Protein AF-0000000075116313 (afdb_homodimer)

InterPro domains:
  IPR000210 BTB/POZ domain [PF00651] (362-462)
  IPR000210 BTB/POZ domain [PS50097] (369-436)
  IPR000210 BTB/POZ domain [SM00225] (369-466)
  IPR000408 Regulator of chromosome condensation, RCC1 [PR00633] (95-111)
  IPR000408 Regulator of chromosome condensation, RCC1 [PR00633] (130-143)
  IPR000408 Regulator of chromosome condensation, RCC1 [PR00633] (149-165)
  IPR000408 Regulator of chromosome condensation, RCC1 [PR00633] (199-215)
  IPR000408 Regulator of chromosome condensation, RCC1 [PR00633] (237-253)
  IPR000408 Regulator of chromosome condensation, RCC1 [PR00633] (253-267)
  IPR000408 Regulator of chromosome condensation, RCC1 [PS00626] (133-143)
  IPR000408 Regulator of chromosome condensation, RCC1 [PS50012] (94-146)
  IPR000408 Regulator of chromosome condensation, RCC1 [PS50012] (147-198)
  IPR000408 Regulator of chromosome condensation, RCC1 [PS50012] (199-250)
  IPR000408 Regulator of chromosome condensation, RCC1 [PS50012] (251-302)
  IPR009091 Regulator of chromosome condensation 1/beta-lactamase-inhibitor protein II [G3DSA:2.130.10.30] (31-198)
  IPR009091 Regulator of chromosome condensation 1/beta-lactamase-inhibitor protein II [G3DSA:2.130.10.30] (199-333)
  IPR009091 Regulator of chromosome condensation 1/beta-lactamase-inhibitor protein II [SSF50985] (32-313)
  IPR011333 SKP1/BTB/POZ domain superfamily [G3DSA:3.30.710.10] (355-505)
  IPR011333 SKP1/BTB/POZ domain superfamily [SSF54695] (355-463)
  IPR051625 Diverse Signaling and Regulatory Domain-Containing Protein [PTHR22872] (35-322)

Solvent-accessible surface area (backbone atoms only — not comparable to full-atom values): 52401 Å² total; per-residue (Å²): 127,76,60,71,75,66,32,50,71,49,52,67,48,50,73,70,57,55,68,36,46,25,30,37,38,36,33,65,88,67,24,31,24,36,40,35,26,31,77,77,28,44,40,32,23,34,26,57,11,87,50,10,60,58,32,77,63,47,57,71,58,37,78,57,79,38,79,51,79,82,57,79,56,46,43,74,66,28,50,31,55,25,75,66,36,28,38,41,39,23,33,74,81,14,51,43,28,22,25,3,39,12,79,45,7,35,48,22,75,66,47,53,60,67,32,30,35,73,34,78,43,54,61,80,43,70,95,50,37,38,58,40,49,27,27,16,29,45,26,30,37,38,31,31,75,84,16,46,47,28,18,19,3,42,11,83,42,5,35,38,24,74,64,45,49,67,62,29,34,38,46,33,68,30,62,85,52,64,93,46,48,41,72,45,67,36,20,16,37,52,23,30,36,38,32,30,74,82,14,51,44,31,21,21,2,42,10,84,51,6,41,43,21,62,66,46,53,64,66,25,32,35,68,36,65,28,61,82,51,64,94,47,45,40,70,44,73,35,19,12,34,48,24,32,41,37,30,28,76,82,21,49,39,29,20,20,4,42,10,81,34,5,38,49,29,76,64,46,53,66,58,28,27,36,64,38,79,34,72,75,88,52,71,44,39,72,44,73,47,28,25,35,79,25,52,32,29,30,32,27,28,38,85,46,46,20,29,39,24,2,33,47,52,86,34,66,29,25,40,69,35,81,54,80,44,75,48,60,65,53,52,24,44,49,28,32,64,40,34,33,53,68,53,65,41,67,38,74,80,64,90,60,70,48,60,49,53,45,42,44,67,49,58,56,27,76,87,75,36,69,27,29,36,35,28,89,87,40,76,46,30,37,44,62,67,58,42,37,70,67,31,68,58,43,36,62,48,49,34,85,86,33,76,60,57,77,42,54,66,47,79,46,82,90,54,56,50,71,38,51,52,35,52,57,46,24,59,39,63,75,48,80,85,72,59,44,81,49,25,57,56,36,32,51,49,19,59,74,57,67,33,65,68,56,32,53,54,25,51,51,46,36,67,32,59,64,40,69,70,45,27,59,57,50,28,52,50,19,60,72,68,69,33,62,71,55,25,54,50,30,47,53,53,41,55,76,37,40,76,62,31,67,70,30,70,44,49,74,68,47,57,65,68,58,49,50,51,48,51,54,53,36,50,74,70,56,64,57,81,127,127,77,58,70,75,65,32,49,70,50,51,67,46,52,71,71,55,54,68,36,46,25,30,38,38,36,34,63,89,66,24,30,25,36,41,36,26,29,77,76,28,45,38,32,22,35,27,56,11,85,51,9,59,58,33,77,63,47,58,71,57,35,78,59,78,38,77,50,79,84,59,78,57,45,44,76,65,29,50,30,54,25,75,68,38,28,38,41,40,23,33,73,82,13,51,42,29,22,25,3,39,12,80,46,7,35,49,22,74,67,46,52,60,67,32,30,36,74,37,79,43,53,62,80,43,70,95,51,36,38,57,41,49,28,27,16,29,44,26,30,35,37,31,32,74,84,14,47,48,27,18,17,2,41,12,82,42,5,35,38,25,74,64,46,48,66,63,29,34,39,47,35,70,30,62,84,52,63,94,46,48,39,73,44,66,36,21,16,39,50,24,30,36,38,32,30,75,82,14,51,43,32,21,20,2,43,10,85,51,6,40,44,21,63,67,46,54,65,64,26,31,36,69,37,64,27,61,82,50,64,96,46,45,42,69,45,73,36,20,12,34,50,23,32,40,37,31,29,76,83,20,48,38,31,21,21,3,41,10,82,35,4,39,49,29,77,64,46,52,66,59,28,28,36,64,37,79,34,72,76,88,52,73,44,40,73,43,75,46,27,26,35,79,25,53,33,29,29,32,28,27,34,86,46,47,18,30,39,24,1,33,46,53,86,35,66,29,24,40,69,35,82,56,80,45,74,48,61,65,54,50,26,44,49,27,32,64,40,34,32,54,64,51,66,41,65,39,75,81,65,91,62,70,49,59,49,54,45,42,45,67,48,59,56,27,76,87,76,35,69,28,31,36,35,27,89,86,40,79,46,30,38,45,61,66,58,42,38,71,66,32,68,57,44,36,62,48,49,34,87,86,34,76,60,56,77,42,55,66,47,78,45,81,90,53,56,50,72,38,50,52,35,52,58,45,24,62,40,61,74,49,80,84,72,59,44,83,49,25,58,57,36,31,52,50,19,60,74,58,67,34,65,68,56,31,53,55,26,51,52,44,37,68,34,59,62,41,69,70,44,27,59,56,50,26,52,49,18,60,72,68,70,34,60,70,55,26,53,50,30,47,53,53,41,55,77,37,40,75,62,31,67,69,29,70,47,50,75,68,47,58,66,69,59,48,51,52,48,51,53,51,37,49,74,69,57,65,57,80,127

Foldseek 3Di:
DDQPVLFPLCVLDDPVVSLQFFWKWFDDQQSFKMWTAGPQRWIWIAGQQCFLQRAPQDRDHGSDIDTDPPCVRFHWQEWEFAQLTKIWTATPQQWIWIFTQQCFLQRAQQDRHGGNHTDTRPPPCPPWRWRYKEYAHFKIWTATPQQWIWIFGQFCLLQRACLDRRGGNHTDTNCVCPPFRWDDKYDANFKIKTATQQQWIWIAGAQCFQLRQCQDRDHHNHTDTNCLCPPFRWDDKYDAQFKIWTATPQQWIWIFTAQCLLQRAPQDRHGHNHIDTAPPPHARWDDKFHANHWQKIWTAHPVQWIWIAGQFQNHRGNHTDTDPDRDCLSSLSHTTNNSTGRTTDGDDNPPDADPLRVLLVCWQPPVPFQAWEAFPRDITGHHLVLCLVQAVLSVVQCPPVHPVVPDRYHYDYQAHPLLVSQVRSCSSHVDGDDALVCLLRNLVVCLVRVPPSSNVNSLVNNLVPDDLQCLLVQLVSCVVSVVVVSNVSSLVVCLVVVVSSCVYPCVVVDDPVVVVVSVVVSVVVVSDDD/DDQPVLFPLCVLDDPVRSLQFFWKWFDDQQSFKMWTAGPQRWIWIAGQQCFLQRAPQDRDHGSDIDTDPPCVRFHWQEWEFAQLTKIWTATPQQWIWIFTQQCFLQRAQQDRHGGNHTDTAPPPCPPWRWRYKEYAHFKIWTATPQQWIWIFGQFCLLQRACLDRHGGNHTDTNCVCPPFRWDDKYDANFKIKTATPQQWIWIAGAQCFQLRQCQDRDHHNHTDTNCLCPPFRWDDKYDAQFKIWTATPQQWIWIFTAQCLLQRAPQDRHGHNHIDTAPPPHARWDDKFHANHWQKIWTAHPVQWIWIAGQFQNHRGNHTDTDPDRDCLSSLSHTTNNSTGRTTDGDDNPPDDDPLRVLLVCWQPPPPFQAWEAFPRDITGDHLVLCLVQAVLSVVQCPPVHPVVPDRYHYDYLAHPLLVSQVRSCSSHVDGDDALVCLLRNLVVCLVRVPPSSNVNSLVNNLVPDDLQCLLVQLVSCVVSVVVVSNVSSLVVCLVVVVSSCPYPCVVVDDPVVVVVSVVVSVVVVSDDD

Sequence (1060 aa):
MVDVSKWPLFSVLSAEQLATVRQACVFGTLGNEAIYVTHANEVFVFGVNCSGCLGTGDLLSTLVSKKLNFLQGKKVISLSYGSGPHVLLVDEDGQLFSWGHNGYSQLGNGSCMQVLSPTLVTASLKNKRVKEVACGSHHSMALTQEGEVFAWGYNNCGQIGSGSTANQSYPRKVTSLQGRNVVGIVCGQTSSMALVDNGEVYSWGNNSIGQLGIGSNEVQLSPCPVTALQGLCVQQIVSGYSHSLALTDEGLLYAWGANSYGQLGTGSKSNHQSPVQIMAGKERVVEIAACHSTHISAAKTQSEQVYMWGHCRGQSIAQPQLTHFSVTDDVFALFATPSVMWRLMSVERDEFLTVAEALRKEFDSQETSDLKFSVEGKYIHVHKALLKIRCEHFRLMFRSQWTEDQQEVIEISQFSYPVYRSFLQFLYTDTVDLPPDDAIGLLDLATSYCEGRLKRLCQLIIKRGITVDNALTLLSAAIHYDAEDLEEFCFRFCVSHLTQVTQTGAFWQSDGAMLKEFISRASRCGAFKNMVDVSKWPLFSVLSAEQLATVRQACVFGTLGNEAIYVTHANEVFVFGVNCSGCLGTGDLLSTLVSKKLNFLQGKKVISLSYGSGPHVLLVDEDGQLFSWGHNGYSQLGNGSCMQVLSPTLVTASLKNKRVKEVACGSHHSMALTQEGEVFAWGYNNCGQIGSGSTANQSYPRKVTSLQGRNVVGIVCGQTSSMALVDNGEVYSWGNNSIGQLGIGSNEVQLSPCPVTALQGLCVQQIVSGYSHSLALTDEGLLYAWGANSYGQLGTGSKSNHQSPVQIMAGKERVVEIAACHSTHISAAKTQSEQVYMWGHCRGQSIAQPQLTHFSVTDDVFALFATPSVMWRLMSVERDEFLTVAEALRKEFDSQETSDLKFSVEGKYIHVHKALLKIRCEHFRLMFRSQWTEDQQEVIEISQFSYPVYRSFLQFLYTDTVDLPPDDAIGLLDLATSYCEGRLKRLCQLIIKRGITVDNALTLLSAAIHYDAEDLEEFCFRFCVSHLTQVTQTGAFWQSDGAMLKEFISRASRCGAFKN

Secondary structure (DSSP, 8-state):
---GGGSGGGGGS-HHHHHHEEEEEEESTTS-EEEEEETT--EEEEE--TTSTT-SSS---EEEEEEE-SSTTPPEEEEEE-SSSEEEEEETT--EEEEE--TT-TTSSS--S-EEEEEE--TT-TT--EEEEEE-SSEEEEEETTS-EEEEE--TTSTT-SSS---EEEEEE-GGGTTS-EEEEEE-SSEEEEEETTS-EEEEE--TTSTT-SSS---EEEEEE-GGGTTS-EEEEEE-SSEEEEEETTS-EEEEE--TTSTT-SSS---EEEEEEESTTSSPEEEEEE-TT-SEEEEEETT--EEEEEEETTEEEEEEEE-S-SSHHHHHHHHSSS---SS-EE-----SPPHHHHHHHHTT-TTT-SEEEEETTEEEEE-HHHHHHH-HHHHHHTSTTSGGGG-SEEEE-SS-HHHHHHHHHHHHHS-----HHHHHHHHHHHHHTT-HHHHHHHHHHHHHT--TTTHHHHHHHHHHTT-HHHHHHHHHHHHHTHHHHTTSHHHHHS-HHHHHHHHHHHHHTT-S--/---GGGSGGGGGS-HHHHHHEEEEEEESTTS-EEEEEETT--EEEEE--TTSTT-SSS---EEEEEEE-SSTTPPEEEEEE-SSSEEEEEETT--EEEEE--TT-TTSSS--S-EEEEEE--TT-TT--EEEEEE-SSEEEEEETTS-EEEEE--TTSTT-SSS---EEEEEE-GGGTTS-EEEEEE-SSEEEEEETTS-EEEEE--TTSTT-SSS---EEEEEE-GGGTTS-EEEEEE-SSEEEEEETTS-EEEEE--TTSTT-SSS---EEEEEEESTTSSPEEEEEE-TT-SEEEEEETT--EEEEEEETTEEEEEEEE-S-SSHHHHHHHHSSS---SS-EE-----PPPHHHHHHHHTT-TTT-SEEEEETTEEEEE-HHHHHHH-HHHHHHTSTTSGGGG-SEEEE-SS-HHHHHHHHHHHHHS-----HHHHHHHHHHHHHTT-HHHHHHHHHHHHHT--TTTHHHHHHHHHHTT-HHHHHHHHHHHHHTHHHHTTSHHHHHS-HHHHHHHHHHHHHTT-S--

Organism: Scophthalmus maximus (NCBI:txid52904)

pLDDT: mean 92.19, std 8.15, range [41.28, 98.81]

Structure (mmCIF, N/CA/C/O backbone):
data_AF-0000000075116313-model_v1
#
loop_
_entity.id
_entity.type
_entity.pdbx_description
1 polymer 'Putative RCC1 and BTB domain-containing protein 1-like'
#
loop_
_atom_site.group_PDB
_atom_site.id
_atom_site.type_symbol
_atom_site.label_atom_id
_atom_site.label_alt_id
_atom_site.label_comp_id
_atom_site.label_asym_id
_atom_site.label_entity_id
_atom_site.label_seq_id
_atom_site.pdbx_PDB_ins_code
_atom_site.Cartn_x
_atom_site.Cartn_y
_atom_site.Cartn_z
_atom_site.occupancy
_atom_site.B_iso_or_equiv
_atom_site.auth_seq_id
_atom_site.auth_comp_id
_atom_site.auth_asym_id
_atom_site.auth_atom_id
_atom_site.pdbx_PDB_model_num
ATOM 1 N N . MET A 1 1 ? 10.273 -9.656 -6.383 1 73.38 1 MET A N 1
ATOM 2 C CA . MET A 1 1 ? 10.062 -10.461 -5.184 1 73.38 1 MET A CA 1
ATOM 3 C C . MET A 1 1 ? 8.867 -9.961 -4.391 1 73.38 1 MET A C 1
ATOM 5 O O . MET A 1 1 ? 8.562 -8.766 -4.406 1 73.38 1 MET A O 1
ATOM 9 N N . VAL A 1 2 ? 8.219 -10.93 -3.809 1 84.75 2 VAL A N 1
ATOM 10 C CA . VAL A 1 2 ? 7.035 -10.562 -3.035 1 84.75 2 VAL A CA 1
ATOM 11 C C . VAL A 1 2 ? 7.453 -9.695 -1.845 1 84.75 2 VAL A C 1
ATOM 13 O O . VAL A 1 2 ? 8.516 -9.906 -1.263 1 84.75 2 VAL A O 1
ATOM 16 N N . ASP A 1 3 ? 6.656 -8.68 -1.579 1 86.88 3 ASP A N 1
ATOM 17 C CA . ASP A 1 3 ? 6.926 -7.719 -0.517 1 86.88 3 ASP A CA 1
ATOM 18 C C . ASP A 1 3 ? 5.723 -7.574 0.413 1 86.88 3 ASP A C 1
ATOM 20 O O . ASP A 1 3 ? 4.707 -6.988 0.035 1 86.88 3 ASP A O 1
ATOM 24 N N . VAL A 1 4 ? 5.918 -8.07 1.642 1 92.81 4 VAL A N 1
ATOM 25 C CA . VAL A 1 4 ? 4.809 -8.078 2.59 1 92.81 4 VAL A CA 1
ATOM 26 C C . VAL A 1 4 ? 4.484 -6.652 3.02 1 92.81 4 VAL A C 1
ATOM 28 O O . VAL A 1 4 ? 3.363 -6.367 3.449 1 92.81 4 VAL A O 1
ATOM 31 N N . SER A 1 5 ? 5.402 -5.75 2.848 1 89.81 5 SER A N 1
ATOM 32 C CA . SER A 1 5 ? 5.207 -4.367 3.27 1 89.81 5 SER A CA 1
ATOM 33 C C . SER A 1 5 ? 4.211 -3.65 2.365 1 89.81 5 SER A C 1
ATOM 35 O O . SER A 1 5 ? 3.723 -2.57 2.705 1 89.81 5 SER A O 1
ATOM 37 N N . LYS A 1 6 ? 3.875 -4.223 1.239 1 91.5 6 LYS A N 1
ATOM 38 C CA . LYS A 1 6 ? 2.898 -3.635 0.33 1 91.5 6 LYS A CA 1
ATOM 39 C C . LYS A 1 6 ? 1.477 -3.818 0.856 1 91.5 6 LYS A C 1
ATOM 41 O O . LYS A 1 6 ? 0.542 -3.182 0.366 1 91.5 6 LYS A O 1
ATOM 46 N N . TRP A 1 7 ? 1.379 -4.688 1.782 1 94.94 7 TRP A N 1
ATOM 47 C CA . TRP A 1 7 ? 0.089 -4.895 2.43 1 94.94 7 TRP A CA 1
ATOM 48 C C . TRP A 1 7 ? -0.083 -3.955 3.619 1 94.94 7 TRP A C 1
ATOM 50 O O . TRP A 1 7 ? 0.673 -4.031 4.59 1 94.94 7 TRP A O 1
ATOM 60 N N . PRO A 1 8 ? -1.072 -3.139 3.602 1 91.94 8 PRO A N 1
ATOM 61 C CA . PRO A 1 8 ? -1.235 -2.072 4.594 1 91.94 8 PRO A CA 1
ATOM 62 C C . PRO A 1 8 ? -1.205 -2.59 6.027 1 91.94 8 PRO A C 1
ATOM 64 O O . PRO A 1 8 ? -0.595 -1.968 6.902 1 91.94 8 PRO A O 1
ATOM 67 N N . LEU A 1 9 ? -1.779 -3.652 6.277 1 94.06 9 LEU A N 1
ATOM 68 C CA . LEU A 1 9 ? -1.893 -4.172 7.637 1 94.06 9 LEU A CA 1
ATOM 69 C C . LEU A 1 9 ? -0.514 -4.438 8.234 1 94.06 9 LEU A C 1
ATOM 71 O O . LEU A 1 9 ? -0.317 -4.293 9.438 1 94.06 9 LEU A O 1
ATOM 75 N N . PHE A 1 10 ? 0.397 -4.75 7.453 1 96.25 10 PHE A N 1
ATOM 76 C CA . PHE A 1 10 ? 1.712 -5.152 7.941 1 96.25 10 PHE A CA 1
ATOM 77 C C . PHE A 1 10 ? 2.545 -3.932 8.312 1 96.25 10 PHE A C 1
ATOM 79 O O . PHE A 1 10 ? 3.629 -4.066 8.891 1 96.25 10 PHE A O 1
ATOM 86 N N . SER A 1 11 ? 2.031 -2.779 8.078 1 93.88 11 SER A N 1
ATOM 87 C CA . SER A 1 11 ? 2.73 -1.559 8.461 1 93.88 11 SER A CA 1
ATOM 88 C C . SER A 1 11 ? 2.744 -1.386 9.977 1 93.88 11 SER A C 1
ATOM 90 O O . SER A 1 11 ? 3.484 -0.556 10.508 1 93.88 11 SER A O 1
ATOM 92 N N . VAL A 1 12 ? 1.959 -2.162 10.68 1 94.31 12 VAL A N 1
ATOM 93 C CA . VAL A 1 12 ? 1.935 -2.1 12.133 1 94.31 12 VAL A CA 1
ATOM 94 C C . VAL A 1 12 ? 3.197 -2.746 12.703 1 94.31 12 VAL A C 1
ATOM 96 O O . VAL A 1 12 ? 3.539 -2.539 13.867 1 94.31 12 VAL A O 1
ATOM 99 N N . LEU A 1 13 ? 3.846 -3.557 11.883 1 95.06 13 LEU A N 1
ATOM 100 C CA . LEU A 1 13 ? 5.059 -4.234 12.328 1 95.06 13 LEU A CA 1
ATOM 101 C C . LEU A 1 13 ? 6.277 -3.33 12.164 1 95.06 13 LEU A C 1
ATOM 103 O O . LEU A 1 13 ? 6.348 -2.547 11.211 1 95.06 13 LEU A O 1
ATOM 107 N N . SER A 1 14 ? 7.168 -3.5 13.078 1 90.69 14 SER A N 1
ATOM 108 C CA . SER A 1 14 ? 8.445 -2.816 12.938 1 90.69 14 SER A CA 1
ATOM 109 C C . SER A 1 14 ? 9.258 -3.4 11.789 1 90.69 14 SER A C 1
ATOM 111 O O . SER A 1 14 ? 8.953 -4.488 11.297 1 90.69 14 SER A O 1
ATOM 113 N N . ALA A 1 15 ? 10.281 -2.719 11.414 1 85.25 15 ALA A N 1
ATOM 114 C CA . ALA A 1 15 ? 11.164 -3.197 10.352 1 85.25 15 ALA A CA 1
ATOM 115 C C . ALA A 1 15 ? 11.812 -4.527 10.734 1 85.25 15 ALA A C 1
ATOM 117 O O . ALA A 1 15 ? 11.969 -5.414 9.891 1 85.25 15 ALA A O 1
ATOM 118 N N . GLU A 1 16 ? 12.109 -4.656 11.977 1 86.94 16 GLU A N 1
ATOM 119 C CA . GLU A 1 16 ? 12.719 -5.887 12.477 1 86.94 16 GLU A CA 1
ATOM 120 C C . GLU A 1 16 ? 11.75 -7.059 12.391 1 86.94 16 GLU A C 1
ATOM 122 O O . GLU A 1 16 ? 12.125 -8.156 11.969 1 86.94 16 GLU A O 1
ATOM 127 N N . GLN A 1 17 ? 10.57 -6.727 12.766 1 92.25 17 GLN A N 1
ATOM 128 C CA . GLN A 1 17 ? 9.555 -7.773 12.703 1 92.25 17 GLN A CA 1
ATOM 129 C C . GLN A 1 17 ? 9.258 -8.164 11.258 1 92.25 17 GLN A C 1
ATOM 131 O O . GLN A 1 17 ? 9.109 -9.352 10.945 1 92.25 17 GLN A O 1
ATOM 136 N N . LEU A 1 18 ? 9.195 -7.176 10.445 1 92.56 18 LEU A N 1
ATOM 137 C CA . LEU A 1 18 ? 8.922 -7.422 9.031 1 92.56 18 LEU A CA 1
ATOM 138 C C . LEU A 1 18 ? 9.984 -8.32 8.414 1 92.56 18 LEU A C 1
ATOM 140 O O . LEU A 1 18 ? 9.672 -9.188 7.594 1 92.56 18 LEU A O 1
ATOM 144 N N . ALA A 1 19 ? 11.172 -8.141 8.852 1 87.06 19 ALA A N 1
ATOM 145 C CA . ALA A 1 19 ? 12.289 -8.906 8.32 1 87.06 19 ALA A CA 1
ATOM 146 C C . ALA A 1 19 ? 12.195 -10.375 8.719 1 87.06 19 ALA A C 1
ATOM 148 O O . ALA A 1 19 ? 12.805 -11.242 8.086 1 87.06 19 ALA A O 1
ATOM 149 N N . THR A 1 20 ? 11.422 -10.633 9.734 1 92.12 20 THR A N 1
ATOM 150 C CA . THR A 1 20 ? 11.328 -12.008 10.219 1 92.12 20 THR A CA 1
ATOM 151 C C . THR A 1 20 ? 10.242 -12.773 9.469 1 92.12 20 THR A C 1
ATOM 153 O O . THR A 1 20 ? 10.164 -13.992 9.562 1 92.12 20 THR A O 1
ATOM 156 N N . VAL A 1 21 ? 9.461 -12.117 8.695 1 95.56 21 VAL A N 1
ATOM 157 C CA . VAL A 1 21 ? 8.305 -12.742 8.062 1 95.56 21 VAL A CA 1
ATOM 158 C C . VAL A 1 21 ? 8.773 -13.672 6.941 1 95.56 21 VAL A C 1
ATOM 160 O O . VAL A 1 21 ? 9.469 -13.242 6.02 1 95.56 21 VAL A O 1
ATOM 163 N N . ARG A 1 22 ? 8.398 -14.875 7.027 1 95.56 22 ARG A N 1
ATOM 164 C CA . ARG A 1 22 ? 8.688 -15.867 5.996 1 95.56 22 ARG A CA 1
ATOM 165 C C . ARG A 1 22 ? 7.453 -16.141 5.145 1 95.56 22 ARG A C 1
ATOM 167 O O . ARG A 1 22 ? 7.551 -16.281 3.924 1 95.56 22 ARG A O 1
ATOM 174 N N . GLN A 1 23 ? 6.355 -16.344 5.789 1 97.5 23 GLN A N 1
ATOM 175 C CA . GLN A 1 23 ? 5.066 -16.531 5.129 1 97.5 23 GLN A CA 1
ATOM 176 C C . GLN A 1 23 ? 4.012 -15.594 5.703 1 97.5 23 GLN A C 1
ATOM 178 O O . GLN A 1 23 ? 4.117 -15.156 6.852 1 97.5 23 GLN A O 1
ATOM 183 N N . ALA A 1 24 ? 3.053 -15.289 4.875 1 98.06 24 ALA A N 1
ATOM 184 C CA . ALA A 1 24 ? 1.988 -14.406 5.352 1 98.06 24 ALA A CA 1
ATOM 185 C C . ALA A 1 24 ? 0.69 -14.656 4.586 1 98.06 24 ALA A C 1
ATOM 187 O O . ALA A 1 24 ? 0.715 -15.086 3.432 1 98.06 24 ALA A O 1
ATOM 188 N N . CYS A 1 25 ? -0.384 -14.406 5.234 1 98.31 25 CYS A N 1
ATOM 189 C CA . CYS A 1 25 ? -1.712 -14.453 4.633 1 98.31 25 CYS A CA 1
ATOM 190 C C . CYS A 1 25 ? -2.609 -13.359 5.211 1 98.31 25 CYS A C 1
ATOM 192 O O . CYS A 1 25 ? -2.826 -13.312 6.426 1 98.31 25 CYS A O 1
ATOM 194 N N . VAL A 1 26 ? -3.031 -12.477 4.359 1 97.94 26 VAL A N 1
ATOM 195 C CA . VAL A 1 26 ? -3.99 -11.438 4.723 1 97.94 26 VAL A CA 1
ATOM 196 C C . VAL A 1 26 ? -5.379 -11.82 4.211 1 97.94 26 VAL A C 1
ATOM 198 O O . VAL A 1 26 ? -5.539 -12.164 3.037 1 97.94 26 VAL A O 1
ATOM 201 N N . PHE A 1 27 ? -6.383 -11.773 5.031 1 97.31 27 PHE A N 1
ATOM 202 C CA . PHE A 1 27 ? -7.754 -12.125 4.688 1 97.31 27 PHE A CA 1
ATOM 203 C C . PHE A 1 27 ? -8.742 -11.266 5.461 1 97.31 27 PHE A C 1
ATOM 205 O O . PHE A 1 27 ? -8.383 -10.211 5.988 1 97.31 27 PHE A O 1
ATOM 212 N N . GLY A 1 28 ? -10.031 -11.609 5.41 1 94.5 28 GLY A N 1
ATOM 213 C CA . GLY A 1 28 ? -11.047 -10.812 6.074 1 94.5 28 GLY A CA 1
ATOM 214 C C . GLY A 1 28 ? -11.836 -9.93 5.121 1 94.5 28 GLY A C 1
ATOM 215 O O . GLY A 1 28 ? -11.406 -9.703 3.988 1 94.5 28 GLY A O 1
ATOM 216 N N . THR A 1 29 ? -12.859 -9.297 5.605 1 91.06 29 THR A N 1
ATOM 217 C CA . THR A 1 29 ? -13.805 -8.562 4.777 1 91.06 29 THR A CA 1
ATOM 218 C C . THR A 1 29 ? -13.219 -7.215 4.359 1 91.06 29 THR A C 1
ATOM 220 O O . THR A 1 29 ? -13.727 -6.57 3.439 1 91.06 29 THR A O 1
ATOM 223 N N . LEU A 1 30 ? -12.203 -6.766 4.984 1 89.94 30 LEU A N 1
ATOM 224 C CA . LEU A 1 30 ? -11.539 -5.516 4.637 1 89.94 30 LEU A CA 1
ATOM 225 C C . LEU A 1 30 ? -10.031 -5.711 4.527 1 89.94 30 LEU A C 1
ATOM 227 O O . LEU A 1 30 ? -9.258 -4.754 4.656 1 89.94 30 LEU A O 1
ATOM 231 N N . GLY A 1 31 ? -9.648 -7.039 4.305 1 94.06 31 GLY A N 1
ATOM 232 C CA . GLY A 1 31 ? -8.219 -7.285 4.359 1 94.06 31 GLY A CA 1
ATOM 233 C C . GLY A 1 31 ? -7.594 -6.898 5.688 1 94.06 31 GLY A C 1
ATOM 234 O O . GLY A 1 31 ? -6.52 -6.301 5.723 1 94.06 31 GLY A O 1
ATOM 235 N N . ASN A 1 32 ? -8.289 -7.191 6.762 1 95.62 32 ASN A N 1
ATOM 236 C CA . ASN A 1 32 ? -7.906 -6.656 8.062 1 95.62 32 ASN A CA 1
ATOM 237 C C . ASN A 1 32 ? -7.574 -7.77 9.055 1 95.62 32 ASN A C 1
ATOM 239 O O . ASN A 1 32 ? -7.629 -7.562 10.266 1 95.62 32 ASN A O 1
ATOM 243 N N . GLU A 1 33 ? -7.371 -9 8.633 1 97.12 33 GLU A N 1
ATOM 244 C CA . GLU A 1 33 ? -6.844 -10.125 9.398 1 97.12 33 GLU A CA 1
ATOM 245 C C . GLU A 1 33 ? -5.555 -10.656 8.789 1 97.12 33 GLU A C 1
ATOM 247 O O . GLU A 1 33 ? -5.43 -10.742 7.562 1 97.12 33 GLU A O 1
ATOM 252 N N . ALA A 1 34 ? -4.645 -10.969 9.68 1 97.94 34 ALA A N 1
ATOM 253 C CA . ALA A 1 34 ? -3.367 -11.445 9.148 1 97.94 34 ALA A CA 1
ATOM 254 C C . ALA A 1 34 ? -2.799 -12.57 10.008 1 97.94 34 ALA A C 1
ATOM 256 O O . ALA A 1 34 ? -2.904 -12.531 11.242 1 97.94 34 ALA A O 1
ATOM 257 N N . ILE A 1 35 ? -2.25 -13.531 9.375 1 98.19 35 ILE A N 1
ATOM 258 C CA . ILE A 1 35 ? -1.424 -14.578 9.961 1 98.19 35 ILE A CA 1
ATOM 259 C C . ILE A 1 35 ? -0.064 -14.617 9.266 1 98.19 35 ILE A C 1
ATOM 261 O O . ILE A 1 35 ? 0.015 -14.539 8.039 1 98.19 35 ILE A O 1
ATOM 265 N N . TYR A 1 36 ? 0.981 -14.578 10.008 1 97.94 36 TYR A N 1
ATOM 266 C CA . TYR A 1 36 ? 2.281 -14.727 9.367 1 97.94 36 TYR A CA 1
ATOM 267 C C . TYR A 1 36 ? 3.174 -15.68 10.148 1 97.94 36 TYR A C 1
ATOM 269 O O . TYR A 1 36 ? 2.949 -15.922 11.336 1 97.94 36 TYR A O 1
ATOM 277 N N . VAL A 1 37 ? 4.074 -16.281 9.453 1 97.81 37 VAL A N 1
ATOM 278 C CA . VAL A 1 37 ? 5.039 -17.234 9.992 1 97.81 37 VAL A CA 1
ATOM 279 C C . VAL A 1 37 ? 6.453 -16.688 9.828 1 97.81 37 VAL A C 1
ATOM 281 O O . VAL A 1 37 ? 6.816 -16.203 8.758 1 97.81 37 VAL A O 1
ATOM 284 N N . THR A 1 38 ? 7.176 -16.719 10.867 1 95.69 38 THR A N 1
ATOM 285 C CA . THR A 1 38 ? 8.539 -16.203 10.82 1 95.69 38 THR A CA 1
ATOM 286 C C . THR A 1 38 ? 9.5 -17.25 10.281 1 95.69 38 THR A C 1
ATOM 288 O O . THR A 1 38 ? 9.125 -18.406 10.109 1 95.69 38 THR A O 1
ATOM 291 N N . HIS A 1 39 ? 10.734 -16.859 10.031 1 92.19 39 HIS A N 1
ATOM 292 C CA . HIS A 1 39 ? 11.789 -17.766 9.602 1 92.19 39 HIS A CA 1
ATOM 293 C C . HIS A 1 39 ? 12.102 -18.797 10.68 1 92.19 39 HIS A C 1
ATOM 295 O O . HIS A 1 39 ? 12.625 -19.875 10.383 1 92.19 39 HIS A O 1
ATOM 301 N N . ALA A 1 40 ? 11.734 -18.547 11.938 1 92.62 40 ALA A N 1
ATOM 302 C CA . ALA A 1 40 ? 11.906 -19.469 13.047 1 92.62 40 ALA A CA 1
ATOM 303 C C . ALA A 1 40 ? 10.688 -20.391 13.188 1 92.62 40 ALA A C 1
ATOM 305 O O . ALA A 1 40 ? 10.555 -21.109 14.18 1 92.62 40 ALA A O 1
ATOM 306 N N . ASN A 1 41 ? 9.781 -20.297 12.281 1 95.19 41 ASN A N 1
ATOM 307 C CA . ASN A 1 41 ? 8.578 -21.109 12.234 1 95.19 41 ASN A CA 1
ATOM 308 C C . ASN A 1 41 ? 7.637 -20.797 13.398 1 95.19 41 ASN A C 1
ATOM 310 O O . ASN A 1 41 ? 7.016 -21.703 13.961 1 95.19 41 ASN A O 1
ATOM 314 N N . GLU A 1 42 ? 7.645 -19.578 13.766 1 96.31 42 GLU A N 1
ATOM 315 C CA . GLU A 1 42 ? 6.68 -19.094 14.75 1 96.31 42 GLU A CA 1
ATOM 316 C C . GLU A 1 42 ? 5.48 -18.453 14.062 1 96.31 42 GLU A C 1
ATOM 318 O O . GLU A 1 42 ? 5.641 -17.75 13.062 1 96.31 42 GLU A O 1
ATOM 323 N N . VAL A 1 43 ? 4.309 -18.734 14.625 1 98 43 VAL A N 1
ATOM 324 C CA . VAL A 1 43 ? 3.09 -18.219 14.008 1 98 43 VAL A CA 1
ATOM 325 C C . VAL A 1 43 ? 2.588 -17 14.797 1 98 43 VAL A C 1
ATOM 327 O O . VAL A 1 43 ? 2.451 -17.062 16.016 1 98 43 VAL A O 1
ATOM 330 N N . PHE A 1 44 ? 2.316 -15.922 14.117 1 98.12 44 PHE A N 1
ATOM 331 C CA . PHE A 1 44 ? 1.773 -14.703 14.703 1 98.12 44 PHE A CA 1
ATOM 332 C C . PHE A 1 44 ? 0.499 -14.273 13.984 1 98.12 44 PHE A C 1
ATOM 334 O O . PHE A 1 44 ? 0.288 -14.625 12.828 1 98.12 44 PHE A O 1
ATOM 341 N N . VAL A 1 45 ? -0.354 -13.555 14.758 1 98.12 45 VAL A N 1
ATOM 342 C CA . VAL A 1 45 ? -1.614 -13.086 14.188 1 98.12 45 VAL A CA 1
ATOM 343 C C . VAL A 1 45 ? -1.919 -11.68 14.695 1 98.12 45 VAL A C 1
ATOM 345 O O . VAL A 1 45 ? -1.459 -11.281 15.773 1 98.12 45 VAL A O 1
ATOM 348 N N . PHE A 1 46 ? -2.635 -10.93 13.922 1 97.06 46 PHE A N 1
ATOM 349 C CA . PHE A 1 46 ? -3.178 -9.641 14.344 1 97.06 46 PHE A CA 1
ATOM 350 C C . PHE A 1 46 ? -4.266 -9.172 13.391 1 97.06 46 PHE A C 1
ATOM 352 O O . PHE A 1 46 ? -4.402 -9.703 12.281 1 97.06 46 PHE A O 1
ATOM 359 N N . GLY A 1 47 ? -5.105 -8.266 13.875 1 96.5 47 GLY A N 1
ATOM 360 C CA . GLY A 1 47 ? -6.219 -7.734 13.102 1 96.5 47 GLY A CA 1
ATOM 361 C C . GLY A 1 47 ? -7.555 -7.867 13.812 1 96.5 47 GLY A C 1
ATOM 362 O O . GLY A 1 47 ? -7.602 -7.992 15.039 1 96.5 47 GLY A O 1
ATOM 363 N N . VAL A 1 48 ? -8.625 -7.797 13.031 1 96 48 VAL A N 1
ATOM 364 C CA . VAL A 1 48 ? -9.984 -7.945 13.539 1 96 48 VAL A CA 1
ATOM 365 C C . VAL A 1 48 ? -10.258 -9.414 13.867 1 96 48 VAL A C 1
ATOM 367 O O . VAL A 1 48 ? -9.812 -10.305 13.141 1 96 48 VAL A O 1
ATOM 370 N N . ASN A 1 49 ? -10.984 -9.664 14.938 1 96.38 49 ASN A N 1
ATOM 371 C CA . ASN A 1 49 ? -11.164 -11.039 15.391 1 96.38 49 ASN A CA 1
ATOM 372 C C . ASN A 1 49 ? -12.617 -11.328 15.75 1 96.38 49 ASN A C 1
ATOM 374 O O . ASN A 1 49 ? -12.891 -12.094 16.672 1 96.38 49 ASN A O 1
ATOM 378 N N . CYS A 1 50 ? -13.523 -10.773 15.07 1 91 50 CYS A N 1
ATOM 379 C CA . CYS A 1 50 ? -14.93 -10.883 15.43 1 91 50 CYS A CA 1
ATOM 380 C C . CYS A 1 50 ? -15.414 -12.328 15.305 1 91 50 CYS A C 1
ATOM 382 O O . CYS A 1 50 ? -16.328 -12.742 16 1 91 50 CYS A O 1
ATOM 384 N N . SER A 1 51 ? -14.719 -13.086 14.43 1 90.88 51 SER A N 1
ATOM 385 C CA . SER A 1 51 ? -15.133 -14.469 14.227 1 90.88 51 SER A CA 1
ATOM 386 C C . SER A 1 51 ? -14.109 -15.445 14.805 1 90.88 51 SER A C 1
ATOM 388 O O . SER A 1 51 ? -14.211 -16.656 14.586 1 90.88 51 SER A O 1
ATOM 390 N N . GLY A 1 52 ? -13.133 -14.883 15.43 1 95.94 52 GLY A N 1
ATOM 391 C CA . GLY A 1 52 ? -12.141 -15.711 16.094 1 95.94 52 GLY A CA 1
ATOM 392 C C . GLY A 1 52 ? -11.109 -16.281 15.141 1 95.94 52 GLY A C 1
ATOM 393 O O . GLY A 1 52 ? -10.461 -17.297 15.445 1 95.94 52 GLY A O 1
ATOM 394 N N . CYS A 1 53 ? -10.984 -15.703 14.047 1 97.12 53 CYS A N 1
ATOM 395 C CA . CYS A 1 53 ? -10.117 -16.266 13.016 1 97.12 53 CYS A CA 1
ATOM 396 C C . CYS A 1 53 ? -8.656 -15.977 13.32 1 97.12 53 CYS A C 1
ATOM 398 O O . CYS A 1 53 ? -7.762 -16.516 12.664 1 97.12 53 CYS A O 1
ATOM 400 N N . LEU A 1 54 ? -8.383 -15.188 14.32 1 97.5 54 LEU A N 1
ATOM 401 C CA . LEU A 1 54 ? -6.996 -15.031 14.742 1 97.5 54 LEU A CA 1
ATOM 402 C C . LEU A 1 54 ? -6.523 -16.25 15.531 1 97.5 54 LEU A C 1
ATOM 404 O O . LEU A 1 54 ? -5.32 -16.484 15.648 1 97.5 54 LEU A O 1
ATOM 408 N N . GLY A 1 55 ? -7.414 -16.938 16.203 1 98.06 55 GLY A N 1
ATOM 409 C CA . GLY A 1 55 ? -7.059 -18.172 16.891 1 98.06 55 GLY A CA 1
ATOM 410 C C . GLY A 1 55 ? -6.441 -17.938 18.25 1 98.06 55 GLY A C 1
ATOM 411 O O . GLY A 1 55 ? -5.691 -18.781 18.75 1 98.06 55 GLY A O 1
ATOM 412 N N . THR A 1 56 ? -6.75 -16.812 18.891 1 97.38 56 THR A N 1
ATOM 413 C CA . THR A 1 56 ? -6.086 -16.438 20.125 1 97.38 56 THR A CA 1
ATOM 414 C C . THR A 1 56 ? -6.867 -16.938 21.344 1 97.38 56 THR A C 1
ATOM 416 O O . THR A 1 56 ? -6.504 -16.656 22.484 1 97.38 56 THR A O 1
ATOM 419 N N . GLY A 1 57 ? -7.922 -17.578 21.156 1 97.12 57 GLY A N 1
ATOM 420 C CA . GLY A 1 57 ? -8.711 -18.125 22.25 1 97.12 57 GLY A CA 1
ATOM 421 C C . GLY A 1 57 ? -9.805 -17.188 22.719 1 97.12 57 GLY A C 1
ATOM 422 O O . GLY A 1 57 ? -10.547 -17.5 23.656 1 97.12 57 GLY A O 1
ATOM 423 N N . ASP A 1 58 ? -9.859 -16.047 22.094 1 96.31 58 ASP A N 1
ATOM 424 C CA . ASP A 1 58 ? -10.891 -15.062 22.391 1 96.31 58 ASP A CA 1
ATOM 425 C C . ASP A 1 58 ? -11.352 -14.352 21.125 1 96.31 58 ASP A C 1
ATOM 427 O O . ASP A 1 58 ? -11.023 -14.773 20 1 96.31 58 ASP A O 1
ATOM 431 N N . LEU A 1 59 ? -12.234 -13.32 21.312 1 96 59 LEU A N 1
ATOM 432 C CA . LEU A 1 59 ? -12.781 -12.609 20.156 1 96 59 LEU A CA 1
ATOM 433 C C . LEU A 1 59 ? -12.25 -11.18 20.109 1 96 59 LEU A C 1
ATOM 435 O O . LEU A 1 59 ? -12.836 -10.32 19.453 1 96 59 LEU A O 1
ATOM 439 N N . LEU A 1 60 ? -11.133 -10.953 20.797 1 95.19 60 LEU A N 1
ATOM 440 C CA . LEU A 1 60 ? -10.609 -9.594 20.891 1 95.19 60 LEU A CA 1
ATOM 441 C C . LEU A 1 60 ? -9.727 -9.266 19.688 1 95.19 60 LEU A C 1
ATOM 443 O O . LEU A 1 60 ? -8.836 -10.047 19.344 1 95.19 60 LEU A O 1
ATOM 447 N N . SER A 1 61 ? -10.008 -8.148 19.094 1 95.44 61 SER A N 1
ATOM 448 C CA . SER A 1 61 ? -9.156 -7.652 18.016 1 95.44 61 SER A CA 1
ATOM 449 C C . SER A 1 61 ? -7.883 -7.023 18.562 1 95.44 61 SER A C 1
ATOM 451 O O . SER A 1 61 ? -7.844 -6.578 19.703 1 95.44 61 SER A O 1
ATOM 453 N N . THR A 1 62 ? -6.812 -7.047 17.688 1 94.69 62 THR A N 1
ATOM 454 C CA . THR A 1 62 ? -5.555 -6.465 18.141 1 94.69 62 THR A CA 1
ATOM 455 C C . THR A 1 62 ? -4.691 -6.043 16.969 1 94.69 62 THR A C 1
ATOM 457 O O . THR A 1 62 ? -4.676 -6.715 15.93 1 94.69 62 THR A O 1
ATOM 460 N N . LEU A 1 63 ? -3.998 -4.98 17.141 1 93.31 63 LEU A N 1
ATOM 461 C CA . LEU A 1 63 ? -3.029 -4.555 16.141 1 93.31 63 LEU A CA 1
ATOM 462 C C . LEU A 1 63 ? -1.613 -4.934 16.547 1 93.31 63 LEU A C 1
ATOM 464 O O . LEU A 1 63 ? -0.659 -4.699 15.812 1 93.31 63 LEU A O 1
ATOM 468 N N . VAL A 1 64 ? -1.553 -5.52 17.703 1 93.38 64 VAL A N 1
ATOM 469 C CA . VAL A 1 64 ? -0.268 -6.035 18.156 1 93.38 64 VAL A CA 1
ATOM 470 C C . VAL A 1 64 ? -0.143 -7.516 17.797 1 93.38 64 VAL A C 1
ATOM 472 O O . VAL A 1 64 ? -1.061 -8.297 18.047 1 93.38 64 VAL A O 1
ATOM 475 N N . SER A 1 65 ? 0.993 -7.82 17.25 1 95.75 65 SER A N 1
ATOM 476 C CA . SER A 1 65 ? 1.226 -9.203 16.844 1 95.75 65 SER A CA 1
ATOM 477 C C . SER A 1 65 ? 1.172 -10.141 18.047 1 95.75 65 SER A C 1
ATOM 479 O O . SER A 1 65 ? 1.848 -9.914 19.047 1 95.75 65 SER A O 1
ATOM 481 N N . LYS A 1 66 ? 0.353 -11.172 17.922 1 97.12 66 LYS A N 1
ATOM 482 C CA . LYS A 1 66 ? 0.24 -12.18 18.969 1 97.12 66 LYS A CA 1
ATOM 483 C C . LYS A 1 66 ? 0.746 -13.531 18.484 1 97.12 66 LYS A C 1
ATOM 485 O O . LYS A 1 66 ? 0.434 -13.953 17.375 1 97.12 66 LYS A O 1
ATOM 490 N N . LYS A 1 67 ? 1.498 -14.18 19.328 1 96.69 67 LYS A N 1
ATOM 491 C CA . LYS A 1 67 ? 2.061 -15.477 18.984 1 96.69 67 LYS A CA 1
ATOM 492 C C . LYS A 1 67 ? 1.07 -16.609 19.281 1 96.69 67 LYS A C 1
ATOM 494 O O . LYS A 1 67 ? 0.409 -16.594 20.312 1 96.69 67 LYS A O 1
ATOM 499 N N . LEU A 1 68 ? 0.909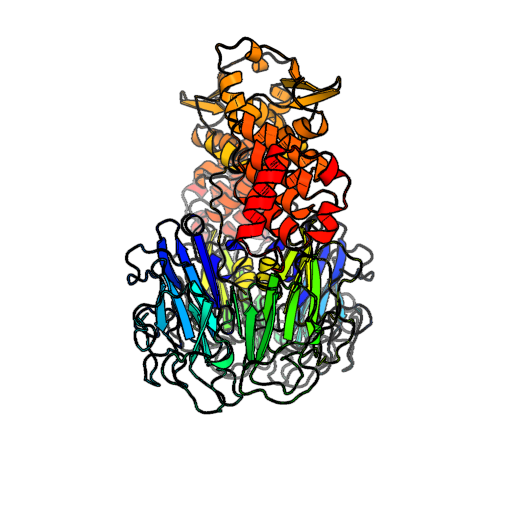 -17.469 18.328 1 97.19 68 LEU A N 1
ATOM 500 C CA . LEU A 1 68 ? 0.171 -18.703 18.547 1 97.19 68 LEU A CA 1
ATOM 501 C C . LEU A 1 68 ? 1.125 -19.875 18.797 1 97.19 68 LEU A C 1
ATOM 503 O O . LEU A 1 68 ? 1.955 -20.188 17.938 1 97.19 68 LEU A O 1
ATOM 507 N N . ASN A 1 69 ? 0.987 -20.641 19.828 1 93.38 69 ASN A N 1
ATOM 508 C CA . ASN A 1 69 ? 1.964 -21.656 20.203 1 93.38 69 ASN A CA 1
ATOM 509 C C . ASN A 1 69 ? 1.461 -23.062 19.875 1 93.38 69 ASN A C 1
ATOM 511 O O . ASN A 1 69 ? 1.998 -24.047 20.391 1 93.38 69 ASN A O 1
ATOM 515 N N . PHE A 1 70 ? 0.771 -23.266 18.969 1 90.94 70 PHE A N 1
ATOM 516 C CA . PHE A 1 70 ? 0.179 -24.578 18.766 1 90.94 70 PHE A CA 1
ATOM 517 C C . PHE A 1 70 ? 1.053 -25.438 17.844 1 90.94 70 PHE A C 1
ATOM 519 O O . PHE A 1 70 ? 0.979 -26.656 17.875 1 90.94 70 PHE A O 1
ATOM 526 N N . LEU A 1 71 ? 1.933 -24.875 17 1 89.56 71 LEU A N 1
ATOM 527 C CA . LEU A 1 71 ? 2.717 -25.625 16.031 1 89.56 71 LEU A CA 1
ATOM 528 C C . LEU A 1 71 ? 4.043 -26.078 16.641 1 89.56 71 LEU A C 1
ATOM 530 O O . LEU A 1 71 ? 4.695 -26.984 16.109 1 89.56 71 LEU A O 1
ATOM 534 N N . GLN A 1 72 ? 4.441 -25.484 17.734 1 86.62 72 GLN A N 1
ATOM 535 C CA . GLN A 1 72 ? 5.645 -25.859 18.469 1 86.62 72 GLN A CA 1
ATOM 536 C C . GLN A 1 72 ? 6.848 -25.969 17.531 1 86.62 72 GLN A C 1
ATOM 538 O O . GLN A 1 72 ? 7.57 -26.969 17.562 1 86.62 72 GLN A O 1
ATOM 543 N N . GLY A 1 73 ? 6.992 -25.031 16.531 1 89.88 73 GLY A N 1
ATOM 544 C CA . GLY A 1 73 ? 8.18 -24.938 15.695 1 89.88 73 GLY A CA 1
ATOM 545 C C . GLY A 1 73 ? 8.023 -25.625 14.359 1 89.88 73 GLY A C 1
ATOM 546 O O . GLY A 1 73 ? 8.906 -25.562 13.508 1 89.88 73 GLY A O 1
ATOM 547 N N . LYS A 1 74 ? 6.93 -26.328 14.156 1 93.06 74 LYS A N 1
ATOM 548 C CA . LYS A 1 74 ? 6.695 -26.984 12.883 1 93.06 74 LYS A CA 1
ATOM 549 C C . LYS A 1 74 ? 6.418 -25.969 11.773 1 93.06 74 LYS A C 1
ATOM 551 O O . LYS A 1 74 ? 5.82 -24.922 12.023 1 93.06 74 LYS A O 1
ATOM 556 N N . LYS A 1 75 ? 6.785 -26.375 10.586 1 95.88 75 LYS A N 1
ATOM 557 C CA . LYS A 1 75 ? 6.59 -25.516 9.43 1 95.88 75 LYS A CA 1
ATOM 558 C C . LYS A 1 75 ? 5.148 -25.562 8.938 1 95.88 75 LYS A C 1
ATOM 560 O O . LYS A 1 75 ? 4.508 -26.609 8.984 1 95.88 75 LYS A O 1
ATOM 565 N N . VAL A 1 76 ? 4.707 -24.453 8.5 1 97.69 76 VAL A N 1
ATOM 566 C CA . VAL A 1 76 ? 3.41 -24.375 7.828 1 97.69 76 VAL A CA 1
ATOM 567 C C . VAL A 1 76 ? 3.586 -24.625 6.332 1 97.69 76 VAL A C 1
ATOM 569 O O . VAL A 1 76 ? 4.422 -24 5.684 1 97.69 76 VAL A O 1
ATOM 572 N N . ILE A 1 77 ? 2.771 -25.484 5.777 1 97.19 77 ILE A N 1
ATOM 573 C CA . ILE A 1 77 ? 2.996 -25.781 4.371 1 97.19 77 ILE A CA 1
ATOM 574 C C . ILE A 1 77 ? 1.794 -25.328 3.547 1 97.19 77 ILE A C 1
ATOM 576 O O . ILE A 1 77 ? 1.9 -25.141 2.332 1 97.19 77 ILE A O 1
ATOM 580 N N . SER A 1 78 ? 0.651 -25.219 4.172 1 98.31 78 SER A N 1
ATOM 581 C CA . SER A 1 78 ? -0.534 -24.766 3.459 1 98.31 78 SER A CA 1
ATOM 582 C C . SER A 1 78 ? -1.491 -24.031 4.391 1 98.31 78 SER A C 1
ATOM 584 O O . SER A 1 78 ? -1.587 -24.359 5.574 1 98.31 78 SER A O 1
ATOM 586 N N . LEU A 1 79 ? -2.119 -23.031 3.875 1 98.5 79 LEU A N 1
ATOM 587 C CA . LEU A 1 79 ? -3.098 -22.234 4.602 1 98.5 79 LEU A CA 1
ATOM 588 C C . LEU A 1 79 ? -4.156 -21.672 3.656 1 98.5 79 LEU A C 1
ATOM 590 O O . LEU A 1 79 ? -3.834 -21.219 2.555 1 98.5 79 LEU A O 1
ATOM 594 N N . SER A 1 80 ? -5.379 -21.75 4.051 1 98.56 80 SER A N 1
ATOM 595 C CA . SER A 1 80 ? -6.492 -21.156 3.311 1 98.56 80 SER A CA 1
ATOM 596 C C . SER A 1 80 ? -7.555 -20.609 4.258 1 98.56 80 SER A C 1
ATOM 598 O O . SER A 1 80 ? -7.535 -20.906 5.453 1 98.56 80 SER A O 1
ATOM 600 N N . TYR A 1 81 ? -8.352 -19.766 3.75 1 98.31 81 TYR A N 1
ATOM 601 C CA . TYR A 1 81 ? -9.406 -19.156 4.551 1 98.31 81 TYR A CA 1
ATOM 602 C C . TYR A 1 81 ? -10.703 -19.062 3.758 1 98.31 81 TYR A C 1
ATOM 604 O O . TYR A 1 81 ? -10.688 -19.016 2.525 1 98.31 81 TYR A O 1
ATOM 612 N N . GLY A 1 82 ? -11.797 -19.062 4.48 1 97.38 82 GLY A N 1
ATOM 613 C CA . GLY A 1 82 ? -13.109 -18.906 3.881 1 97.38 82 GLY A CA 1
ATOM 614 C C . GLY A 1 82 ? -13.758 -17.562 4.191 1 97.38 82 GLY A C 1
ATOM 615 O O . GLY A 1 82 ? -13.297 -16.844 5.074 1 97.38 82 GLY A O 1
ATOM 616 N N . SER A 1 83 ? -14.805 -17.234 3.5 1 92 83 SER A N 1
ATOM 617 C CA . SER A 1 83 ? -15.516 -15.977 3.709 1 92 83 SER A CA 1
ATOM 618 C C . SER A 1 83 ? -16.547 -16.094 4.832 1 92 83 SER A C 1
ATOM 620 O O . SER A 1 83 ? -17.094 -15.094 5.281 1 92 83 SER A O 1
ATOM 622 N N . GLY A 1 84 ? -16.469 -17.125 5.52 1 82.25 84 GLY A N 1
ATOM 623 C CA . GLY A 1 84 ? -17.531 -17.5 6.445 1 82.25 84 GLY A CA 1
ATOM 624 C C . GLY A 1 84 ? -17.438 -16.781 7.777 1 82.25 84 GLY A C 1
ATOM 625 O O . GLY A 1 84 ? -18.453 -16.344 8.32 1 82.25 84 GLY A O 1
ATOM 626 N N . PRO A 1 85 ? -16.203 -16.406 8.516 1 93.19 85 PRO A N 1
ATOM 627 C CA . PRO A 1 85 ? -14.875 -16.797 8.023 1 93.19 85 PRO A CA 1
ATOM 628 C C . PRO A 1 85 ? -14.242 -17.906 8.852 1 93.19 85 PRO A C 1
ATOM 630 O O . PRO A 1 85 ? -14.445 -17.969 10.062 1 93.19 85 PRO A O 1
ATOM 633 N N . HIS A 1 86 ? -13.461 -18.797 8.242 1 97.94 86 HIS A N 1
ATOM 634 C CA . HIS A 1 86 ? -12.719 -19.875 8.891 1 97.94 86 HIS A CA 1
ATOM 635 C C . HIS A 1 86 ? -11.336 -20.031 8.273 1 97.94 86 HIS A C 1
ATOM 637 O O . HIS A 1 86 ? -11.094 -19.578 7.152 1 97.94 86 HIS A O 1
ATOM 643 N N . VAL A 1 87 ? -10.438 -20.656 9.07 1 98.56 87 VAL A N 1
ATOM 644 C CA . VAL A 1 87 ? -9.055 -20.844 8.648 1 98.56 87 VAL A CA 1
ATOM 645 C C . VAL A 1 87 ? -8.688 -22.328 8.711 1 98.56 87 VAL A C 1
ATOM 647 O O . VAL A 1 87 ? -9.055 -23.016 9.656 1 98.56 87 VAL A O 1
ATOM 650 N N . LEU A 1 88 ? -8.047 -22.797 7.707 1 98.62 88 LEU A N 1
ATOM 651 C CA . LEU A 1 88 ? -7.398 -24.109 7.672 1 98.62 88 LEU A CA 1
ATOM 652 C C . LEU A 1 88 ? -5.887 -23.969 7.543 1 98.62 88 LEU A C 1
ATOM 654 O O . LEU A 1 88 ? -5.402 -23.156 6.746 1 98.62 88 LEU A O 1
ATOM 658 N N . LEU A 1 89 ? -5.195 -24.688 8.352 1 98.56 89 LEU A N 1
ATOM 659 C CA . LEU A 1 89 ? -3.736 -24.641 8.328 1 98.56 89 LEU A CA 1
ATOM 660 C C . LEU A 1 89 ? -3.148 -26.047 8.406 1 98.56 89 LEU A C 1
ATOM 662 O O . LEU A 1 89 ? -3.623 -26.875 9.18 1 98.56 89 LEU A O 1
ATOM 666 N N . VAL A 1 90 ? -2.133 -26.344 7.594 1 98.25 90 VAL A N 1
ATOM 667 C CA . VAL A 1 90 ? -1.471 -27.641 7.562 1 98.25 90 VAL A CA 1
ATOM 668 C C . VAL A 1 90 ? 0.009 -27.484 7.902 1 98.25 90 VAL A C 1
ATOM 670 O O . VAL A 1 90 ? 0.675 -26.578 7.379 1 98.25 90 VAL A O 1
ATOM 673 N N . ASP A 1 91 ? 0.511 -28.297 8.766 1 96.94 91 ASP A N 1
ATOM 674 C CA . ASP A 1 91 ? 1.931 -28.25 9.102 1 96.94 91 ASP A CA 1
ATOM 675 C C . ASP A 1 91 ? 2.734 -29.234 8.25 1 96.94 91 ASP A C 1
ATOM 677 O O . ASP A 1 91 ? 2.178 -29.922 7.395 1 96.94 91 ASP A O 1
ATOM 681 N N . GLU A 1 92 ? 4 -29.312 8.406 1 96.56 92 GLU A N 1
ATOM 682 C CA . GLU A 1 92 ? 4.91 -30.109 7.578 1 96.56 92 GLU A CA 1
ATOM 683 C C . GLU A 1 92 ? 4.656 -31.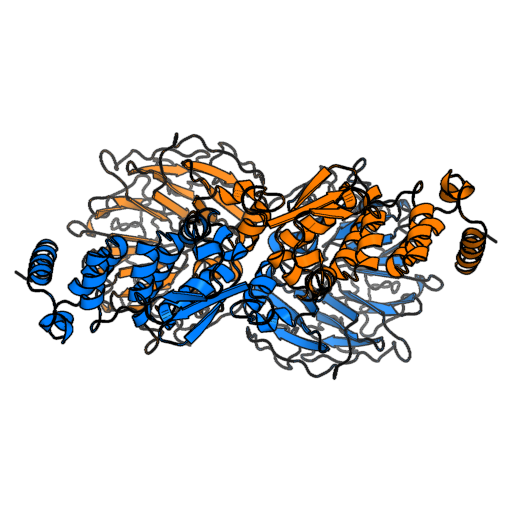594 7.754 1 96.56 92 GLU A C 1
ATOM 685 O O . GLU A 1 92 ? 5.039 -32.406 6.902 1 96.56 92 GLU A O 1
ATOM 690 N N . ASP A 1 93 ? 4 -32.031 8.883 1 95.19 93 ASP A N 1
ATOM 691 C CA . ASP A 1 93 ? 3.697 -33.438 9.125 1 95.19 93 ASP A CA 1
ATOM 692 C C . ASP A 1 93 ? 2.375 -33.844 8.477 1 95.19 93 ASP A C 1
ATOM 694 O O . ASP A 1 93 ? 1.97 -35 8.539 1 95.19 93 ASP A O 1
ATOM 698 N N . GLY A 1 94 ? 1.713 -32.875 7.902 1 96.5 94 GLY A N 1
ATOM 699 C CA . GLY A 1 94 ? 0.445 -33.125 7.238 1 96.5 94 GLY A CA 1
ATOM 700 C C . GLY A 1 94 ? -0.745 -33.062 8.18 1 96.5 94 GLY A C 1
ATOM 701 O O . GLY A 1 94 ? -1.838 -33.531 7.84 1 96.5 94 GLY A O 1
ATOM 702 N N . GLN A 1 95 ? -0.506 -32.562 9.367 1 95.75 95 GLN A N 1
ATOM 703 C CA . GLN A 1 95 ? -1.603 -32.375 10.312 1 95.75 95 GLN A CA 1
ATOM 704 C C . GLN A 1 95 ? -2.434 -31.141 9.953 1 95.75 95 GLN A C 1
ATOM 706 O O . GLN A 1 95 ? -1.884 -30.078 9.656 1 95.75 95 GLN A O 1
ATOM 711 N N . LEU A 1 96 ? -3.744 -31.312 10.023 1 97.62 96 LEU A N 1
ATOM 712 C CA . LEU A 1 96 ? -4.672 -30.25 9.641 1 97.62 96 LEU A CA 1
ATOM 713 C C . LEU A 1 96 ? -5.289 -29.594 10.875 1 97.62 96 LEU A C 1
ATOM 715 O O . LEU A 1 96 ? -5.836 -30.281 11.734 1 97.62 96 LEU A O 1
ATOM 719 N N . PHE A 1 97 ? -5.172 -28.281 10.953 1 97.94 97 PHE A N 1
ATOM 720 C CA . PHE A 1 97 ? -5.793 -27.484 12.008 1 97.94 97 PHE A CA 1
ATOM 721 C C . PHE A 1 97 ? -6.867 -26.578 11.438 1 97.94 97 PHE A C 1
ATOM 723 O O . PHE A 1 97 ? -6.727 -26.062 10.32 1 97.94 97 PHE A O 1
ATOM 730 N N . SER A 1 98 ? -7.957 -26.375 12.18 1 98.12 98 SER A N 1
ATOM 731 C CA . SER A 1 98 ? -9.023 -25.469 11.758 1 98.12 98 SER A CA 1
ATOM 732 C C . SER A 1 98 ? -9.555 -24.656 12.93 1 98.12 98 SER A C 1
ATOM 734 O O . SER A 1 98 ? -9.516 -25.109 14.078 1 98.12 98 SER A O 1
ATOM 736 N N . TRP A 1 99 ? -9.938 -23.438 12.703 1 98.38 99 TRP A N 1
ATOM 737 C CA . TRP A 1 99 ? -10.586 -22.594 13.703 1 98.38 99 TRP A CA 1
ATOM 738 C C . TRP A 1 99 ? -11.375 -21.469 13.039 1 98.38 99 TRP A C 1
ATOM 740 O O . TRP A 1 99 ? -11.25 -21.25 11.828 1 98.38 99 TRP A O 1
ATOM 750 N N . GLY A 1 100 ? -12.219 -20.734 13.844 1 97.94 100 GLY A N 1
ATOM 751 C CA . GLY A 1 100 ? -13.086 -19.672 13.352 1 97.94 100 GLY A CA 1
ATOM 752 C C . GLY A 1 100 ? -14.562 -20.047 13.398 1 97.94 100 GLY A C 1
ATOM 753 O O . GLY A 1 100 ? -14.984 -20.812 14.266 1 97.94 100 GLY A O 1
ATOM 754 N N . HIS A 1 101 ? -15.328 -19.406 12.516 1 97.25 101 HIS A N 1
ATOM 755 C CA . HIS A 1 101 ? -16.766 -19.672 12.406 1 97.25 101 HIS A CA 1
ATOM 756 C C . HIS A 1 101 ? -17.016 -21.109 11.961 1 97.25 101 HIS A C 1
ATOM 758 O O . HIS A 1 101 ? -16.25 -21.672 11.188 1 97.25 101 HIS A O 1
ATOM 764 N N . ASN A 1 102 ? -18.156 -21.656 12.438 1 97.44 102 ASN A N 1
ATOM 765 C CA . ASN A 1 102 ? -18.422 -23.078 12.172 1 97.44 102 ASN A CA 1
ATOM 766 C C . ASN A 1 102 ? -19.906 -23.344 12 1 97.44 102 ASN A C 1
ATOM 768 O O . ASN A 1 102 ? -20.375 -24.469 12.227 1 97.44 102 ASN A O 1
ATOM 772 N N . GLY A 1 103 ? -20.641 -22.391 11.57 1 96.69 103 GLY A N 1
ATOM 773 C CA . GLY A 1 103 ? -22.094 -22.5 11.469 1 96.69 103 GLY A CA 1
ATOM 774 C C . GLY A 1 103 ? -22.547 -23.562 10.492 1 96.69 103 GLY A C 1
ATOM 775 O O . GLY A 1 103 ? -23.672 -24.047 10.586 1 96.69 103 GLY A O 1
ATOM 776 N N . TYR A 1 104 ? -21.734 -23.984 9.625 1 97.38 104 TYR A N 1
ATOM 777 C CA . TYR A 1 104 ? -22.078 -24.984 8.625 1 97.38 104 TYR A CA 1
ATOM 778 C C . TYR A 1 104 ? -21.109 -26.156 8.672 1 97.38 104 TYR A C 1
ATOM 780 O O . TYR A 1 104 ? -20.938 -26.875 7.68 1 97.38 104 TYR A O 1
ATOM 788 N N . SER A 1 105 ? -20.328 -26.234 9.773 1 97.44 105 SER A N 1
ATOM 789 C CA . SER A 1 105 ? -19.391 -27.328 10.047 1 97.44 105 SER A CA 1
ATOM 790 C C . SER A 1 105 ? -18.188 -27.266 9.117 1 97.44 105 SER A C 1
ATOM 792 O O . SER A 1 105 ? -17.656 -28.297 8.719 1 97.44 105 SER A O 1
ATOM 794 N N . GLN A 1 106 ? -17.922 -26.094 8.727 1 98 106 GLN A N 1
ATOM 795 C CA . GLN A 1 106 ? -16.828 -25.922 7.77 1 98 106 GLN A CA 1
ATOM 796 C C . GLN A 1 106 ? -15.477 -26.172 8.422 1 98 106 GLN A C 1
ATOM 798 O O . GLN A 1 106 ? -14.453 -26.266 7.734 1 98 106 GLN A O 1
ATOM 803 N N . LEU A 1 107 ? -15.391 -26.391 9.727 1 97.94 107 LEU A N 1
ATOM 804 C CA . LEU A 1 107 ? -14.133 -26.672 10.414 1 97.94 107 LEU A CA 1
ATOM 805 C C . LEU A 1 107 ? -13.828 -28.156 10.398 1 97.94 107 LEU A C 1
ATOM 807 O O . LEU A 1 107 ? -12.695 -28.562 10.68 1 97.94 107 LEU A O 1
ATOM 811 N N . GLY A 1 108 ? -14.789 -29 10.234 1 97.69 108 GLY A N 1
ATOM 812 C CA . GLY A 1 108 ? -14.57 -30.438 10.102 1 97.69 108 GLY A CA 1
ATOM 813 C C . GLY A 1 108 ? -14.398 -31.141 11.43 1 97.69 108 GLY A C 1
ATOM 814 O O . GLY A 1 108 ? -13.773 -32.219 11.5 1 97.69 108 GLY A O 1
ATOM 815 N N . ASN A 1 109 ? -14.938 -30.562 12.5 1 95.19 109 ASN A N 1
ATOM 816 C CA . ASN A 1 109 ? -14.742 -31.125 13.836 1 95.19 109 ASN A CA 1
ATOM 817 C C . ASN A 1 109 ? -16.016 -31.781 14.359 1 95.19 109 ASN A C 1
ATOM 819 O O . ASN A 1 109 ? -16.094 -32.125 15.539 1 95.19 109 ASN A O 1
ATOM 823 N N . GLY A 1 110 ? -17.016 -31.844 13.609 1 95.06 110 GLY A N 1
ATOM 824 C CA . GLY A 1 110 ? -18.234 -32.531 13.992 1 95.06 110 GLY A CA 1
ATOM 825 C C . GLY A 1 110 ? -19.234 -31.625 14.688 1 95.06 110 GLY A C 1
ATOM 826 O O . GLY A 1 110 ? -20.312 -32.062 15.078 1 95.06 110 GLY A O 1
ATOM 827 N N . SER A 1 111 ? -18.906 -30.406 14.766 1 94.06 111 SER A N 1
ATOM 828 C CA . SER A 1 111 ? -19.781 -29.453 15.453 1 94.06 111 SER A CA 1
ATOM 829 C C . SER A 1 111 ? -20.156 -28.297 14.531 1 94.06 111 SER A C 1
ATOM 831 O O . SER A 1 111 ? -19.766 -28.266 13.367 1 94.06 111 SER A O 1
ATOM 833 N N . CYS A 1 112 ? -21.094 -27.438 15.047 1 95.5 112 CYS A N 1
ATOM 834 C CA . CYS A 1 112 ? -21.484 -26.219 14.344 1 95.5 112 CYS A CA 1
ATOM 835 C C . CYS A 1 112 ? -21.172 -24.984 15.188 1 95.5 112 CYS A C 1
ATOM 837 O O . CYS A 1 112 ? -21.719 -23.906 14.938 1 95.5 112 CYS A O 1
ATOM 839 N N . MET A 1 113 ? -20.266 -25.266 16.203 1 95.75 113 MET A N 1
ATOM 840 C CA . MET A 1 113 ? -19.953 -24.172 17.125 1 95.75 113 MET A CA 1
ATOM 841 C C . MET A 1 113 ? -18.641 -23.5 16.734 1 95.75 113 MET A C 1
ATOM 843 O O . MET A 1 113 ? -17.688 -24.188 16.312 1 95.75 113 MET A O 1
ATOM 847 N N . GLN A 1 114 ? -18.609 -22.297 16.969 1 96.38 114 GLN A N 1
ATOM 848 C CA . GLN A 1 114 ? -17.406 -21.516 16.688 1 96.38 114 GLN A CA 1
ATOM 849 C C . GLN A 1 114 ? -16.234 -22 17.531 1 96.38 114 GLN A C 1
ATOM 851 O O . GLN A 1 114 ? -16.406 -22.406 18.688 1 96.38 114 GLN A O 1
ATOM 856 N N . VAL A 1 115 ? -15.055 -22.062 16.969 1 97.44 115 VAL A N 1
ATOM 857 C CA . VAL A 1 115 ? -13.828 -22.484 17.641 1 97.44 115 VAL A CA 1
ATOM 858 C C . VAL A 1 115 ? -12.82 -21.328 17.641 1 97.44 115 VAL A C 1
ATOM 860 O O . VAL A 1 115 ? -12.477 -20.797 16.578 1 97.44 115 VAL A O 1
ATOM 863 N N . LEU A 1 116 ? -12.258 -21.031 18.781 1 97.69 116 LEU A N 1
ATOM 864 C CA . LEU A 1 116 ? -11.508 -19.797 18.922 1 97.69 116 LEU A CA 1
ATOM 865 C C . LEU A 1 116 ? -10.008 -20.047 18.906 1 97.69 116 LEU A C 1
ATOM 867 O O . LEU A 1 116 ? -9.203 -19.109 18.953 1 97.69 116 LEU A O 1
ATOM 871 N N . SER A 1 117 ? -9.633 -21.328 18.859 1 97.94 117 SER A N 1
ATOM 872 C CA . SER A 1 117 ? -8.227 -21.703 18.781 1 97.94 117 SER A CA 1
ATOM 873 C C . SER A 1 117 ? -7.984 -22.781 17.75 1 97.94 117 SER A C 1
ATOM 875 O O . SER A 1 117 ? -8.852 -23.625 17.5 1 97.94 117 SER A O 1
ATOM 877 N N . PRO A 1 118 ? -6.781 -22.719 17.172 1 98 118 PRO A N 1
ATOM 878 C CA . PRO A 1 118 ? -6.488 -23.812 16.234 1 98 118 PRO A CA 1
ATOM 879 C C . PRO A 1 118 ? -6.672 -25.188 16.859 1 98 118 PRO A C 1
ATOM 881 O O . PRO A 1 118 ? -6.121 -25.469 17.922 1 98 118 PRO A O 1
ATOM 884 N N . THR A 1 119 ? -7.445 -26.016 16.156 1 96.88 119 THR A N 1
ATOM 885 C CA . THR A 1 119 ? -7.766 -27.344 16.656 1 96.88 119 THR A CA 1
ATOM 886 C C . THR A 1 119 ? -7.492 -28.406 15.594 1 96.88 119 THR A C 1
ATOM 888 O O . THR A 1 119 ? -7.82 -28.219 14.422 1 96.88 119 THR A O 1
ATOM 891 N N . LEU A 1 120 ? -6.906 -29.469 16.031 1 95.56 120 LEU A N 1
ATOM 892 C CA . LEU A 1 120 ? -6.559 -30.562 15.133 1 95.56 120 LEU A CA 1
ATOM 893 C C . LEU A 1 120 ? -7.816 -31.266 14.617 1 95.56 120 LEU A C 1
ATOM 895 O O . LEU A 1 120 ? -8.734 -31.547 15.383 1 95.56 120 LEU A O 1
ATOM 899 N N . VAL A 1 121 ? -7.848 -31.438 13.312 1 95.69 121 VAL A N 1
ATOM 900 C CA . VAL A 1 121 ? -8.93 -32.188 12.688 1 95.69 121 VAL A CA 1
ATOM 901 C C . VAL A 1 121 ? -8.531 -33.656 12.547 1 95.69 121 VAL A C 1
ATOM 903 O O . VAL A 1 121 ? -7.672 -34 11.734 1 95.69 121 VAL A O 1
ATOM 906 N N . THR A 1 122 ? -9.062 -34.5 13.234 1 86.38 122 THR A N 1
ATOM 907 C CA . THR A 1 122 ? -8.562 -35.875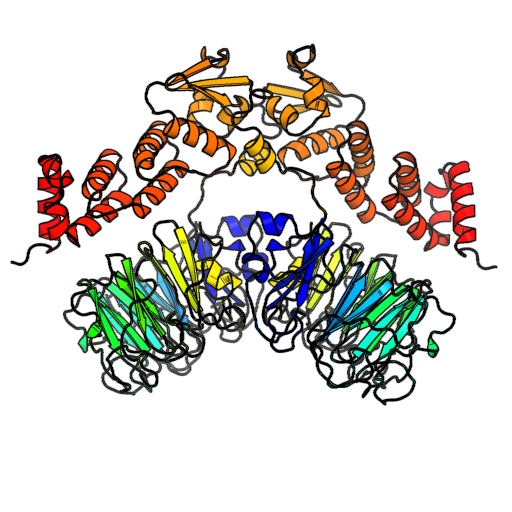 13.297 1 86.38 122 THR A CA 1
ATOM 908 C C . THR A 1 122 ? -9.547 -36.844 12.633 1 86.38 122 THR A C 1
ATOM 910 O O . THR A 1 122 ? -9.148 -37.844 12.031 1 86.38 122 THR A O 1
ATOM 913 N N . ALA A 1 123 ? -10.75 -36.5 12.703 1 82.75 123 ALA A N 1
ATOM 914 C CA . ALA A 1 123 ? -11.742 -37.438 12.211 1 82.75 123 ALA A CA 1
ATOM 915 C C . ALA A 1 123 ? -11.586 -37.656 10.703 1 82.75 123 ALA A C 1
ATOM 917 O O . ALA A 1 123 ? -11.445 -36.688 9.945 1 82.75 123 ALA A O 1
ATOM 918 N N . SER A 1 124 ? -11.523 -38.875 10.219 1 82.69 124 SER A N 1
ATOM 919 C CA . SER A 1 124 ? -11.586 -39.312 8.836 1 82.69 124 SER A CA 1
ATOM 920 C C . SER A 1 124 ? -10.242 -39.125 8.133 1 82.69 124 SER A C 1
ATOM 922 O O . SER A 1 124 ? -10.07 -39.562 6.996 1 82.69 124 SER A O 1
ATOM 924 N N . LEU A 1 125 ? -9.336 -38.406 8.688 1 87.06 125 LEU A N 1
ATOM 925 C CA . LEU A 1 125 ? -8.023 -38.188 8.078 1 87.06 125 LEU A CA 1
ATOM 926 C C . LEU A 1 125 ? -6.945 -38.938 8.852 1 87.06 125 LEU A C 1
ATOM 928 O O . LEU A 1 125 ? -5.766 -38.562 8.781 1 87.06 125 LEU A O 1
ATOM 932 N N . LYS A 1 126 ? -7.508 -39.906 9.547 1 81.44 126 LYS A N 1
ATOM 933 C CA . LYS A 1 126 ? -6.559 -40.688 10.336 1 81.44 126 LYS A CA 1
ATOM 934 C C . LYS A 1 126 ? -5.523 -41.344 9.438 1 81.44 126 LYS A C 1
ATOM 936 O O . LYS A 1 126 ? -5.871 -41.969 8.422 1 81.44 126 LYS A O 1
ATOM 941 N N . ASN A 1 127 ? -4.305 -41.219 9.586 1 85.5 127 ASN A N 1
ATOM 942 C CA . ASN A 1 127 ? -3.154 -41.781 8.906 1 85.5 127 ASN A CA 1
ATOM 943 C C . ASN A 1 127 ? -2.916 -41.125 7.547 1 85.5 127 ASN A C 1
ATOM 945 O O . ASN A 1 127 ? -2.281 -41.719 6.668 1 85.5 127 ASN A O 1
ATOM 949 N N . LYS A 1 128 ? -3.656 -40.094 7.285 1 93.5 128 LYS A N 1
ATOM 950 C CA . LYS A 1 128 ? -3.426 -39.344 6.055 1 93.5 128 LYS A CA 1
ATOM 951 C C . LYS A 1 128 ? -2.594 -38.094 6.324 1 93.5 128 LYS A C 1
ATOM 953 O O . LYS A 1 128 ? -2.691 -37.5 7.402 1 93.5 128 LYS A O 1
ATOM 958 N N . ARG A 1 129 ? -1.786 -37.812 5.391 1 96.62 129 ARG A N 1
ATOM 959 C CA . ARG A 1 129 ? -1.027 -36.594 5.445 1 96.62 129 ARG A CA 1
ATOM 960 C C . ARG A 1 129 ? -1.554 -35.562 4.43 1 96.62 129 ARG A C 1
ATOM 962 O O . ARG A 1 129 ? -1.506 -35.812 3.223 1 96.62 129 ARG A O 1
ATOM 969 N N . VAL A 1 130 ? -2.047 -34.469 4.949 1 97.94 130 VAL A N 1
ATOM 970 C CA . VAL A 1 130 ? -2.602 -33.406 4.094 1 97.94 130 VAL A CA 1
ATOM 971 C C . VAL A 1 130 ? -1.472 -32.562 3.527 1 97.94 130 VAL A C 1
ATOM 973 O O . VAL A 1 130 ? -0.534 -32.219 4.246 1 97.94 130 VAL A O 1
ATOM 976 N N . LYS A 1 131 ? -1.555 -32.156 2.291 1 97.69 131 LYS A N 1
ATOM 977 C CA . LYS A 1 131 ? -0.501 -31.344 1.706 1 97.69 131 LYS A CA 1
ATOM 978 C C . LYS A 1 131 ? -1.042 -29.984 1.278 1 97.69 131 LYS A C 1
ATOM 980 O O . LYS A 1 131 ? -0.278 -29.031 1.12 1 97.69 131 LYS A O 1
ATOM 985 N N . GLU A 1 132 ? -2.354 -29.938 1.026 1 98.44 132 GLU A N 1
ATOM 986 C CA . GLU A 1 132 ? -2.947 -28.688 0.562 1 98.44 132 GLU A CA 1
ATOM 987 C C . GLU A 1 132 ? -4.391 -28.547 1.042 1 98.44 132 GLU A C 1
ATOM 989 O O . GLU A 1 132 ? -5.113 -29.547 1.148 1 98.44 132 GLU A O 1
ATOM 994 N N . VAL A 1 133 ? -4.785 -27.312 1.336 1 98.75 133 VAL A N 1
ATOM 995 C CA . VAL A 1 133 ? -6.168 -27.047 1.722 1 98.75 133 VAL A CA 1
ATOM 996 C C . VAL A 1 133 ? -6.727 -25.906 0.879 1 98.75 133 VAL A C 1
ATOM 998 O O . VAL A 1 133 ? -5.973 -25.062 0.378 1 98.75 133 VAL A O 1
ATOM 1001 N N . ALA A 1 134 ? -8.016 -25.844 0.725 1 98.75 134 ALA A N 1
ATOM 1002 C CA . ALA A 1 134 ? -8.758 -24.797 0.031 1 98.75 134 ALA A CA 1
ATOM 1003 C C . ALA A 1 134 ? -10.102 -24.531 0.698 1 98.75 134 ALA A C 1
ATOM 1005 O O . ALA A 1 134 ? -10.781 -25.469 1.119 1 98.75 134 ALA A O 1
ATOM 1006 N N . CYS A 1 135 ? -10.445 -23.297 0.801 1 98.5 135 CYS A N 1
ATOM 1007 C CA . CYS A 1 135 ? -11.711 -22.906 1.419 1 98.5 135 CYS A CA 1
ATOM 1008 C C . CYS A 1 135 ? -12.562 -22.094 0.455 1 98.5 135 CYS A C 1
ATOM 1010 O O . CYS A 1 135 ? -12.031 -21.266 -0.291 1 98.5 135 CYS A O 1
ATOM 1012 N N . GLY A 1 136 ? -13.836 -22.328 0.456 1 97.62 136 GLY A N 1
ATOM 1013 C CA . GLY A 1 136 ? -14.812 -21.453 -0.172 1 97.62 136 GLY A CA 1
ATOM 1014 C C . GLY A 1 136 ? -15.484 -20.516 0.808 1 97.62 136 GLY A C 1
ATOM 1015 O O . GLY A 1 136 ? -14.836 -19.984 1.718 1 97.62 136 GLY A O 1
ATOM 1016 N N . SER A 1 137 ? -16.766 -20.312 0.569 1 96.81 137 SER A N 1
ATOM 1017 C CA . SER A 1 137 ? -17.484 -19.484 1.531 1 96.81 137 SER A CA 1
ATOM 1018 C C . SER A 1 137 ? -17.609 -20.188 2.877 1 96.81 137 SER A C 1
ATOM 1020 O O . SER A 1 137 ? -17.094 -19.703 3.887 1 96.81 137 SER A O 1
ATOM 1022 N N . HIS A 1 138 ? -18.234 -21.391 2.84 1 98 138 HIS A N 1
ATOM 1023 C CA . HIS A 1 138 ? -18.516 -22.125 4.066 1 98 138 HIS A CA 1
ATOM 1024 C C . HIS A 1 138 ? -18.188 -23.609 3.895 1 98 138 HIS A C 1
ATOM 1026 O O . HIS A 1 138 ? -18.75 -24.453 4.59 1 98 138 HIS A O 1
ATOM 1032 N N . HIS A 1 139 ? -17.359 -23.922 2.93 1 98.38 139 HIS A N 1
ATOM 1033 C CA . HIS A 1 139 ? -16.906 -25.297 2.75 1 98.38 139 HIS A CA 1
ATOM 1034 C C . HIS A 1 139 ? -15.391 -25.375 2.654 1 98.38 139 HIS A C 1
ATOM 1036 O O . HIS A 1 139 ? -14.727 -24.359 2.426 1 98.38 139 HIS A O 1
ATOM 1042 N N . SER A 1 140 ? -14.914 -26.578 2.859 1 98.62 140 SER A N 1
ATOM 1043 C CA . SER A 1 140 ? -13.477 -26.797 2.967 1 98.62 140 SER A CA 1
ATOM 1044 C C . SER A 1 140 ? -13.055 -28.047 2.195 1 98.62 140 SER A C 1
ATOM 1046 O O . SER A 1 140 ? -13.852 -28.969 2.006 1 98.62 140 SER A O 1
ATOM 1048 N N . MET A 1 141 ? -11.844 -28 1.723 1 98.62 141 MET A N 1
ATOM 1049 C CA . MET A 1 141 ? -11.25 -29.141 1.042 1 98.62 141 MET A CA 1
ATOM 1050 C C . MET A 1 141 ? -9.82 -29.375 1.521 1 98.62 141 MET A C 1
ATOM 1052 O O . MET A 1 141 ? -9.125 -28.438 1.914 1 98.62 141 MET A O 1
ATOM 1056 N N . ALA A 1 142 ? -9.438 -30.625 1.472 1 98.44 142 ALA A N 1
ATOM 1057 C CA . ALA A 1 142 ? -8.07 -31.047 1.774 1 98.44 142 ALA A CA 1
ATOM 1058 C C . ALA A 1 142 ? -7.547 -32.031 0.735 1 98.44 142 ALA A C 1
ATOM 1060 O O . ALA A 1 142 ? -8.281 -32.906 0.292 1 98.44 142 ALA A O 1
ATOM 1061 N N . LEU A 1 143 ? -6.402 -31.828 0.323 1 98.69 143 LEU A N 1
ATOM 1062 C CA . LEU A 1 143 ? -5.691 -32.719 -0.593 1 98.69 143 LEU A CA 1
ATOM 1063 C C . LEU A 1 143 ? -4.562 -33.438 0.123 1 98.69 143 LEU A C 1
ATOM 1065 O O . LEU A 1 143 ? -3.689 -32.812 0.722 1 98.69 143 LEU A O 1
ATOM 1069 N N . THR A 1 144 ? -4.59 -34.781 0.062 1 97.56 144 THR A N 1
ATOM 1070 C CA . THR A 1 144 ? -3.578 -35.594 0.752 1 97.56 144 THR A CA 1
ATOM 1071 C C . THR A 1 144 ? -2.348 -35.781 -0.13 1 97.56 144 THR A C 1
ATOM 1073 O O . THR A 1 144 ? -2.387 -35.5 -1.329 1 97.56 144 THR A O 1
ATOM 1076 N N . GLN A 1 145 ? -1.277 -36.219 0.446 1 96.88 145 GLN A N 1
ATOM 1077 C CA . GLN A 1 145 ? -0.032 -36.5 -0.267 1 96.88 145 GLN A CA 1
ATOM 1078 C C . GLN A 1 145 ? -0.222 -37.562 -1.322 1 96.88 145 GLN A C 1
ATOM 1080 O O . GLN A 1 145 ? 0.457 -37.562 -2.352 1 96.88 145 GLN A O 1
ATOM 1085 N N . GLU A 1 146 ? -1.22 -38.469 -1.111 1 95.25 146 GLU A N 1
ATOM 1086 C CA . GLU A 1 146 ? -1.489 -39.594 -2.023 1 95.25 146 GLU A CA 1
ATOM 1087 C C . GLU A 1 146 ? -2.381 -39.156 -3.18 1 95.25 146 GLU A C 1
ATOM 1089 O O . GLU A 1 146 ? -2.725 -39.938 -4.047 1 95.25 146 GLU A O 1
ATOM 1094 N N . GLY A 1 147 ? -2.828 -37.906 -3.131 1 97.25 147 GLY A N 1
ATOM 1095 C CA . GLY A 1 147 ? -3.633 -37.375 -4.227 1 97.25 147 GLY A CA 1
ATOM 1096 C C . GLY A 1 147 ? -5.121 -37.594 -4.016 1 97.25 147 GLY A C 1
ATOM 1097 O O . GLY A 1 147 ? -5.898 -37.562 -4.977 1 97.25 147 GLY A O 1
ATOM 1098 N N . GLU A 1 148 ? -5.512 -37.812 -2.807 1 97 148 GLU A N 1
ATOM 1099 C CA . GLU A 1 148 ? -6.926 -37.969 -2.477 1 97 148 GLU A CA 1
ATOM 1100 C C . GLU A 1 148 ? -7.52 -36.625 -2.012 1 97 148 GLU A C 1
ATOM 1102 O O . GLU A 1 148 ? -6.855 -35.875 -1.313 1 97 148 GLU A O 1
ATOM 1107 N N . VAL A 1 149 ? -8.781 -36.438 -2.387 1 98.38 149 VAL A N 1
ATOM 1108 C CA . VAL A 1 149 ? -9.445 -35.188 -2.023 1 98.38 149 VAL A CA 1
ATOM 1109 C C . VAL A 1 149 ? -10.531 -35.469 -0.981 1 98.38 149 VAL A C 1
ATOM 1111 O O . VAL A 1 149 ? -11.32 -36.406 -1.13 1 98.38 149 VAL A O 1
ATOM 1114 N N . PHE A 1 150 ? -10.516 -34.719 0.069 1 97.94 150 PHE A N 1
ATOM 1115 C CA . PHE A 1 150 ? -11.57 -34.688 1.08 1 97.94 150 PHE A CA 1
ATOM 1116 C C . PHE A 1 150 ? -12.266 -33.344 1.12 1 97.94 150 PHE A C 1
ATOM 1118 O O . PHE A 1 150 ? -11.633 -32.312 0.911 1 97.94 150 PHE A O 1
ATOM 1125 N N . ALA A 1 151 ? -13.562 -33.344 1.39 1 98.38 151 ALA A N 1
ATOM 1126 C CA . ALA A 1 151 ? -14.32 -32.125 1.467 1 98.38 151 ALA A CA 1
ATOM 1127 C C . ALA A 1 151 ? -15.398 -32.188 2.551 1 98.38 151 ALA A C 1
ATOM 1129 O O . ALA A 1 151 ? -15.859 -33.281 2.895 1 98.38 151 ALA A O 1
ATOM 1130 N N . TRP A 1 152 ? -15.734 -31.031 3.143 1 98.38 152 TRP A N 1
ATOM 1131 C CA . TRP A 1 152 ? -16.75 -30.969 4.188 1 98.38 152 TRP A CA 1
ATOM 1132 C C . TRP A 1 152 ? -17.312 -29.547 4.316 1 98.38 152 TRP A C 1
ATOM 1134 O O . TRP A 1 152 ? -16.859 -28.641 3.635 1 98.38 152 TRP A O 1
ATOM 1144 N N . GLY A 1 153 ? -18.359 -29.406 5.16 1 98.25 153 GLY A N 1
ATOM 1145 C CA . GLY A 1 153 ? -18.984 -28.125 5.414 1 98.25 153 GLY A CA 1
ATOM 1146 C C . GLY A 1 153 ? -20.297 -27.938 4.684 1 98.25 153 GLY A C 1
ATOM 1147 O O . GLY A 1 153 ? -21.094 -28.859 4.594 1 98.25 153 GLY A O 1
ATOM 1148 N N . TYR A 1 154 ? -20.531 -26.688 4.32 1 98.31 154 TYR A N 1
ATOM 1149 C CA . TYR A 1 154 ? -21.766 -26.297 3.645 1 98.31 154 TYR A CA 1
ATOM 1150 C C . TYR A 1 154 ? -21.844 -26.938 2.266 1 98.31 154 TYR A C 1
ATOM 1152 O O . TYR A 1 154 ? -20.875 -26.953 1.519 1 98.31 154 TYR A O 1
ATOM 1160 N N . ASN A 1 155 ? -23.062 -27.469 1.911 1 98.19 155 ASN A N 1
ATOM 1161 C CA . ASN A 1 155 ? -23.172 -28.25 0.684 1 98.19 155 ASN A CA 1
ATOM 1162 C C . ASN A 1 155 ? -24.5 -28.031 -0.01 1 98.19 155 ASN A C 1
ATOM 1164 O O . ASN A 1 155 ? -25.047 -28.969 -0.61 1 98.19 155 ASN A O 1
ATOM 1168 N N . ASN A 1 156 ? -25.016 -26.875 0.011 1 96.88 156 ASN A N 1
ATOM 1169 C CA . ASN A 1 156 ? -26.328 -26.594 -0.54 1 96.88 156 ASN A CA 1
ATOM 1170 C C . ASN A 1 156 ? -26.328 -26.688 -2.064 1 96.88 156 ASN A C 1
ATOM 1172 O O . ASN A 1 156 ? -27.375 -26.906 -2.676 1 96.88 156 ASN A O 1
ATOM 1176 N N . CYS A 1 157 ? -25.156 -26.547 -2.668 1 97.38 157 CYS A N 1
ATOM 1177 C CA . CYS A 1 157 ? -25.062 -26.594 -4.121 1 97.38 157 CYS A CA 1
ATOM 1178 C C . CYS A 1 157 ? -24.219 -27.781 -4.582 1 97.38 157 CYS A C 1
ATOM 1180 O O . CYS A 1 157 ? -23.828 -27.844 -5.746 1 97.38 157 CYS A O 1
ATOM 1182 N N . GLY A 1 158 ? -23.828 -28.641 -3.664 1 97.88 158 GLY A N 1
ATOM 1183 C CA . GLY A 1 158 ? -23.031 -29.797 -4.016 1 97.88 158 GLY A CA 1
ATOM 1184 C C . GLY A 1 158 ? -21.547 -29.5 -4.055 1 97.88 158 GLY A C 1
ATOM 1185 O O . GLY A 1 158 ? -20.766 -30.25 -4.664 1 97.88 158 GLY A O 1
ATOM 1186 N N . GLN A 1 159 ? -21.141 -28.422 -3.457 1 97.38 159 GLN A N 1
ATOM 1187 C CA . GLN A 1 159 ? -19.766 -27.938 -3.576 1 97.38 159 GLN A CA 1
ATOM 1188 C C . GLN A 1 159 ? -18.812 -28.844 -2.797 1 97.38 159 GLN A C 1
ATOM 1190 O O . GLN A 1 159 ? -17.594 -28.703 -2.924 1 97.38 159 GLN A O 1
ATOM 1195 N N . ILE A 1 160 ? -19.25 -29.859 -2.082 1 97.69 160 ILE A N 1
ATOM 1196 C CA . ILE A 1 160 ? -18.344 -30.781 -1.405 1 97.69 160 ILE A CA 1
ATOM 1197 C C . ILE A 1 160 ? -18.141 -32.031 -2.268 1 97.69 160 ILE A C 1
ATOM 1199 O O . ILE A 1 160 ? -17.234 -32.812 -2.014 1 97.69 160 ILE A O 1
ATOM 1203 N N . GLY A 1 161 ? -19.016 -32.312 -3.246 1 97.81 161 GLY A N 1
ATOM 1204 C CA . GLY A 1 161 ? -18.797 -33.375 -4.223 1 97.81 161 GLY A CA 1
ATOM 1205 C C . GLY A 1 161 ? -19.203 -34.75 -3.709 1 97.81 161 GLY A C 1
ATOM 1206 O O . GLY A 1 161 ? -18.656 -35.75 -4.152 1 97.81 161 GLY A O 1
ATOM 1207 N N . SER A 1 162 ? -20.109 -34.812 -2.779 1 94.88 162 SER A N 1
ATOM 1208 C CA . SER A 1 162 ? -20.516 -36.062 -2.15 1 94.88 162 SER A CA 1
ATOM 1209 C C . SER A 1 162 ? -21.625 -36.75 -2.951 1 94.88 162 SER A C 1
ATOM 1211 O O . SER A 1 162 ? -21.984 -37.875 -2.664 1 94.88 162 SER A O 1
ATOM 1213 N N . GLY A 1 163 ? -22.219 -36.062 -3.879 1 95.94 163 GLY A N 1
ATOM 1214 C CA . GLY A 1 163 ? -23.344 -36.594 -4.621 1 95.94 163 GLY A CA 1
ATOM 1215 C C . GLY A 1 163 ? -24.688 -36.219 -4.035 1 95.94 163 GLY A C 1
ATOM 1216 O O . GLY A 1 163 ? -25.734 -36.594 -4.543 1 95.94 163 GLY A O 1
ATOM 1217 N N . SER A 1 164 ? -24.609 -35.406 -3.004 1 95.44 164 SER A N 1
ATOM 1218 C CA . SER A 1 164 ? -25.812 -34.875 -2.359 1 95.44 164 SER A CA 1
ATOM 1219 C C . SER A 1 164 ? -25.656 -33.406 -2.025 1 95.44 164 SER A C 1
ATOM 1221 O O . SER A 1 164 ? -24.656 -32.781 -2.385 1 95.44 164 SER A O 1
ATOM 1223 N N . THR A 1 165 ? -26.703 -32.875 -1.357 1 96.75 165 THR A N 1
ATOM 1224 C CA . THR A 1 165 ? -26.656 -31.469 -0.966 1 96.75 165 THR A CA 1
ATOM 1225 C C . THR A 1 165 ? -26.609 -31.328 0.554 1 96.75 165 THR A C 1
ATOM 1227 O O . THR A 1 165 ? -26.688 -30.219 1.085 1 96.75 165 THR A O 1
ATOM 1230 N N . ALA A 1 166 ? -26.453 -32.5 1.212 1 96.94 166 ALA A N 1
ATOM 1231 C CA . ALA A 1 166 ? -26.391 -32.469 2.67 1 96.94 166 ALA A CA 1
ATOM 1232 C C . ALA A 1 166 ? -25.031 -31.953 3.15 1 96.94 166 ALA A C 1
ATOM 1234 O O . ALA A 1 166 ? -23.984 -32.281 2.578 1 96.94 166 ALA A O 1
ATOM 1235 N N . ASN A 1 167 ? -25.109 -31.141 4.191 1 97.69 167 ASN A N 1
ATOM 1236 C CA . ASN A 1 167 ? -23.875 -30.688 4.812 1 97.69 167 ASN A CA 1
ATOM 1237 C C . ASN A 1 167 ? -23.078 -31.859 5.398 1 97.69 167 ASN A C 1
ATOM 1239 O O . ASN A 1 167 ? -23.656 -32.938 5.676 1 97.69 167 ASN A O 1
ATOM 1243 N N . GLN A 1 168 ? -21.812 -31.688 5.5 1 96.88 168 GLN A N 1
ATOM 1244 C CA . GLN A 1 168 ? -20.938 -32.688 6.078 1 96.88 168 GLN A CA 1
ATOM 1245 C C . GLN A 1 168 ? -20.109 -32.125 7.219 1 96.88 168 GLN A C 1
ATOM 1247 O O . GLN A 1 168 ? -19.406 -31.109 7.039 1 96.88 168 GLN A O 1
ATOM 1252 N N . SER A 1 169 ? -20.109 -32.75 8.352 1 97 169 SER A N 1
ATOM 1253 C CA . SER A 1 169 ? -19.484 -32.188 9.539 1 97 169 SER A CA 1
ATOM 1254 C C . SER A 1 169 ? -18.047 -32.625 9.688 1 97 169 SER A C 1
ATOM 1256 O O . SER A 1 169 ? -17.281 -32.062 10.477 1 97 169 SER A O 1
ATOM 1258 N N . TYR A 1 170 ? -17.688 -33.75 8.969 1 97.06 170 TYR A N 1
ATOM 1259 C CA . TYR A 1 170 ? -16.328 -34.281 8.961 1 97.06 170 TYR A CA 1
ATOM 1260 C C . TYR A 1 170 ? -15.797 -34.375 7.539 1 97.06 170 TYR A C 1
ATOM 1262 O O . TYR A 1 170 ? -16.562 -34.469 6.582 1 97.06 170 TYR A O 1
ATOM 1270 N N . PRO A 1 171 ? -14.492 -34.281 7.441 1 97.56 171 PRO A N 1
ATOM 1271 C CA . PRO A 1 171 ? -13.945 -34.5 6.102 1 97.56 171 PRO A CA 1
ATOM 1272 C C . PRO A 1 171 ? -14.398 -35.844 5.496 1 97.56 171 PRO A C 1
ATOM 1274 O O . PRO A 1 171 ? -14.352 -36.875 6.168 1 97.56 171 PRO A O 1
ATOM 1277 N N . ARG A 1 172 ? -14.859 -35.719 4.285 1 96.56 172 ARG A N 1
ATOM 1278 C CA . ARG A 1 172 ? -15.312 -36.875 3.551 1 96.56 172 ARG A CA 1
ATOM 1279 C C . ARG A 1 172 ? -14.617 -36.969 2.195 1 96.56 172 ARG A C 1
ATOM 1281 O O . ARG A 1 172 ? -14.477 -35.969 1.494 1 96.56 172 ARG A O 1
ATOM 1288 N N . LYS A 1 173 ? -14.234 -38.188 1.886 1 96.31 173 LYS A N 1
ATOM 1289 C CA . LYS A 1 173 ? -13.539 -38.406 0.621 1 96.31 173 LYS A CA 1
ATOM 1290 C C . LYS A 1 173 ? -14.461 -38.156 -0.566 1 96.31 173 LYS A C 1
ATOM 1292 O O . LYS A 1 173 ? -15.625 -38.562 -0.557 1 96.31 173 LYS A O 1
ATOM 1297 N N . VAL A 1 174 ? -13.945 -37.469 -1.516 1 97.88 174 VAL A N 1
ATOM 1298 C CA . VAL A 1 174 ? -14.656 -37.312 -2.777 1 97.88 174 VAL A CA 1
ATOM 1299 C C . VAL A 1 174 ? -14.43 -38.531 -3.672 1 97.88 174 VAL A C 1
ATOM 1301 O O . VAL A 1 174 ? -13.516 -38.531 -4.504 1 97.88 174 VAL A O 1
ATOM 1304 N N . THR A 1 175 ? -15.25 -39.375 -3.688 1 96 175 THR A N 1
ATOM 1305 C CA . THR A 1 175 ? -15.039 -40.719 -4.227 1 96 175 THR A CA 1
ATOM 1306 C C . THR A 1 175 ? -15.039 -40.688 -5.75 1 96 175 THR A C 1
ATOM 1308 O O . THR A 1 175 ? -14.422 -41.562 -6.391 1 96 175 THR A O 1
ATOM 1311 N N . SER A 1 176 ? -15.703 -39.781 -6.312 1 95.5 176 SER A N 1
ATOM 1312 C CA . SER A 1 176 ? -15.781 -39.688 -7.77 1 95.5 176 SER A CA 1
ATOM 1313 C C . SER A 1 176 ? -14.406 -39.438 -8.375 1 95.5 176 SER A C 1
ATOM 1315 O O . SER A 1 176 ? -14.219 -39.562 -9.586 1 95.5 176 SER A O 1
ATOM 1317 N N . LEU A 1 177 ? -13.5 -39.031 -7.637 1 96.38 177 LEU A N 1
ATOM 1318 C CA . LEU A 1 177 ? -12.141 -38.75 -8.109 1 96.38 177 LEU A CA 1
ATOM 1319 C C . LEU A 1 177 ? -11.211 -39.906 -7.77 1 96.38 177 LEU A C 1
ATOM 1321 O O . LEU A 1 177 ? -9.992 -39.812 -7.922 1 96.38 177 LEU A O 1
ATOM 1325 N N . GLN A 1 178 ? -11.812 -40.969 -7.266 1 92.12 178 GLN A N 1
ATOM 1326 C CA . GLN A 1 178 ? -11.00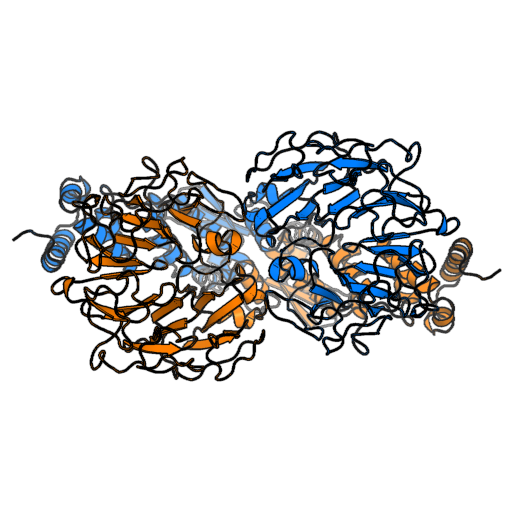8 -42.125 -6.898 1 92.12 178 GLN A CA 1
ATOM 1327 C C . GLN A 1 178 ? -10.227 -42.656 -8.102 1 92.12 178 GLN A C 1
ATOM 1329 O O . GLN A 1 178 ? -10.758 -42.75 -9.203 1 92.12 178 GLN A O 1
ATOM 1334 N N . GLY A 1 179 ? -8.953 -42.969 -7.871 1 91.44 179 GLY A N 1
ATOM 1335 C CA . GLY A 1 179 ? -8.102 -43.469 -8.93 1 91.44 179 GLY A CA 1
ATOM 1336 C C . GLY A 1 179 ? -7.355 -42.406 -9.688 1 91.44 179 GLY A C 1
ATOM 1337 O O . GLY A 1 179 ? -6.484 -42.688 -10.508 1 91.44 179 GLY A O 1
ATOM 1338 N N . ARG A 1 180 ? -7.746 -41.281 -9.492 1 93.69 180 ARG A N 1
ATOM 1339 C CA . ARG A 1 180 ? -7.039 -40.125 -10.094 1 93.69 180 ARG A CA 1
ATOM 1340 C C . ARG A 1 180 ? -6.062 -39.5 -9.094 1 93.69 180 ARG A C 1
ATOM 1342 O O . ARG A 1 180 ? -6.367 -39.406 -7.906 1 93.69 180 ARG A O 1
ATOM 1349 N N . ASN A 1 181 ? -4.969 -39.156 -9.578 1 96 181 ASN A N 1
ATOM 1350 C CA . ASN A 1 181 ? -3.986 -38.5 -8.734 1 96 181 ASN A CA 1
ATOM 1351 C C . ASN A 1 181 ? -4.129 -37 -8.797 1 96 181 ASN A C 1
ATOM 1353 O O . ASN A 1 181 ? -3.539 -36.344 -9.664 1 96 181 ASN A O 1
ATOM 1357 N N . VAL A 1 182 ? -4.848 -36.469 -7.875 1 98.12 182 VAL A N 1
ATOM 1358 C CA . VAL A 1 182 ? -5.098 -35.031 -7.836 1 98.12 182 VAL A CA 1
ATOM 1359 C C . VAL A 1 182 ? -3.852 -34.281 -7.332 1 98.12 182 VAL A C 1
ATOM 1361 O O . VAL A 1 182 ? -3.219 -34.719 -6.367 1 98.12 182 VAL A O 1
ATOM 1364 N N . VAL A 1 183 ? -3.492 -33.125 -7.988 1 97.31 183 VAL A N 1
ATOM 1365 C CA . VAL A 1 183 ? -2.268 -32.438 -7.621 1 97.31 183 VAL A CA 1
ATOM 1366 C C . VAL A 1 183 ? -2.602 -31.016 -7.16 1 97.31 183 VAL A C 1
ATOM 1368 O O . VAL A 1 183 ? -1.741 -30.312 -6.625 1 97.31 183 VAL A O 1
ATOM 1371 N N . GLY A 1 184 ? -3.83 -30.578 -7.348 1 98.31 184 GLY A N 1
ATOM 1372 C CA . GLY A 1 184 ? -4.238 -29.25 -6.91 1 98.31 184 GLY A CA 1
ATOM 1373 C C . GLY A 1 184 ? -5.734 -29.141 -6.684 1 98.31 184 GLY A C 1
ATOM 1374 O O . GLY A 1 184 ? -6.523 -29.781 -7.379 1 98.31 184 GLY A O 1
ATOM 1375 N N . ILE A 1 185 ? -6.113 -28.312 -5.762 1 98.81 185 ILE A N 1
ATOM 1376 C CA . ILE A 1 185 ? -7.523 -28.047 -5.473 1 98.81 185 ILE A CA 1
ATOM 1377 C C . ILE A 1 185 ? -7.746 -26.562 -5.285 1 98.81 185 ILE A C 1
ATOM 1379 O O . ILE A 1 185 ? -6.879 -25.859 -4.762 1 98.81 185 ILE A O 1
ATOM 1383 N N . VAL A 1 186 ? -8.891 -26.078 -5.727 1 98.5 186 VAL A N 1
ATOM 1384 C CA . VAL A 1 186 ? -9.266 -24.688 -5.52 1 98.5 186 VAL A CA 1
ATOM 1385 C C . VAL A 1 186 ? -10.773 -24.578 -5.281 1 98.5 186 VAL A C 1
ATOM 1387 O O . VAL A 1 186 ? -11.539 -25.422 -5.762 1 98.5 186 VAL A O 1
ATOM 1390 N N . CYS A 1 187 ? -11.172 -23.562 -4.539 1 98.31 187 CYS A N 1
ATOM 1391 C CA . CYS A 1 187 ? -12.586 -23.312 -4.258 1 98.31 187 CYS A CA 1
ATOM 1392 C C . CYS A 1 187 ? -13 -21.922 -4.727 1 98.31 187 CYS A C 1
ATOM 1394 O O . CYS A 1 187 ? -12.258 -20.953 -4.547 1 98.31 187 CYS A O 1
ATOM 1396 N N . GLY A 1 188 ? -14.141 -21.875 -5.391 1 97.56 188 GLY A N 1
ATOM 1397 C CA . GLY A 1 188 ? -14.898 -20.641 -5.418 1 97.56 188 GLY A CA 1
ATOM 1398 C C . GLY A 1 188 ? -15.766 -20.438 -4.191 1 97.56 188 GLY A C 1
ATOM 1399 O O . GLY A 1 188 ? -15.594 -21.125 -3.184 1 97.56 188 GLY A O 1
ATOM 1400 N N . GLN A 1 189 ? -16.703 -19.578 -4.312 1 97.06 189 GLN A N 1
ATOM 1401 C CA . GLN A 1 189 ? -17.578 -19.359 -3.162 1 97.06 189 GLN A CA 1
ATOM 1402 C C . GLN A 1 189 ? -18.453 -20.578 -2.889 1 97.06 189 GLN A C 1
ATOM 1404 O O . GLN A 1 189 ? -18.625 -20.984 -1.736 1 97.06 189 GLN A O 1
ATOM 1409 N N . THR A 1 190 ? -18.953 -21.094 -3.955 1 97.69 190 THR A N 1
ATOM 1410 C CA . THR A 1 190 ? -19.891 -22.203 -3.801 1 97.69 190 THR A CA 1
ATOM 1411 C C . THR A 1 190 ? -19.594 -23.312 -4.824 1 97.69 190 THR A C 1
ATOM 1413 O O . THR A 1 190 ? -20.5 -24 -5.281 1 97.69 190 THR A O 1
ATOM 1416 N N . SER A 1 191 ? -18.391 -23.359 -5.23 1 98.19 191 SER A N 1
ATOM 1417 C CA . SER A 1 191 ? -17.938 -24.359 -6.188 1 98.19 191 SER A CA 1
ATOM 1418 C C . SER A 1 191 ? -16.516 -24.828 -5.852 1 98.19 191 SER A C 1
ATOM 1420 O O . SER A 1 191 ? -15.82 -24.203 -5.059 1 98.19 191 SER A O 1
ATOM 1422 N N . SER A 1 192 ? -16.156 -25.938 -6.438 1 98.75 192 SER A N 1
ATOM 1423 C CA . SER A 1 192 ? -14.859 -26.547 -6.207 1 98.75 192 SER A CA 1
ATOM 1424 C C . SER A 1 192 ? -14.25 -27.062 -7.504 1 98.75 192 SER A C 1
ATOM 1426 O O . SER A 1 192 ? -14.969 -27.344 -8.469 1 98.75 192 SER A O 1
ATOM 1428 N N . MET A 1 193 ? -12.953 -27.094 -7.539 1 98.75 193 MET A N 1
ATOM 1429 C CA . MET A 1 193 ? -12.219 -27.578 -8.703 1 98.75 193 MET A CA 1
ATOM 1430 C C . MET A 1 193 ? -10.992 -28.375 -8.273 1 98.75 193 MET A C 1
ATOM 1432 O O . MET A 1 193 ? -10.391 -28.094 -7.238 1 98.75 193 MET A O 1
ATOM 1436 N N . ALA A 1 194 ? -10.648 -29.375 -9.062 1 98.75 194 ALA A N 1
ATOM 1437 C CA . ALA A 1 194 ? -9.469 -30.203 -8.828 1 98.75 194 ALA A CA 1
ATOM 1438 C C . ALA A 1 194 ? -8.648 -30.359 -10.102 1 98.75 194 ALA A C 1
ATOM 1440 O O . ALA A 1 194 ? -9.211 -30.469 -11.203 1 98.75 194 ALA A O 1
ATOM 1441 N N . LEU A 1 195 ? -7.41 -30.344 -9.953 1 98.62 195 LEU A N 1
ATOM 1442 C CA . LEU A 1 195 ? -6.449 -30.562 -11.023 1 98.62 195 LEU A CA 1
ATOM 1443 C C . LEU A 1 195 ? -5.762 -31.906 -10.867 1 98.62 195 LEU A C 1
ATOM 1445 O O . LEU A 1 195 ? -5.176 -32.188 -9.82 1 98.62 195 LEU A O 1
ATOM 1449 N N . VAL A 1 196 ? -5.855 -32.719 -11.922 1 96.69 196 VAL A N 1
ATOM 1450 C CA . VAL A 1 196 ? -5.246 -34.062 -11.922 1 96.69 196 VAL A CA 1
ATOM 1451 C C . VAL A 1 196 ? -3.85 -33.969 -12.531 1 96.69 196 VAL A C 1
ATOM 1453 O O . VAL A 1 196 ? -3.561 -33.094 -13.328 1 96.69 196 VAL A O 1
ATOM 1456 N N . ASP A 1 197 ? -2.98 -34.906 -12.227 1 92.44 197 ASP A N 1
ATOM 1457 C CA . ASP A 1 197 ? -1.567 -34.875 -12.586 1 92.44 197 ASP A CA 1
ATOM 1458 C C . ASP A 1 197 ? -1.391 -34.906 -14.102 1 92.44 197 ASP A C 1
ATOM 1460 O O . ASP A 1 197 ? -0.4 -34.406 -14.633 1 92.44 197 ASP A O 1
ATOM 1464 N N . ASN A 1 198 ? -2.363 -35.5 -14.852 1 87.94 198 ASN A N 1
ATOM 1465 C CA . ASN A 1 198 ? -2.27 -35.594 -16.297 1 87.94 198 ASN A CA 1
ATOM 1466 C C . ASN A 1 198 ? -2.773 -34.312 -16.969 1 87.94 198 ASN A C 1
ATOM 1468 O O . ASN A 1 198 ? -2.836 -34.219 -18.188 1 87.94 198 ASN A O 1
ATOM 1472 N N . GLY A 1 199 ? -3.264 -33.344 -16.141 1 94.25 199 GLY A N 1
ATOM 1473 C CA . GLY A 1 199 ? -3.668 -32.062 -16.672 1 94.25 199 GLY A CA 1
ATOM 1474 C C . GLY A 1 199 ? -5.172 -31.906 -16.797 1 94.25 199 GLY A C 1
ATOM 1475 O O . GLY A 1 199 ? -5.668 -30.828 -17.125 1 94.25 199 GLY A O 1
ATOM 1476 N N . GLU A 1 200 ? -5.891 -32.969 -16.5 1 96 200 GLU A N 1
ATOM 1477 C CA . GLU A 1 200 ? -7.348 -32.844 -16.547 1 96 200 GLU A CA 1
ATOM 1478 C C . GLU A 1 200 ? -7.875 -32.031 -15.383 1 96 200 GLU A C 1
ATOM 1480 O O . GLU A 1 200 ? -7.301 -32.031 -14.289 1 96 200 GLU A O 1
ATOM 1485 N N . VAL A 1 201 ? -8.945 -31.344 -15.672 1 98.56 201 VAL A N 1
ATOM 1486 C CA . VAL A 1 201 ? -9.57 -30.5 -14.656 1 98.56 201 VAL A CA 1
ATOM 1487 C C . VAL A 1 201 ? -11 -30.984 -14.391 1 98.56 201 VAL A C 1
ATOM 1489 O O . VAL A 1 201 ? -11.734 -31.297 -15.328 1 98.56 201 VAL A O 1
ATOM 1492 N N . TYR A 1 202 ? -11.352 -31.094 -13.148 1 98.69 202 TYR A N 1
ATOM 1493 C CA . TYR A 1 202 ? -12.703 -31.438 -12.727 1 98.69 202 TYR A CA 1
ATOM 1494 C C . TYR A 1 202 ? -13.312 -30.312 -11.891 1 98.69 202 TYR A C 1
ATOM 1496 O O . TYR A 1 202 ? -12.625 -29.703 -11.078 1 98.69 202 TYR A O 1
ATOM 1504 N N . SER A 1 203 ? -14.625 -30.078 -12.086 1 98.69 203 SER A N 1
ATOM 1505 C CA . SER A 1 203 ? -15.328 -29.062 -11.32 1 98.69 203 SER A CA 1
ATOM 1506 C C . SER A 1 203 ? -16.688 -29.562 -10.852 1 98.69 203 SER A C 1
ATOM 1508 O O . SER A 1 203 ? -17.281 -30.438 -11.477 1 98.69 203 SER A O 1
ATOM 1510 N N . TRP A 1 204 ? -17.188 -29.047 -9.711 1 98.81 204 TRP A N 1
ATOM 1511 C CA . TRP A 1 204 ? -18.5 -29.406 -9.188 1 98.81 204 TRP A CA 1
ATOM 1512 C C . TRP A 1 204 ? -19.031 -28.328 -8.266 1 98.81 204 TRP A C 1
ATOM 1514 O O . TRP A 1 204 ? -18.297 -27.422 -7.871 1 98.81 204 TRP A O 1
ATOM 1524 N N . GLY A 1 205 ? -20.328 -28.406 -7.949 1 98.56 205 GLY A N 1
ATOM 1525 C CA . GLY A 1 205 ? -21.016 -27.406 -7.133 1 98.56 205 GLY A CA 1
ATOM 1526 C C . GLY A 1 205 ? -21.953 -26.516 -7.93 1 98.56 205 GLY A C 1
ATOM 1527 O O . GLY A 1 205 ? -22.625 -26.984 -8.844 1 98.56 205 GLY A O 1
ATOM 1528 N N . ASN A 1 206 ? -22.031 -25.266 -7.434 1 98.38 206 ASN A N 1
ATOM 1529 C CA . ASN A 1 206 ? -22.906 -24.281 -8.078 1 98.38 206 ASN A CA 1
ATOM 1530 C C . ASN A 1 206 ? -22.438 -23.969 -9.5 1 98.38 206 ASN A C 1
ATOM 1532 O O . ASN A 1 206 ? -21.234 -23.859 -9.75 1 98.38 206 ASN A O 1
ATOM 1536 N N . ASN A 1 207 ? -23.438 -23.797 -10.414 1 98.19 207 ASN A N 1
ATOM 1537 C CA . ASN A 1 207 ? -23.109 -23.516 -11.805 1 98.19 207 ASN A CA 1
ATOM 1538 C C . ASN A 1 207 ? -24.109 -22.547 -12.422 1 98.19 207 ASN A C 1
ATOM 1540 O O . ASN A 1 207 ? -24.344 -22.578 -13.633 1 98.19 207 ASN A O 1
ATOM 1544 N N . SER A 1 208 ? -24.672 -21.719 -11.648 1 96.62 208 SER A N 1
ATOM 1545 C CA . SER A 1 208 ? -25.75 -20.828 -12.086 1 96.62 208 SER A CA 1
ATOM 1546 C C . SER A 1 208 ? -25.25 -19.812 -13.109 1 96.62 208 SER A C 1
ATOM 1548 O O . SER A 1 208 ? -26.031 -19.297 -13.906 1 96.62 208 SER A O 1
ATOM 1550 N N . ILE A 1 209 ? -23.953 -19.625 -13.148 1 96.5 209 ILE A N 1
ATOM 1551 C CA . ILE A 1 209 ? -23.438 -18.594 -14.055 1 96.5 209 ILE A CA 1
ATOM 1552 C C . ILE A 1 209 ? -22.328 -19.188 -14.906 1 96.5 209 ILE A C 1
ATOM 1554 O O . ILE A 1 209 ? -21.547 -18.453 -15.523 1 96.5 209 ILE A O 1
ATOM 1558 N N . GLY A 1 210 ? -22.188 -20.484 -14.875 1 97.5 210 GLY A N 1
ATOM 1559 C CA . GLY A 1 210 ? -21.219 -21.172 -15.719 1 97.5 210 GLY A CA 1
ATOM 1560 C C . GLY A 1 210 ? -19.844 -21.312 -15.062 1 97.5 210 GLY A C 1
ATOM 1561 O O . GLY A 1 210 ? -18.844 -21.516 -15.75 1 97.5 210 GLY A O 1
ATOM 1562 N N . GLN A 1 211 ? -19.75 -21.172 -13.789 1 97.06 211 GLN A N 1
ATOM 1563 C CA . GLN A 1 211 ? -18.469 -21.125 -13.094 1 97.06 211 GLN A CA 1
ATOM 1564 C C . GLN A 1 211 ? -17.797 -22.484 -13.062 1 97.06 211 GLN A C 1
ATOM 1566 O O . GLN A 1 211 ? -16.609 -22.594 -12.758 1 97.06 211 GLN A O 1
ATOM 1571 N N . LEU A 1 212 ? -18.484 -23.547 -13.516 1 98.25 212 LEU A N 1
ATOM 1572 C CA . LEU A 1 212 ? -17.875 -24.875 -13.547 1 98.25 212 LEU A CA 1
ATOM 1573 C C . LEU A 1 212 ? -17.188 -25.125 -14.883 1 98.25 212 LEU A C 1
ATOM 1575 O O . LEU A 1 212 ? -16.375 -26.047 -15 1 98.25 212 LEU A O 1
ATOM 1579 N N . GLY A 1 213 ? -17.578 -24.453 -15.93 1 98.5 213 GLY A N 1
ATOM 1580 C CA . GLY A 1 213 ? -16.922 -24.562 -17.219 1 98.5 213 GLY A CA 1
ATOM 1581 C C . GLY A 1 213 ? -17.344 -25.797 -18 1 98.5 213 GLY A C 1
ATOM 1582 O O . GLY A 1 213 ? -16.594 -26.281 -18.859 1 98.5 213 GLY A O 1
ATOM 1583 N N . ILE A 1 214 ? -18.531 -26.328 -17.75 1 97.81 214 ILE A N 1
ATOM 1584 C CA . ILE A 1 214 ? -18.906 -27.625 -18.328 1 97.81 214 ILE A CA 1
ATOM 1585 C C . ILE A 1 214 ? -19.875 -27.406 -19.5 1 97.81 214 ILE A C 1
ATOM 1587 O O . ILE A 1 214 ? -20.5 -28.344 -19.969 1 97.81 214 ILE A O 1
ATOM 1591 N N . GLY A 1 215 ? -20.125 -26.234 -19.922 1 97 215 GLY A N 1
ATOM 1592 C CA . GLY A 1 215 ? -20.906 -25.938 -21.094 1 97 215 GLY A CA 1
ATOM 1593 C C . GLY A 1 215 ? -22.391 -25.828 -20.812 1 97 215 GLY A C 1
ATOM 1594 O O . GLY A 1 215 ? -23.219 -25.828 -21.734 1 97 215 GLY A O 1
ATOM 1595 N N . SER A 1 216 ? -22.703 -25.844 -19.531 1 95.12 216 SER A N 1
ATOM 1596 C CA . SER A 1 216 ? -24.078 -25.688 -19.094 1 95.12 216 SER A CA 1
ATOM 1597 C C . SER A 1 216 ? -24.156 -24.906 -17.797 1 95.12 216 SER A C 1
ATOM 1599 O O . SER A 1 216 ? -23.141 -24.453 -17.266 1 95.12 216 SER A O 1
ATOM 1601 N N . ASN A 1 217 ? -25.406 -24.75 -17.312 1 96.38 217 ASN A N 1
ATOM 1602 C CA . ASN A 1 217 ? -25.609 -24.047 -16.047 1 96.38 217 ASN A CA 1
ATOM 1603 C C . ASN A 1 217 ? -26.172 -24.984 -14.969 1 96.38 217 ASN A C 1
ATOM 1605 O O . ASN A 1 217 ? -26.688 -24.531 -13.945 1 96.38 217 ASN A O 1
ATOM 1609 N N . GLU A 1 218 ? -25.969 -26.25 -15.234 1 96.31 218 GLU A N 1
ATOM 1610 C CA . GLU A 1 218 ? -26.516 -27.234 -14.312 1 96.31 218 GLU A CA 1
ATOM 1611 C C . GLU A 1 218 ? -25.594 -27.422 -13.109 1 96.31 218 GLU A C 1
ATOM 1613 O O . GLU A 1 218 ? -24.375 -27.5 -13.258 1 96.31 218 GLU A O 1
ATOM 1618 N N . VAL A 1 219 ? -26.203 -27.5 -11.969 1 97.44 219 VAL A N 1
ATOM 1619 C CA . VAL A 1 219 ? -25.469 -27.812 -10.742 1 97.44 219 VAL A CA 1
ATOM 1620 C C . VAL A 1 219 ? -24.875 -29.219 -10.82 1 97.44 219 VAL A C 1
ATOM 1622 O O . VAL A 1 219 ? -25.531 -30.141 -11.336 1 97.44 219 VAL A O 1
ATOM 1625 N N . GLN A 1 220 ? -23.688 -29.391 -10.367 1 98.12 220 GLN A N 1
ATOM 1626 C CA . GLN A 1 220 ? -23.062 -30.703 -10.336 1 98.12 220 GLN A CA 1
ATOM 1627 C C . GLN A 1 220 ? -22.781 -31.141 -8.906 1 98.12 220 GLN A C 1
ATOM 1629 O O . GLN A 1 220 ? -21.984 -30.531 -8.203 1 98.12 220 GLN A O 1
ATOM 1634 N N . LEU A 1 221 ? -23.328 -32.25 -8.531 1 98.25 221 LEU A N 1
ATOM 1635 C CA . LEU A 1 221 ? -23.203 -32.719 -7.152 1 98.25 221 LEU A CA 1
ATOM 1636 C C . LEU A 1 221 ? -21.938 -33.562 -6.977 1 98.25 221 LEU A C 1
ATOM 1638 O O . LEU A 1 221 ? -21.547 -33.875 -5.852 1 98.25 221 LEU A O 1
ATOM 1642 N N . SER A 1 222 ? -21.297 -33.906 -8.086 1 98.25 222 SER A N 1
ATOM 1643 C CA . SER A 1 222 ? -20.031 -34.625 -8.117 1 98.25 222 SER A CA 1
ATOM 1644 C C . SER A 1 222 ? -19.078 -34.031 -9.164 1 98.25 222 SER A C 1
ATOM 1646 O O . SER A 1 222 ? -19.531 -33.406 -10.117 1 98.25 222 SER A O 1
ATOM 1648 N N . PRO A 1 223 ? -17.828 -34.312 -8.984 1 98.38 223 PRO A N 1
ATOM 1649 C CA . PRO A 1 223 ? -16.875 -33.781 -9.945 1 98.38 223 PRO A CA 1
ATOM 1650 C C . PRO A 1 223 ? -17.188 -34.188 -11.383 1 98.38 223 PRO A C 1
ATOM 1652 O O . PRO A 1 223 ? -17.469 -35.344 -11.664 1 98.38 223 PRO A O 1
ATOM 1655 N N . CYS A 1 224 ? -17.156 -33.188 -12.234 1 97.56 224 CYS A N 1
ATOM 1656 C CA . CYS A 1 224 ? -17.359 -33.375 -13.672 1 97.56 224 CYS A CA 1
ATOM 1657 C C . CYS A 1 224 ? -16.188 -32.781 -14.453 1 97.56 224 CYS A C 1
ATOM 1659 O O . CYS A 1 224 ? -15.672 -31.719 -14.117 1 97.56 224 CYS A O 1
ATOM 1661 N N . PRO A 1 225 ? -15.773 -33.5 -15.516 1 97.56 225 PRO A N 1
ATOM 1662 C CA . PRO A 1 225 ? -14.641 -33 -16.297 1 97.56 225 PRO A CA 1
ATOM 1663 C C . PRO A 1 225 ? -14.977 -31.719 -17.062 1 97.56 225 PRO A C 1
ATOM 1665 O O . PRO A 1 225 ? -16.094 -31.578 -17.594 1 97.56 225 PRO A O 1
ATOM 1668 N N . VAL A 1 226 ? -14.039 -30.828 -17.078 1 98.44 226 VAL A N 1
ATOM 1669 C CA . VAL A 1 226 ? -14.141 -29.672 -17.953 1 98.44 226 VAL A CA 1
ATOM 1670 C C . VAL A 1 226 ? -13.688 -30.047 -19.359 1 98.44 226 VAL A C 1
ATOM 1672 O O . VAL A 1 226 ? -12.539 -29.828 -19.734 1 98.44 226 VAL A O 1
ATOM 1675 N N . THR A 1 227 ? -14.555 -30.438 -20.125 1 97.12 227 THR A N 1
ATOM 1676 C CA . THR A 1 227 ? -14.281 -31.141 -21.375 1 97.12 227 THR A CA 1
ATOM 1677 C C . THR A 1 227 ? -13.617 -30.219 -22.391 1 97.12 227 THR A C 1
ATOM 1679 O O . THR A 1 227 ? -12.82 -30.672 -23.219 1 97.12 227 THR A O 1
ATOM 1682 N N . ALA A 1 228 ? -13.906 -29 -22.312 1 97.19 228 ALA A N 1
ATOM 1683 C CA . ALA A 1 228 ? -13.359 -28.047 -23.266 1 97.19 228 ALA A CA 1
ATOM 1684 C C . ALA A 1 228 ? -11.844 -27.938 -23.109 1 97.19 228 ALA A C 1
ATOM 1686 O O . ALA A 1 228 ? -11.164 -27.406 -24 1 97.19 228 ALA A O 1
ATOM 1687 N N . LEU A 1 229 ? -11.289 -28.391 -22.062 1 97.38 229 LEU A N 1
ATOM 1688 C CA . LEU A 1 229 ? -9.852 -28.344 -21.844 1 97.38 229 LEU A CA 1
ATOM 1689 C C . LEU A 1 229 ? -9.203 -29.688 -22.156 1 97.38 229 LEU A C 1
ATOM 1691 O O . LEU A 1 229 ? -8.008 -29.875 -21.922 1 97.38 229 LEU A O 1
ATOM 1695 N N . GLN A 1 230 ? -10.016 -30.594 -22.625 1 92.88 230 GLN A N 1
ATOM 1696 C CA . GLN A 1 230 ? -9.484 -31.922 -22.969 1 92.88 230 GLN A CA 1
ATOM 1697 C C . GLN A 1 230 ? -8.398 -31.812 -24.031 1 92.88 230 GLN A C 1
ATOM 1699 O O . GLN A 1 230 ? -8.531 -31.062 -25 1 92.88 230 GLN A O 1
ATOM 1704 N N . GLY A 1 231 ? -7.324 -32.562 -23.875 1 88.19 231 GLY A N 1
ATOM 1705 C CA . GLY A 1 231 ? -6.211 -32.531 -24.812 1 88.19 231 GLY A CA 1
ATOM 1706 C C . GLY A 1 231 ? -5.121 -31.547 -24.406 1 88.19 231 GLY A C 1
ATOM 1707 O O . GLY A 1 231 ? -4.012 -31.594 -24.938 1 88.19 231 GLY A O 1
ATOM 1708 N N . LEU A 1 232 ? -5.465 -30.672 -23.531 1 91.69 232 LEU A N 1
ATOM 1709 C CA . LEU A 1 232 ? -4.484 -29.734 -22.984 1 91.69 232 LEU A CA 1
ATOM 1710 C C . LEU A 1 232 ? -3.934 -30.234 -21.656 1 91.69 232 LEU A C 1
ATOM 1712 O O . LEU A 1 232 ? -4.586 -31.016 -20.953 1 91.69 232 LEU A O 1
ATOM 1716 N N . CYS A 1 233 ? -2.729 -29.875 -21.391 1 91.88 233 CYS A N 1
ATOM 1717 C CA . CYS A 1 233 ? -2.145 -30.188 -20.094 1 91.88 233 CYS A CA 1
ATOM 1718 C C . CYS A 1 233 ? -2.166 -28.969 -19.172 1 91.88 233 CYS A C 1
ATOM 1720 O O . CYS A 1 233 ? -1.256 -28.125 -19.219 1 91.88 233 CYS A O 1
ATOM 1722 N N . VAL A 1 234 ? -3.172 -28.891 -18.328 1 96.56 234 VAL A N 1
ATOM 1723 C CA . VAL A 1 234 ? -3.309 -27.766 -17.422 1 96.56 234 VAL A CA 1
ATOM 1724 C C . VAL A 1 234 ? -2.311 -27.906 -16.266 1 96.56 234 VAL A C 1
ATOM 1726 O O . VAL A 1 234 ? -2.127 -29 -15.727 1 96.56 234 VAL A O 1
ATOM 1729 N N . GLN A 1 235 ? -1.649 -26.781 -15.914 1 94.12 235 GLN A N 1
ATOM 1730 C CA . GLN A 1 235 ? -0.629 -26.812 -14.875 1 94.12 235 GLN A CA 1
ATOM 1731 C C . GLN A 1 235 ? -1.085 -26.031 -13.641 1 94.12 235 GLN A C 1
ATOM 1733 O O . GLN A 1 235 ? -0.596 -26.266 -12.531 1 94.12 235 GLN A O 1
ATOM 1738 N N . GLN A 1 236 ? -1.948 -25.156 -13.828 1 97.69 236 GLN A N 1
ATOM 1739 C CA . GLN A 1 236 ? -2.426 -24.328 -12.727 1 97.69 236 GLN A CA 1
ATOM 1740 C C . GLN A 1 236 ? -3.9 -23.984 -12.898 1 97.69 236 GLN A C 1
ATOM 1742 O O . GLN A 1 236 ? -4.348 -23.688 -14.008 1 97.69 236 GLN A O 1
ATOM 1747 N N . ILE A 1 237 ? -4.625 -24 -11.797 1 98.75 237 ILE A N 1
ATOM 1748 C CA . ILE A 1 237 ? -6.008 -23.531 -11.766 1 98.75 237 ILE A CA 1
ATOM 1749 C C . ILE A 1 237 ? -6.195 -22.562 -10.602 1 98.75 237 ILE A C 1
ATOM 1751 O O . ILE A 1 237 ? -5.57 -22.703 -9.555 1 98.75 237 ILE A O 1
ATOM 1755 N N . VAL A 1 238 ? -6.996 -21.547 -10.797 1 98.69 238 VAL A N 1
ATOM 1756 C CA . VAL A 1 238 ? -7.395 -20.625 -9.734 1 98.69 238 VAL A CA 1
ATOM 1757 C C . VAL A 1 238 ? -8.875 -20.266 -9.891 1 98.69 238 VAL A C 1
ATOM 1759 O O . VAL A 1 238 ? -9.43 -20.344 -10.992 1 98.69 238 VAL A O 1
ATOM 1762 N N . SER A 1 239 ? -9.477 -19.906 -8.773 1 98.38 239 SER A N 1
ATOM 1763 C CA . SER A 1 239 ? -10.883 -19.516 -8.773 1 98.38 239 SER A CA 1
ATOM 1764 C C . SER A 1 239 ? -11.07 -18.156 -8.102 1 98.38 239 SER A C 1
ATOM 1766 O O . SER A 1 239 ? -10.477 -17.891 -7.055 1 98.38 239 SER A O 1
ATOM 1768 N N . GLY A 1 240 ? -11.812 -17.297 -8.797 1 98.06 240 GLY A N 1
ATOM 1769 C CA . GLY A 1 240 ? -12.32 -16.094 -8.148 1 98.06 240 GLY A CA 1
ATOM 1770 C C . GLY A 1 240 ? -13.633 -16.312 -7.43 1 98.06 240 GLY A C 1
ATOM 1771 O O . GLY A 1 240 ? -13.945 -17.438 -7.02 1 98.06 240 GLY A O 1
ATOM 1772 N N . TYR A 1 241 ? -14.367 -15.234 -7.324 1 97.19 241 TYR A N 1
ATOM 1773 C CA . TYR A 1 241 ? -15.656 -15.312 -6.656 1 97.19 241 TYR A CA 1
ATOM 1774 C C . TYR A 1 241 ? -16.578 -16.297 -7.367 1 97.19 241 TYR A C 1
ATOM 1776 O O . TYR A 1 241 ? -17.156 -17.188 -6.738 1 97.19 241 TYR A O 1
ATOM 1784 N N . SER A 1 242 ? -16.703 -16.172 -8.633 1 97.75 242 SER A N 1
ATOM 1785 C CA . SER A 1 242 ? -17.516 -17.047 -9.469 1 97.75 242 SER A CA 1
ATOM 1786 C C . SER A 1 242 ? -16.922 -17.188 -10.867 1 97.75 242 SER A C 1
ATOM 1788 O O . SER A 1 242 ? -17.641 -17.344 -11.852 1 97.75 242 SER A O 1
ATOM 1790 N N . HIS A 1 243 ? -15.625 -17.062 -10.953 1 98.5 243 HIS A N 1
ATOM 1791 C CA . HIS A 1 243 ? -14.891 -17.266 -12.203 1 98.5 243 HIS A CA 1
ATOM 1792 C C . HIS A 1 243 ? -13.625 -18.078 -11.977 1 98.5 243 HIS A C 1
ATOM 1794 O O . HIS A 1 243 ? -13.148 -18.188 -10.844 1 98.5 243 HIS A O 1
ATOM 1800 N N . SER A 1 244 ? -13.172 -18.688 -13.055 1 98.75 244 SER A N 1
ATOM 1801 C CA . SER A 1 244 ? -12.023 -19.578 -12.969 1 98.75 244 SER A CA 1
ATOM 1802 C C . SER A 1 244 ? -11.023 -19.312 -14.086 1 98.75 244 SER A C 1
ATOM 1804 O O . SER A 1 244 ? -11.406 -18.859 -15.172 1 98.75 244 SER A O 1
ATOM 1806 N N . LEU A 1 245 ? -9.789 -19.516 -13.789 1 98.81 245 LEU A N 1
ATOM 1807 C CA . LEU A 1 245 ? -8.703 -19.469 -14.758 1 98.81 245 LEU A CA 1
ATOM 1808 C C . LEU A 1 245 ? -7.918 -20.781 -14.773 1 98.81 245 LEU A C 1
ATOM 1810 O O . LEU A 1 245 ? -7.789 -21.438 -13.742 1 98.81 245 LEU A O 1
ATOM 1814 N N . ALA A 1 246 ? -7.43 -21.125 -15.914 1 98.81 246 ALA A N 1
ATOM 1815 C CA . ALA A 1 246 ? -6.555 -22.297 -16.078 1 98.81 246 ALA A CA 1
ATOM 1816 C C . ALA A 1 246 ? -5.352 -21.953 -16.953 1 98.81 246 ALA A C 1
ATOM 1818 O O . ALA A 1 246 ? -5.488 -21.25 -17.953 1 98.81 246 ALA A O 1
ATOM 1819 N N . LEU A 1 247 ? -4.238 -22.391 -16.531 1 97.94 247 LEU A N 1
ATOM 1820 C CA . LEU A 1 247 ? -2.98 -22.172 -17.25 1 97.94 247 LEU A CA 1
ATOM 1821 C C . LEU A 1 247 ? -2.379 -23.5 -17.703 1 97.94 247 LEU A C 1
ATOM 1823 O O . LEU A 1 247 ? -2.16 -24.406 -16.891 1 97.94 247 LEU A O 1
ATOM 1827 N N . THR A 1 248 ? -2.105 -23.609 -18.984 1 94.62 248 THR A N 1
ATOM 1828 C CA . THR A 1 248 ? -1.533 -24.844 -19.516 1 94.62 248 THR A CA 1
ATOM 1829 C C . THR A 1 248 ? -0.012 -24.828 -19.406 1 94.62 248 THR A C 1
ATOM 1831 O O . THR A 1 248 ? 0.585 -23.781 -19.141 1 94.62 248 THR A O 1
ATOM 1834 N N . ASP A 1 249 ? 0.568 -25.906 -19.578 1 86.94 249 ASP A N 1
ATOM 1835 C CA . ASP A 1 249 ? 2.02 -26.047 -19.5 1 86.94 249 ASP A CA 1
ATOM 1836 C C . ASP A 1 249 ? 2.701 -25.297 -20.641 1 86.94 249 ASP A C 1
ATOM 1838 O O . ASP A 1 249 ? 3.877 -24.938 -20.547 1 86.94 249 ASP A O 1
ATOM 1842 N N . GLU A 1 250 ? 1.909 -24.969 -21.719 1 83.75 250 GLU A N 1
ATOM 1843 C CA . GLU A 1 250 ? 2.451 -24.234 -22.844 1 83.75 250 GLU A CA 1
ATOM 1844 C C . GLU A 1 250 ? 2.254 -22.734 -22.672 1 83.75 250 GLU A C 1
ATOM 1846 O O . GLU A 1 250 ? 2.627 -21.938 -23.531 1 83.75 250 GLU A O 1
ATOM 1851 N N . GLY A 1 251 ? 1.605 -22.422 -21.641 1 89.94 251 GLY A N 1
ATOM 1852 C CA . GLY A 1 251 ? 1.46 -21 -21.344 1 89.94 251 GLY A CA 1
ATOM 1853 C C . GLY A 1 251 ? 0.178 -20.406 -21.891 1 89.94 251 GLY A C 1
ATOM 1854 O O . GLY A 1 251 ? 0.074 -19.188 -22.062 1 89.94 251 GLY A O 1
ATOM 1855 N N . LEU A 1 252 ? -0.747 -21.281 -22.25 1 94.44 252 LEU A N 1
ATOM 1856 C CA . LEU A 1 252 ? -2.051 -20.812 -22.703 1 94.44 252 LEU A CA 1
ATOM 1857 C C . LEU A 1 252 ? -2.98 -20.562 -21.516 1 94.44 252 LEU A C 1
ATOM 1859 O O . LEU A 1 252 ? -3.029 -21.375 -20.578 1 94.44 252 LEU A O 1
ATOM 1863 N N . LEU A 1 253 ? -3.668 -19.438 -21.594 1 98 253 LEU A N 1
ATOM 1864 C CA . LEU A 1 253 ? -4.543 -19.031 -20.5 1 98 253 LEU A CA 1
ATOM 1865 C C . LEU A 1 253 ? -6.008 -19.141 -20.906 1 98 253 LEU A C 1
ATOM 1867 O O . LEU A 1 253 ? -6.402 -18.625 -21.953 1 98 253 LEU A O 1
ATOM 1871 N N . TYR A 1 254 ? -6.805 -19.812 -20.062 1 98.69 254 TYR A N 1
ATOM 1872 C CA . TYR A 1 254 ? -8.242 -19.953 -20.297 1 98.69 254 TYR A CA 1
ATOM 1873 C C . TYR A 1 254 ? -9.039 -19.391 -19.125 1 98.69 254 TYR A C 1
ATOM 1875 O O . TYR A 1 254 ? -8.586 -19.438 -17.984 1 98.69 254 TYR A O 1
ATOM 1883 N N . ALA A 1 255 ? -10.234 -18.859 -19.422 1 98.75 255 ALA A N 1
ATOM 1884 C CA . ALA A 1 255 ? -11.117 -18.297 -18.406 1 98.75 255 ALA A CA 1
ATOM 1885 C C . ALA A 1 255 ? -12.57 -18.672 -18.672 1 98.75 255 ALA A C 1
ATOM 1887 O O . ALA A 1 255 ? -12.984 -18.781 -19.828 1 98.75 255 ALA A O 1
ATOM 1888 N N . TRP A 1 256 ? -13.375 -18.891 -17.609 1 98.81 256 TRP A N 1
ATOM 1889 C CA . TRP A 1 256 ? -14.812 -19.125 -17.734 1 98.81 256 TRP A CA 1
ATOM 1890 C C . TRP A 1 256 ? -15.547 -18.719 -16.453 1 98.81 256 TRP A C 1
ATOM 1892 O O . TRP A 1 256 ? -14.922 -18.453 -15.43 1 98.81 256 TRP A O 1
ATOM 1902 N N . GLY A 1 257 ? -16.891 -18.562 -16.531 1 98.62 257 GLY A N 1
ATOM 1903 C CA . GLY A 1 257 ? -17.719 -18.203 -15.398 1 98.62 257 GLY A CA 1
ATOM 1904 C C . GLY A 1 257 ? -18.297 -16.812 -15.492 1 98.62 257 GLY A C 1
ATOM 1905 O O . GLY A 1 257 ? -18.688 -16.375 -16.578 1 98.62 257 GLY A O 1
ATOM 1906 N N . ALA A 1 258 ? -18.422 -16.172 -14.32 1 98.5 258 ALA A N 1
ATOM 1907 C CA . ALA A 1 258 ? -18.984 -14.836 -14.227 1 98.5 258 ALA A CA 1
ATOM 1908 C C . ALA A 1 258 ? -18.062 -13.805 -14.867 1 98.5 258 ALA A C 1
ATOM 1910 O O . ALA A 1 258 ? -16.844 -13.891 -14.75 1 98.5 258 ALA A O 1
ATOM 1911 N N . ASN A 1 259 ? -18.734 -12.812 -15.445 1 98.38 259 ASN A N 1
ATOM 1912 C CA . ASN A 1 259 ? -17.938 -11.812 -16.156 1 98.38 259 ASN A CA 1
ATOM 1913 C C . ASN A 1 259 ? -18.547 -10.422 -16.031 1 98.38 259 ASN A C 1
ATOM 1915 O O . ASN A 1 259 ? -18.297 -9.555 -16.875 1 98.38 259 ASN A O 1
ATOM 1919 N N . SER A 1 260 ? -19.312 -10.164 -15.016 1 97.81 260 SER A N 1
ATOM 1920 C CA . SER A 1 260 ? -20.031 -8.906 -14.852 1 97.81 260 SER A CA 1
ATOM 1921 C C . SER A 1 260 ? -19.062 -7.73 -14.711 1 97.81 260 SER A C 1
ATOM 1923 O O . SER A 1 260 ? -19.406 -6.598 -15.055 1 97.81 260 SER A O 1
ATOM 1925 N N . TYR A 1 261 ? -17.859 -8 -14.25 1 97.56 261 TYR A N 1
ATOM 1926 C CA . TYR A 1 261 ? -16.859 -6.949 -14.078 1 97.56 261 TYR A CA 1
ATOM 1927 C C . TYR A 1 261 ? -15.727 -7.098 -15.086 1 97.56 261 TYR A C 1
ATOM 1929 O O . TYR A 1 261 ? -14.719 -6.398 -15 1 97.56 261 TYR A O 1
ATOM 1937 N N . GLY A 1 262 ? -15.867 -8.062 -15.961 1 98 262 GLY A N 1
ATOM 1938 C CA . GLY A 1 262 ? -14.82 -8.312 -16.922 1 98 262 GLY A CA 1
ATOM 1939 C C . GLY A 1 262 ? -13.734 -9.234 -16.406 1 98 262 GLY A C 1
ATOM 1940 O O . GLY A 1 262 ? -12.609 -9.234 -16.906 1 98 262 GLY A O 1
ATOM 1941 N N . GLN A 1 263 ? -14.023 -10 -15.359 1 97.69 263 GLN A N 1
ATOM 1942 C CA . GLN A 1 263 ? -13 -10.773 -14.664 1 97.69 263 GLN A CA 1
ATOM 1943 C C . GLN A 1 263 ? -12.539 -11.961 -15.508 1 97.69 263 GLN A C 1
ATOM 1945 O O . GLN A 1 263 ? -11.547 -12.609 -15.18 1 97.69 263 GLN A O 1
ATOM 1950 N N . LEU A 1 264 ? -13.156 -12.156 -16.719 1 98.56 264 LEU A N 1
ATOM 1951 C CA . LEU A 1 264 ? -12.664 -13.195 -17.625 1 98.56 264 LEU A CA 1
ATOM 1952 C C . LEU A 1 264 ? -11.641 -12.641 -18.594 1 98.56 264 LEU A C 1
ATOM 1954 O O . LEU A 1 264 ? -10.891 -13.391 -19.219 1 98.56 264 LEU A O 1
ATOM 1958 N N . GLY A 1 265 ? -11.672 -11.328 -18.844 1 98.19 265 GLY A N 1
ATOM 1959 C CA . GLY A 1 265 ? -10.688 -10.711 -19.703 1 98.19 265 GLY A CA 1
ATOM 1960 C C . GLY A 1 265 ? -10.984 -10.898 -21.188 1 98.19 265 GLY A C 1
ATOM 1961 O O . GLY A 1 265 ? -10.07 -10.883 -22.016 1 98.19 265 GLY A O 1
ATOM 1962 N N . THR A 1 266 ? -12.211 -11.07 -21.562 1 97.44 266 THR A N 1
ATOM 1963 C CA . THR A 1 266 ? -12.578 -11.391 -22.938 1 97.44 266 THR A CA 1
ATOM 1964 C C . THR A 1 266 ? -12.883 -10.125 -23.734 1 97.44 266 THR A C 1
ATOM 1966 O O . THR A 1 266 ? -13.117 -10.18 -24.938 1 97.44 266 THR A O 1
ATOM 1969 N N . GLY A 1 267 ? -12.938 -9.055 -23.078 1 95.81 267 GLY A N 1
ATOM 1970 C CA . GLY A 1 267 ? -13.312 -7.812 -23.734 1 95.81 267 GLY A CA 1
ATOM 1971 C C . GLY A 1 267 ? -14.789 -7.5 -23.625 1 95.81 267 GLY A C 1
ATOM 1972 O O . GLY A 1 267 ? -15.234 -6.426 -24.031 1 95.81 267 GLY A O 1
ATOM 1973 N N . SER A 1 268 ? -15.461 -8.406 -23.062 1 94.31 268 SER A N 1
ATOM 1974 C CA . SER A 1 268 ? -16.891 -8.211 -22.844 1 94.31 268 SER A CA 1
ATOM 1975 C C . SER A 1 268 ? -17.266 -8.453 -21.375 1 94.31 268 SER A C 1
ATOM 1977 O O . SER A 1 268 ? -16.391 -8.719 -20.547 1 94.31 268 SER A O 1
ATOM 1979 N N . LYS A 1 269 ? -18.562 -8.32 -21.094 1 95.81 269 LYS A N 1
ATOM 1980 C CA . LYS A 1 269 ? -19.031 -8.539 -19.734 1 95.81 269 LYS A CA 1
ATOM 1981 C C . LYS A 1 269 ? -20.016 -9.703 -19.672 1 95.81 269 LYS A C 1
ATOM 1983 O O . LYS A 1 269 ? -20.719 -9.875 -18.672 1 95.81 269 LYS A O 1
ATOM 1988 N N . SER A 1 270 ? -19.938 -10.531 -20.734 1 97.25 270 SER A N 1
ATOM 1989 C CA . SER A 1 270 ? -20.828 -11.688 -20.781 1 97.25 270 SER A CA 1
ATOM 1990 C C . SER A 1 270 ? -20.203 -12.898 -20.094 1 97.25 270 SER A C 1
ATOM 1992 O O . SER A 1 270 ? -19 -13.141 -20.234 1 97.25 270 SER A O 1
ATOM 1994 N N . ASN A 1 271 ? -21.047 -13.633 -19.438 1 98.19 271 ASN A N 1
ATOM 1995 C CA . ASN A 1 271 ? -20.578 -14.867 -18.812 1 98.19 271 ASN A CA 1
ATOM 1996 C C . ASN A 1 271 ? -20.234 -15.93 -19.859 1 98.19 271 ASN A C 1
ATOM 1998 O O . ASN A 1 271 ? -20.734 -15.891 -20.969 1 98.19 271 ASN A O 1
ATOM 2002 N N . HIS A 1 272 ? -19.375 -16.844 -19.484 1 98.38 272 HIS A N 1
ATOM 2003 C CA . HIS A 1 272 ? -19.016 -17.953 -20.344 1 98.38 272 HIS A CA 1
ATOM 2004 C C . HIS A 1 272 ? -19.156 -19.281 -19.625 1 98.38 272 HIS A C 1
ATOM 2006 O O . HIS A 1 272 ? -18.578 -19.469 -18.547 1 98.38 272 HIS A O 1
ATOM 2012 N N . GLN A 1 273 ? -19.812 -20.203 -20.266 1 98.19 273 GLN A N 1
ATOM 2013 C CA . GLN A 1 273 ? -20.078 -21.5 -19.656 1 98.19 273 GLN A CA 1
ATOM 2014 C C . GLN A 1 273 ? -18.953 -22.484 -19.953 1 98.19 273 GLN A C 1
ATOM 2016 O O . GLN A 1 273 ? -18.891 -23.562 -19.359 1 98.19 273 GLN A O 1
ATOM 2021 N N . SER A 1 274 ? -18.109 -22.078 -20.844 1 98.5 274 SER A N 1
ATOM 2022 C CA . SER A 1 274 ? -16.953 -22.891 -21.219 1 98.5 274 SER A CA 1
ATOM 2023 C C . SER A 1 274 ? -15.68 -22.062 -21.25 1 98.5 274 SER A C 1
ATOM 2025 O O . SER A 1 274 ? -15.719 -20.859 -21.469 1 98.5 274 SER A O 1
ATOM 2027 N N . PRO A 1 275 ? -14.586 -22.781 -21.078 1 98.5 275 PRO A N 1
ATOM 2028 C CA . PRO A 1 275 ? -13.312 -22.047 -21.094 1 98.5 275 PRO A CA 1
ATOM 2029 C C . PRO A 1 275 ? -13.078 -21.328 -22.422 1 98.5 275 PRO A C 1
ATOM 2031 O O . PRO A 1 275 ? -13.328 -21.875 -23.5 1 98.5 275 PRO A O 1
ATOM 2034 N N . VAL A 1 276 ? -12.641 -20.094 -22.25 1 98 276 VAL A N 1
ATOM 2035 C CA . VAL A 1 276 ? -12.258 -19.266 -23.406 1 98 276 VAL A CA 1
ATOM 2036 C C . VAL A 1 276 ? -10.797 -18.859 -23.281 1 98 276 VAL A C 1
ATOM 2038 O O . VAL A 1 276 ? -10.352 -18.438 -22.203 1 98 276 VAL A O 1
ATOM 2041 N N . GLN A 1 277 ? -10.102 -19.047 -24.391 1 97.44 277 GLN A N 1
ATOM 2042 C CA . GLN A 1 277 ? -8.695 -18.656 -24.375 1 97.44 277 GLN A CA 1
ATOM 2043 C C . GLN A 1 277 ? -8.562 -17.125 -24.406 1 97.44 277 GLN A C 1
ATOM 2045 O O . GLN A 1 277 ? -9.211 -16.453 -25.219 1 97.44 277 GLN A O 1
ATOM 2050 N N . ILE A 1 278 ? -7.773 -16.609 -23.516 1 96.81 278 ILE A N 1
ATOM 2051 C CA . ILE A 1 278 ? -7.516 -15.18 -23.5 1 96.81 278 ILE A CA 1
ATOM 2052 C C . ILE A 1 278 ? -6.012 -14.922 -23.562 1 96.81 278 ILE A C 1
ATOM 2054 O O . ILE A 1 278 ? -5.211 -15.836 -23.359 1 96.81 278 ILE A O 1
ATOM 2058 N N . MET A 1 279 ? -5.66 -13.625 -23.953 1 92.69 279 MET A N 1
ATOM 2059 C CA . MET A 1 279 ? -4.262 -13.227 -24.094 1 92.69 279 MET A CA 1
ATOM 2060 C C . MET A 1 279 ? -3.564 -14.062 -25.156 1 92.69 279 MET A C 1
ATOM 2062 O O . MET A 1 279 ? -2.383 -14.383 -25.031 1 92.69 279 MET A O 1
ATOM 2066 N N . ALA A 1 280 ? -4.484 -14.391 -26.125 1 83.56 280 ALA A N 1
ATOM 2067 C CA . ALA A 1 280 ? -3.928 -15.156 -27.25 1 83.56 280 ALA A CA 1
ATOM 2068 C C . ALA A 1 280 ? -2.932 -14.32 -28.047 1 83.56 280 ALA A C 1
ATOM 2070 O O . ALA A 1 280 ? -3.174 -13.141 -28.297 1 83.56 280 ALA A O 1
ATOM 2071 N N . GLY A 1 281 ? -1.805 -14.703 -28.281 1 78.56 281 GLY A N 1
ATOM 2072 C CA . GLY A 1 281 ? -0.83 -13.969 -29.078 1 78.56 281 GLY A CA 1
ATOM 2073 C C . GLY A 1 281 ? 0.212 -13.266 -28.234 1 78.56 281 GLY A C 1
ATOM 2074 O O . GLY A 1 281 ? 1.159 -12.68 -28.766 1 78.56 281 GLY A O 1
ATOM 2075 N N . LYS A 1 282 ? -0.162 -13.258 -27.016 1 76.44 282 LYS A N 1
ATOM 2076 C CA . LYS A 1 282 ? 0.832 -12.672 -26.125 1 76.44 282 LYS A CA 1
ATOM 2077 C C . LYS A 1 282 ? 1.899 -13.695 -25.75 1 76.44 282 LYS A C 1
ATOM 2079 O O . LYS A 1 282 ? 1.833 -14.852 -26.156 1 76.44 282 LYS A O 1
ATOM 2084 N N . GLU A 1 283 ? 2.844 -13.211 -25.125 1 82.12 283 GLU A N 1
ATOM 2085 C CA . GLU A 1 283 ? 3.906 -14.086 -24.641 1 82.12 283 GLU A CA 1
ATOM 2086 C C . GLU A 1 283 ? 3.359 -15.125 -23.656 1 82.12 283 GLU A C 1
ATOM 2088 O O . GLU A 1 283 ? 2.236 -14.992 -23.172 1 82.12 283 GLU A O 1
ATOM 2093 N N . ARG A 1 284 ? 4.094 -16.078 -23.469 1 86 284 ARG A N 1
ATOM 2094 C CA . ARG A 1 284 ? 3.777 -17.203 -22.594 1 86 284 ARG A CA 1
ATOM 2095 C C . ARG A 1 284 ? 3.412 -16.719 -21.203 1 86 284 ARG A C 1
ATOM 2097 O O . ARG A 1 284 ? 4.125 -15.898 -20.609 1 86 284 ARG A O 1
ATOM 2104 N N . VAL A 1 285 ? 2.195 -17.172 -20.719 1 94.12 285 VAL A N 1
ATOM 2105 C CA . VAL A 1 285 ? 1.811 -16.875 -19.328 1 94.12 285 VAL A CA 1
ATOM 2106 C C . VAL A 1 285 ? 2.436 -17.922 -18.406 1 94.12 285 VAL A C 1
ATOM 2108 O O . VAL A 1 285 ? 2.449 -19.109 -18.703 1 94.12 285 VAL A O 1
ATOM 2111 N N . VAL A 1 286 ? 2.945 -17.484 -17.266 1 90.94 286 VAL A N 1
ATOM 2112 C CA . VAL A 1 286 ? 3.658 -18.422 -16.406 1 90.94 286 VAL A CA 1
ATOM 2113 C C . VAL A 1 286 ? 2.967 -18.5 -15.039 1 90.94 286 VAL A C 1
ATOM 2115 O O . VAL A 1 286 ? 3.238 -19.406 -14.25 1 90.94 286 VAL A O 1
ATOM 2118 N N . GLU A 1 287 ? 2.068 -17.594 -14.781 1 95.31 287 GLU A N 1
ATOM 2119 C CA . GLU A 1 287 ? 1.345 -17.578 -13.516 1 95.31 287 GLU A CA 1
ATOM 2120 C C . GLU A 1 287 ? -0.018 -16.906 -13.664 1 95.31 287 GLU A C 1
ATOM 2122 O O . GLU A 1 287 ? -0.155 -15.922 -14.398 1 95.31 287 GLU A O 1
ATOM 2127 N N . ILE A 1 288 ? -0.974 -17.438 -13.008 1 98.5 288 ILE A N 1
ATOM 2128 C CA . ILE A 1 288 ? -2.295 -16.828 -12.953 1 98.5 288 ILE A CA 1
ATOM 2129 C C . ILE A 1 288 ? -2.744 -16.703 -11.5 1 98.5 288 ILE A C 1
ATOM 2131 O O . ILE A 1 288 ? -2.314 -17.484 -10.641 1 98.5 288 ILE A O 1
ATOM 2135 N N . ALA A 1 289 ? -3.592 -15.688 -11.227 1 98.75 289 ALA A N 1
ATOM 2136 C CA . ALA A 1 289 ? -4.023 -15.453 -9.852 1 98.75 289 ALA A CA 1
ATOM 2137 C C . ALA A 1 289 ? -5.473 -14.984 -9.805 1 98.75 289 ALA A C 1
ATOM 2139 O O . ALA A 1 289 ? -5.898 -14.18 -10.633 1 98.75 289 ALA A O 1
ATOM 2140 N N . ALA A 1 290 ? -6.191 -15.484 -8.891 1 98.69 290 ALA A N 1
ATOM 2141 C CA . ALA A 1 290 ? -7.551 -15.117 -8.5 1 98.69 290 ALA A CA 1
ATOM 2142 C C . ALA A 1 290 ? -7.844 -15.523 -7.062 1 98.69 290 ALA A C 1
ATOM 2144 O O . ALA A 1 290 ? -7.109 -16.328 -6.477 1 98.69 290 ALA A O 1
ATOM 2145 N N . CYS A 1 291 ? -8.836 -14.945 -6.492 1 97.12 291 CYS A N 1
ATOM 2146 C CA . CYS A 1 291 ? -9.219 -15.25 -5.121 1 97.12 291 CYS A CA 1
ATOM 2147 C C . CYS A 1 291 ? -10.734 -15.375 -4.988 1 97.12 291 CYS A C 1
ATOM 2149 O O . CYS A 1 291 ? -11.477 -14.562 -5.551 1 97.12 291 CYS A O 1
ATOM 2151 N N . HIS A 1 292 ? -11.148 -16.281 -4.23 1 96.31 292 HIS A N 1
ATOM 2152 C CA . HIS A 1 292 ? -12.57 -16.594 -4.129 1 96.31 292 HIS A CA 1
ATOM 2153 C C . HIS A 1 292 ? -13.352 -15.422 -3.545 1 96.31 292 HIS A C 1
ATOM 2155 O O . HIS A 1 292 ? -14.578 -15.375 -3.658 1 96.31 292 HIS A O 1
ATOM 2161 N N . SER A 1 293 ? -12.695 -14.492 -2.943 1 95.62 293 SER A N 1
ATOM 2162 C CA . SER A 1 293 ? -13.391 -13.375 -2.303 1 95.62 293 SER A CA 1
ATOM 2163 C C . SER A 1 293 ? -13.367 -12.133 -3.182 1 95.62 293 SER A C 1
ATOM 2165 O O . SER A 1 293 ? -13.875 -11.078 -2.791 1 95.62 293 SER A O 1
ATOM 2167 N N . THR A 1 294 ? -12.852 -12.219 -4.332 1 97.25 294 THR A N 1
ATOM 2168 C CA . THR A 1 294 ? -12.711 -11.031 -5.164 1 97.25 294 THR A CA 1
ATOM 2169 C C . THR A 1 294 ? -13.109 -11.328 -6.605 1 97.25 294 THR A C 1
ATOM 2171 O O . THR A 1 294 ? -13.297 -12.492 -6.977 1 97.25 294 THR A O 1
ATOM 2174 N N . HIS A 1 295 ? -13.25 -10.234 -7.387 1 98 295 HIS A N 1
ATOM 2175 C CA . HIS A 1 295 ? -13.633 -10.336 -8.789 1 98 295 HIS A CA 1
ATOM 2176 C C . HIS A 1 295 ? -12.492 -9.883 -9.703 1 98 295 HIS A C 1
ATOM 2178 O O . HIS A 1 295 ? -12.734 -9.453 -10.828 1 98 295 HIS A O 1
ATOM 2184 N N . ILE A 1 296 ? -11.312 -9.969 -9.164 1 98.38 296 ILE A N 1
ATOM 2185 C CA . ILE A 1 296 ? -10.141 -9.523 -9.922 1 98.38 296 ILE A CA 1
ATOM 2186 C C . ILE A 1 296 ? -9.328 -10.727 -10.383 1 98.38 296 ILE A C 1
ATOM 2188 O O . ILE A 1 296 ? -9.344 -11.773 -9.734 1 98.38 296 ILE A O 1
ATOM 2192 N N . SER A 1 297 ? -8.703 -10.594 -11.539 1 98.81 297 SER A N 1
ATOM 2193 C CA . SER A 1 297 ? -7.805 -11.602 -12.094 1 98.81 297 SER A CA 1
ATOM 2194 C C . SER A 1 297 ? -6.441 -11 -12.422 1 98.81 297 SER A C 1
ATOM 2196 O O . SER A 1 297 ? -6.332 -9.797 -12.68 1 98.81 297 SER A O 1
ATOM 2198 N N . ALA A 1 298 ? -5.453 -11.836 -12.383 1 98.75 298 ALA A N 1
ATOM 2199 C CA . ALA A 1 298 ? -4.102 -11.398 -12.711 1 98.75 298 ALA A CA 1
ATOM 2200 C C . ALA A 1 298 ? -3.303 -12.516 -13.375 1 98.75 298 ALA A C 1
ATOM 2202 O O . ALA A 1 298 ? -3.613 -13.695 -13.195 1 98.75 298 ALA A O 1
ATOM 2203 N N . ALA A 1 299 ? -2.355 -12.133 -14.133 1 98.31 299 ALA A N 1
ATOM 2204 C CA . ALA A 1 299 ? -1.453 -13.078 -14.789 1 98.31 299 ALA A CA 1
ATOM 2205 C C . ALA A 1 299 ? -0.054 -12.484 -14.938 1 98.31 299 ALA A C 1
ATOM 2207 O O . ALA A 1 299 ? 0.104 -11.266 -15.023 1 98.31 299 ALA A O 1
ATOM 2208 N N . LYS A 1 300 ? 0.881 -13.289 -14.938 1 95.31 300 LYS A N 1
ATOM 2209 C CA . LYS A 1 300 ? 2.273 -12.922 -15.18 1 95.31 300 LYS A CA 1
ATOM 2210 C C . LYS A 1 300 ? 2.838 -13.672 -16.375 1 95.31 300 LYS A C 1
ATOM 2212 O O . LYS A 1 300 ? 2.602 -14.875 -16.531 1 95.31 300 LYS A O 1
ATOM 2217 N N . THR A 1 301 ? 3.553 -12.953 -17.203 1 90.94 301 THR A N 1
ATOM 2218 C CA . THR A 1 301 ? 4.129 -13.57 -18.391 1 90.94 301 THR A CA 1
ATOM 2219 C C . THR A 1 301 ? 5.586 -13.953 -18.156 1 90.94 301 THR A C 1
ATOM 2221 O O . THR A 1 301 ? 6.145 -13.656 -17.094 1 90.94 301 THR A O 1
ATOM 2224 N N . GLN A 1 302 ? 6.141 -14.617 -19.109 1 82 302 GLN A N 1
ATOM 2225 C CA . GLN A 1 302 ? 7.512 -15.102 -19.016 1 82 302 GLN A CA 1
ATOM 2226 C C . GLN A 1 302 ? 8.5 -13.945 -18.906 1 82 302 GLN A C 1
ATOM 2228 O O . GLN A 1 302 ? 9.547 -14.078 -18.266 1 82 302 GLN A O 1
ATOM 2233 N N . SER A 1 303 ? 8.07 -12.781 -19.5 1 76.19 303 SER A N 1
ATOM 2234 C CA . SER A 1 303 ? 8.93 -11.609 -19.422 1 76.19 303 SER A CA 1
ATOM 2235 C C . SER A 1 303 ? 8.672 -10.82 -18.141 1 76.19 303 SER A C 1
ATOM 2237 O O . SER A 1 303 ? 9.047 -9.648 -18.047 1 76.19 303 SER A O 1
ATOM 2239 N N . GLU A 1 304 ? 7.891 -11.367 -17.219 1 82.69 304 GLU A N 1
ATOM 2240 C CA . GLU A 1 304 ? 7.633 -10.82 -15.883 1 82.69 304 GLU A CA 1
ATOM 2241 C C . GLU A 1 304 ? 6.688 -9.625 -15.953 1 82.69 304 GLU A C 1
ATOM 2243 O O . GLU A 1 304 ? 6.73 -8.742 -15.094 1 82.69 304 GLU A O 1
ATOM 2248 N N . GLN A 1 305 ? 6 -9.641 -17.078 1 89.81 305 GLN A N 1
ATOM 2249 C CA . GLN A 1 305 ? 4.945 -8.641 -17.156 1 89.81 305 GLN A CA 1
ATOM 2250 C C . GLN A 1 305 ? 3.684 -9.102 -16.438 1 89.81 305 GLN A C 1
ATOM 2252 O O . GLN A 1 305 ? 3.258 -10.25 -16.594 1 89.81 305 GLN A O 1
ATOM 2257 N N . VAL A 1 306 ? 3.16 -8.211 -15.625 1 96.56 306 VAL A N 1
ATOM 2258 C CA . VAL A 1 306 ? 1.961 -8.555 -14.867 1 96.56 306 VAL A CA 1
ATOM 2259 C C . VAL A 1 306 ? 0.753 -7.832 -15.461 1 96.56 306 VAL A C 1
ATOM 2261 O O . VAL A 1 306 ? 0.809 -6.629 -15.727 1 96.56 306 VAL A O 1
ATOM 2264 N N . TYR A 1 307 ? -0.283 -8.562 -15.648 1 97.69 307 TYR A N 1
ATOM 2265 C CA . TYR A 1 307 ? -1.55 -8.047 -16.156 1 97.69 307 TYR A CA 1
ATOM 2266 C C . TYR A 1 307 ? -2.648 -8.172 -15.102 1 97.69 307 TYR A C 1
ATOM 2268 O O . TYR A 1 307 ? -2.643 -9.102 -14.297 1 97.69 307 TYR A O 1
ATOM 2276 N N . MET A 1 308 ? -3.541 -7.258 -15.117 1 98.25 308 MET A N 1
ATOM 2277 C CA . MET A 1 308 ? -4.711 -7.332 -14.25 1 98.25 308 MET A CA 1
ATOM 2278 C C . MET A 1 308 ? -5.984 -6.992 -15.016 1 98.25 308 MET A C 1
ATOM 2280 O O . MET A 1 308 ? -5.949 -6.223 -15.977 1 98.25 308 MET A O 1
ATOM 2284 N N . TRP A 1 309 ? -7.07 -7.551 -14.648 1 98.44 309 TRP A N 1
ATOM 2285 C CA . TRP A 1 309 ? -8.391 -7.23 -15.188 1 98.44 309 TRP A CA 1
ATOM 2286 C C . TRP A 1 309 ? -9.484 -7.652 -14.219 1 98.44 309 TRP A C 1
ATOM 2288 O O . TRP A 1 309 ? -9.211 -8.219 -13.156 1 98.44 309 TRP A O 1
ATOM 2298 N N . GLY A 1 310 ? -10.734 -7.293 -14.531 1 98.19 310 GLY A N 1
ATOM 2299 C CA . GLY A 1 310 ? -11.844 -7.496 -13.617 1 98.19 310 GLY A CA 1
ATOM 2300 C C . GLY A 1 310 ? -12.203 -6.25 -12.828 1 98.19 310 GLY A C 1
ATOM 2301 O O . GLY A 1 310 ? -12.234 -5.148 -13.375 1 98.19 310 GLY A O 1
ATOM 2302 N N . HIS A 1 311 ? -12.656 -6.516 -11.609 1 97.25 311 HIS A N 1
ATOM 2303 C CA . HIS A 1 311 ? -13.023 -5.402 -10.742 1 97.25 311 HIS A CA 1
ATOM 2304 C C . HIS A 1 311 ? -11.797 -4.832 -10.031 1 97.25 311 HIS A C 1
ATOM 2306 O O . HIS A 1 311 ? -11.414 -5.309 -8.969 1 97.25 311 HIS A O 1
ATOM 2312 N N . CYS A 1 312 ? -11.297 -3.748 -10.578 1 96 312 CYS A N 1
ATOM 2313 C CA . CYS A 1 312 ? -10.078 -3.133 -10.07 1 96 312 CYS A CA 1
ATOM 2314 C C . CYS A 1 312 ? -10.383 -1.828 -9.352 1 96 312 CYS A C 1
ATOM 2316 O O . CYS A 1 312 ? -10.484 -0.773 -9.977 1 96 312 CYS A O 1
ATOM 2318 N N . ARG A 1 313 ? -10.445 -1.915 -8.055 1 92.38 313 ARG A N 1
ATOM 2319 C CA . ARG A 1 313 ? -10.703 -0.768 -7.191 1 92.38 313 ARG A CA 1
ATOM 2320 C C . ARG A 1 313 ? -11.852 0.075 -7.727 1 92.38 313 ARG A C 1
ATOM 2322 O O . ARG A 1 313 ? -11.703 1.282 -7.93 1 92.38 313 ARG A O 1
ATOM 2329 N N . GLY A 1 314 ? -12.953 -0.601 -8.039 1 91.06 314 GLY A N 1
ATOM 2330 C CA . GLY A 1 314 ? -14.195 0.057 -8.414 1 91.06 314 GLY A CA 1
ATOM 2331 C C . GLY A 1 314 ? -14.367 0.194 -9.922 1 91.06 314 GLY A C 1
ATOM 2332 O O . GLY A 1 314 ? -15.422 0.632 -10.391 1 91.06 314 GLY A O 1
ATOM 2333 N N . GLN A 1 315 ? -13.391 -0.159 -10.664 1 94.19 315 GLN A N 1
ATOM 2334 C CA . GLN A 1 315 ? -13.484 -0.081 -12.117 1 94.19 315 GLN A CA 1
ATOM 2335 C C . GLN A 1 315 ? -13.516 -1.474 -12.742 1 94.19 315 GLN A C 1
ATOM 2337 O O . GLN A 1 315 ? -12.781 -2.365 -12.312 1 94.19 315 GLN A O 1
ATOM 2342 N N . SER A 1 316 ? -14.391 -1.604 -13.719 1 96.06 316 SER A N 1
ATOM 2343 C CA . SER A 1 316 ? -14.438 -2.844 -14.492 1 96.06 316 SER A CA 1
ATOM 2344 C C . SER A 1 316 ? -13.477 -2.795 -15.672 1 96.06 316 SER A C 1
ATOM 2346 O O . SER A 1 316 ? -13.641 -1.972 -16.578 1 96.06 316 SER A O 1
ATOM 2348 N N . ILE A 1 317 ? -12.516 -3.609 -15.648 1 96.44 317 ILE A N 1
ATOM 2349 C CA . ILE A 1 317 ? -11.555 -3.736 -16.75 1 96.44 317 ILE A CA 1
ATOM 2350 C C . ILE A 1 317 ? -11.781 -5.059 -17.469 1 96.44 317 ILE A C 1
ATOM 2352 O O . ILE A 1 317 ? -11.5 -6.129 -16.938 1 96.44 317 ILE A O 1
ATOM 2356 N N . ALA A 1 318 ? -12.148 -5.004 -18.703 1 97.19 318 ALA A N 1
ATOM 2357 C CA . ALA A 1 318 ? -12.672 -6.191 -19.391 1 97.19 318 ALA A CA 1
ATOM 2358 C C . ALA A 1 318 ? -11.578 -6.887 -20.188 1 97.19 318 ALA A C 1
ATOM 2360 O O . ALA A 1 318 ? -11.797 -7.973 -20.734 1 97.19 318 ALA A O 1
ATOM 2361 N N . GLN A 1 319 ? -10.453 -6.254 -20.266 1 96.62 319 GLN A N 1
ATOM 2362 C CA . GLN A 1 319 ? -9.305 -6.852 -20.938 1 96.62 319 GLN A CA 1
ATOM 2363 C C . GLN A 1 319 ? -8.055 -6.773 -20.062 1 96.62 319 GLN A C 1
ATOM 2365 O O . GLN A 1 319 ? -7.863 -5.812 -19.312 1 96.62 319 GLN A O 1
ATOM 2370 N N . PRO A 1 320 ? -7.23 -7.816 -20.219 1 97.31 320 PRO A N 1
ATOM 2371 C CA . PRO A 1 320 ? -5.992 -7.742 -19.438 1 97.31 320 PRO A CA 1
ATOM 2372 C C . PRO A 1 320 ? -5.207 -6.457 -19.688 1 97.31 320 PRO A C 1
ATOM 2374 O O . PRO A 1 320 ? -4.879 -6.148 -20.828 1 97.31 320 PRO A O 1
ATOM 2377 N N . GLN A 1 321 ? -4.965 -5.793 -18.641 1 96 321 GLN A N 1
ATOM 2378 C CA . GLN A 1 321 ? -4.227 -4.535 -18.703 1 96 321 GLN A CA 1
ATOM 2379 C C . GLN A 1 321 ? -2.834 -4.68 -18.109 1 96 321 GLN A C 1
ATOM 2381 O O . GLN A 1 321 ? -2.684 -5.164 -16.984 1 96 321 GLN A O 1
ATOM 2386 N N . LEU A 1 322 ? -1.87 -4.254 -18.859 1 95.56 322 LEU A N 1
ATOM 2387 C CA . LEU A 1 322 ? -0.49 -4.305 -18.391 1 95.56 322 LEU A CA 1
ATOM 2388 C C . LEU A 1 322 ? -0.283 -3.361 -17.203 1 95.56 322 LEU A C 1
ATOM 2390 O O . LEU A 1 322 ? -0.763 -2.225 -17.219 1 95.56 322 LEU A O 1
ATOM 2394 N N . THR A 1 323 ? 0.373 -3.818 -16.156 1 96.31 323 THR A N 1
ATOM 2395 C CA . THR A 1 323 ? 0.678 -3.027 -14.969 1 96.31 323 THR A CA 1
ATOM 2396 C C . THR A 1 323 ? 2.18 -2.789 -14.852 1 96.31 323 THR A C 1
ATOM 2398 O O . THR A 1 323 ? 2.955 -3.246 -15.695 1 96.31 323 THR A O 1
ATOM 2401 N N . HIS A 1 324 ? 2.559 -2.111 -13.781 1 92.44 324 HIS A N 1
ATOM 2402 C CA . HIS A 1 324 ? 3.971 -1.894 -13.484 1 92.44 324 HIS A CA 1
ATOM 2403 C C . HIS A 1 324 ? 4.449 -2.828 -12.383 1 92.44 324 HIS A C 1
ATOM 2405 O O . HIS A 1 324 ? 5.539 -2.639 -11.828 1 92.44 324 HIS A O 1
ATOM 2411 N N . PHE A 1 325 ? 3.641 -3.812 -12.078 1 93.94 325 PHE A N 1
ATOM 2412 C CA . PHE A 1 325 ? 3.99 -4.742 -11.008 1 93.94 325 PHE A CA 1
ATOM 2413 C C . PHE A 1 325 ? 4.906 -5.84 -11.531 1 93.94 325 PHE A C 1
ATOM 2415 O O . PHE A 1 325 ? 4.934 -6.121 -12.727 1 93.94 325 PHE A O 1
ATOM 2422 N N . SER A 1 326 ? 5.605 -6.473 -10.539 1 89 326 SER A N 1
ATOM 2423 C CA . SER A 1 326 ? 6.469 -7.594 -10.898 1 89 326 SER A CA 1
ATOM 2424 C C . SER A 1 326 ? 5.906 -8.914 -10.383 1 89 326 SER A C 1
ATOM 2426 O O . SER A 1 326 ? 6.352 -9.992 -10.789 1 89 326 SER A O 1
ATOM 2428 N N . VAL A 1 327 ? 4.977 -8.805 -9.523 1 93.75 327 VAL A N 1
ATOM 2429 C CA . VAL A 1 327 ? 4.363 -10.008 -8.961 1 93.75 327 VAL A CA 1
ATOM 2430 C C . VAL A 1 327 ? 2.842 -9.852 -8.953 1 93.75 327 VAL A C 1
ATOM 2432 O O . VAL A 1 327 ? 2.324 -8.742 -8.789 1 93.75 327 VAL A O 1
ATOM 2435 N N . THR A 1 328 ? 2.121 -10.891 -9.078 1 97.75 328 THR A N 1
ATOM 2436 C CA . THR A 1 328 ? 0.664 -10.852 -9.117 1 97.75 328 THR A CA 1
ATOM 2437 C C . THR A 1 328 ? 0.097 -10.453 -7.758 1 97.75 328 THR A C 1
ATOM 2439 O O . THR A 1 328 ? -0.981 -9.859 -7.684 1 97.75 328 THR A O 1
ATOM 2442 N N . ASP A 1 329 ? 0.849 -10.719 -6.695 1 97.88 329 ASP A N 1
ATOM 2443 C CA . ASP A 1 329 ? 0.402 -10.383 -5.348 1 97.88 329 ASP A CA 1
ATOM 2444 C C . ASP A 1 329 ? 0.137 -8.891 -5.215 1 97.88 329 ASP A C 1
ATOM 2446 O O . ASP A 1 329 ? -0.781 -8.477 -4.5 1 97.88 329 ASP A O 1
ATOM 2450 N N . ASP A 1 330 ? 0.867 -8.117 -5.91 1 96.88 330 ASP A N 1
ATOM 2451 C CA . ASP A 1 330 ? 0.706 -6.668 -5.828 1 96.88 330 ASP A CA 1
ATOM 2452 C C . ASP A 1 330 ? -0.646 -6.234 -6.391 1 96.88 330 ASP A C 1
ATOM 2454 O O . ASP A 1 330 ? -1.219 -5.238 -5.941 1 96.88 330 ASP A O 1
ATOM 2458 N N . VAL A 1 331 ? -1.129 -6.984 -7.379 1 97.94 331 VAL A N 1
ATOM 2459 C CA . VAL A 1 331 ? -2.441 -6.691 -7.945 1 97.94 331 VAL A CA 1
ATOM 2460 C C . VAL A 1 331 ? -3.508 -6.797 -6.855 1 97.94 331 VAL A C 1
ATOM 2462 O O . VAL A 1 331 ? -4.379 -5.934 -6.746 1 97.94 331 VAL A O 1
ATOM 2465 N N . PHE A 1 332 ? -3.367 -7.758 -6.02 1 98 332 PHE A N 1
ATOM 2466 C CA . PHE A 1 332 ? -4.359 -7.992 -4.977 1 98 332 PHE A CA 1
ATOM 2467 C C . PHE A 1 332 ? -4.145 -7.047 -3.803 1 98 332 PHE A C 1
ATOM 2469 O O . PHE A 1 332 ? -5.109 -6.594 -3.18 1 98 332 PHE A O 1
ATOM 2476 N N . ALA A 1 333 ? -2.977 -6.723 -3.547 1 96.5 333 ALA A N 1
ATOM 2477 C CA . ALA A 1 333 ? -2.664 -5.805 -2.455 1 96.5 333 ALA A CA 1
ATOM 2478 C C . ALA A 1 333 ? -3.209 -4.406 -2.744 1 96.5 333 ALA A C 1
ATOM 2480 O O . ALA A 1 333 ? -3.709 -3.73 -1.843 1 96.5 333 ALA A O 1
ATOM 2481 N N . LEU A 1 334 ? -3.15 -4.074 -3.986 1 95.56 334 LEU A N 1
ATOM 2482 C CA . LEU A 1 334 ? -3.34 -2.656 -4.273 1 95.56 334 LEU A CA 1
ATOM 2483 C C . LEU A 1 334 ? -4.656 -2.422 -5.008 1 95.56 334 LEU A C 1
ATOM 2485 O O . LEU A 1 334 ? -5.223 -1.328 -4.938 1 95.56 334 LEU A O 1
ATOM 2489 N N . PHE A 1 335 ? -5.234 -3.457 -5.68 1 96.44 335 PHE A N 1
ATOM 2490 C CA . PHE A 1 335 ? -6.379 -3.152 -6.531 1 96.44 335 PHE A CA 1
ATOM 2491 C C . PHE A 1 335 ? -7.555 -4.062 -6.207 1 96.44 335 PHE A C 1
ATOM 2493 O O . PHE A 1 335 ? -8.672 -3.826 -6.664 1 96.44 335 PHE A O 1
ATOM 2500 N N . ALA A 1 336 ? -7.297 -5.062 -5.449 1 96.62 336 ALA A N 1
ATOM 2501 C CA . ALA A 1 336 ? -8.422 -5.918 -5.082 1 96.62 336 ALA A CA 1
ATOM 2502 C C . ALA A 1 336 ? -9.266 -5.277 -3.986 1 96.62 336 ALA A C 1
ATOM 2504 O O . ALA A 1 336 ? -8.75 -4.527 -3.152 1 96.62 336 ALA A O 1
ATOM 2505 N N . THR A 1 337 ? -10.562 -5.508 -3.988 1 93.38 337 THR A N 1
ATOM 2506 C CA . THR A 1 337 ? -11.477 -5.098 -2.934 1 93.38 337 THR A CA 1
ATOM 2507 C C . THR A 1 337 ? -12.289 -6.289 -2.43 1 93.38 337 THR A C 1
ATOM 2509 O O . THR A 1 337 ? -13.18 -6.781 -3.131 1 93.38 337 THR A O 1
ATOM 2512 N N . PRO A 1 338 ? -12 -6.836 -1.288 1 93.38 338 PRO A N 1
ATOM 2513 C CA . PRO A 1 338 ? -10.977 -6.367 -0.351 1 93.38 338 PRO A CA 1
ATOM 2514 C C . PRO A 1 338 ? -9.562 -6.754 -0.778 1 93.38 338 PRO A C 1
ATOM 2516 O O . PRO A 1 338 ? -9.391 -7.621 -1.64 1 93.38 338 PRO A O 1
ATOM 2519 N N . SER A 1 339 ? -8.539 -6.129 -0.167 1 95.38 339 SER A N 1
ATOM 2520 C CA . SER A 1 339 ? -7.137 -6.449 -0.406 1 95.38 339 SER A CA 1
ATOM 2521 C C . SER A 1 339 ? -6.715 -7.699 0.359 1 95.38 339 SER A C 1
ATOM 2523 O O . SER A 1 339 ? -6.176 -7.605 1.462 1 95.38 339 SER A O 1
ATOM 2525 N N . VAL A 1 340 ? -6.941 -8.805 -0.216 1 97 340 VAL A N 1
ATOM 2526 C CA . VAL A 1 340 ? -6.648 -10.078 0.432 1 97 340 VAL A CA 1
ATOM 2527 C C . VAL A 1 340 ? -5.684 -10.891 -0.429 1 97 340 VAL A C 1
ATOM 2529 O O . VAL A 1 340 ? -5.586 -10.672 -1.639 1 97 340 VAL A O 1
ATOM 2532 N N . MET A 1 341 ? -5 -11.742 0.205 1 97.94 341 MET A N 1
ATOM 2533 C CA . MET A 1 341 ? -4.016 -12.555 -0.501 1 97.94 341 MET A CA 1
ATOM 2534 C C . MET A 1 341 ? -4.676 -13.766 -1.161 1 97.94 341 MET A C 1
ATOM 2536 O O . MET A 1 341 ? -5.574 -14.375 -0.584 1 97.94 341 MET A O 1
ATOM 2540 N N . TRP A 1 342 ? -4.223 -14.078 -2.379 1 97.62 342 TRP A N 1
ATOM 2541 C CA . TRP A 1 342 ? -4.82 -15.18 -3.127 1 97.62 342 TRP A CA 1
ATOM 2542 C C . TRP A 1 342 ? -4.105 -16.5 -2.832 1 97.62 342 TRP A C 1
ATOM 2544 O O . TRP A 1 342 ? -4.559 -17.562 -3.25 1 97.62 342 TRP A O 1
ATOM 2554 N N . ARG A 1 343 ? -3.047 -16.406 -2.047 1 97.12 343 ARG A N 1
ATOM 2555 C CA . ARG A 1 343 ? -2.248 -17.562 -1.644 1 97.12 343 ARG A CA 1
ATOM 2556 C C . ARG A 1 343 ? -1.476 -17.266 -0.361 1 97.12 343 ARG A C 1
ATOM 2558 O O . ARG A 1 343 ? -1.396 -16.125 0.075 1 97.12 343 ARG A O 1
ATOM 2565 N N . LEU A 1 344 ? -1.035 -18.375 0.276 1 97.62 344 LEU A N 1
ATOM 2566 C CA . LEU A 1 344 ? -0.039 -18.203 1.326 1 97.62 344 LEU A CA 1
ATOM 2567 C C . LEU A 1 344 ? 1.271 -17.672 0.75 1 97.62 344 LEU A C 1
ATOM 2569 O O . LEU A 1 344 ? 2.014 -18.422 0.105 1 97.62 344 LEU A O 1
ATOM 2573 N N . MET A 1 345 ? 1.462 -16.438 1.008 1 96.31 345 MET A N 1
ATOM 2574 C CA . MET A 1 345 ? 2.627 -15.773 0.439 1 96.31 345 MET A CA 1
ATOM 2575 C C . MET A 1 345 ? 3.91 -16.25 1.112 1 96.31 345 MET A C 1
ATOM 2577 O O . MET A 1 345 ? 3.943 -16.438 2.33 1 96.31 345 MET A O 1
ATOM 2581 N N . SER A 1 346 ? 4.945 -16.438 0.38 1 93.31 346 SER A N 1
ATOM 2582 C CA . SER A 1 346 ? 6.258 -16.812 0.905 1 93.31 346 SER A CA 1
ATOM 2583 C C . SER A 1 346 ? 7.32 -15.797 0.488 1 93.31 346 SER A C 1
ATOM 2585 O O . SER A 1 346 ? 7.504 -15.539 -0.703 1 93.31 346 SER A O 1
ATOM 2587 N N . VAL A 1 347 ? 7.906 -15.273 1.489 1 87.94 347 VAL A N 1
ATOM 2588 C CA . VAL A 1 347 ? 8.969 -14.297 1.26 1 87.94 347 VAL A CA 1
ATOM 2589 C C . VAL A 1 347 ? 10.328 -15 1.293 1 87.94 347 VAL A C 1
ATOM 2591 O O . VAL A 1 347 ? 10.641 -15.711 2.25 1 87.94 347 VAL A O 1
ATOM 2594 N N . GLU A 1 348 ? 11.023 -14.922 0.236 1 75.44 348 GLU A N 1
ATOM 2595 C CA . GLU A 1 348 ? 12.352 -15.516 0.22 1 75.44 348 GLU A CA 1
ATOM 2596 C C . GLU A 1 348 ? 13.359 -14.625 0.946 1 75.44 348 GLU A C 1
ATOM 2598 O O . GLU A 1 348 ? 13.32 -13.398 0.822 1 75.44 348 GLU A O 1
ATOM 2603 N N . ARG A 1 349 ? 13.914 -15.234 1.995 1 64.88 349 ARG A N 1
ATOM 2604 C CA . ARG A 1 349 ? 14.938 -14.492 2.725 1 64.88 349 ARG A CA 1
ATOM 2605 C C . ARG A 1 349 ? 16.047 -14.031 1.789 1 64.88 349 ARG A C 1
ATOM 2607 O O . ARG A 1 349 ? 16.594 -14.828 1.023 1 64.88 349 ARG A O 1
ATOM 2614 N N . ASP A 1 350 ? 15.898 -12.805 1.477 1 59.81 350 ASP A N 1
ATOM 2615 C CA . ASP A 1 350 ? 17.047 -12.344 0.705 1 59.81 350 ASP A CA 1
ATOM 2616 C C . ASP A 1 350 ? 18.266 -12.141 1.604 1 59.81 350 ASP A C 1
ATOM 2618 O O . ASP A 1 350 ? 18.281 -11.227 2.426 1 59.81 350 ASP A O 1
ATOM 2622 N N . GLU A 1 351 ? 18.922 -13.281 1.893 1 66.06 351 GLU A N 1
ATOM 2623 C CA . GLU A 1 351 ? 20.156 -13.141 2.66 1 66.06 351 GLU A CA 1
ATOM 2624 C C . GLU A 1 351 ? 21.094 -12.102 2.027 1 66.06 351 GLU A C 1
ATOM 2626 O O . GLU A 1 351 ? 22.219 -11.922 2.477 1 66.06 351 GLU A O 1
ATOM 2631 N N . PHE A 1 352 ? 20.453 -11.484 1.049 1 73.44 352 PHE A N 1
ATOM 2632 C CA . PHE A 1 352 ? 21.328 -10.586 0.311 1 73.44 352 PHE A CA 1
ATOM 2633 C C . PHE A 1 352 ? 21.125 -9.141 0.763 1 73.44 352 PHE A C 1
ATOM 2635 O O . PHE A 1 352 ? 20 -8.734 1.084 1 73.44 352 PHE A O 1
ATOM 2642 N N . LEU A 1 353 ? 22.219 -8.469 0.962 1 82.69 353 LEU A N 1
ATOM 2643 C CA . LEU A 1 353 ? 22.172 -7.043 1.273 1 82.69 353 LEU A CA 1
ATOM 2644 C C . LEU A 1 353 ? 21.984 -6.215 0.005 1 82.69 353 LEU A C 1
ATOM 2646 O O . LEU A 1 353 ? 22.672 -6.441 -0.993 1 82.69 353 LEU A O 1
ATOM 2650 N N . THR A 1 354 ? 20.984 -5.395 0.038 1 86.12 354 THR A N 1
ATOM 2651 C CA . THR A 1 354 ? 20.891 -4.426 -1.048 1 86.12 354 THR A CA 1
ATOM 2652 C C . THR A 1 354 ? 22.094 -3.504 -1.069 1 86.12 354 THR A C 1
ATOM 2654 O O . THR A 1 354 ? 22.906 -3.504 -0.135 1 86.12 354 THR A O 1
ATOM 2657 N N . VAL A 1 355 ? 22.234 -2.752 -2.096 1 91.19 355 VAL A N 1
ATOM 2658 C CA . VAL A 1 355 ? 23.328 -1.801 -2.219 1 91.19 355 VAL A CA 1
ATOM 2659 C C . VAL A 1 355 ? 23.297 -0.828 -1.042 1 91.19 355 VAL A C 1
ATOM 2661 O O . VAL A 1 355 ? 24.328 -0.594 -0.402 1 91.19 355 VAL A O 1
ATOM 2664 N N . ALA A 1 356 ? 22.125 -0.319 -0.729 1 89.31 356 ALA A N 1
ATOM 2665 C CA . ALA A 1 356 ? 22 0.65 0.356 1 89.31 356 ALA A CA 1
ATOM 2666 C C . ALA A 1 356 ? 22.344 0.02 1.702 1 89.31 356 ALA A C 1
ATOM 2668 O O . ALA A 1 356 ? 23.031 0.628 2.52 1 89.31 356 ALA A O 1
ATOM 2669 N N . GLU A 1 357 ? 21.969 -1.204 1.911 1 87.06 357 GLU A N 1
ATOM 2670 C CA . GLU A 1 357 ? 22.219 -1.896 3.168 1 87.06 357 GLU A CA 1
ATOM 2671 C C . GLU A 1 357 ? 23.703 -2.234 3.316 1 87.06 357 GLU A C 1
ATOM 2673 O O . GLU A 1 357 ? 24.25 -2.15 4.414 1 87.06 357 GLU A O 1
ATOM 2678 N N . ALA A 1 358 ? 24.234 -2.645 2.221 1 92.06 358 ALA A N 1
ATOM 2679 C CA . ALA A 1 358 ? 25.641 -2.982 2.236 1 92.06 358 ALA A CA 1
ATOM 2680 C C . ALA A 1 358 ? 26.5 -1.764 2.586 1 92.06 358 ALA A C 1
ATOM 2682 O O . ALA A 1 358 ? 27.438 -1.861 3.381 1 92.06 358 ALA A O 1
ATOM 2683 N N . LEU A 1 359 ? 26.141 -0.63 2.025 1 94.25 359 LEU A N 1
ATOM 2684 C CA . LEU A 1 359 ? 26.906 0.584 2.287 1 94.25 359 LEU A CA 1
ATOM 2685 C C . LEU A 1 359 ? 26.688 1.068 3.717 1 94.25 359 LEU A C 1
ATOM 2687 O O . LEU A 1 359 ? 27.625 1.528 4.375 1 94.25 359 LEU A O 1
ATOM 2691 N N . ARG A 1 360 ? 25.516 0.992 4.191 1 92.38 360 ARG A N 1
ATOM 2692 C CA . ARG A 1 360 ? 25.203 1.37 5.566 1 92.38 360 ARG A CA 1
ATOM 2693 C C . ARG A 1 360 ? 26.031 0.554 6.555 1 92.38 360 ARG A C 1
ATOM 2695 O O . ARG A 1 360 ? 26.578 1.101 7.516 1 92.38 360 ARG A O 1
ATOM 2702 N N . LYS A 1 361 ? 26.188 -0.725 6.219 1 92 361 LYS A N 1
ATOM 2703 C CA . LYS A 1 361 ? 26.906 -1.641 7.094 1 92 361 LYS A CA 1
ATOM 2704 C C . LYS A 1 361 ? 28.406 -1.338 7.086 1 92 361 LYS A C 1
ATOM 2706 O O . LYS A 1 361 ? 29.094 -1.56 8.086 1 92 361 LYS A O 1
ATOM 2711 N N . GLU A 1 362 ? 28.812 -0.797 5.992 1 94.69 362 GLU A N 1
ATOM 2712 C CA . GLU A 1 362 ? 30.25 -0.603 5.82 1 94.69 362 GLU A CA 1
ATOM 2713 C C . GLU A 1 362 ? 30.688 0.767 6.332 1 94.69 362 GLU A C 1
ATOM 2715 O O . GLU A 1 362 ? 31.875 1.073 6.359 1 94.69 362 GLU A O 1
ATOM 2720 N N . PHE A 1 363 ? 29.734 1.588 6.844 1 95.75 363 PHE A N 1
ATOM 2721 C CA . PHE A 1 363 ? 30.125 2.871 7.41 1 95.75 363 PHE A CA 1
ATOM 2722 C C . PHE A 1 363 ? 31 2.674 8.641 1 95.75 363 PHE A C 1
ATOM 2724 O O . PHE A 1 363 ? 30.641 1.915 9.547 1 95.75 363 PHE A O 1
ATOM 2731 N N . ASP A 1 364 ? 32.062 3.377 8.633 1 96.31 364 ASP A N 1
ATOM 2732 C CA . ASP A 1 364 ? 33.031 3.418 9.719 1 96.31 364 ASP A CA 1
ATOM 2733 C C . ASP A 1 364 ? 33.719 2.061 9.898 1 96.31 364 ASP A C 1
ATOM 2735 O O . ASP A 1 364 ? 34.125 1.719 11.008 1 96.31 364 ASP A O 1
ATOM 2739 N N . SER A 1 365 ? 33.719 1.239 8.789 1 93.25 365 SER A N 1
ATOM 2740 C CA . SER A 1 365 ? 34.406 -0.051 8.812 1 93.25 365 SER A CA 1
ATOM 2741 C C . SER A 1 365 ? 35.906 0.107 8.555 1 93.25 365 SER A C 1
ATOM 2743 O O . SER A 1 365 ? 36.312 0.617 7.508 1 93.25 365 SER A O 1
ATOM 2745 N N . GLN A 1 366 ? 36.719 -0.393 9.383 1 90.94 366 GLN A N 1
ATOM 2746 C CA . GLN A 1 366 ? 38.156 -0.313 9.234 1 90.94 366 GLN A CA 1
ATOM 2747 C C . GLN A 1 366 ? 38.656 -1.298 8.188 1 90.94 366 GLN A C 1
ATOM 2749 O O . GLN A 1 366 ? 39.688 -1.053 7.535 1 90.94 366 GLN A O 1
ATOM 2754 N N . GLU A 1 367 ? 37.969 -2.303 7.922 1 86.25 367 GLU A N 1
ATOM 2755 C CA . GLU A 1 367 ? 38.406 -3.402 7.059 1 86.25 367 GLU A CA 1
ATOM 2756 C C . GLU A 1 367 ? 38.375 -2.99 5.59 1 86.25 367 GLU A C 1
ATOM 2758 O O . GLU A 1 367 ? 39.281 -3.348 4.832 1 86.25 367 GLU A O 1
ATOM 2763 N N . THR A 1 368 ? 37.375 -2.232 5.238 1 87.88 368 THR A N 1
ATOM 2764 C CA . THR A 1 368 ? 37.188 -1.975 3.811 1 87.88 368 THR A CA 1
ATOM 2765 C C . THR A 1 368 ? 37.531 -0.523 3.482 1 87.88 368 THR A C 1
ATOM 2767 O O . THR A 1 368 ? 37.719 -0.171 2.314 1 87.88 368 THR A O 1
ATOM 2770 N N . SER A 1 369 ? 37.75 0.29 4.516 1 91.44 369 SER A N 1
ATOM 2771 C CA . SER A 1 369 ? 37.906 1.723 4.301 1 91.44 369 SER A CA 1
ATOM 2772 C C . SER A 1 369 ? 39.25 2.02 3.641 1 91.44 369 SER A C 1
ATOM 2774 O O . SER A 1 369 ? 40.188 1.221 3.738 1 91.44 369 SER A O 1
ATOM 2776 N N . ASP A 1 370 ? 39.344 3.141 2.898 1 89.38 370 ASP A N 1
ATOM 2777 C CA . ASP A 1 370 ? 40.594 3.582 2.285 1 89.38 370 ASP A CA 1
ATOM 2778 C C . ASP A 1 370 ? 40.906 5.016 2.697 1 89.38 370 ASP A C 1
ATOM 2780 O O . ASP A 1 370 ? 41.906 5.59 2.217 1 89.38 370 ASP A O 1
ATOM 2784 N N . LEU A 1 371 ? 40.062 5.625 3.549 1 92.38 371 LEU A N 1
ATOM 2785 C CA . LEU A 1 371 ? 40.25 6.977 4.066 1 92.38 371 LEU A CA 1
ATOM 2786 C C . LEU A 1 371 ? 39.688 7.105 5.477 1 92.38 371 LEU A C 1
ATOM 2788 O O . LEU A 1 371 ? 38.719 6.402 5.832 1 92.38 371 LEU A O 1
ATOM 2792 N N . LYS A 1 372 ? 40.312 7.891 6.297 1 95.75 372 LYS A N 1
ATOM 2793 C CA . LYS A 1 372 ? 39.75 8.172 7.613 1 95.75 372 LYS A CA 1
ATOM 2794 C C . LYS A 1 372 ? 39.844 9.656 7.957 1 95.75 372 LYS A C 1
ATOM 2796 O O . LYS A 1 372 ? 40.812 10.32 7.566 1 95.75 372 LYS A O 1
ATOM 2801 N N . PHE A 1 373 ? 38.938 10.172 8.656 1 96.12 373 PHE A N 1
ATOM 2802 C CA . PHE A 1 373 ? 38.906 11.539 9.172 1 96.12 373 PHE A CA 1
ATOM 2803 C C . PHE A 1 373 ? 39.219 11.555 10.664 1 96.12 373 PHE A C 1
ATOM 2805 O O . PHE A 1 373 ? 38.75 10.695 11.406 1 96.12 373 PHE A O 1
ATOM 2812 N N . SER A 1 374 ? 40 12.422 11.086 1 96.56 374 SER A N 1
ATOM 2813 C CA . SER A 1 374 ? 40.281 12.656 12.5 1 96.56 374 SER A CA 1
ATOM 2814 C C . SER A 1 374 ? 39.562 13.891 13.016 1 96.56 374 SER A C 1
ATOM 2816 O O . SER A 1 374 ? 39.812 15.008 12.547 1 96.56 374 SER A O 1
ATOM 2818 N N . VAL A 1 375 ? 38.656 13.734 13.945 1 96.62 375 VAL A N 1
ATOM 2819 C CA . VAL A 1 375 ? 37.844 14.805 14.523 1 96.62 375 VAL A CA 1
ATOM 2820 C C . VAL A 1 375 ? 37.938 14.742 16.047 1 96.62 375 VAL A C 1
ATOM 2822 O O . VAL A 1 375 ? 37.5 13.781 16.672 1 96.62 375 VAL A O 1
ATOM 2825 N N . GLU A 1 376 ? 38.5 15.758 16.656 1 95.94 376 GLU A N 1
ATOM 2826 C CA . GLU A 1 376 ? 38.656 15.812 18.109 1 95.94 376 GLU A CA 1
ATOM 2827 C C . GLU A 1 376 ? 39.375 14.57 18.625 1 95.94 376 GLU A C 1
ATOM 2829 O O . GLU A 1 376 ? 39 14 19.641 1 95.94 376 GLU A O 1
ATOM 2834 N N . GLY A 1 377 ? 40.281 14.062 17.812 1 93.12 377 GLY A N 1
ATOM 2835 C CA . GLY A 1 377 ? 41.125 12.938 18.219 1 93.12 377 GLY A CA 1
ATOM 2836 C C . GLY A 1 377 ? 40.5 11.594 17.938 1 93.12 377 GLY A C 1
ATOM 2837 O O . GLY A 1 377 ? 41.094 10.547 18.188 1 93.12 377 GLY A O 1
ATOM 2838 N N . LYS A 1 378 ? 39.375 11.523 17.438 1 96.44 378 LYS A N 1
ATOM 2839 C CA . LYS A 1 378 ? 38.688 10.273 17.109 1 96.44 378 LYS A CA 1
ATOM 2840 C C . LYS A 1 378 ? 38.656 10.062 15.594 1 96.44 378 LYS A C 1
ATOM 2842 O O . LYS A 1 378 ? 38.562 11.023 14.828 1 96.44 378 LYS A O 1
ATOM 2847 N N . TYR A 1 379 ? 38.688 8.82 15.188 1 96.56 379 TYR A N 1
ATOM 2848 C CA . TYR A 1 379 ? 38.75 8.508 13.766 1 96.56 379 TYR A CA 1
ATOM 2849 C C . TYR A 1 379 ? 37.406 8.023 13.258 1 96.56 379 TYR A C 1
ATOM 2851 O O . TYR A 1 379 ? 36.688 7.301 13.961 1 96.56 379 TYR A O 1
ATOM 2859 N N . ILE A 1 380 ? 37.031 8.406 12.039 1 97.5 380 ILE A N 1
ATOM 2860 C CA . ILE A 1 380 ? 35.875 7.914 11.297 1 97.5 380 ILE A CA 1
ATOM 2861 C C . ILE A 1 380 ? 36.344 7.344 9.961 1 97.5 380 ILE A C 1
ATOM 2863 O O . ILE A 1 380 ? 36.875 8.07 9.109 1 97.5 380 ILE A O 1
ATOM 2867 N N . HIS A 1 381 ? 36.156 6.066 9.75 1 96.69 381 HIS A N 1
ATOM 2868 C CA . HIS A 1 381 ? 36.625 5.387 8.539 1 96.69 381 HIS A CA 1
ATOM 2869 C C . HIS A 1 381 ? 35.562 5.512 7.426 1 96.69 381 HIS A C 1
ATOM 2871 O O . HIS A 1 381 ? 34.375 5.336 7.668 1 96.69 381 HIS A O 1
ATOM 2877 N N . VAL A 1 382 ? 36.062 5.902 6.207 1 96.62 382 VAL A N 1
ATOM 2878 C CA . VAL A 1 382 ? 35.125 6.125 5.105 1 96.62 382 VAL A CA 1
ATOM 2879 C C . VAL A 1 382 ? 35.75 5.641 3.799 1 96.62 382 VAL A C 1
ATOM 2881 O O . VAL A 1 382 ? 36.844 5.062 3.799 1 96.62 382 VAL A O 1
ATOM 2884 N N . HIS A 1 383 ? 35.094 5.641 2.74 1 93.88 383 HIS A N 1
ATOM 2885 C CA . HIS A 1 383 ? 35.531 5.277 1.397 1 93.88 383 HIS A CA 1
ATOM 2886 C C . HIS A 1 383 ? 35.562 6.496 0.481 1 93.88 383 HIS A C 1
ATOM 2888 O O . HIS A 1 383 ? 34.562 7.137 0.248 1 93.88 383 HIS A O 1
ATOM 2894 N N . LYS A 1 384 ? 36.656 6.758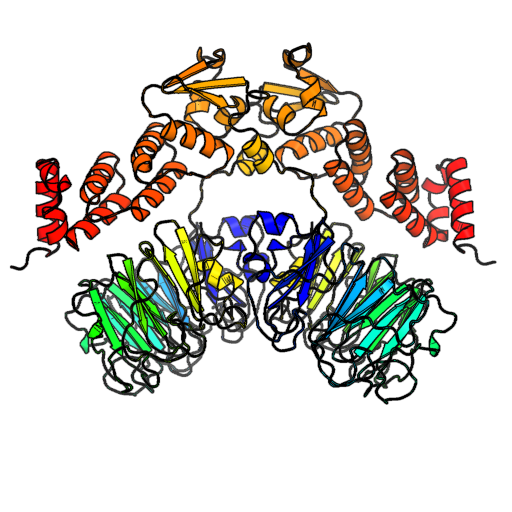 -0.077 1 91.94 384 LYS A N 1
ATOM 2895 C CA . LYS A 1 384 ? 36.875 7.941 -0.904 1 91.94 384 LYS A CA 1
ATOM 2896 C C . LYS A 1 384 ? 35.875 7.977 -2.072 1 91.94 384 LYS A C 1
ATOM 2898 O O . LYS A 1 384 ? 35.281 9.023 -2.361 1 91.94 384 LYS A O 1
ATOM 2903 N N . ALA A 1 385 ? 35.75 6.844 -2.719 1 91 385 ALA A N 1
ATOM 2904 C CA . ALA A 1 385 ? 34.875 6.766 -3.883 1 91 385 ALA A CA 1
ATOM 2905 C C . ALA A 1 385 ? 33.469 7.16 -3.514 1 91 385 ALA A C 1
ATOM 2907 O O . ALA A 1 385 ? 32.781 7.871 -4.266 1 91 385 ALA A O 1
ATOM 2908 N N . LEU A 1 386 ? 32.969 6.699 -2.369 1 94.25 386 LEU A N 1
ATOM 2909 C CA . LEU A 1 386 ? 31.609 6.996 -1.938 1 94.25 386 LEU A CA 1
ATOM 2910 C C . LEU A 1 386 ? 31.453 8.484 -1.633 1 94.25 386 LEU A C 1
ATOM 2912 O O . LEU A 1 386 ? 30.422 9.078 -1.949 1 94.25 386 LEU A O 1
ATOM 2916 N N . LEU A 1 387 ? 32.438 9.055 -0.991 1 94.25 387 LEU A N 1
ATOM 2917 C CA . LEU A 1 387 ? 32.406 10.477 -0.675 1 94.25 387 LEU A CA 1
ATOM 2918 C C . LEU A 1 387 ? 32.344 11.312 -1.948 1 94.25 387 LEU A C 1
ATOM 2920 O O . LEU A 1 387 ? 31.578 12.273 -2.031 1 94.25 387 LEU A O 1
ATOM 2924 N N . LYS A 1 388 ? 33.094 10.875 -2.943 1 92.25 388 LYS A N 1
ATOM 2925 C CA . LYS A 1 388 ? 33.125 11.578 -4.223 1 92.25 388 LYS A CA 1
ATOM 2926 C C . LYS A 1 388 ? 31.766 11.508 -4.91 1 92.25 388 LYS A C 1
ATOM 2928 O O . LYS A 1 388 ? 31.312 12.469 -5.539 1 92.25 388 LYS A O 1
ATOM 2933 N N . ILE A 1 389 ? 31.156 10.438 -4.773 1 92.81 389 ILE A N 1
ATOM 2934 C CA . ILE A 1 389 ? 29.891 10.188 -5.457 1 92.81 389 ILE A CA 1
ATOM 2935 C C . ILE A 1 389 ? 28.781 10.961 -4.766 1 92.81 389 ILE A C 1
ATOM 2937 O O . ILE A 1 389 ? 27.906 11.523 -5.426 1 92.81 389 ILE A O 1
ATOM 2941 N N . ARG A 1 390 ? 28.781 11.102 -3.426 1 93.69 390 ARG A N 1
ATOM 2942 C CA . ARG A 1 390 ? 27.609 11.516 -2.658 1 93.69 390 ARG A CA 1
ATOM 2943 C C . ARG A 1 390 ? 27.703 12.992 -2.277 1 93.69 390 ARG A C 1
ATOM 2945 O O . ARG A 1 390 ? 26.703 13.602 -1.881 1 93.69 390 ARG A O 1
ATOM 2952 N N . CYS A 1 391 ? 28.922 13.555 -2.424 1 93.69 391 CYS A N 1
ATOM 2953 C CA . CYS A 1 391 ? 29.109 14.914 -1.93 1 93.69 391 CYS A CA 1
ATOM 2954 C C . CYS A 1 391 ? 30.016 15.711 -2.867 1 93.69 391 CYS A C 1
ATOM 2956 O O . CYS A 1 391 ? 31.156 15.328 -3.113 1 93.69 391 CYS A O 1
ATOM 2958 N N . GLU A 1 392 ? 29.547 16.859 -3.311 1 90.69 392 GLU A N 1
ATOM 2959 C CA . GLU A 1 392 ? 30.281 17.703 -4.254 1 90.69 392 GLU A CA 1
ATOM 2960 C C . GLU A 1 392 ? 31.531 18.281 -3.617 1 90.69 392 GLU A C 1
ATOM 2962 O O . GLU A 1 392 ? 32.562 18.422 -4.281 1 90.69 392 GLU A O 1
ATOM 2967 N N . HIS A 1 393 ? 31.438 18.672 -2.354 1 91.88 393 HIS A N 1
ATOM 2968 C CA . HIS A 1 393 ? 32.594 19.172 -1.633 1 91.88 393 HIS A CA 1
ATOM 2969 C C . HIS A 1 393 ? 33.75 18.188 -1.71 1 91.88 393 HIS A C 1
ATOM 2971 O O . HIS A 1 393 ? 34.906 18.562 -2.014 1 91.88 393 HIS A O 1
ATOM 2977 N N . PHE A 1 394 ? 33.469 16.922 -1.493 1 92.56 394 PHE A N 1
ATOM 2978 C CA . PHE A 1 394 ? 34.5 15.898 -1.519 1 92.56 394 PHE A CA 1
ATOM 2979 C C . PHE A 1 394 ? 34.906 15.586 -2.949 1 92.56 394 PHE A C 1
ATOM 2981 O O . PHE A 1 394 ? 36.094 15.266 -3.203 1 92.56 394 PHE A O 1
ATOM 2988 N N . ARG A 1 395 ? 33.969 15.625 -3.877 1 89.5 395 ARG A N 1
ATOM 2989 C CA . ARG A 1 395 ? 34.312 15.43 -5.281 1 89.5 395 ARG A CA 1
ATOM 2990 C C . ARG A 1 395 ? 35.375 16.422 -5.742 1 89.5 395 ARG A C 1
ATOM 2992 O O . ARG A 1 395 ? 36.281 16.078 -6.488 1 89.5 395 ARG A O 1
ATOM 2999 N N . LEU A 1 396 ? 35.25 17.594 -5.281 1 87.38 396 LEU A N 1
ATOM 3000 C CA . LEU A 1 396 ? 36.219 18.641 -5.617 1 87.38 396 LEU A CA 1
ATOM 3001 C C . LEU A 1 396 ? 37.5 18.453 -4.832 1 87.38 396 LEU A C 1
ATOM 3003 O O . LEU A 1 396 ? 38.594 18.672 -5.371 1 87.38 396 LEU A O 1
ATOM 3007 N N . MET A 1 397 ? 37.344 18.047 -3.615 1 86.5 397 MET A N 1
ATOM 3008 C CA . MET A 1 397 ? 38.5 17.875 -2.742 1 86.5 397 MET A CA 1
ATOM 3009 C C . MET A 1 397 ? 39.406 16.766 -3.26 1 86.5 397 MET A C 1
ATOM 3011 O O . MET A 1 397 ? 40.625 16.891 -3.195 1 86.5 397 MET A O 1
ATOM 3015 N N . PHE A 1 398 ? 38.844 15.672 -3.801 1 83.19 398 PHE A N 1
ATOM 3016 C CA . PHE A 1 398 ? 39.625 14.5 -4.168 1 83.19 398 PHE A CA 1
ATOM 3017 C C . PHE A 1 398 ? 39.906 14.5 -5.664 1 83.19 398 PHE A C 1
ATOM 3019 O O . PHE A 1 398 ? 40.312 13.469 -6.223 1 83.19 398 PHE A O 1
ATOM 3026 N N . ARG A 1 399 ? 39.594 15.477 -6.32 1 72.06 399 ARG A N 1
ATOM 3027 C CA . ARG A 1 399 ? 40.031 15.586 -7.711 1 72.06 399 ARG A CA 1
ATOM 3028 C C . ARG A 1 399 ? 41.531 15.602 -7.805 1 72.06 399 ARG A C 1
ATOM 3030 O O . ARG A 1 399 ? 42.219 16 -6.863 1 72.06 399 ARG A O 1
ATOM 3037 N N . SER A 1 400 ? 42.062 14.734 -8.695 1 61.19 400 SER A N 1
ATOM 3038 C CA . SER A 1 400 ? 43.406 14.281 -8.992 1 61.19 400 SER A CA 1
ATOM 3039 C C . SER A 1 400 ? 44.438 15.32 -8.555 1 61.19 400 SER A C 1
ATOM 3041 O O . SER A 1 400 ? 45.562 14.969 -8.133 1 61.19 400 SER A O 1
ATOM 3043 N N . GLN A 1 401 ? 44.156 16.5 -8.664 1 54.22 401 GLN A N 1
ATOM 3044 C CA . GLN A 1 401 ? 45.25 17.438 -8.547 1 54.22 401 GLN A CA 1
ATOM 3045 C C . GLN A 1 401 ? 45.5 17.812 -7.094 1 54.22 401 GLN A C 1
ATOM 3047 O O . GLN A 1 401 ? 46.531 18.422 -6.77 1 54.22 401 GLN A O 1
ATOM 3052 N N . TRP A 1 402 ? 44.656 17.234 -6.254 1 52.22 402 TRP A N 1
ATOM 3053 C CA . TRP A 1 402 ? 44.844 17.781 -4.918 1 52.22 402 TRP A CA 1
ATOM 3054 C C . TRP A 1 402 ? 45.531 16.766 -3.998 1 52.22 402 TRP A C 1
ATOM 3056 O O . TRP A 1 402 ? 45.344 15.555 -4.16 1 52.22 402 TRP A O 1
ATOM 3066 N N . THR A 1 403 ? 46.5 17.141 -3.188 1 54.16 403 THR A N 1
ATOM 3067 C CA . THR A 1 403 ? 47.312 16.469 -2.195 1 54.16 403 THR A CA 1
ATOM 3068 C C . THR A 1 403 ? 46.469 15.562 -1.309 1 54.16 403 THR A C 1
ATOM 3070 O O . THR A 1 403 ? 46.938 14.516 -0.844 1 54.16 403 THR A O 1
ATOM 3073 N N . GLU A 1 404 ? 45.219 15.797 -1.23 1 55 404 GLU A N 1
ATOM 3074 C CA . GLU A 1 404 ? 44.344 15.094 -0.295 1 55 404 GLU A CA 1
ATOM 3075 C C . GLU A 1 404 ? 43.969 13.719 -0.83 1 55 404 GLU A C 1
ATOM 3077 O O . GLU A 1 404 ? 43.656 12.805 -0.056 1 55 404 GLU A O 1
ATOM 3082 N N . ASP A 1 405 ? 44.188 13.578 -2.092 1 58.47 405 ASP A N 1
ATOM 3083 C CA . ASP A 1 405 ? 43.812 12.32 -2.729 1 58.47 405 ASP A CA 1
ATOM 3084 C C . ASP A 1 405 ? 44.719 11.18 -2.299 1 58.47 405 ASP A C 1
ATOM 3086 O O . ASP A 1 405 ? 44.312 10.023 -2.223 1 58.47 405 ASP A O 1
ATOM 3090 N N . GLN A 1 406 ? 45.875 11.664 -1.912 1 65.31 406 GLN A N 1
ATOM 3091 C CA . GLN A 1 406 ? 46.875 10.648 -1.575 1 65.31 406 GLN A CA 1
ATOM 3092 C C . GLN A 1 406 ? 46.969 10.445 -0.066 1 65.31 406 GLN A C 1
ATOM 3094 O O . GLN A 1 406 ? 47.656 9.539 0.405 1 65.31 406 GLN A O 1
ATOM 3099 N N . GLN A 1 407 ? 46.156 11.219 0.657 1 74.94 407 GLN A N 1
ATOM 3100 C CA . GLN A 1 407 ? 46.219 11.125 2.111 1 74.94 407 GLN A CA 1
ATOM 3101 C C . GLN A 1 407 ? 45.281 10.023 2.625 1 74.94 407 GLN A C 1
ATOM 3103 O O . GLN A 1 407 ? 44.219 9.805 2.072 1 74.94 407 GLN A O 1
ATOM 3108 N N . GLU A 1 408 ? 45.812 9.445 3.717 1 85.19 408 GLU A N 1
ATOM 3109 C CA . GLU A 1 408 ? 45.031 8.398 4.352 1 85.19 408 GLU A CA 1
ATOM 3110 C C . GLU A 1 408 ? 44.25 8.945 5.531 1 85.19 408 GLU A C 1
ATOM 3112 O O . GLU A 1 408 ? 43.281 8.32 5.969 1 85.19 408 GLU A O 1
ATOM 3117 N N . VAL A 1 409 ? 44.719 10.125 6.004 1 92.75 409 VAL A N 1
ATOM 3118 C CA . VAL A 1 409 ? 44.062 10.719 7.152 1 92.75 409 VAL A CA 1
ATOM 3119 C C . VAL A 1 409 ? 43.844 12.211 6.906 1 92.75 409 VAL A C 1
ATOM 3121 O O . VAL A 1 409 ? 44.75 12.922 6.508 1 92.75 409 VAL A O 1
ATOM 3124 N N . ILE A 1 410 ? 42.688 12.688 7.094 1 93.38 410 ILE A N 1
ATOM 3125 C CA . ILE A 1 410 ? 42.344 14.102 6.969 1 93.38 410 ILE A CA 1
ATOM 3126 C C . ILE A 1 410 ? 41.844 14.633 8.312 1 93.38 410 ILE A C 1
ATOM 3128 O O . ILE A 1 410 ? 40.906 14.07 8.906 1 93.38 410 ILE A O 1
ATOM 3132 N N . GLU A 1 411 ? 42.312 15.68 8.789 1 94 411 GLU A N 1
ATOM 3133 C CA . GLU A 1 411 ? 41.938 16.266 10.078 1 94 411 GLU A CA 1
ATOM 3134 C C . GLU A 1 411 ? 40.875 17.344 9.914 1 94 411 GLU A C 1
ATOM 3136 O O . GLU A 1 411 ? 41 18.234 9.062 1 94 411 GLU A O 1
ATOM 3141 N N . ILE A 1 412 ? 39.875 17.328 10.75 1 94.12 412 ILE A N 1
ATOM 3142 C CA . ILE A 1 412 ? 38.812 18.297 10.766 1 94.12 412 ILE A CA 1
ATOM 3143 C C . ILE A 1 412 ? 38.75 18.969 12.133 1 94.12 412 ILE A C 1
ATOM 3145 O O . ILE A 1 412 ? 38.562 18.297 13.148 1 94.12 412 ILE A O 1
ATOM 3149 N N . SER A 1 413 ? 38.781 20.25 12.219 1 92.75 413 SER A N 1
ATOM 3150 C CA . SER A 1 413 ? 38.781 20.984 13.484 1 92.75 413 SER A CA 1
ATOM 3151 C C . SER A 1 413 ? 37.594 21.922 13.57 1 92.75 413 SER A C 1
ATOM 3153 O O . SER A 1 413 ? 37.25 22.406 14.648 1 92.75 413 SER A O 1
ATOM 3155 N N . GLN A 1 414 ? 36.875 22.156 12.609 1 91.94 414 GLN A N 1
ATOM 3156 C CA . GLN A 1 414 ? 35.844 23.156 12.523 1 91.94 414 GLN A CA 1
ATOM 3157 C C . GLN A 1 414 ? 34.562 22.672 13.172 1 91.94 414 GLN A C 1
ATOM 3159 O O . GLN A 1 414 ? 33.688 23.469 13.562 1 91.94 414 GLN A O 1
ATOM 3164 N N . PHE A 1 415 ? 34.406 21.375 13.203 1 94.69 415 PHE A N 1
ATOM 3165 C CA . PHE A 1 415 ? 33.156 20.797 13.672 1 94.69 415 PHE A CA 1
ATOM 3166 C C . PHE A 1 415 ? 33.406 19.781 14.781 1 94.69 415 PHE A C 1
ATOM 3168 O O . PHE A 1 415 ? 34.5 19.203 14.875 1 94.69 415 PHE A O 1
ATOM 3175 N N . SER A 1 416 ? 32.406 19.609 15.609 1 94.38 416 SER A N 1
ATOM 3176 C CA . SER A 1 416 ? 32.5 18.609 16.672 1 94.38 416 SER A CA 1
ATOM 3177 C C . SER A 1 416 ? 32.375 17.203 16.109 1 94.38 416 SER A C 1
ATOM 3179 O O . SER A 1 416 ? 31.953 17.016 14.969 1 94.38 416 SER A O 1
ATOM 3181 N N . TYR A 1 417 ? 32.688 16.172 16.906 1 95.31 417 TYR A N 1
ATOM 3182 C CA . TYR A 1 417 ? 32.688 14.773 16.469 1 95.31 417 TYR A CA 1
ATOM 3183 C C . TYR A 1 417 ? 31.281 14.297 16.156 1 95.31 417 TYR A C 1
ATOM 3185 O O . TYR A 1 417 ? 31.031 13.758 15.078 1 95.31 417 TYR A O 1
ATOM 3193 N N . PRO A 1 418 ? 30.312 14.617 17.016 1 95 418 PRO A N 1
ATOM 3194 C CA . PRO A 1 418 ? 28.969 14.117 16.688 1 95 418 PRO A CA 1
ATOM 3195 C C . PRO A 1 418 ? 28.406 14.734 15.414 1 95 418 PRO A C 1
ATOM 3197 O O . PRO A 1 418 ? 27.703 14.062 14.656 1 95 418 PRO A O 1
ATOM 3200 N N . VAL A 1 419 ? 28.703 15.953 15.156 1 95.19 419 VAL A N 1
ATOM 3201 C CA . VAL A 1 419 ? 28.188 16.672 13.992 1 95.19 419 VAL A CA 1
ATOM 3202 C C . VAL A 1 419 ? 28.812 16.109 12.719 1 95.19 419 VAL A C 1
ATOM 3204 O O . VAL A 1 419 ? 28.109 15.75 11.781 1 95.19 419 VAL A O 1
ATOM 3207 N N . TYR A 1 420 ? 30.094 15.938 12.703 1 96.56 420 TYR A N 1
ATOM 3208 C CA . TYR A 1 420 ? 30.781 15.492 11.5 1 96.56 420 TYR A CA 1
ATOM 3209 C C . TYR A 1 420 ? 30.5 14.023 11.219 1 96.56 420 TYR A C 1
ATOM 3211 O O . TYR A 1 420 ? 30.359 13.625 10.055 1 96.56 420 TYR A O 1
ATOM 3219 N N . ARG A 1 421 ? 30.484 13.234 12.25 1 96.69 421 ARG A N 1
ATOM 3220 C CA . ARG A 1 421 ? 30.156 11.82 12.086 1 96.69 421 ARG A CA 1
ATOM 3221 C C . ARG A 1 421 ? 28.766 11.656 11.492 1 96.69 421 ARG A C 1
ATOM 3223 O O . ARG A 1 421 ? 28.562 10.82 10.602 1 96.69 421 ARG A O 1
ATOM 3230 N N . SER A 1 422 ? 27.812 12.484 11.984 1 96 422 SER A N 1
ATOM 3231 C CA . SER A 1 422 ? 26.453 12.406 11.469 1 96 422 SER A CA 1
ATOM 3232 C C . SER A 1 422 ? 26.391 12.805 10 1 96 422 SER A C 1
ATOM 3234 O O . SER A 1 422 ? 25.609 12.234 9.234 1 96 422 SER A O 1
ATOM 3236 N N . PHE A 1 423 ? 27.234 13.742 9.695 1 96.06 423 PHE A N 1
ATOM 3237 C CA . PHE A 1 423 ? 27.312 14.172 8.305 1 96.06 423 PHE A CA 1
ATOM 3238 C C . PHE A 1 423 ? 27.797 13.039 7.414 1 96.06 423 PHE A C 1
ATOM 3240 O O . PHE A 1 423 ? 27.188 12.742 6.387 1 96.06 423 PHE A O 1
ATOM 3247 N N . LEU A 1 424 ? 28.891 12.375 7.82 1 96.88 424 LEU A N 1
ATOM 3248 C CA . LEU A 1 424 ? 29.438 11.273 7.039 1 96.88 424 LEU A CA 1
ATOM 3249 C C . LEU A 1 424 ? 28.453 10.109 6.98 1 96.88 424 LEU A C 1
ATOM 3251 O O . LEU A 1 424 ? 28.328 9.461 5.938 1 96.88 424 LEU A O 1
ATOM 3255 N N . GLN A 1 425 ? 27.859 9.844 8.078 1 95.75 425 GLN A N 1
ATOM 3256 C CA . GLN A 1 425 ? 26.859 8.773 8.125 1 95.75 425 GLN A CA 1
ATOM 3257 C C . GLN A 1 425 ? 25.719 9.047 7.148 1 95.75 425 GLN A C 1
ATOM 3259 O O . GLN A 1 425 ? 25.203 8.125 6.508 1 95.75 425 GLN A O 1
ATOM 3264 N N . PHE A 1 426 ? 25.312 10.336 7.051 1 94.88 426 PHE A N 1
ATOM 3265 C CA . PHE A 1 426 ? 24.266 10.75 6.121 1 94.88 426 PHE A CA 1
ATOM 3266 C C . PHE A 1 426 ? 24.641 10.383 4.688 1 94.88 426 PHE A C 1
ATOM 3268 O O . PHE A 1 426 ? 23.781 9.969 3.906 1 94.88 426 PHE A O 1
ATOM 3275 N N . LEU A 1 427 ? 25.844 10.43 4.363 1 95.38 427 LEU A N 1
ATOM 3276 C CA . LEU A 1 427 ? 26.312 10.133 3.01 1 95.38 427 LEU A CA 1
ATOM 3277 C C . LEU A 1 427 ? 26.188 8.641 2.715 1 95.38 427 LEU A C 1
ATOM 3279 O O . LEU A 1 427 ? 26.125 8.234 1.553 1 95.38 427 LEU A O 1
ATOM 3283 N N . TYR A 1 428 ? 26.172 7.785 3.754 1 95.31 428 TYR A N 1
ATOM 3284 C CA . TYR A 1 428 ? 26.094 6.34 3.59 1 95.31 428 TYR A CA 1
ATOM 3285 C C . TYR A 1 428 ? 24.641 5.859 3.707 1 95.31 428 TYR A C 1
ATOM 3287 O O . TYR A 1 428 ? 24.312 4.754 3.268 1 95.31 428 TYR A O 1
ATOM 3295 N N . THR A 1 429 ? 23.781 6.688 4.379 1 92.62 429 THR A N 1
ATOM 3296 C CA . THR A 1 429 ? 22.5 6.129 4.785 1 92.62 429 THR A CA 1
ATOM 3297 C C . THR A 1 429 ? 21.359 7.023 4.328 1 92.62 429 THR A C 1
ATOM 3299 O O . THR A 1 429 ? 20.188 6.605 4.344 1 92.62 429 THR A O 1
ATOM 3302 N N . ASP A 1 430 ? 21.562 8.242 4.047 1 88.69 430 ASP A N 1
ATOM 3303 C CA . ASP A 1 430 ? 20.578 9.242 3.666 1 88.69 430 ASP A CA 1
ATOM 3304 C C . ASP A 1 430 ? 19.75 9.688 4.875 1 88.69 430 ASP A C 1
ATOM 3306 O O . ASP A 1 430 ? 18.719 10.336 4.723 1 88.69 430 ASP A O 1
ATOM 3310 N N . THR A 1 431 ? 20.156 9.273 6.102 1 87.25 431 THR A N 1
ATOM 3311 C CA . THR A 1 431 ? 19.422 9.633 7.305 1 87.25 431 THR A CA 1
ATOM 3312 C C . THR A 1 431 ? 20.328 10.352 8.305 1 87.25 431 THR A C 1
ATOM 3314 O O . THR A 1 431 ? 21.547 10.211 8.25 1 87.25 431 THR A O 1
ATOM 3317 N N . VAL A 1 432 ? 19.656 11.242 9.117 1 88.19 432 VAL A N 1
ATOM 3318 C CA . VAL A 1 432 ? 20.391 11.969 10.148 1 88.19 432 VAL A CA 1
ATOM 3319 C C . VAL A 1 432 ? 19.875 11.57 11.531 1 88.19 432 VAL A C 1
ATOM 3321 O O . VAL A 1 432 ? 18.656 11.562 11.766 1 88.19 432 VAL A O 1
ATOM 3324 N N . ASP A 1 433 ? 20.75 11.094 12.352 1 82.31 433 ASP A N 1
ATOM 3325 C CA . ASP A 1 433 ? 20.422 10.773 13.742 1 82.31 433 ASP A CA 1
ATOM 3326 C C . ASP A 1 433 ? 21.234 11.625 14.711 1 82.31 433 ASP A C 1
ATOM 3328 O O . ASP A 1 433 ? 22.359 11.273 15.062 1 82.31 433 ASP A O 1
ATOM 3332 N N . LEU A 1 434 ? 20.656 12.797 15.055 1 86.31 434 LEU A N 1
ATOM 3333 C CA . LEU A 1 434 ? 21.328 13.758 15.914 1 86.31 434 LEU A CA 1
ATOM 3334 C C . LEU A 1 434 ? 20.328 14.492 16.797 1 86.31 434 LEU A C 1
ATOM 3336 O O . LEU A 1 434 ? 19.234 14.844 16.359 1 86.31 434 LEU A O 1
ATOM 3340 N N . PRO A 1 435 ? 20.625 14.711 18.031 1 81.12 435 PRO A N 1
ATOM 3341 C CA . PRO A 1 435 ? 19.75 15.508 18.875 1 81.12 435 PRO A CA 1
ATOM 3342 C C . PRO A 1 435 ? 19.594 16.953 18.391 1 81.12 435 PRO A C 1
ATOM 3344 O O . PRO A 1 435 ? 20.484 17.453 17.688 1 81.12 435 PRO A O 1
ATOM 3347 N N . PRO A 1 436 ? 18.562 17.688 18.797 1 76.88 436 PRO A N 1
ATOM 3348 C CA . PRO A 1 436 ? 18.281 19.047 18.328 1 76.88 436 PRO A CA 1
ATOM 3349 C C . PRO A 1 436 ? 19.406 20.031 18.672 1 76.88 436 PRO A C 1
ATOM 3351 O O . PRO A 1 436 ? 19.688 20.938 17.891 1 76.88 436 PRO A O 1
ATOM 3354 N N . ASP A 1 437 ? 20 19.781 19.75 1 76.5 437 ASP A N 1
ATOM 3355 C CA . ASP A 1 437 ? 21.062 20.703 20.172 1 76.5 437 ASP A CA 1
ATOM 3356 C C . ASP A 1 437 ? 22.25 20.656 19.203 1 76.5 437 ASP A C 1
ATOM 3358 O O . ASP A 1 437 ? 22.859 21.688 18.906 1 76.5 437 ASP A O 1
ATOM 3362 N N . ASP A 1 438 ? 22.516 19.5 18.719 1 87.69 438 ASP A N 1
ATOM 3363 C CA . ASP A 1 438 ? 23.641 19.328 17.797 1 87.69 438 ASP A CA 1
ATOM 3364 C C . ASP A 1 438 ? 23.219 19.625 16.359 1 87.69 438 ASP A C 1
ATOM 3366 O O . ASP A 1 438 ? 24.062 19.781 15.477 1 87.69 438 ASP A O 1
ATOM 3370 N N . ALA A 1 439 ? 21.922 19.75 16.172 1 89.62 439 ALA A N 1
ATOM 3371 C CA . ALA A 1 439 ? 21.422 19.938 14.812 1 89.62 439 ALA A CA 1
ATOM 3372 C C . ALA A 1 439 ? 21.797 21.328 14.289 1 89.62 439 ALA A C 1
ATOM 3374 O O . ALA A 1 439 ? 21.938 21.516 13.07 1 89.62 439 ALA A O 1
ATOM 3375 N N . ILE A 1 440 ? 22.047 22.266 15.188 1 87.56 440 ILE A N 1
ATOM 3376 C CA . ILE A 1 440 ? 22.484 23.594 14.773 1 87.56 440 ILE A CA 1
ATOM 3377 C C . ILE A 1 440 ? 23.875 23.516 14.164 1 87.56 440 ILE A C 1
ATOM 3379 O O . ILE A 1 440 ? 24.156 24.156 13.141 1 87.56 440 ILE A O 1
ATOM 3383 N N . GLY A 1 441 ? 24.719 22.734 14.805 1 90.75 441 GLY A N 1
ATOM 3384 C CA . GLY A 1 441 ? 26.047 22.516 14.242 1 90.75 441 GLY A CA 1
ATOM 3385 C C . GLY A 1 441 ? 26.016 21.844 12.883 1 90.75 441 GLY A C 1
ATOM 3386 O O . GLY A 1 441 ? 26.781 22.203 11.992 1 90.75 441 GLY A O 1
ATOM 3387 N N . LEU A 1 442 ? 25.188 20.891 12.734 1 94.25 442 LEU A N 1
ATOM 3388 C CA . LEU A 1 442 ? 25.062 20.188 11.461 1 94.25 442 LEU A CA 1
ATOM 3389 C C . LEU A 1 442 ? 24.5 21.125 10.383 1 94.25 442 L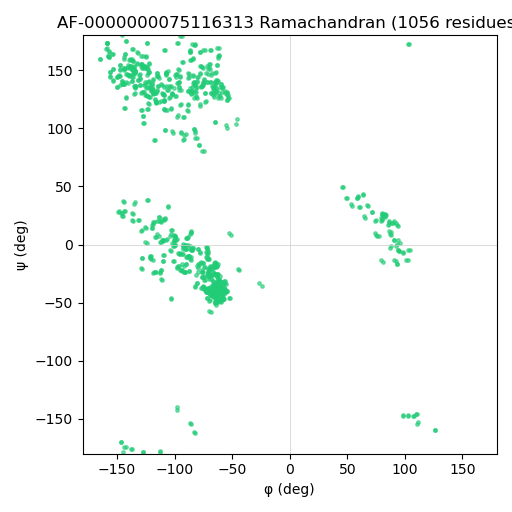EU A C 1
ATOM 3391 O O . LEU A 1 442 ? 24.859 21.016 9.211 1 94.25 442 LEU A O 1
ATOM 3395 N N . LEU A 1 443 ? 23.578 22.016 10.836 1 91.75 443 LEU A N 1
ATOM 3396 C CA . LEU A 1 443 ? 23.062 23.016 9.914 1 91.75 443 LEU A CA 1
ATOM 3397 C C . LEU A 1 443 ? 24.172 23.922 9.406 1 91.75 443 LEU A C 1
ATOM 3399 O O . LEU A 1 443 ? 24.203 24.281 8.227 1 91.75 443 LEU A O 1
ATOM 3403 N N . ASP A 1 444 ? 25.031 24.266 10.258 1 91.94 444 ASP A N 1
ATOM 3404 C CA . ASP A 1 444 ? 26.203 25.047 9.867 1 91.94 444 ASP A CA 1
ATOM 3405 C C . ASP A 1 444 ? 27.047 24.312 8.836 1 91.94 444 ASP A C 1
ATOM 3407 O O . ASP A 1 444 ? 27.453 24.875 7.828 1 91.94 444 ASP A O 1
ATOM 3411 N N . LEU A 1 445 ? 27.312 23.078 9.117 1 94.25 445 LEU A N 1
ATOM 3412 C CA . LEU A 1 445 ? 28.094 22.234 8.211 1 94.25 445 LEU A CA 1
ATOM 3413 C C . LEU A 1 445 ? 27.391 22.094 6.863 1 94.25 445 LEU A C 1
ATOM 3415 O O . LEU A 1 445 ? 28.016 22.219 5.812 1 94.25 445 LEU A O 1
ATOM 3419 N N . ALA A 1 446 ? 26.109 21.781 6.887 1 93.75 446 ALA A N 1
ATOM 3420 C CA . ALA A 1 446 ? 25.328 21.625 5.668 1 93.75 446 ALA A CA 1
ATOM 3421 C C . ALA A 1 446 ? 25.375 22.891 4.812 1 93.75 446 ALA A C 1
ATOM 3423 O O . ALA A 1 446 ? 25.406 22.812 3.584 1 93.75 446 ALA A O 1
ATOM 3424 N N . THR A 1 447 ? 25.359 24.031 5.465 1 90.62 447 THR A N 1
ATOM 3425 C CA . THR A 1 447 ? 25.422 25.297 4.754 1 90.62 447 THR A CA 1
ATOM 3426 C C . THR A 1 447 ? 26.828 25.516 4.172 1 90.62 447 THR A C 1
ATOM 3428 O O . THR A 1 447 ? 26.953 25.953 3.027 1 90.62 447 THR A O 1
ATOM 3431 N N . SER A 1 448 ? 27.766 25.172 4.93 1 91.38 448 SER A N 1
ATOM 3432 C CA . SER A 1 448 ? 29.156 25.344 4.504 1 91.38 448 SER A CA 1
ATOM 3433 C C . SER A 1 448 ? 29.484 24.453 3.311 1 91.38 448 SER A C 1
ATOM 3435 O O . SER A 1 448 ? 30.25 24.844 2.43 1 91.38 448 SER A O 1
ATOM 3437 N N . TYR A 1 449 ? 29 23.219 3.326 1 92.81 449 TYR A N 1
ATOM 3438 C CA . TYR A 1 449 ? 29.312 22.266 2.277 1 92.81 449 TYR A CA 1
ATOM 3439 C C . TYR A 1 449 ? 28.266 22.281 1.179 1 92.81 449 TYR A C 1
ATOM 3441 O O . TYR A 1 449 ? 28.297 21.484 0.248 1 92.81 449 TYR A O 1
ATOM 3449 N N . CYS A 1 450 ? 27.188 23.125 1.309 1 88.25 450 CYS A N 1
ATOM 3450 C CA . CYS A 1 450 ? 26.125 23.328 0.324 1 88.25 450 CYS A CA 1
ATOM 3451 C C . CYS A 1 450 ? 25.328 22.047 0.1 1 88.25 450 CYS A C 1
ATOM 3453 O O . CYS A 1 450 ? 25.125 21.625 -1.041 1 88.25 450 CYS A O 1
ATOM 3455 N N . GLU A 1 451 ? 25.062 21.438 1.227 1 89.88 451 GLU A N 1
ATOM 3456 C CA . GLU A 1 451 ? 24.234 20.234 1.193 1 89.88 451 GLU A CA 1
ATOM 3457 C C . GLU A 1 451 ? 22.766 20.578 1.45 1 89.88 451 GLU A C 1
ATOM 3459 O O . GLU A 1 451 ? 22.312 20.562 2.596 1 89.88 451 GLU A O 1
ATOM 3464 N N . GLY A 1 452 ? 22.062 20.734 0.436 1 84.06 452 GLY A N 1
ATOM 3465 C CA . GLY A 1 452 ? 20.688 21.188 0.531 1 84.06 452 GLY A CA 1
ATOM 3466 C C . GLY A 1 452 ? 19.797 20.234 1.287 1 84.06 452 GLY A C 1
ATOM 3467 O O . GLY A 1 452 ? 19.016 20.656 2.154 1 84.06 452 GLY A O 1
ATOM 3468 N N . ARG A 1 453 ? 19.906 18.969 0.958 1 85.88 453 ARG A N 1
ATOM 3469 C CA . ARG A 1 453 ? 19.047 17.984 1.624 1 85.88 453 ARG A CA 1
ATOM 3470 C C . ARG A 1 453 ? 19.375 17.906 3.113 1 85.88 453 ARG A C 1
ATOM 3472 O O . ARG A 1 453 ? 18.469 17.828 3.945 1 85.88 453 ARG A O 1
ATOM 3479 N N . LEU A 1 454 ? 20.547 17.906 3.371 1 89.38 454 LEU A N 1
ATOM 3480 C CA . LEU A 1 454 ? 20.953 17.859 4.77 1 89.38 454 LEU A CA 1
ATOM 3481 C C . LEU A 1 454 ? 20.469 19.078 5.527 1 89.38 454 LEU A C 1
ATOM 3483 O O . LEU A 1 454 ? 20.047 18.984 6.684 1 89.38 454 LEU A O 1
ATOM 3487 N N . LYS A 1 455 ? 20.531 20.234 4.938 1 87.88 455 LYS A N 1
ATOM 3488 C CA . LYS A 1 455 ? 20.047 21.484 5.539 1 87.88 455 LYS A CA 1
ATOM 3489 C C . LYS A 1 455 ? 18.578 21.375 5.902 1 87.88 455 LYS A C 1
ATOM 3491 O O . LYS A 1 455 ? 18.172 21.734 7.016 1 87.88 455 LYS A O 1
ATOM 3496 N N . ARG A 1 456 ? 17.875 20.906 5.039 1 83 456 ARG A N 1
ATOM 3497 C CA . ARG A 1 456 ? 16.438 20.75 5.266 1 83 456 ARG A CA 1
ATOM 3498 C C . ARG A 1 456 ? 16.172 19.781 6.406 1 83 456 ARG A C 1
ATOM 3500 O O . ARG A 1 456 ? 15.281 20.016 7.23 1 83 456 ARG A O 1
ATOM 3507 N N . LEU A 1 457 ? 16.906 18.656 6.367 1 84.94 457 LEU A N 1
ATOM 3508 C CA . LEU A 1 457 ? 16.719 17.656 7.422 1 84.94 457 LEU A CA 1
ATOM 3509 C C . LEU A 1 457 ? 17.062 18.25 8.789 1 84.94 457 LEU A C 1
ATOM 3511 O O . LEU A 1 457 ? 16.375 17.984 9.773 1 84.94 457 LEU A O 1
ATOM 3515 N N . CYS A 1 458 ? 18.047 19.078 8.828 1 88.31 458 CYS A N 1
ATOM 3516 C CA . CYS A 1 458 ? 18.438 19.734 10.078 1 88.31 458 CYS A CA 1
ATOM 3517 C C . CYS A 1 458 ? 17.359 20.688 10.555 1 88.31 458 CYS A C 1
ATOM 3519 O O . CYS A 1 458 ? 17.047 20.75 11.742 1 88.31 458 CYS A O 1
ATOM 3521 N N . GLN A 1 459 ? 16.812 21.469 9.633 1 84.81 459 GLN A N 1
ATOM 3522 C CA . GLN A 1 459 ? 15.75 22.406 9.969 1 84.81 459 GLN A CA 1
ATOM 3523 C C . GLN A 1 459 ? 14.547 21.688 10.578 1 84.81 459 GLN A C 1
ATOM 3525 O O . GLN A 1 459 ? 13.969 22.172 11.555 1 84.81 459 GLN A O 1
ATOM 3530 N N . LEU A 1 460 ? 14.32 20.625 10.031 1 79.62 460 LEU A N 1
ATOM 3531 C CA . LEU A 1 460 ? 13.203 19.844 10.539 1 79.62 460 LEU A CA 1
ATOM 3532 C C . LEU A 1 460 ? 13.477 19.359 11.961 1 79.62 460 LEU A C 1
ATOM 3534 O O . LEU A 1 460 ? 12.586 19.406 12.82 1 79.62 460 LEU A O 1
ATOM 3538 N N . ILE A 1 461 ? 14.609 18.906 12.227 1 82.25 461 ILE A N 1
ATOM 3539 C CA . ILE A 1 461 ? 15 18.422 13.547 1 82.25 461 ILE A CA 1
ATOM 3540 C C . ILE A 1 461 ? 14.938 19.562 14.555 1 82.25 461 ILE A C 1
ATOM 3542 O O . ILE A 1 461 ? 14.445 19.391 15.672 1 82.25 461 ILE A O 1
ATOM 3546 N N . ILE A 1 462 ? 15.289 20.703 14.164 1 83.69 462 ILE A N 1
ATOM 3547 C CA . ILE A 1 462 ? 15.312 21.875 15.031 1 83.69 462 ILE A CA 1
ATOM 3548 C C . ILE A 1 462 ? 13.883 22.328 15.344 1 83.69 462 ILE A C 1
ATOM 3550 O O . ILE A 1 462 ? 13.562 22.625 16.5 1 83.69 462 ILE A O 1
ATOM 3554 N N . LYS A 1 463 ? 13.047 22.391 14.336 1 78.44 463 LYS A N 1
ATOM 3555 C CA . LYS A 1 463 ? 11.656 22.781 14.516 1 78.44 463 LYS A CA 1
ATOM 3556 C C . LYS A 1 463 ? 10.961 21.875 15.516 1 78.44 463 LYS A C 1
ATOM 3558 O O . LYS A 1 463 ? 10.148 22.328 16.328 1 78.44 463 LYS A O 1
ATOM 3563 N N . ARG A 1 464 ? 11.414 20.688 15.516 1 75.81 464 ARG A N 1
ATOM 3564 C CA . ARG A 1 464 ? 10.758 19.688 16.359 1 75.81 464 ARG A CA 1
ATOM 3565 C C . ARG A 1 464 ? 11.211 19.812 17.812 1 75.81 464 ARG A C 1
ATOM 3567 O O . ARG A 1 464 ? 10.516 19.359 18.719 1 75.81 464 ARG A O 1
ATOM 3574 N N . GLY A 1 465 ? 12.297 20.422 18.016 1 76.5 465 GLY A N 1
ATOM 3575 C CA . GLY A 1 465 ? 12.867 20.484 19.344 1 76.5 465 GLY A CA 1
ATOM 3576 C C . GLY A 1 465 ? 12.773 21.875 19.969 1 76.5 465 GLY A C 1
ATOM 3577 O O . GLY A 1 465 ? 13.484 22.172 20.938 1 76.5 465 GLY A O 1
ATOM 3578 N N . ILE A 1 466 ? 11.797 22.688 19.438 1 81.62 466 ILE A N 1
ATOM 3579 C CA . ILE A 1 466 ? 11.742 24.062 19.938 1 81.62 466 ILE A CA 1
ATOM 3580 C C . ILE A 1 466 ? 11 24.094 21.266 1 81.62 466 ILE A C 1
ATOM 3582 O O . ILE A 1 466 ? 10.016 23.375 21.453 1 81.62 466 ILE A O 1
ATOM 3586 N N . THR A 1 467 ? 11.469 24.75 22.234 1 81.5 467 THR A N 1
ATOM 3587 C CA . THR A 1 467 ? 10.875 25.031 23.531 1 81.5 467 THR A CA 1
ATOM 3588 C C . THR A 1 467 ? 10.992 26.516 23.891 1 81.5 467 THR A C 1
ATOM 3590 O O . THR A 1 467 ? 11.68 27.266 23.188 1 81.5 467 THR A O 1
ATOM 3593 N N . VAL A 1 468 ? 10.188 26.953 24.938 1 85.38 468 VAL A N 1
ATOM 3594 C CA . VAL A 1 468 ? 10.258 28.344 25.375 1 85.38 468 VAL A CA 1
ATOM 3595 C C . VAL A 1 468 ? 11.695 28.688 25.75 1 85.38 468 VAL A C 1
ATOM 3597 O O . VAL A 1 468 ? 12.18 29.781 25.453 1 85.38 468 VAL A O 1
ATOM 3600 N N . ASP A 1 469 ? 12.383 27.719 26.266 1 86.31 469 ASP A N 1
ATOM 3601 C CA . ASP A 1 469 ? 13.719 27.953 26.781 1 86.31 469 ASP A CA 1
ATOM 3602 C C . ASP A 1 469 ? 14.727 28.141 25.656 1 86.31 469 ASP A C 1
ATOM 3604 O O . ASP A 1 469 ? 15.711 28.875 25.812 1 86.31 469 ASP A O 1
ATOM 3608 N N . ASN A 1 470 ? 14.445 27.484 24.547 1 86.94 470 ASN A N 1
ATOM 3609 C CA . ASN A 1 470 ? 15.477 27.516 23.5 1 86.94 470 ASN A CA 1
ATOM 3610 C C . ASN A 1 470 ? 15.016 28.297 22.281 1 86.94 470 ASN A C 1
ATOM 3612 O O . ASN A 1 470 ? 15.773 28.438 21.312 1 86.94 470 ASN A O 1
ATOM 3616 N N . ALA A 1 471 ? 13.844 28.875 22.297 1 88.38 471 ALA A N 1
ATOM 3617 C CA . ALA A 1 471 ? 13.219 29.516 21.125 1 88.38 471 ALA A CA 1
ATOM 3618 C C . ALA A 1 471 ? 14.055 30.672 20.609 1 88.38 471 ALA A C 1
ATOM 3620 O O . ALA A 1 471 ? 14.258 30.812 19.406 1 88.38 471 ALA A O 1
ATOM 3621 N N . LEU A 1 472 ? 14.531 31.438 21.5 1 88.81 472 LEU A N 1
ATOM 3622 C CA . LEU A 1 472 ? 15.305 32.594 21.094 1 88.81 472 LEU A CA 1
ATOM 3623 C C . LEU A 1 472 ? 16.656 32.188 20.531 1 88.81 472 LEU A C 1
ATOM 3625 O O . LEU A 1 472 ? 17.156 32.812 19.594 1 88.81 472 LEU A O 1
ATOM 3629 N N . THR A 1 473 ? 17.219 31.188 21.109 1 87.88 473 THR A N 1
ATOM 3630 C CA . THR A 1 473 ? 18.484 30.656 20.594 1 87.88 473 THR A CA 1
ATOM 3631 C C . THR A 1 473 ? 18.281 30.109 19.188 1 87.88 473 THR A C 1
ATOM 3633 O O . THR A 1 473 ? 19.141 30.328 18.312 1 87.88 473 THR A O 1
ATOM 3636 N N . LEU A 1 474 ? 17.234 29.453 19 1 88.75 474 LEU A N 1
ATOM 3637 C CA . LEU A 1 474 ? 16.922 28.906 17.688 1 88.75 474 LEU A CA 1
ATOM 3638 C C . LEU A 1 474 ? 16.656 30.016 16.688 1 88.75 474 LEU A C 1
ATOM 3640 O O . LEU A 1 474 ? 17.062 29.922 15.523 1 88.75 474 LEU A O 1
ATOM 3644 N N . LEU A 1 475 ? 15.953 31.047 17.156 1 89.25 475 LEU A N 1
ATOM 3645 C CA . LEU A 1 475 ? 15.703 32.188 16.281 1 89.25 475 LEU A CA 1
ATOM 3646 C C . LEU A 1 475 ? 17.016 32.844 15.852 1 89.25 475 LEU A C 1
ATOM 3648 O O . LEU A 1 475 ? 17.188 33.188 14.688 1 89.25 475 LEU A O 1
ATOM 3652 N N . SER A 1 476 ? 17.859 33 16.781 1 88.12 476 SER A N 1
ATOM 3653 C CA . SER A 1 476 ? 19.172 33.562 16.484 1 88.12 476 SER A CA 1
ATOM 3654 C C . SER A 1 476 ? 19.922 32.719 15.461 1 88.12 476 SER A C 1
ATOM 3656 O O . SER A 1 476 ? 20.547 33.25 14.539 1 88.12 476 SER A O 1
ATOM 3658 N N . ALA A 1 477 ? 19.891 31.438 15.625 1 86.06 477 ALA A N 1
ATOM 3659 C CA . ALA A 1 477 ? 20.547 30.516 14.703 1 86.06 477 ALA A CA 1
ATOM 3660 C C . ALA A 1 477 ? 19.922 30.594 13.312 1 86.06 477 ALA A C 1
ATOM 3662 O O . ALA A 1 477 ? 20.625 30.578 12.305 1 86.06 477 ALA A O 1
ATOM 3663 N N . ALA A 1 478 ? 18.594 30.672 13.234 1 88.19 478 ALA A N 1
ATOM 3664 C CA . ALA A 1 478 ? 17.875 30.734 11.969 1 88.19 478 ALA A CA 1
ATOM 3665 C C . ALA A 1 478 ? 18.266 32 11.195 1 88.19 478 ALA A C 1
ATOM 3667 O O . ALA A 1 478 ? 18.422 31.953 9.969 1 88.19 478 ALA A O 1
ATOM 3668 N N . ILE A 1 479 ? 18.453 33.094 11.953 1 87.25 479 ILE A N 1
ATOM 3669 C CA . ILE A 1 479 ? 18.859 34.344 11.336 1 87.25 479 ILE A CA 1
ATOM 3670 C C . ILE A 1 479 ? 20.297 34.25 10.836 1 87.25 479 ILE A C 1
ATOM 3672 O O . ILE A 1 479 ? 20.594 34.625 9.711 1 87.25 479 ILE A O 1
ATOM 3676 N N . HIS A 1 480 ? 21.094 33.656 11.57 1 84.75 480 HIS A N 1
ATOM 3677 C CA . HIS A 1 480 ? 22.516 33.562 11.266 1 84.75 480 HIS A CA 1
ATOM 3678 C C . HIS A 1 480 ? 22.75 32.688 10.031 1 84.75 480 HIS A C 1
ATOM 3680 O O . HIS A 1 480 ? 23.641 32.969 9.227 1 84.75 480 HIS A O 1
ATOM 3686 N N . TYR A 1 481 ? 22.031 31.656 9.906 1 84.44 481 TYR A N 1
ATOM 3687 C CA . TYR A 1 481 ? 22.266 30.688 8.828 1 84.44 481 TYR A CA 1
ATOM 3688 C C . TYR A 1 481 ? 21.297 30.922 7.68 1 84.44 481 TYR A C 1
ATOM 3690 O O . TYR A 1 481 ? 21.141 30.047 6.816 1 84.44 481 TYR A O 1
ATOM 3698 N N . ASP A 1 482 ? 20.547 31.922 7.672 1 82.44 482 ASP A N 1
ATOM 3699 C CA . ASP A 1 482 ? 19.641 32.375 6.609 1 82.44 482 ASP A CA 1
ATOM 3700 C C . ASP A 1 482 ? 18.609 31.281 6.289 1 82.44 482 ASP A C 1
ATOM 3702 O O . ASP A 1 482 ? 18.422 30.922 5.125 1 82.44 482 ASP A O 1
ATOM 3706 N N . ALA A 1 483 ? 18.141 30.688 7.348 1 85.5 483 ALA A N 1
ATOM 3707 C CA . ALA A 1 483 ? 17.047 29.734 7.195 1 85.5 483 ALA A CA 1
ATOM 3708 C C . ALA A 1 483 ? 15.695 30.422 7.363 1 85.5 483 ALA A C 1
ATOM 3710 O O . ALA A 1 483 ? 15.125 30.422 8.453 1 85.5 483 ALA A O 1
ATOM 3711 N N . GLU A 1 484 ? 15.195 30.844 6.383 1 83.75 484 GLU A N 1
ATOM 3712 C CA . GLU A 1 484 ? 14.031 31.719 6.402 1 83.75 484 GLU A CA 1
ATOM 3713 C C . GLU A 1 484 ? 12.82 31.016 7.012 1 83.75 484 GLU A C 1
ATOM 3715 O O . GLU A 1 484 ? 12.117 31.578 7.844 1 83.75 484 GLU A O 1
ATOM 3720 N N . ASP A 1 485 ? 12.68 29.844 6.559 1 81.81 485 ASP A N 1
ATOM 3721 C CA . ASP A 1 485 ? 11.523 29.094 7.059 1 81.81 485 ASP A CA 1
ATOM 3722 C C . ASP A 1 485 ? 11.633 28.859 8.562 1 81.81 485 ASP A C 1
ATOM 3724 O O . ASP A 1 485 ? 10.648 28.984 9.289 1 81.81 485 ASP A O 1
ATOM 3728 N N . LEU A 1 486 ? 12.719 28.547 8.977 1 85.38 486 LEU A N 1
ATOM 3729 C CA . LEU A 1 486 ? 12.961 28.297 10.398 1 85.38 486 LEU A CA 1
ATOM 3730 C C . LEU A 1 486 ? 12.852 29.594 11.188 1 85.38 486 LEU A C 1
ATOM 3732 O O . LEU A 1 486 ? 12.328 29.609 12.312 1 85.38 486 LEU A O 1
ATOM 3736 N N . GLU A 1 487 ? 13.289 30.656 10.594 1 88.38 487 GLU A N 1
ATOM 3737 C CA . GLU A 1 487 ? 13.219 31.969 11.25 1 88.38 487 GLU A CA 1
ATOM 3738 C C . GLU A 1 487 ? 11.766 32.375 11.508 1 88.38 487 GLU A C 1
ATOM 3740 O O . GLU A 1 487 ? 11.422 32.781 12.617 1 88.38 487 GLU A O 1
ATOM 3745 N N . GLU A 1 488 ? 11.039 32.25 10.484 1 84.88 488 GLU A N 1
ATOM 3746 C CA . GLU A 1 488 ? 9.633 32.594 10.617 1 84.88 488 GLU A CA 1
ATOM 3747 C C . GLU A 1 488 ? 8.938 31.719 11.656 1 84.88 488 GLU A C 1
ATOM 3749 O O . GLU A 1 488 ? 8.133 32.219 12.453 1 84.88 488 GLU A O 1
ATOM 3754 N N . PHE A 1 489 ? 9.289 30.562 11.633 1 84.88 489 PHE A N 1
ATOM 3755 C CA . PHE A 1 489 ? 8.711 29.625 12.578 1 84.88 489 PHE A CA 1
ATOM 3756 C C . PHE A 1 489 ? 9.094 29.984 14.008 1 84.88 489 PHE A C 1
ATOM 3758 O O . PHE A 1 489 ? 8.227 30.047 14.883 1 84.88 489 PHE A O 1
ATOM 3765 N N . CYS A 1 490 ? 10.312 30.219 14.32 1 87.06 490 CYS A N 1
ATOM 3766 C CA . CYS A 1 490 ? 10.789 30.562 15.656 1 87.06 490 CYS A CA 1
ATOM 3767 C C . CYS A 1 490 ? 10.242 31.906 16.094 1 87.06 490 CYS A C 1
ATOM 3769 O O . CYS A 1 490 ? 9.898 32.094 17.266 1 87.06 490 CYS A O 1
ATOM 3771 N N . PHE A 1 491 ? 10.117 32.812 15.172 1 88 491 PHE A N 1
ATOM 3772 C CA . PHE A 1 491 ? 9.586 34.125 15.484 1 88 491 PHE A CA 1
ATOM 3773 C C . PHE A 1 491 ? 8.141 34.031 15.953 1 88 491 PHE A C 1
ATOM 3775 O O . PHE A 1 491 ? 7.785 34.562 17 1 88 491 PHE A O 1
ATOM 3782 N N . ARG A 1 492 ? 7.359 33.375 15.188 1 79.94 492 ARG A N 1
ATOM 3783 C CA . ARG A 1 492 ? 5.953 33.219 15.539 1 79.94 492 ARG A CA 1
ATOM 3784 C C . ARG A 1 492 ? 5.797 32.531 16.891 1 79.94 492 ARG A C 1
ATOM 3786 O O . ARG A 1 492 ? 4.902 32.875 17.672 1 79.94 492 ARG A O 1
ATOM 3793 N N . PHE A 1 493 ? 6.617 31.578 17.125 1 84.88 493 PHE A N 1
ATOM 3794 C CA . PHE A 1 493 ? 6.59 30.875 18.406 1 84.88 493 PHE A CA 1
ATOM 3795 C C . PHE A 1 493 ? 6.922 31.828 19.547 1 84.88 493 PHE A C 1
ATOM 3797 O O . PHE A 1 493 ? 6.246 31.828 20.578 1 84.88 493 PHE A O 1
ATOM 3804 N N . CYS A 1 494 ? 7.863 32.625 19.344 1 86.56 494 CYS A N 1
ATOM 3805 C CA . CYS A 1 494 ? 8.281 33.594 20.375 1 86.56 494 CYS A CA 1
ATOM 3806 C C . CYS A 1 494 ? 7.18 34.594 20.641 1 86.56 494 CYS A C 1
ATOM 3808 O O . CYS A 1 494 ? 6.934 34.969 21.797 1 86.56 494 CYS A O 1
ATOM 3810 N N . VAL A 1 495 ? 6.469 35 19.578 1 83.25 495 VAL A N 1
ATOM 3811 C CA . VAL A 1 495 ? 5.414 36 19.719 1 83.25 495 VAL A CA 1
ATOM 3812 C C . VAL A 1 495 ? 4.227 35.375 20.453 1 83.25 495 VAL A C 1
ATOM 3814 O O . VAL A 1 495 ? 3.611 36.031 21.312 1 83.25 495 VAL A O 1
ATOM 3817 N N . SER A 1 496 ? 3.971 34.25 20.156 1 77.56 496 SER A N 1
ATOM 3818 C CA . SER A 1 496 ? 2.85 33.562 20.781 1 77.56 496 SER A CA 1
ATOM 3819 C C . SER A 1 496 ? 3.1 33.344 22.266 1 77.56 496 SER A C 1
ATOM 3821 O O . SER A 1 496 ? 2.156 33.188 23.047 1 77.56 496 SER A O 1
ATOM 3823 N N . HIS A 1 497 ? 4.398 33.281 22.688 1 82.12 497 HIS A N 1
ATOM 3824 C CA . HIS A 1 497 ? 4.773 33.062 24.078 1 82.12 497 HIS A CA 1
ATOM 3825 C C . HIS A 1 497 ? 5.672 34.188 24.594 1 82.12 497 HIS A C 1
ATOM 3827 O O . HIS A 1 497 ? 6.641 33.906 25.312 1 82.12 497 HIS A O 1
ATOM 3833 N N . LEU A 1 498 ? 5.328 35.281 24.156 1 84.56 498 LEU A N 1
ATOM 3834 C CA . LEU A 1 498 ? 6.199 36.438 24.391 1 84.56 498 LEU A CA 1
ATOM 3835 C C . LEU A 1 498 ? 6.48 36.625 25.875 1 84.56 498 LEU A C 1
ATOM 3837 O O . LEU A 1 498 ? 7.629 36.844 26.266 1 84.56 498 LEU A O 1
ATOM 3841 N N . THR A 1 499 ? 5.441 36.438 26.734 1 84.69 499 THR A N 1
ATOM 3842 C CA . THR A 1 499 ? 5.613 36.656 28.172 1 84.69 499 THR A CA 1
ATOM 3843 C C . THR A 1 499 ? 6.613 35.656 28.75 1 84.69 499 THR A C 1
ATOM 3845 O O . THR A 1 499 ? 7.508 36.031 29.5 1 84.69 499 THR A O 1
ATOM 3848 N N . GLN A 1 500 ? 6.531 34.438 28.406 1 87.81 500 GLN A N 1
ATOM 3849 C CA . GLN A 1 500 ? 7.402 33.406 28.938 1 87.81 500 GLN A CA 1
ATOM 3850 C C . GLN A 1 500 ? 8.812 33.5 28.359 1 87.81 500 GLN A C 1
ATOM 3852 O O . GLN A 1 500 ? 9.797 33.312 29.078 1 87.81 500 GLN A O 1
ATOM 3857 N N . VAL A 1 501 ? 8.906 33.812 27.078 1 88.5 501 VAL A N 1
ATOM 3858 C CA . VAL A 1 501 ? 10.18 33.875 26.375 1 88.5 501 VAL A CA 1
ATOM 3859 C C . VAL A 1 501 ? 11.039 35 26.953 1 88.5 501 VAL A C 1
ATOM 3861 O O . VAL A 1 501 ? 12.258 34.875 27.062 1 88.5 501 VAL A O 1
ATOM 3864 N N . THR A 1 502 ? 10.398 36.125 27.312 1 87.25 502 THR A N 1
ATOM 3865 C CA . THR A 1 502 ? 11.125 37.25 27.844 1 87.25 502 THR A CA 1
ATOM 3866 C C . THR A 1 502 ? 11.641 37 29.25 1 87.25 502 THR A C 1
ATOM 3868 O O . THR A 1 502 ? 12.5 37.719 29.75 1 87.25 502 THR A O 1
ATOM 3871 N N . GLN A 1 503 ? 11.195 35.906 29.844 1 89.31 503 GLN A N 1
ATOM 3872 C CA . GLN A 1 503 ? 11.609 35.562 31.203 1 89.31 503 GLN A CA 1
ATOM 3873 C C . GLN A 1 503 ? 12.68 34.469 31.188 1 89.31 503 GLN A C 1
ATOM 3875 O O . GLN A 1 503 ? 13.195 34.094 32.25 1 89.31 503 GLN A O 1
ATOM 3880 N N . THR A 1 504 ? 13.055 34.062 30.094 1 89.31 504 THR A N 1
ATOM 3881 C CA . THR A 1 504 ? 14.039 33 29.984 1 89.31 504 THR A CA 1
ATOM 3882 C C . THR A 1 504 ? 15.453 33.562 30.031 1 89.31 504 THR A C 1
ATOM 3884 O O . THR A 1 504 ? 15.656 34.781 29.859 1 89.31 504 THR A O 1
ATOM 3887 N N . GLY A 1 505 ? 16.453 32.75 30.375 1 87.81 505 GLY A N 1
ATOM 3888 C CA . GLY A 1 505 ? 17.844 33.125 30.344 1 87.81 505 GLY A CA 1
ATOM 3889 C C . GLY A 1 505 ? 18.344 33.5 28.969 1 87.81 505 GLY A C 1
ATOM 3890 O O . GLY A 1 505 ? 19.172 34.406 28.812 1 87.81 505 GLY A O 1
ATOM 3891 N N . ALA A 1 506 ? 17.812 32.906 27.938 1 87.06 506 ALA A N 1
ATOM 3892 C CA . ALA A 1 506 ? 18.203 33.156 26.562 1 87.06 506 ALA A CA 1
ATOM 3893 C C . ALA A 1 506 ? 17.891 34.594 26.156 1 87.06 506 ALA A C 1
ATOM 3895 O O . ALA A 1 506 ? 18.625 35.188 25.359 1 87.06 506 ALA A O 1
ATOM 3896 N N . PHE A 1 507 ? 16.828 35.094 26.719 1 87 507 PHE A N 1
ATOM 3897 C CA . PHE A 1 507 ? 16.453 36.469 26.453 1 87 507 PHE A CA 1
ATOM 3898 C C . PHE A 1 507 ? 17.531 37.438 26.938 1 87 507 PHE A C 1
ATOM 3900 O O . PHE A 1 507 ? 17.922 38.375 26.219 1 87 507 PHE A O 1
ATOM 3907 N N . TRP A 1 508 ? 18.047 37.094 28.062 1 85.81 508 TRP A N 1
ATOM 3908 C CA . TRP A 1 508 ? 19.047 37.969 28.672 1 85.81 508 TRP A CA 1
ATOM 3909 C C . TRP A 1 508 ? 20.391 37.844 27.969 1 85.81 508 TRP A C 1
ATOM 3911 O O . TRP A 1 508 ? 21.188 38.781 27.969 1 85.81 508 TRP A O 1
ATOM 3921 N N . GLN A 1 509 ? 20.562 36.75 27.344 1 84.88 509 GLN A N 1
ATOM 3922 C CA . GLN A 1 509 ? 21.844 36.469 26.688 1 84.88 509 GLN A CA 1
ATOM 3923 C C . GLN A 1 509 ? 21.797 36.844 25.219 1 84.88 509 GLN A C 1
ATOM 3925 O O . GLN A 1 509 ? 22.844 36.875 24.547 1 84.88 509 GLN A O 1
ATOM 3930 N N . SER A 1 510 ? 20.688 37.188 24.688 1 85.56 510 SER A N 1
ATOM 3931 C CA . SER A 1 510 ? 20.516 37.438 23.266 1 85.56 510 SER A CA 1
ATOM 3932 C C . SER A 1 510 ? 21.109 38.781 22.875 1 85.56 510 SER A C 1
ATOM 3934 O O . SER A 1 510 ? 21.234 39.688 23.703 1 85.56 510 SER A O 1
ATOM 3936 N N . ASP A 1 511 ? 21.531 38.844 21.594 1 83.88 511 ASP A N 1
ATOM 3937 C CA . ASP A 1 511 ? 22.094 40.062 21.031 1 83.88 511 ASP A CA 1
ATOM 3938 C C . ASP A 1 511 ? 21.062 41.188 21.016 1 83.88 511 ASP A C 1
ATOM 3940 O O . ASP A 1 511 ? 19.922 40.969 20.609 1 83.88 511 ASP A O 1
ATOM 3944 N N . GLY A 1 512 ? 21.5 42.344 21.469 1 83.75 512 GLY A N 1
ATOM 3945 C CA . GLY A 1 512 ? 20.625 43.5 21.578 1 83.75 512 GLY A CA 1
ATOM 3946 C C . GLY A 1 512 ? 20.016 43.906 20.25 1 83.75 512 GLY A C 1
ATOM 3947 O O . GLY A 1 512 ? 18.828 44.25 20.188 1 83.75 512 GLY A O 1
ATOM 3948 N N . ALA A 1 513 ? 20.828 43.781 19.312 1 86.19 513 ALA A N 1
ATOM 3949 C CA . ALA A 1 513 ? 20.328 44.156 18 1 86.19 513 ALA A CA 1
ATOM 3950 C C . ALA A 1 513 ? 19.234 43.219 17.5 1 86.19 513 ALA A C 1
ATOM 3952 O O . ALA A 1 513 ? 18.234 43.656 16.938 1 86.19 513 ALA A O 1
ATOM 3953 N N . MET A 1 514 ? 19.438 41.969 17.734 1 87.19 514 MET A N 1
ATOM 3954 C CA . MET A 1 514 ? 18.453 40.969 17.328 1 87.19 514 MET A CA 1
ATOM 3955 C C . MET A 1 514 ? 17.141 41.156 18.094 1 87.19 514 MET A C 1
ATOM 3957 O O . MET A 1 514 ? 16.062 41.062 17.531 1 87.19 514 MET A O 1
ATOM 3961 N N . LEU A 1 515 ? 17.312 41.5 19.344 1 86.38 515 LEU A N 1
ATOM 3962 C CA . LEU A 1 515 ? 16.141 41.656 20.203 1 86.38 515 LEU A CA 1
ATOM 3963 C C . LEU A 1 515 ? 15.328 42.906 19.797 1 86.38 515 LEU A C 1
ATOM 3965 O O . LEU A 1 515 ? 14.094 42.875 19.844 1 86.38 515 LEU A O 1
ATOM 3969 N N . LYS A 1 516 ? 16.062 43.938 19.422 1 85.06 516 LYS A N 1
ATOM 3970 C CA . LYS A 1 516 ? 15.375 45.156 18.969 1 85.06 516 LYS A CA 1
ATOM 3971 C C . LYS A 1 516 ? 14.562 44.875 17.703 1 85.06 516 LYS A C 1
ATOM 3973 O O . LYS A 1 516 ? 13.414 45.312 17.594 1 85.06 516 LYS A O 1
ATOM 3978 N N . GLU A 1 517 ? 15.188 44.188 16.891 1 85.5 517 GLU A N 1
ATOM 3979 C CA . GLU A 1 517 ? 14.492 43.812 15.656 1 85.5 517 GLU A CA 1
ATOM 3980 C C . GLU A 1 517 ? 13.305 42.906 15.938 1 85.5 517 GLU A C 1
ATOM 3982 O O . GLU A 1 517 ? 12.266 43 15.281 1 85.5 517 GLU A O 1
ATOM 3987 N N . PHE A 1 518 ? 13.539 42 16.812 1 87.81 518 PHE A N 1
ATOM 3988 C CA . PHE A 1 518 ? 12.492 41.062 17.219 1 87.81 518 PHE A CA 1
ATOM 3989 C C . PHE A 1 518 ? 11.297 41.812 17.797 1 87.81 518 PHE A C 1
ATOM 3991 O O . PHE A 1 518 ? 10.148 41.562 17.422 1 87.81 518 PHE A O 1
ATOM 3998 N N . ILE A 1 519 ? 11.562 42.75 18.672 1 83.25 519 ILE A N 1
ATOM 3999 C CA . ILE A 1 519 ? 10.516 43.5 19.375 1 83.25 519 ILE A CA 1
ATOM 4000 C C . ILE A 1 519 ? 9.797 44.406 18.375 1 83.25 519 ILE A C 1
ATOM 4002 O O . ILE A 1 519 ? 8.578 44.562 18.438 1 83.25 519 ILE A O 1
ATOM 4006 N N . SER A 1 520 ? 10.555 44.969 17.5 1 85.38 520 SER A N 1
ATOM 4007 C CA . SER A 1 520 ? 9.969 45.844 16.469 1 85.38 520 SER A CA 1
ATOM 4008 C C . SER A 1 520 ? 9.023 45.062 15.57 1 85.38 520 SER A C 1
ATOM 4010 O O . SER A 1 520 ? 7.902 45.5 15.305 1 85.38 520 SER A O 1
ATOM 4012 N N . ARG A 1 521 ? 9.477 43.875 15.195 1 86.12 521 ARG A N 1
ATOM 4013 C CA . ARG A 1 521 ? 8.648 43.031 14.344 1 86.12 521 ARG A CA 1
ATOM 4014 C C . ARG A 1 521 ? 7.438 42.5 15.102 1 86.12 521 ARG A C 1
ATOM 4016 O O . ARG A 1 521 ? 6.34 42.406 14.547 1 86.12 521 ARG A O 1
ATOM 4023 N N . ALA A 1 522 ? 7.637 42.125 16.281 1 82.94 522 ALA A N 1
ATOM 4024 C CA . ALA A 1 522 ? 6.547 41.625 17.125 1 82.94 522 ALA A CA 1
ATOM 4025 C C . ALA A 1 522 ? 5.48 42.688 17.312 1 82.94 522 ALA A C 1
ATOM 4027 O O . ALA A 1 522 ? 4.285 42.375 17.344 1 82.94 522 ALA A O 1
ATOM 4028 N N . SER A 1 523 ? 5.883 43.938 17.484 1 73.12 523 SER A N 1
ATOM 4029 C CA . SER A 1 523 ? 4.977 45.062 17.625 1 73.12 523 SER A CA 1
ATOM 4030 C C . SER A 1 523 ? 4.117 45.25 16.391 1 73.12 523 SER A C 1
ATOM 4032 O O . SER A 1 523 ? 2.926 45.562 16.484 1 73.12 523 SER A O 1
ATOM 4034 N N . ARG A 1 524 ? 4.664 45.062 15.328 1 75.19 524 ARG A N 1
ATOM 4035 C CA . ARG A 1 524 ? 3.959 45.219 14.055 1 75.19 524 ARG A CA 1
ATOM 4036 C C . ARG A 1 524 ? 2.926 44.125 13.867 1 75.19 524 ARG A C 1
ATOM 4038 O O . ARG A 1 524 ? 1.94 44.281 13.148 1 75.19 524 ARG A O 1
ATOM 4045 N N . CYS A 1 525 ? 3.24 43 14.531 1 68.38 525 CYS A N 1
ATOM 4046 C CA . CYS A 1 525 ? 2.316 41.875 14.406 1 68.38 525 CYS A CA 1
ATOM 4047 C C . CYS A 1 525 ? 1.229 41.938 15.469 1 68.38 525 CYS A C 1
ATOM 4049 O O . CYS A 1 525 ? 0.403 41.031 15.578 1 68.38 525 CYS A O 1
ATOM 4051 N N . GLY A 1 526 ? 1.2 43.031 16.234 1 62.5 526 GLY A N 1
ATOM 4052 C CA . GLY A 1 526 ? 0.158 43.25 17.219 1 62.5 526 GLY A CA 1
ATOM 4053 C C . GLY A 1 526 ? 0.37 42.469 18.5 1 62.5 526 GLY A C 1
ATOM 4054 O O . GLY A 1 526 ? -0.594 42.094 19.172 1 62.5 526 GLY A O 1
ATOM 4055 N N . ALA A 1 527 ? 1.517 42.094 18.781 1 63.38 527 ALA A N 1
ATOM 4056 C CA . ALA A 1 527 ? 1.788 41.25 19.953 1 63.38 527 ALA A CA 1
ATOM 4057 C C . ALA A 1 527 ? 1.593 42.031 21.25 1 63.38 527 ALA A C 1
ATOM 4059 O O . ALA A 1 527 ? 1.358 41.438 22.297 1 63.38 527 ALA A O 1
ATOM 4060 N N . PHE A 1 528 ? 1.763 43.375 21.156 1 59.81 528 PHE A N 1
ATOM 4061 C CA . PHE A 1 528 ? 1.698 44.188 22.359 1 59.81 528 PHE A CA 1
ATOM 4062 C C . PHE A 1 528 ? 0.314 44.812 22.531 1 59.81 528 PHE A C 1
ATOM 4064 O O . PHE A 1 528 ? -0.357 45.125 21.531 1 59.81 528 PHE A O 1
ATOM 4071 N N . LYS A 1 529 ? -0.512 44.375 23.578 1 56.31 529 LYS A N 1
ATOM 4072 C CA . LYS A 1 529 ? -1.757 45.062 23.922 1 56.31 529 LYS A CA 1
ATOM 4073 C C . LYS A 1 529 ? -1.555 46.562 24 1 56.31 529 LYS A C 1
ATOM 4075 O O . LYS A 1 529 ? -0.566 47.031 24.562 1 56.31 529 LYS A O 1
ATOM 4080 N N . ASN A 1 530 ? -2.025 47.281 22.938 1 41.28 530 ASN A N 1
ATOM 4081 C CA . ASN A 1 530 ? -2.086 48.719 23.281 1 41.28 530 ASN A CA 1
ATOM 4082 C C . ASN A 1 530 ? -2.586 48.938 24.703 1 41.28 530 ASN A C 1
ATOM 4084 O O . ASN A 1 530 ? -3.471 48.219 25.172 1 41.28 530 ASN A O 1
ATOM 4088 N N . MET B 1 1 ? 9.164 12.016 4.746 1 73.25 1 MET B N 1
ATOM 4089 C CA . MET B 1 1 ? 8.609 12.734 3.605 1 73.25 1 MET B CA 1
ATOM 4090 C C . MET B 1 1 ? 7.406 12 3.025 1 73.25 1 MET B C 1
ATOM 4092 O O . MET B 1 1 ? 7.34 10.773 3.086 1 73.25 1 MET B O 1
ATOM 4096 N N . VAL B 1 2 ? 6.5 12.828 2.576 1 84.94 2 VAL B N 1
ATOM 4097 C CA . VAL B 1 2 ? 5.293 12.227 2.016 1 84.94 2 VAL B CA 1
ATOM 4098 C C . VAL B 1 2 ? 5.648 11.438 0.758 1 84.94 2 VAL B C 1
ATOM 4100 O O . VAL B 1 2 ? 6.527 11.836 -0.006 1 84.94 2 VAL B O 1
ATOM 4103 N N . ASP B 1 3 ? 5.023 10.281 0.619 1 87 3 ASP B N 1
ATOM 4104 C CA . ASP B 1 3 ? 5.277 9.367 -0.489 1 87 3 ASP B CA 1
ATOM 4105 C C . ASP B 1 3 ? 3.98 8.984 -1.195 1 87 3 ASP B C 1
ATOM 4107 O O . ASP B 1 3 ? 3.174 8.227 -0.652 1 87 3 ASP B O 1
ATOM 4111 N N . VAL B 1 4 ? 3.861 9.492 -2.422 1 92.94 4 VAL B N 1
ATOM 4112 C CA . VAL B 1 4 ? 2.621 9.273 -3.16 1 92.94 4 VAL B CA 1
ATOM 4113 C C . VAL B 1 4 ? 2.498 7.805 -3.551 1 92.94 4 VAL B C 1
ATOM 4115 O O . VAL B 1 4 ? 1.395 7.305 -3.779 1 92.94 4 VAL B O 1
ATOM 4118 N N . SER B 1 5 ? 3.596 7.098 -3.561 1 89.81 5 SER B N 1
ATOM 4119 C CA . SER B 1 5 ? 3.59 5.695 -3.963 1 89.81 5 SER B CA 1
ATOM 4120 C C . SER B 1 5 ? 2.918 4.816 -2.91 1 89.81 5 SER B C 1
ATOM 4122 O O . SER B 1 5 ? 2.59 3.66 -3.178 1 89.81 5 SER B O 1
ATOM 4124 N N . LYS B 1 6 ? 2.682 5.34 -1.743 1 91.56 6 LYS B N 1
ATOM 4125 C CA . LYS B 1 6 ? 2.006 4.594 -0.686 1 91.56 6 LYS B CA 1
ATOM 4126 C C . LYS B 1 6 ? 0.507 4.492 -0.955 1 91.56 6 LYS B C 1
ATOM 4128 O O . LYS B 1 6 ? -0.191 3.697 -0.322 1 91.56 6 LYS B O 1
ATOM 4133 N N . TRP B 1 7 ? 0.09 5.32 -1.824 1 95 7 TRP B N 1
ATOM 4134 C CA . TRP B 1 7 ? -1.31 5.27 -2.232 1 95 7 TRP B CA 1
ATOM 4135 C C . TRP B 1 7 ? -1.505 4.297 -3.389 1 95 7 TRP B C 1
ATOM 4137 O O . TRP B 1 7 ? -0.952 4.492 -4.473 1 95 7 TRP B O 1
ATOM 4147 N N . PRO B 1 8 ? -2.311 3.305 -3.217 1 91.88 8 PRO B N 1
ATOM 4148 C CA . PRO B 1 8 ? -2.439 2.211 -4.18 1 91.88 8 PRO B CA 1
ATOM 4149 C C . PRO B 1 8 ? -2.758 2.701 -5.59 1 91.88 8 PRO B C 1
ATOM 4151 O O . PRO B 1 8 ? -2.205 2.188 -6.566 1 91.88 8 PRO B O 1
ATOM 4154 N N . LEU B 1 9 ? -3.553 3.633 -5.723 1 94.12 9 LEU B N 1
ATOM 4155 C CA . LEU B 1 9 ? -3.994 4.102 -7.031 1 94.12 9 LEU B CA 1
ATOM 4156 C C . LEU B 1 9 ? -2.816 4.609 -7.852 1 94.12 9 LEU B C 1
ATOM 4158 O O . LEU B 1 9 ? -2.811 4.484 -9.078 1 94.12 9 LEU B O 1
ATOM 4162 N N . PHE B 1 10 ? -1.856 5.105 -7.238 1 96.31 10 PHE B N 1
ATOM 4163 C CA . PHE B 1 10 ? -0.746 5.738 -7.938 1 96.31 10 PHE B CA 1
ATOM 4164 C C . PHE B 1 10 ? 0.221 4.688 -8.477 1 96.31 10 PHE B C 1
ATOM 4166 O O . PHE B 1 10 ? 1.146 5.012 -9.227 1 96.31 10 PHE B O 1
ATOM 4173 N N . SER B 1 11 ? -0.021 3.463 -8.18 1 94 11 SER B N 1
ATOM 4174 C CA . SER B 1 11 ? 0.816 2.389 -8.703 1 94 11 SER B CA 1
ATOM 4175 C C . SER B 1 11 ? 0.596 2.199 -10.203 1 94 11 SER B C 1
ATOM 4177 O O . SER B 1 11 ? 1.376 1.515 -10.867 1 94 11 SER B O 1
ATOM 4179 N N . VAL B 1 12 ? -0.419 2.805 -10.734 1 94.44 12 VAL B N 1
ATOM 4180 C CA . VAL B 1 12 ? -0.686 2.719 -12.172 1 94.44 12 VAL B CA 1
ATOM 4181 C C . VAL B 1 12 ? 0.317 3.58 -12.938 1 94.44 12 VAL B C 1
ATOM 4183 O O . VAL B 1 12 ? 0.484 3.42 -14.148 1 94.44 12 VAL B O 1
ATOM 4186 N N . LEU B 1 13 ? 0.923 4.508 -12.219 1 95.12 13 LEU B N 1
ATOM 4187 C CA . LEU B 1 13 ? 1.892 5.391 -12.859 1 95.12 13 LEU B CA 1
ATOM 4188 C C . LEU B 1 13 ? 3.268 4.738 -12.922 1 95.12 13 LEU B C 1
ATOM 4190 O O . LEU B 1 13 ? 3.648 3.996 -12.016 1 95.12 13 LEU B O 1
ATOM 4194 N N . SER B 1 14 ? 3.93 5.051 -13.992 1 90.81 14 SER B N 1
ATOM 4195 C CA . SER B 1 14 ? 5.324 4.625 -14.086 1 90.81 14 SER B CA 1
ATOM 4196 C C . SER B 1 14 ? 6.199 5.367 -13.078 1 90.81 14 SER B C 1
ATOM 4198 O O . SER B 1 14 ? 5.785 6.383 -12.523 1 90.81 14 SER B O 1
ATOM 4200 N N . ALA B 1 15 ? 7.387 4.898 -12.898 1 85.31 15 ALA B N 1
ATOM 4201 C CA . ALA B 1 15 ? 8.328 5.551 -12 1 85.31 15 ALA B CA 1
ATOM 4202 C C . ALA B 1 15 ? 8.641 6.973 -12.461 1 85.31 15 ALA B C 1
ATOM 4204 O O . ALA B 1 15 ? 8.773 7.887 -11.641 1 85.31 15 ALA B O 1
ATOM 4205 N N . GLU B 1 16 ? 8.688 7.141 -13.734 1 87 16 GLU B N 1
ATOM 4206 C CA . GLU B 1 16 ? 8.961 8.453 -14.305 1 87 16 GLU B CA 1
ATOM 4207 C C . GLU B 1 16 ? 7.812 9.422 -14.039 1 87 16 GLU B C 1
ATOM 4209 O O . GLU B 1 16 ? 8.039 10.578 -13.664 1 87 16 GLU B O 1
ATOM 4214 N N . GLN B 1 17 ? 6.676 8.867 -14.203 1 92.31 17 GLN B N 1
ATOM 4215 C CA . GLN B 1 17 ? 5.504 9.695 -13.945 1 92.31 17 GLN B CA 1
ATOM 4216 C C . GLN B 1 17 ? 5.395 10.047 -12.469 1 92.31 17 GLN B C 1
ATOM 4218 O O . GLN B 1 17 ? 5.078 11.188 -12.117 1 92.31 17 GLN B O 1
ATOM 4223 N N . LEU B 1 18 ? 5.676 9.086 -11.672 1 92.56 18 LEU B N 1
ATOM 4224 C CA . LEU B 1 18 ? 5.602 9.297 -10.234 1 92.56 18 LEU B CA 1
ATOM 4225 C C . LEU B 1 18 ? 6.57 10.391 -9.797 1 92.56 18 LEU B C 1
ATOM 4227 O O . LEU B 1 18 ? 6.25 11.188 -8.914 1 92.56 18 LEU B O 1
ATOM 4231 N N . ALA B 1 19 ? 7.668 10.43 -10.438 1 87.12 19 ALA B N 1
ATOM 4232 C CA . ALA B 1 19 ? 8.703 11.406 -10.086 1 87.12 19 ALA B CA 1
ATOM 4233 C C . ALA B 1 19 ? 8.266 12.82 -10.438 1 87.12 19 ALA B C 1
ATOM 4235 O O . ALA B 1 19 ? 8.797 13.797 -9.906 1 87.12 19 ALA B O 1
ATOM 4236 N N . THR B 1 20 ? 7.285 12.906 -11.305 1 92.19 20 THR B N 1
ATOM 4237 C CA . THR B 1 20 ? 6.852 14.227 -11.742 1 92.19 20 THR B CA 1
ATOM 4238 C C . THR B 1 20 ? 5.793 14.789 -10.797 1 92.19 20 THR B C 1
ATOM 4240 O O . THR B 1 20 ? 5.465 15.977 -10.859 1 92.19 20 THR B O 1
ATOM 4243 N N . VAL B 1 21 ? 5.301 14.008 -9.906 1 95.62 21 VAL B N 1
ATOM 4244 C CA . VAL B 1 21 ? 4.18 14.422 -9.07 1 95.62 21 VAL B CA 1
ATOM 4245 C C . VAL B 1 21 ? 4.652 15.438 -8.031 1 95.62 21 VAL B C 1
ATOM 4247 O O . VAL B 1 21 ? 5.562 15.156 -7.254 1 95.62 21 VAL B O 1
ATOM 4250 N N . ARG B 1 22 ? 4.047 16.562 -8.047 1 95.56 22 ARG B N 1
ATOM 4251 C CA . ARG B 1 22 ? 4.32 17.594 -7.059 1 95.56 22 ARG B CA 1
ATOM 4252 C C . ARG B 1 22 ? 3.221 17.656 -6.004 1 95.56 22 ARG B C 1
ATOM 4254 O O . ARG B 1 22 ? 3.504 17.812 -4.812 1 95.56 22 ARG B O 1
ATOM 4261 N N . GLN B 1 23 ? 2.01 17.625 -6.449 1 97.5 23 GLN B N 1
ATOM 4262 C CA . GLN B 1 23 ? 0.844 17.578 -5.57 1 97.5 23 GLN B CA 1
ATOM 4263 C C . GLN B 1 23 ? -0.102 16.453 -5.969 1 97.5 23 GLN B C 1
ATOM 4265 O O . GLN B 1 23 ? -0.118 16.031 -7.129 1 97.5 23 GLN B O 1
ATOM 4270 N N . ALA B 1 24 ? -0.82 16 -4.988 1 98.06 24 ALA B N 1
ATOM 4271 C CA . ALA B 1 24 ? -1.771 14.93 -5.285 1 98.06 24 ALA B CA 1
ATOM 4272 C C . ALA B 1 24 ? -2.939 14.945 -4.305 1 98.06 24 ALA B C 1
ATOM 4274 O O . ALA B 1 24 ? -2.793 15.391 -3.164 1 98.06 24 ALA B O 1
ATOM 4275 N N . CYS B 1 25 ? -4.043 14.492 -4.766 1 98.31 25 CYS B N 1
ATOM 4276 C CA . CYS B 1 25 ? -5.23 14.297 -3.943 1 98.31 25 CYS B CA 1
ATOM 4277 C C . CYS B 1 25 ? -5.992 13.047 -4.375 1 98.31 25 CYS B C 1
ATOM 4279 O O . CYS B 1 25 ? -6.406 12.938 -5.531 1 98.31 25 CYS B O 1
ATOM 4281 N N . VAL B 1 26 ? -6.086 12.109 -3.479 1 97.94 26 VAL B N 1
ATOM 4282 C CA . VAL B 1 26 ? -6.879 10.906 -3.686 1 97.94 26 VAL B CA 1
ATOM 4283 C C . VAL B 1 26 ? -8.203 11.023 -2.934 1 97.94 26 VAL B C 1
ATOM 4285 O O . VAL B 1 26 ? -8.227 11.352 -1.747 1 97.94 26 VAL B O 1
ATOM 4288 N N . PHE B 1 27 ? -9.305 10.781 -3.564 1 97.31 27 PHE B N 1
ATOM 4289 C CA . PHE B 1 27 ? -10.641 10.867 -2.982 1 97.31 27 PHE B CA 1
ATOM 4290 C C . PHE B 1 27 ? -11.57 9.82 -3.586 1 97.31 27 PHE B C 1
ATOM 4292 O O . PHE B 1 27 ? -11.109 8.859 -4.203 1 97.31 27 PHE B O 1
ATOM 4299 N N . GLY B 1 28 ? -12.867 9.906 -3.297 1 94.44 28 GLY B N 1
ATOM 4300 C CA . GLY B 1 28 ? -13.82 8.922 -3.787 1 94.44 28 GLY B CA 1
ATOM 4301 C C . GLY B 1 28 ? -14.25 7.93 -2.727 1 94.44 28 GLY B C 1
ATOM 4302 O O . GLY B 1 28 ? -13.602 7.797 -1.689 1 94.44 28 GLY B O 1
ATOM 4303 N N . THR B 1 29 ? -15.219 7.113 -3.039 1 91.06 29 THR B N 1
ATOM 4304 C CA . THR B 1 29 ? -15.844 6.223 -2.074 1 91.06 29 THR B CA 1
ATOM 4305 C C . THR B 1 29 ? -14.953 5.016 -1.789 1 91.06 29 THR B C 1
ATOM 4307 O O . THR B 1 29 ? -15.164 4.301 -0.809 1 91.06 29 THR B O 1
ATOM 4310 N N . LEU B 1 30 ? -13.984 4.762 -2.588 1 89.81 30 LEU B N 1
ATOM 4311 C CA . LEU B 1 30 ? -13.039 3.664 -2.387 1 89.81 30 LEU B CA 1
ATOM 4312 C C . LEU B 1 30 ? -11.602 4.148 -2.539 1 89.81 30 LEU B C 1
ATOM 4314 O O . LEU B 1 30 ? -10.703 3.354 -2.826 1 89.81 30 LEU B O 1
ATOM 4318 N N . GLY B 1 31 ? -11.453 5.52 -2.357 1 94.06 31 GLY B N 1
ATOM 4319 C CA . GLY B 1 31 ? -10.125 6.035 -2.652 1 94.06 31 GLY B CA 1
ATOM 4320 C C . GLY B 1 31 ? -9.672 5.754 -4.074 1 94.06 31 GLY B C 1
ATOM 4321 O O . GLY B 1 31 ? -8.523 5.371 -4.301 1 94.06 31 GLY B O 1
ATOM 4322 N N . ASN B 1 32 ? -10.586 5.891 -5.012 1 95.69 32 ASN B N 1
ATOM 4323 C CA . ASN B 1 32 ? -10.336 5.414 -6.367 1 95.69 32 ASN B CA 1
ATOM 4324 C C . ASN B 1 32 ? -10.398 6.551 -7.383 1 95.69 32 ASN B C 1
ATOM 4326 O O . ASN B 1 32 ? -10.633 6.316 -8.57 1 95.69 32 ASN B O 1
ATOM 4330 N N . GLU B 1 33 ? -10.367 7.809 -6.98 1 97.12 33 GLU B N 1
ATOM 4331 C CA . GLU B 1 33 ? -10.203 9 -7.816 1 97.12 33 GLU B CA 1
ATOM 4332 C C . GLU B 1 33 ? -8.953 9.781 -7.426 1 97.12 33 GLU B C 1
ATOM 4334 O O . GLU B 1 33 ? -8.641 9.906 -6.238 1 97.12 33 GLU B O 1
ATOM 4339 N N . ALA B 1 34 ? -8.281 10.219 -8.453 1 97.94 34 ALA B N 1
ATOM 4340 C CA . ALA B 1 34 ? -7.047 10.938 -8.148 1 97.94 34 ALA B CA 1
ATOM 4341 C C . ALA B 1 34 ? -6.859 12.133 -9.078 1 97.94 34 ALA B C 1
ATOM 4343 O O . ALA B 1 34 ? -7.164 12.055 -10.266 1 97.94 34 ALA B O 1
ATOM 4344 N N . ILE B 1 35 ? -6.41 13.211 -8.531 1 98.19 35 ILE B N 1
ATOM 4345 C CA . ILE B 1 35 ? -5.906 14.383 -9.234 1 98.19 35 ILE B CA 1
ATOM 4346 C C . ILE B 1 35 ? -4.477 14.68 -8.789 1 98.19 35 ILE B C 1
ATOM 4348 O O . ILE B 1 35 ? -4.176 14.648 -7.59 1 98.19 35 ILE B O 1
ATOM 4352 N N . TYR B 1 36 ? -3.58 14.82 -9.703 1 97.94 36 TYR B N 1
ATOM 4353 C CA . TYR B 1 36 ? -2.238 15.211 -9.289 1 97.94 36 TYR B CA 1
ATOM 4354 C C . TYR B 1 36 ? -1.689 16.312 -10.203 1 97.94 36 TYR B C 1
ATOM 4356 O O . TYR B 1 36 ? -2.156 16.484 -11.328 1 97.94 36 TYR B O 1
ATOM 4364 N N . VAL B 1 37 ? -0.82 17.078 -9.656 1 97.81 37 VAL B N 1
ATOM 4365 C CA . VAL B 1 37 ? -0.16 18.188 -10.336 1 97.81 37 VAL B CA 1
ATOM 4366 C C . VAL B 1 37 ? 1.341 17.922 -10.43 1 97.81 37 VAL B C 1
ATOM 4368 O O . VAL B 1 37 ? 1.966 17.531 -9.445 1 97.81 37 VAL B O 1
ATOM 4371 N N . THR B 1 38 ? 1.858 18.078 -11.578 1 95.62 38 THR B N 1
ATOM 4372 C CA . THR B 1 38 ? 3.281 17.812 -11.773 1 95.62 38 THR B CA 1
ATOM 4373 C C . THR B 1 38 ? 4.109 19.047 -11.391 1 95.62 38 THR B C 1
ATOM 4375 O O . THR B 1 38 ? 3.557 20.109 -11.133 1 95.62 38 THR B O 1
ATOM 4378 N N . HIS B 1 39 ? 5.422 18.875 -11.383 1 92.25 39 HIS B N 1
ATOM 4379 C CA . HIS B 1 39 ? 6.34 19.984 -11.117 1 92.25 39 HIS B CA 1
ATOM 4380 C C . HIS B 1 39 ? 6.262 21.047 -12.211 1 92.25 39 HIS B C 1
ATOM 4382 O O . HIS B 1 39 ? 6.621 22.203 -11.992 1 92.25 39 HIS B O 1
ATOM 4388 N N . ALA B 1 40 ? 5.734 20.703 -13.383 1 92.62 40 ALA B N 1
ATOM 4389 C CA . ALA B 1 40 ? 5.531 21.641 -14.492 1 92.62 40 ALA B CA 1
ATOM 4390 C C . ALA B 1 40 ? 4.16 22.297 -14.406 1 92.62 40 ALA B C 1
ATOM 4392 O O . ALA B 1 40 ? 3.725 22.969 -15.352 1 92.62 40 ALA B O 1
ATOM 4393 N N . ASN B 1 41 ? 3.457 22.047 -13.367 1 95.19 41 ASN B N 1
ATOM 4394 C CA . ASN B 1 41 ? 2.145 22.625 -13.094 1 95.19 41 ASN B CA 1
ATOM 4395 C C . ASN B 1 41 ? 1.095 22.109 -14.078 1 95.19 41 ASN B C 1
ATOM 4397 O O . ASN B 1 41 ? 0.224 22.875 -14.516 1 95.19 41 ASN B O 1
ATOM 4401 N N . GLU B 1 42 ? 1.271 20.922 -14.469 1 96.25 42 GLU B N 1
ATOM 4402 C CA . GLU B 1 42 ? 0.26 20.25 -15.273 1 96.25 42 GLU B CA 1
ATOM 4403 C C . GLU B 1 42 ? -0.657 19.391 -14.398 1 96.25 42 GLU B C 1
ATOM 4405 O O . GLU B 1 42 ? -0.2 18.75 -13.453 1 96.25 42 GLU B O 1
ATOM 4410 N N . VAL B 1 43 ? -1.941 19.438 -14.75 1 98 43 VAL B N 1
ATOM 4411 C CA . VAL B 1 43 ? -2.92 18.719 -13.945 1 98 43 VAL B CA 1
ATOM 4412 C C . VAL B 1 43 ? -3.311 17.422 -14.656 1 98 43 VAL B C 1
ATOM 4414 O O . VAL B 1 43 ? -3.664 17.438 -15.836 1 98 43 VAL B O 1
ATOM 4417 N N . PHE B 1 44 ? -3.254 16.328 -13.953 1 98.12 44 PHE B N 1
ATOM 4418 C CA . PHE B 1 44 ? -3.65 15.016 -14.461 1 98.12 44 PHE B CA 1
ATOM 4419 C C . PHE B 1 44 ? -4.68 14.367 -13.539 1 98.12 44 PHE B C 1
ATOM 4421 O O . PHE B 1 44 ? -4.75 14.695 -12.352 1 98.12 44 PHE B O 1
ATOM 4428 N N . VAL B 1 45 ? -5.5 13.484 -14.156 1 98.12 45 VAL B N 1
ATOM 4429 C CA . VAL B 1 45 ? -6.531 12.797 -13.391 1 98.12 45 VAL B CA 1
ATOM 4430 C C . VAL B 1 45 ? -6.648 11.352 -13.859 1 98.12 45 VAL B C 1
ATOM 4432 O O . VAL B 1 45 ? -6.32 11.031 -15 1 98.12 45 VAL B O 1
ATOM 4435 N N . PHE B 1 46 ? -7.07 10.492 -12.977 1 97.06 46 PHE B N 1
ATOM 4436 C CA . PHE B 1 46 ? -7.422 9.125 -13.32 1 97.06 46 PHE B CA 1
ATOM 4437 C C . PHE B 1 46 ? -8.227 8.469 -12.203 1 97.06 46 PHE B C 1
ATOM 4439 O O . PHE B 1 46 ? -8.266 8.984 -11.086 1 97.06 46 PHE B O 1
ATOM 4446 N N . GLY B 1 47 ? -8.953 7.406 -12.547 1 96.56 47 GLY B N 1
ATOM 4447 C CA . GLY B 1 47 ? -9.797 6.688 -11.602 1 96.56 47 GLY B CA 1
ATOM 4448 C C . GLY B 1 47 ? -11.234 6.555 -12.07 1 96.56 47 GLY B C 1
ATOM 4449 O O . GLY B 1 47 ? -11.516 6.648 -13.266 1 96.56 47 GLY B O 1
ATOM 4450 N N . VAL B 1 48 ? -12.117 6.305 -11.117 1 96 48 VAL B N 1
ATOM 4451 C CA . VAL B 1 48 ? -13.547 6.188 -11.383 1 96 48 VAL B CA 1
ATOM 4452 C C . VAL B 1 48 ? -14.148 7.57 -11.625 1 96 48 VAL B C 1
ATOM 4454 O O . VAL B 1 48 ? -13.758 8.547 -10.977 1 96 48 VAL B O 1
ATOM 4457 N N . ASN B 1 49 ? -15.078 7.656 -12.555 1 96.44 49 ASN B N 1
ATOM 4458 C CA . ASN B 1 49 ? -15.586 8.969 -12.945 1 96.44 49 ASN B CA 1
ATOM 4459 C C . ASN B 1 49 ? -17.109 8.969 -13.047 1 96.44 49 ASN B C 1
ATOM 4461 O O . ASN B 1 49 ? -17.672 9.648 -13.906 1 96.44 49 ASN B O 1
ATOM 4465 N N . CYS B 1 50 ? -17.766 8.273 -12.219 1 91.06 50 CYS B N 1
ATOM 4466 C CA . CYS B 1 50 ? -19.203 8.117 -12.336 1 91.06 50 CYS B CA 1
ATOM 4467 C C . CYS B 1 50 ? -19.922 9.445 -12.102 1 91.06 50 CYS B C 1
ATOM 4469 O O . CYS B 1 50 ? -21 9.672 -12.633 1 91.06 50 CYS B O 1
ATOM 4471 N N . SER B 1 51 ? -19.25 10.344 -11.352 1 91.19 51 SER B N 1
ATOM 4472 C CA . SER B 1 51 ? -19.875 11.633 -11.062 1 91.19 51 SER B CA 1
ATOM 4473 C C . SER B 1 51 ? -19.172 12.766 -11.797 1 91.19 51 SER B C 1
ATOM 4475 O O . SER B 1 51 ? -19.453 13.945 -11.562 1 91.19 51 SER B O 1
ATOM 4477 N N . GLY B 1 52 ? -18.234 12.391 -12.578 1 96 52 GLY B N 1
ATOM 4478 C CA . GLY B 1 52 ? -17.547 13.375 -13.391 1 96 52 GLY B CA 1
ATOM 4479 C C . GLY B 1 52 ? -16.484 14.148 -12.617 1 96 52 GLY B C 1
ATOM 4480 O O . GLY B 1 52 ? -16.094 15.242 -13.016 1 96 52 GLY B O 1
ATOM 4481 N N . CYS B 1 53 ? -16.062 13.609 -11.578 1 97.12 53 CYS B N 1
ATOM 4482 C CA . CYS B 1 53 ? -15.141 14.336 -10.703 1 97.12 53 CYS B CA 1
ATOM 4483 C C . CYS B 1 53 ? -13.727 14.32 -11.258 1 97.12 53 CYS B C 1
ATOM 4485 O O . CYS B 1 53 ? -12.852 15.031 -10.758 1 97.12 53 CYS B O 1
ATOM 4487 N N . LEU B 1 54 ? -13.492 13.586 -12.305 1 97.5 54 LEU B N 1
ATOM 4488 C CA . LEU B 1 54 ? -12.195 13.68 -12.969 1 97.5 54 LEU B CA 1
ATOM 4489 C C . LEU B 1 54 ? -12.102 14.953 -13.805 1 97.5 54 LEU B C 1
ATOM 4491 O O . LEU B 1 54 ? -11.008 15.414 -14.125 1 97.5 54 LEU B O 1
ATOM 4495 N N . GLY B 1 55 ? -13.219 15.461 -14.297 1 98.06 55 GLY B N 1
ATOM 4496 C CA . GLY B 1 55 ? -13.234 16.719 -15.016 1 98.06 55 GLY B CA 1
ATOM 4497 C C . GLY B 1 55 ? -12.82 16.578 -16.469 1 98.06 55 GLY B C 1
ATOM 4498 O O . GLY B 1 55 ? -12.336 17.547 -17.078 1 98.06 55 GLY B O 1
ATOM 4499 N N . THR B 1 56 ? -13.016 15.406 -17.062 1 97.38 56 THR B N 1
ATOM 4500 C CA . THR B 1 56 ? -12.523 15.141 -18.406 1 97.38 56 THR B CA 1
ATOM 4501 C C . THR B 1 56 ? -13.578 15.477 -19.453 1 97.38 56 THR B C 1
ATOM 4503 O O . THR B 1 56 ? -13.375 15.25 -20.641 1 97.38 56 THR B O 1
ATOM 4506 N N . GLY B 1 57 ? -14.695 15.898 -19.062 1 97.12 57 GLY B N 1
ATOM 4507 C CA . GLY B 1 57 ? -15.75 16.266 -20 1 97.12 57 GLY B CA 1
ATOM 4508 C C . GLY B 1 57 ? -16.703 15.133 -20.297 1 97.12 57 GLY B C 1
ATOM 4509 O O . GLY B 1 57 ? -17.641 15.289 -21.078 1 97.12 57 GLY B O 1
ATOM 4510 N N . ASP B 1 58 ? -16.438 14.023 -19.672 1 96.31 58 ASP B N 1
ATOM 4511 C CA . ASP B 1 58 ? -17.297 12.852 -19.812 1 96.31 58 ASP B CA 1
ATOM 4512 C C . ASP B 1 58 ? -17.391 12.086 -18.484 1 96.31 58 ASP B C 1
ATOM 4514 O O . ASP B 1 58 ? -16.969 12.586 -17.438 1 96.31 58 ASP B O 1
ATOM 4518 N N . LEU B 1 59 ? -18.078 10.906 -18.547 1 96.06 59 LEU B N 1
ATOM 4519 C CA . LEU B 1 59 ? -18.281 10.117 -17.328 1 96.06 59 LEU B CA 1
ATOM 4520 C C . LEU B 1 59 ? -17.484 8.82 -17.391 1 96.06 59 LEU B C 1
ATOM 4522 O O . LEU B 1 59 ? -17.781 7.871 -16.672 1 96.06 59 LEU B O 1
ATOM 4526 N N . LEU B 1 60 ? -16.469 8.805 -18.281 1 95.25 60 LEU B N 1
ATOM 4527 C CA . LEU B 1 60 ? -15.727 7.566 -18.484 1 95.25 60 LEU B CA 1
ATOM 4528 C C . LEU B 1 60 ? -14.609 7.43 -17.469 1 95.25 60 LEU B C 1
ATOM 4530 O O . LEU B 1 60 ? -13.836 8.367 -17.25 1 95.25 60 LEU B O 1
ATOM 4534 N N . SER B 1 61 ? -14.57 6.293 -16.844 1 95.5 61 SER B N 1
ATOM 4535 C CA . SER B 1 61 ? -13.469 5.977 -15.938 1 95.5 61 SER B CA 1
ATOM 4536 C C . SER B 1 61 ? -12.211 5.594 -16.703 1 95.5 61 SER B C 1
ATOM 4538 O O . SER B 1 61 ? -12.289 5.156 -17.859 1 95.5 61 SER B O 1
ATOM 4540 N N . THR B 1 62 ? -11.031 5.832 -16.031 1 94.75 62 THR B N 1
ATOM 4541 C CA . THR B 1 62 ? -9.789 5.492 -16.703 1 94.75 62 THR B CA 1
ATOM 4542 C C . THR B 1 62 ? -8.672 5.25 -15.703 1 94.75 62 THR B C 1
ATOM 4544 O O . THR B 1 62 ? -8.602 5.918 -14.672 1 94.75 62 THR B O 1
ATOM 4547 N N . LEU B 1 63 ? -7.824 4.328 -16.031 1 93.38 63 LEU B N 1
ATOM 4548 C CA . LEU B 1 63 ? -6.633 4.102 -15.211 1 93.38 63 LEU B CA 1
ATOM 4549 C C . LEU B 1 63 ? -5.41 4.746 -15.852 1 93.38 63 LEU B C 1
ATOM 4551 O O . LEU B 1 63 ? -4.312 4.703 -15.289 1 93.38 63 LEU B O 1
ATOM 4555 N N . VAL B 1 64 ? -5.66 5.324 -16.984 1 93.5 64 VAL B N 1
ATOM 4556 C CA . VAL B 1 64 ? -4.594 6.066 -17.641 1 93.5 64 VAL B CA 1
ATOM 4557 C C . VAL B 1 64 ? -4.695 7.547 -17.297 1 93.5 64 VAL B C 1
ATOM 4559 O O . VAL B 1 64 ? -5.777 8.133 -17.359 1 93.5 64 VAL B O 1
ATOM 4562 N N . SER B 1 65 ? -3.561 8.07 -16.938 1 95.81 65 SER B N 1
ATOM 4563 C CA . SER B 1 65 ? -3.533 9.477 -16.562 1 95.81 65 SER B CA 1
ATOM 4564 C C . SER B 1 65 ? -3.973 10.367 -17.719 1 95.81 65 SER B C 1
ATOM 4566 O O . SER B 1 65 ? -3.453 10.25 -18.828 1 95.81 65 SER B O 1
ATOM 4568 N N . LYS B 1 66 ? -4.934 11.227 -17.453 1 97.12 66 LYS B N 1
ATOM 4569 C CA . LYS B 1 66 ? -5.414 12.188 -18.453 1 97.12 66 LYS B CA 1
ATOM 4570 C C . LYS B 1 66 ? -5.09 13.617 -18.031 1 97.12 66 LYS B C 1
ATOM 4572 O O . LYS B 1 66 ? -5.277 13.992 -16.875 1 97.12 66 LYS B O 1
ATOM 4577 N N . LYS B 1 67 ? -4.633 14.367 -18.969 1 96.69 67 LYS B N 1
ATOM 4578 C CA . LYS B 1 67 ? -4.273 15.758 -18.703 1 96.69 67 LYS B CA 1
ATOM 4579 C C . LYS B 1 67 ? -5.492 16.672 -18.812 1 96.69 67 LYS B C 1
ATOM 4581 O O . LYS B 1 67 ? -6.312 16.516 -19.719 1 96.69 67 LYS B O 1
ATOM 4586 N N . LEU B 1 68 ? -5.641 17.5 -17.844 1 97.19 68 LEU B N 1
ATOM 4587 C CA . LEU B 1 68 ? -6.625 18.578 -17.906 1 97.19 68 LEU B CA 1
ATOM 4588 C C . LEU B 1 68 ? -5.965 19.891 -18.281 1 97.19 68 LEU B C 1
ATOM 4590 O O . LEU B 1 68 ? -5.07 20.375 -17.578 1 97.19 68 LEU B O 1
ATOM 4594 N N . ASN B 1 69 ? -6.41 20.609 -19.266 1 93.31 69 ASN B N 1
ATOM 4595 C CA . ASN B 1 69 ? -5.727 21.781 -19.781 1 93.31 69 ASN B CA 1
ATOM 4596 C C . ASN B 1 69 ? -6.426 23.078 -19.359 1 93.31 69 ASN B C 1
ATOM 4598 O O . ASN B 1 69 ? -6.199 24.125 -19.953 1 93.31 69 ASN B O 1
ATOM 4602 N N . PHE B 1 70 ? -6.965 23.156 -18.328 1 90.94 70 PHE B N 1
ATOM 4603 C CA . PHE B 1 70 ? -7.75 24.344 -18 1 90.94 70 PHE B CA 1
ATOM 4604 C C . PHE B 1 70 ? -6.91 25.359 -17.25 1 90.94 70 PHE B C 1
ATOM 4606 O O . PHE B 1 70 ? -7.223 26.547 -17.234 1 90.94 70 PHE B O 1
ATOM 4613 N N . LEU B 1 71 ? -5.805 24.984 -16.578 1 89.75 71 LEU B N 1
ATOM 4614 C CA . LEU B 1 71 ? -5.023 25.891 -15.742 1 89.75 71 LEU B CA 1
ATOM 4615 C C . LEU B 1 71 ? -3.932 26.578 -16.562 1 89.75 71 LEU B C 1
ATOM 4617 O O . LEU B 1 71 ? -3.385 27.594 -16.141 1 89.75 71 LEU B O 1
ATOM 4621 N N . GLN B 1 72 ? -3.623 26.047 -17.734 1 86.75 72 GLN B N 1
ATOM 4622 C CA . GLN B 1 72 ? -2.66 26.625 -18.656 1 86.75 72 GLN B CA 1
ATOM 4623 C C . GLN B 1 72 ? -1.356 26.984 -17.953 1 86.75 72 GLN B C 1
ATOM 4625 O O . GLN B 1 72 ? -0.854 28.094 -18.078 1 86.75 72 GLN B O 1
ATOM 4630 N N . GLY B 1 73 ? -0.858 26.109 -17 1 89.75 73 GLY B N 1
ATOM 4631 C CA . GLY B 1 73 ? 0.451 26.266 -16.391 1 89.75 73 GLY B CA 1
ATOM 4632 C C . GLY B 1 73 ? 0.397 26.938 -15.031 1 89.75 73 GLY B C 1
ATOM 4633 O O . GLY B 1 73 ? 1.417 27.047 -14.344 1 89.75 73 GLY B O 1
ATOM 4634 N N . LYS B 1 74 ? -0.758 27.406 -14.617 1 93.12 74 LYS B N 1
ATOM 4635 C CA . LYS B 1 74 ? -0.889 28.031 -13.305 1 93.12 74 LYS B CA 1
ATOM 4636 C C . LYS B 1 74 ? -0.773 27 -12.188 1 93.12 74 LYS B C 1
ATOM 4638 O O . LYS B 1 74 ? -1.196 25.859 -12.352 1 93.12 74 LYS B O 1
ATOM 4643 N N . LYS B 1 75 ? -0.295 27.5 -11.07 1 95.88 75 LYS B N 1
ATOM 4644 C CA . LYS B 1 75 ? -0.115 26.625 -9.914 1 95.88 75 LYS B CA 1
ATOM 4645 C C . LYS B 1 75 ? -1.434 26.406 -9.18 1 95.88 75 LYS B C 1
ATOM 4647 O O . LYS B 1 75 ? -2.258 27.312 -9.086 1 95.88 75 LYS B O 1
ATOM 4652 N N . VAL B 1 76 ? -1.577 25.234 -8.695 1 97.69 76 VAL B N 1
ATOM 4653 C CA . VAL B 1 76 ? -2.697 24.922 -7.812 1 97.69 76 VAL B CA 1
ATOM 4654 C C . VAL B 1 76 ? -2.314 25.234 -6.363 1 97.69 76 VAL B C 1
ATOM 4656 O O . VAL B 1 76 ? -1.275 24.781 -5.883 1 97.69 76 VAL B O 1
ATOM 4659 N N . ILE B 1 77 ? -3.168 25.922 -5.664 1 97.12 77 ILE B N 1
ATOM 4660 C CA . ILE B 1 77 ? -2.76 26.281 -4.309 1 97.12 77 ILE B CA 1
ATOM 4661 C C . ILE B 1 77 ? -3.695 25.625 -3.297 1 97.12 77 ILE B C 1
ATOM 4663 O O . ILE B 1 77 ? -3.348 25.484 -2.123 1 97.12 77 ILE B O 1
ATOM 4667 N N . SER B 1 78 ? -4.891 25.297 -3.719 1 98.31 78 SER B N 1
ATOM 4668 C CA . SER B 1 78 ? -5.824 24.641 -2.816 1 98.31 78 SER B CA 1
ATOM 4669 C C . SER B 1 78 ? -6.773 23.719 -3.582 1 98.31 78 SER B C 1
ATOM 4671 O O . SER B 1 78 ? -7.129 24 -4.73 1 98.31 78 SER B O 1
ATOM 4673 N N . LEU B 1 79 ? -7.102 22.641 -2.992 1 98.5 79 LEU B N 1
ATOM 4674 C CA . LEU B 1 79 ? -8.023 21.656 -3.551 1 98.5 79 LEU B CA 1
ATOM 4675 C C . LEU B 1 79 ? -8.781 20.922 -2.445 1 98.5 79 LEU B C 1
ATOM 4677 O O . LEU B 1 79 ? -8.188 20.562 -1.424 1 98.5 79 LEU B O 1
ATOM 4681 N N . SER B 1 80 ? -10.039 20.75 -2.604 1 98.56 80 SER B N 1
ATOM 4682 C CA . SER B 1 80 ? -10.883 19.984 -1.693 1 98.56 80 SER B CA 1
ATOM 4683 C C . SER B 1 80 ? -11.969 19.234 -2.449 1 98.56 80 SER B C 1
ATOM 4685 O O . SER B 1 80 ? -12.211 19.5 -3.629 1 98.56 80 SER B O 1
ATOM 4687 N N . TYR B 1 81 ? -12.492 18.25 -1.83 1 98.38 81 TYR B N 1
ATOM 4688 C CA . TYR B 1 81 ? -13.539 17.438 -2.445 1 98.38 81 TYR B CA 1
ATOM 4689 C C . TYR B 1 81 ? -14.641 17.125 -1.443 1 98.38 81 TYR B C 1
ATOM 4691 O O . TYR B 1 81 ? -14.398 17.094 -0.234 1 98.38 81 TYR B O 1
ATOM 4699 N N . GLY B 1 82 ? -15.82 16.906 -1.965 1 97.38 82 GLY B N 1
ATOM 4700 C CA . GLY B 1 82 ? -16.969 16.516 -1.152 1 97.38 82 GLY B CA 1
ATOM 4701 C C . GLY B 1 82 ? -17.375 15.07 -1.359 1 97.38 82 GLY B C 1
ATOM 4702 O O . GLY B 1 82 ? -16.938 14.422 -2.309 1 97.38 82 GLY B O 1
ATOM 4703 N N . SER B 1 83 ? -18.219 14.555 -0.501 1 92.12 83 SER B N 1
ATOM 4704 C CA . SER B 1 83 ? -18.688 13.18 -0.599 1 92.12 83 SER B CA 1
ATOM 4705 C C . SER B 1 83 ? -19.891 13.07 -1.519 1 92.12 83 SER B C 1
ATOM 4707 O O . SER B 1 83 ? -20.312 11.969 -1.869 1 92.12 83 SER B O 1
ATOM 4709 N N . GLY B 1 84 ? -20.156 14.086 -2.199 1 82 84 GLY B N 1
ATOM 4710 C CA . GLY B 1 84 ? -21.406 14.227 -2.912 1 82 84 GLY B CA 1
ATOM 4711 C C . GLY B 1 84 ? -21.422 13.516 -4.254 1 82 84 GLY B C 1
ATOM 4712 O O . GLY B 1 84 ? -22.422 12.883 -4.617 1 82 84 GLY B O 1
ATOM 4713 N N . PRO B 1 85 ? -20.25 13.383 -5.238 1 93 85 PRO B N 1
ATOM 4714 C CA . PRO B 1 85 ? -18.969 14.031 -4.965 1 93 85 PRO B CA 1
ATOM 4715 C C . PRO B 1 85 ? -18.703 15.234 -5.867 1 93 85 PRO B C 1
ATOM 4717 O O . PRO B 1 85 ? -19.109 15.234 -7.031 1 93 85 PRO B O 1
ATOM 4720 N N . HIS B 1 86 ? -18.031 16.281 -5.379 1 97.94 86 HIS B N 1
ATOM 4721 C CA . HIS B 1 86 ? -17.625 17.469 -6.133 1 97.94 86 HIS B CA 1
ATOM 4722 C C . HIS B 1 86 ? -16.203 17.891 -5.758 1 97.94 86 HIS B C 1
ATOM 4724 O O . HIS B 1 86 ? -15.695 17.516 -4.707 1 97.94 86 HIS B O 1
ATOM 4730 N N . VAL B 1 87 ? -15.602 18.656 -6.684 1 98.56 87 VAL B N 1
ATOM 4731 C CA . VAL B 1 87 ? -14.227 19.094 -6.508 1 98.56 87 VAL B CA 1
ATOM 4732 C C . VAL B 1 87 ? -14.156 20.625 -6.609 1 98.56 87 VAL B C 1
ATOM 4734 O O . VAL B 1 87 ? -14.812 21.219 -7.461 1 98.56 87 VAL B O 1
ATOM 4737 N N . LEU B 1 88 ? -13.453 21.234 -5.723 1 98.62 88 LEU B N 1
ATOM 4738 C CA . LEU B 1 88 ? -13.07 22.641 -5.781 1 98.62 88 LEU B CA 1
ATOM 4739 C C . LEU B 1 88 ? -11.562 22.781 -5.914 1 98.62 88 LEU B C 1
ATOM 4741 O O . LEU B 1 88 ? -10.805 22.094 -5.227 1 98.62 88 LEU B O 1
ATOM 4745 N N . LEU B 1 89 ? -11.164 23.594 -6.828 1 98.56 89 LEU B N 1
ATOM 4746 C CA . LEU B 1 89 ? -9.742 23.828 -7.055 1 98.56 89 LEU B CA 1
ATOM 4747 C C . LEU B 1 89 ? -9.453 25.328 -7.211 1 98.56 89 LEU B C 1
ATOM 4749 O O . LEU B 1 89 ? -10.203 26.031 -7.875 1 98.56 89 LEU B O 1
ATOM 4753 N N . VAL B 1 90 ? -8.391 25.812 -6.582 1 98.25 90 VAL B N 1
ATOM 4754 C CA . VAL B 1 90 ? -7.988 27.219 -6.648 1 98.25 90 VAL B CA 1
ATOM 4755 C C . VAL B 1 90 ? -6.586 27.328 -7.242 1 98.25 90 VAL B C 1
ATOM 4757 O O . VAL B 1 90 ? -5.684 26.578 -6.859 1 98.25 90 VAL B O 1
ATOM 4760 N N . ASP B 1 91 ? -6.406 28.219 -8.164 1 96.94 91 ASP B N 1
ATOM 4761 C CA . ASP B 1 91 ? -5.078 28.422 -8.742 1 96.94 91 ASP B CA 1
ATOM 4762 C C . ASP B 1 91 ? -4.344 29.562 -8.031 1 96.94 91 ASP B C 1
ATOM 4764 O O . ASP B 1 91 ? -4.863 30.141 -7.074 1 96.94 91 ASP B O 1
ATOM 4768 N N . GLU B 1 92 ? -3.162 29.891 -8.391 1 96.5 92 GLU B N 1
ATOM 4769 C CA . GLU B 1 92 ? -2.291 30.844 -7.723 1 96.5 92 GLU B CA 1
ATOM 4770 C C . GLU B 1 92 ? -2.846 32.25 -7.828 1 96.5 92 GLU B C 1
ATOM 4772 O O . GLU B 1 92 ? -2.484 33.125 -7.035 1 96.5 92 GLU B O 1
ATOM 4777 N N . ASP B 1 93 ? -3.752 32.562 -8.82 1 95.12 93 ASP B N 1
ATOM 4778 C CA . ASP B 1 93 ? -4.352 33.875 -8.984 1 95.12 93 ASP B CA 1
ATOM 4779 C C . ASP B 1 93 ? -5.59 34.031 -8.109 1 95.12 93 ASP B C 1
ATOM 4781 O O . ASP B 1 93 ? -6.203 35.094 -8.07 1 95.12 93 ASP B O 1
ATOM 4785 N N . GLY B 1 94 ? -5.957 32.938 -7.449 1 96.5 94 GLY B N 1
ATOM 4786 C CA . GLY B 1 94 ? -7.117 32.969 -6.574 1 96.5 94 GLY B CA 1
ATOM 4787 C C . GLY B 1 94 ? -8.414 32.656 -7.293 1 96.5 94 GLY B C 1
ATOM 4788 O O . GLY B 1 94 ? -9.5 32.906 -6.762 1 96.5 94 GLY B O 1
ATOM 4789 N N . GLN B 1 95 ? -8.297 32.188 -8.516 1 95.75 95 GLN B N 1
ATOM 4790 C CA . GLN B 1 95 ? -9.484 31.797 -9.258 1 95.75 95 GLN B CA 1
ATOM 4791 C C . GLN B 1 95 ? -9.992 30.438 -8.781 1 95.75 95 GLN B C 1
ATOM 4793 O O . GLN B 1 95 ? -9.211 29.5 -8.594 1 95.75 95 GLN B O 1
ATOM 4798 N N . LEU B 1 96 ? -11.305 30.359 -8.609 1 97.62 96 LEU B N 1
ATOM 4799 C CA . LEU B 1 96 ? -11.938 29.156 -8.094 1 97.62 96 LEU B CA 1
ATOM 4800 C C . LEU B 1 96 ? -12.617 28.375 -9.211 1 97.62 96 LEU B C 1
ATOM 4802 O O . LEU B 1 96 ? -13.422 28.938 -9.953 1 97.62 96 LEU B O 1
ATOM 4806 N N . PHE B 1 97 ? -12.289 27.094 -9.328 1 97.94 97 PHE B N 1
ATOM 4807 C CA . PHE B 1 97 ? -12.922 26.188 -10.273 1 97.94 97 PHE B CA 1
ATOM 4808 C C . PHE B 1 97 ? -13.688 25.094 -9.539 1 97.94 97 PHE B C 1
ATOM 4810 O O . PHE B 1 97 ? -13.258 24.641 -8.469 1 97.94 97 PHE B O 1
ATOM 4817 N N . SER B 1 98 ? -14.812 24.672 -10.086 1 98.12 98 SER B N 1
ATOM 4818 C CA . SER B 1 98 ? -15.602 23.594 -9.5 1 98.12 98 SER B CA 1
ATOM 4819 C C . SER B 1 98 ? -16.172 22.672 -10.578 1 98.12 98 SER B C 1
ATOM 4821 O O . SER B 1 98 ? -16.422 23.109 -11.703 1 98.12 98 SER B O 1
ATOM 4823 N N . TRP B 1 99 ? -16.281 21.422 -10.305 1 98.38 99 TRP B N 1
ATOM 4824 C CA . TRP B 1 99 ? -16.922 20.453 -11.195 1 98.38 99 TRP B CA 1
ATOM 4825 C C . TRP B 1 99 ? -17.344 19.203 -10.422 1 98.38 99 TRP B C 1
ATOM 4827 O O . TRP B 1 99 ? -16.969 19.031 -9.266 1 98.38 99 TRP B O 1
ATOM 4837 N N . GLY B 1 100 ? -18.172 18.312 -11.07 1 97.94 100 GLY B N 1
ATOM 4838 C CA . GLY B 1 100 ? -18.719 17.125 -10.461 1 97.94 100 GLY B CA 1
ATOM 4839 C C . GLY B 1 100 ? -20.219 17.188 -10.25 1 97.94 100 GLY B C 1
ATOM 4840 O O . GLY B 1 100 ? -20.922 17.859 -11.008 1 97.94 100 GLY B O 1
ATOM 4841 N N . HIS B 1 101 ? -20.688 16.453 -9.25 1 97.31 101 HIS B N 1
ATOM 4842 C CA . HIS B 1 101 ? -22.094 16.438 -8.891 1 97.31 101 HIS B CA 1
ATOM 4843 C C . HIS B 1 101 ? -22.547 17.797 -8.383 1 97.31 101 HIS B C 1
ATOM 4845 O O . HIS B 1 101 ? -21.766 18.516 -7.738 1 97.31 101 HIS B O 1
ATOM 4851 N N . ASN B 1 102 ? -23.828 18.125 -8.648 1 97.5 102 ASN B N 1
ATOM 4852 C CA . ASN B 1 102 ? -24.297 19.469 -8.32 1 97.5 102 ASN B CA 1
ATOM 4853 C C . ASN B 1 102 ? -25.75 19.453 -7.883 1 97.5 102 ASN B C 1
ATOM 4855 O O . ASN B 1 102 ? -26.453 20.469 -8 1 97.5 102 ASN B O 1
ATOM 4859 N N . GLY B 1 103 ? -26.219 18.375 -7.34 1 96.69 103 GLY B N 1
ATOM 4860 C CA . GLY B 1 103 ? -27.609 18.203 -6.992 1 96.69 103 GLY B CA 1
ATOM 4861 C C . GLY B 1 103 ? -28.094 19.188 -5.93 1 96.69 103 GLY B C 1
ATOM 4862 O O . GLY B 1 103 ? -29.281 19.438 -5.812 1 96.69 103 GLY B O 1
ATOM 4863 N N . TYR B 1 104 ? -27.219 19.766 -5.223 1 97.38 104 TYR B N 1
ATOM 4864 C CA . TYR B 1 104 ? -27.578 20.703 -4.16 1 97.38 104 TYR B CA 1
ATOM 4865 C C . TYR B 1 104 ? -26.875 22.047 -4.355 1 97.38 104 TYR B C 1
ATOM 4867 O O . TYR B 1 104 ? -26.672 22.797 -3.396 1 97.38 104 TYR B O 1
ATOM 4875 N N . SER B 1 105 ? -26.328 22.25 -5.574 1 97.38 105 SER B N 1
ATOM 4876 C CA . SER B 1 105 ? -25.688 23.484 -5.988 1 97.38 105 SER B CA 1
ATOM 4877 C C . SER B 1 105 ? -24.344 23.672 -5.281 1 97.38 105 SER B C 1
ATOM 4879 O O . SER B 1 105 ? -23.953 24.797 -4.961 1 97.38 105 SER B O 1
ATOM 4881 N N . GLN B 1 106 ? -23.797 22.594 -4.965 1 98 106 GLN B N 1
ATOM 4882 C CA . GLN B 1 106 ? -22.547 22.625 -4.215 1 98 106 GLN B CA 1
ATOM 4883 C C . GLN B 1 106 ? -21.391 23.125 -5.09 1 98 106 GLN B C 1
ATOM 4885 O O . GLN B 1 106 ? -20.312 23.422 -4.59 1 98 106 GLN B O 1
ATOM 4890 N N . LEU B 1 107 ? -21.578 23.328 -6.383 1 97.94 107 LEU B N 1
ATOM 4891 C CA . LEU B 1 107 ? -20.531 23.828 -7.273 1 97.94 107 LEU B CA 1
ATOM 4892 C C . LEU B 1 107 ? -20.516 25.344 -7.289 1 97.94 107 LEU B C 1
ATOM 4894 O O . LEU B 1 107 ? -19.547 25.953 -7.754 1 97.94 107 LEU B O 1
ATOM 4898 N N . GLY B 1 108 ? -21.578 26 -6.953 1 97.69 108 GLY B N 1
ATOM 4899 C CA . GLY B 1 108 ? -21.625 27.453 -6.836 1 97.69 108 GLY B CA 1
ATOM 4900 C C . GLY B 1 108 ? -21.828 28.156 -8.164 1 97.69 108 GLY B C 1
ATOM 4901 O O . GLY B 1 108 ? -21.438 29.312 -8.32 1 97.69 108 GLY B O 1
ATOM 4902 N N . ASN B 1 109 ? -22.406 27.453 -9.133 1 95.19 109 ASN B N 1
ATOM 4903 C CA . ASN B 1 109 ? -22.562 28.031 -10.469 1 95.19 109 ASN B CA 1
ATOM 4904 C C . ASN B 1 109 ? -24 28.422 -10.75 1 95.19 109 ASN B C 1
ATOM 4906 O O . ASN B 1 109 ? -24.359 28.719 -11.891 1 95.19 109 ASN B O 1
ATOM 4910 N N . GLY B 1 110 ? -24.859 28.312 -9.828 1 95 110 GLY B N 1
ATOM 4911 C CA . GLY B 1 110 ? -26.234 28.75 -9.984 1 95 110 GLY B CA 1
ATOM 4912 C C . GLY B 1 110 ? -27.156 27.672 -10.508 1 95 110 GLY B C 1
ATOM 4913 O O . GLY B 1 110 ? -28.344 27.906 -10.703 1 95 110 GLY B O 1
ATOM 4914 N N . SER B 1 111 ? -26.609 26.516 -10.656 1 94 111 SER B N 1
ATOM 4915 C CA . SER B 1 111 ? -27.391 25.406 -11.195 1 94 111 SER B CA 1
ATOM 4916 C C . SER B 1 111 ? -27.391 24.219 -10.242 1 94 111 SER B C 1
ATOM 4918 O O . SER B 1 111 ? -26.781 24.281 -9.164 1 94 111 SER B O 1
ATOM 4920 N N . CYS B 1 112 ? -28.219 23.188 -10.602 1 95.5 112 CYS B N 1
ATOM 4921 C CA . CYS B 1 112 ? -28.234 21.938 -9.867 1 95.5 112 CYS B CA 1
ATOM 4922 C C . CYS B 1 112 ? -27.844 20.766 -10.766 1 95.5 112 CYS B C 1
ATOM 4924 O O . CYS B 1 112 ? -28.125 19.609 -10.445 1 95.5 112 CYS B O 1
ATOM 4926 N N . MET B 1 113 ? -27.219 21.203 -11.914 1 95.69 113 MET B N 1
ATOM 4927 C CA . MET B 1 113 ? -26.859 20.172 -12.891 1 95.69 113 MET B CA 1
ATOM 4928 C C . MET B 1 113 ? -25.391 19.766 -12.758 1 95.69 113 MET B C 1
ATOM 4930 O O . MET B 1 113 ? -24.531 20.625 -12.5 1 95.69 113 MET B O 1
ATOM 4934 N N . GLN B 1 114 ? -25.188 18.594 -13.016 1 96.38 114 GLN B N 1
ATOM 4935 C CA . GLN B 1 114 ? -23.828 18.062 -12.969 1 96.38 114 GLN B CA 1
ATOM 4936 C C . GLN B 1 114 ? -22.938 18.75 -13.992 1 96.38 114 GLN B C 1
ATOM 4938 O O . GLN B 1 114 ? -23.375 19.078 -15.094 1 96.38 114 GLN B O 1
ATOM 4943 N N . VAL B 1 115 ? -21.719 19.031 -13.648 1 97.44 115 VAL B N 1
ATOM 4944 C CA . VAL B 1 115 ? -20.719 19.656 -14.516 1 97.44 115 VAL B CA 1
ATOM 4945 C C . VAL B 1 115 ? -19.531 18.719 -14.703 1 97.44 115 VAL B C 1
ATOM 4947 O O . VAL B 1 115 ? -18.922 18.281 -13.734 1 97.44 115 VAL B O 1
ATOM 4950 N N . LEU B 1 116 ? -19.125 18.516 -15.938 1 97.69 116 LEU B N 1
ATOM 4951 C CA . LEU B 1 116 ? -18.188 17.438 -16.234 1 97.69 116 LEU B CA 1
ATOM 4952 C C . LEU B 1 116 ? -16.781 17.969 -16.453 1 97.69 116 LEU B C 1
ATOM 4954 O O . LEU B 1 116 ? -15.836 17.203 -16.641 1 97.69 116 LEU B O 1
ATOM 4958 N N . SER B 1 117 ? -16.656 19.312 -16.453 1 97.94 117 SER B N 1
ATOM 4959 C CA . SER B 1 117 ? -15.352 19.938 -16.625 1 97.94 117 SER B CA 1
ATOM 4960 C C . SER B 1 117 ? -15.141 21.062 -15.625 1 97.94 117 SER B C 1
ATOM 4962 O O . SER B 1 117 ? -16.094 21.734 -15.219 1 97.94 117 SER B O 1
ATOM 4964 N N . PRO B 1 118 ? -13.867 21.234 -15.273 1 98 118 PRO B N 1
ATOM 4965 C CA . PRO B 1 118 ? -13.625 22.359 -14.375 1 98 118 PRO B CA 1
ATOM 4966 C C . PRO B 1 118 ? -14.172 23.672 -14.93 1 98 118 PRO B C 1
ATOM 4968 O O . PRO B 1 118 ? -13.875 24.047 -16.078 1 98 118 PRO B O 1
ATOM 4971 N N . THR B 1 119 ? -14.945 24.359 -14.094 1 96.88 119 THR B N 1
ATOM 4972 C CA . THR B 1 119 ? -15.594 25.594 -14.516 1 96.88 119 THR B CA 1
ATOM 4973 C C . THR B 1 119 ? -15.344 26.703 -13.5 1 96.88 119 THR B C 1
ATOM 4975 O O . THR B 1 119 ? -15.422 26.484 -12.289 1 96.88 119 THR B O 1
ATOM 4978 N N . LEU B 1 120 ? -15.055 27.859 -14 1 95.62 120 LEU B N 1
ATOM 4979 C CA . LEU B 1 120 ? -14.773 29.016 -13.156 1 95.62 120 LEU B CA 1
ATOM 4980 C C . LEU B 1 120 ? -16.031 29.469 -12.414 1 95.62 120 LEU B C 1
ATOM 4982 O O . LEU B 1 120 ? -17.109 29.562 -13.008 1 95.62 120 LEU B O 1
ATOM 4986 N N . VAL B 1 121 ? -15.867 29.641 -11.133 1 95.69 121 VAL B N 1
ATOM 4987 C CA . VAL B 1 121 ? -16.938 30.188 -10.312 1 95.69 121 VAL B CA 1
ATOM 4988 C C . VAL B 1 121 ? -16.797 31.703 -10.219 1 95.69 121 VAL B C 1
ATOM 4990 O O . VAL B 1 121 ? -15.898 32.219 -9.547 1 95.69 121 VAL B O 1
ATOM 4993 N N . THR B 1 122 ? -17.594 32.438 -10.789 1 86.44 122 THR B N 1
ATOM 4994 C CA . THR B 1 122 ? -17.375 33.875 -10.906 1 86.44 122 THR B CA 1
ATOM 4995 C C . THR B 1 122 ? -18.406 34.656 -10.07 1 86.44 122 THR B C 1
ATOM 4997 O O . THR B 1 122 ? -18.094 35.719 -9.539 1 86.44 122 THR B O 1
ATOM 5000 N N . ALA B 1 123 ? -19.516 34.062 -9.945 1 83.06 123 ALA B N 1
ATOM 5001 C CA . ALA B 1 123 ? -20.562 34.844 -9.273 1 83.06 123 ALA B CA 1
ATOM 5002 C C . ALA B 1 123 ? -20.203 35.094 -7.812 1 83.06 123 ALA B C 1
ATOM 5004 O O . ALA B 1 123 ? -19.766 34.188 -7.105 1 83.06 123 ALA B O 1
ATOM 5005 N N . SER B 1 124 ? -20.281 36.281 -7.34 1 82.56 124 SER B N 1
ATOM 5006 C CA . SER B 1 124 ? -20.188 36.719 -5.953 1 82.56 124 SER B CA 1
ATOM 5007 C C . SER B 1 124 ? -18.734 36.812 -5.508 1 82.56 124 SER B C 1
ATOM 5009 O O . SER B 1 124 ? -18.438 37.281 -4.406 1 82.56 124 SER B O 1
ATOM 5011 N N . LEU B 1 125 ? -17.828 36.25 -6.211 1 86.94 125 LEU B N 1
ATOM 5012 C CA . LEU B 1 125 ? -16.422 36.312 -5.852 1 86.94 125 LEU B CA 1
ATOM 5013 C C . LEU B 1 125 ? -15.648 37.219 -6.789 1 86.94 125 LEU B C 1
ATOM 5015 O O . LEU B 1 125 ? -14.422 37.125 -6.922 1 86.94 125 LEU B O 1
ATOM 5019 N N . LYS B 1 126 ? -16.5 38.094 -7.367 1 81.88 126 LYS B N 1
ATOM 5020 C CA . LYS B 1 126 ? -15.859 39 -8.297 1 81.88 126 LYS B CA 1
ATOM 5021 C C . LYS B 1 126 ? -14.828 39.875 -7.586 1 81.88 126 LYS B C 1
ATOM 5023 O O . LYS B 1 126 ? -15.102 40.438 -6.516 1 81.88 126 LYS B O 1
ATOM 5028 N N . ASN B 1 127 ? -13.656 39.969 -7.945 1 85.44 127 ASN B N 1
ATOM 5029 C CA . ASN B 1 127 ? -12.539 40.781 -7.465 1 85.44 127 ASN B CA 1
ATOM 5030 C C . ASN B 1 127 ? -11.945 40.188 -6.18 1 85.44 127 ASN B C 1
ATOM 5032 O O . ASN B 1 127 ? -11.297 40.906 -5.418 1 85.44 127 ASN B O 1
ATOM 5036 N N . LYS B 1 128 ? -12.406 39.031 -5.809 1 93.44 128 LYS B N 1
ATOM 5037 C CA . LYS B 1 128 ? -11.828 38.375 -4.648 1 93.44 128 LYS B CA 1
ATOM 5038 C C . LYS B 1 128 ? -10.828 37.312 -5.078 1 93.44 128 LYS B C 1
ATOM 5040 O O . LYS B 1 128 ? -10.984 36.688 -6.137 1 93.44 128 LYS B O 1
ATOM 5045 N N . ARG B 1 129 ? -9.852 37.188 -4.289 1 96.75 129 ARG B N 1
ATOM 5046 C CA . ARG B 1 129 ? -8.891 36.125 -4.492 1 96.75 129 ARG B CA 1
ATOM 5047 C C . ARG B 1 129 ? -9.031 35.031 -3.42 1 96.75 129 ARG B C 1
ATOM 5049 O O . ARG B 1 129 ? -8.82 35.312 -2.234 1 96.75 129 ARG B O 1
ATOM 5056 N N . VAL B 1 130 ? -9.383 33.875 -3.857 1 97.88 130 VAL B N 1
ATOM 5057 C CA . VAL B 1 130 ? -9.57 32.75 -2.938 1 97.88 130 VAL B CA 1
ATOM 5058 C C . VAL B 1 130 ? -8.219 32.125 -2.592 1 97.88 130 VAL B C 1
ATOM 5060 O O . VAL B 1 130 ? -7.371 31.938 -3.467 1 97.88 130 VAL B O 1
ATOM 5063 N N . LYS B 1 131 ? -8.016 31.75 -1.364 1 97.62 131 LYS B N 1
ATOM 5064 C CA . LYS B 1 131 ? -6.738 31.141 -0.988 1 97.62 131 LYS B CA 1
ATOM 5065 C C . LYS B 1 131 ? -6.926 29.719 -0.494 1 97.62 131 LYS B C 1
ATOM 5067 O O . LYS B 1 131 ? -5.98 28.922 -0.489 1 97.62 131 LYS B O 1
ATOM 5072 N N . GLU B 1 132 ? -8.148 29.422 -0.018 1 98.38 132 GLU B N 1
ATOM 5073 C CA . GLU B 1 132 ? -8.406 28.094 0.523 1 98.38 132 GLU B CA 1
ATOM 5074 C C . GLU B 1 132 ? -9.859 27.688 0.299 1 98.38 132 GLU B C 1
ATOM 5076 O O . GLU B 1 132 ? -10.758 28.516 0.325 1 98.38 132 GLU B O 1
ATOM 5081 N N . VAL B 1 133 ? -10.055 26.391 0.06 1 98.75 133 VAL B N 1
ATOM 5082 C CA . VAL B 1 133 ? -11.406 25.859 -0.084 1 98.75 133 VAL B CA 1
ATOM 5083 C C . VAL B 1 133 ? -11.586 24.641 0.824 1 98.75 133 VAL B C 1
ATOM 5085 O O . VAL B 1 133 ? -10.609 23.969 1.171 1 98.75 133 VAL B O 1
ATOM 5088 N N . ALA B 1 134 ? -12.789 24.344 1.199 1 98.75 134 ALA B N 1
ATOM 5089 C CA . ALA B 1 134 ? -13.188 23.188 1.992 1 98.75 134 ALA B CA 1
ATOM 5090 C C . ALA B 1 134 ? -14.555 22.656 1.562 1 98.75 134 ALA B C 1
ATOM 5092 O O . ALA B 1 134 ? -15.461 23.453 1.276 1 98.75 134 ALA B O 1
ATOM 5093 N N . CYS B 1 135 ? -14.672 21.391 1.501 1 98.56 135 CYS B N 1
ATOM 5094 C CA . CYS B 1 135 ? -15.922 20.75 1.108 1 98.56 135 CYS B CA 1
ATOM 5095 C C . CYS B 1 135 ? -16.422 19.797 2.193 1 98.56 135 CYS B C 1
ATOM 5097 O O . CYS B 1 135 ? -15.625 19.109 2.828 1 98.56 135 CYS B O 1
ATOM 5099 N N . GLY B 1 136 ? -17.703 19.797 2.414 1 97.62 136 GLY B N 1
ATOM 5100 C CA . GLY B 1 136 ? -18.359 18.75 3.189 1 97.62 136 GLY B CA 1
ATOM 5101 C C . GLY B 1 136 ? -19 17.688 2.328 1 97.62 136 GLY B C 1
ATOM 5102 O O . GLY B 1 136 ? -18.422 17.266 1.318 1 97.62 136 GLY B O 1
ATOM 5103 N N . SER B 1 137 ? -20.172 17.266 2.768 1 96.88 137 SER B N 1
ATOM 5104 C CA . SER B 1 137 ? -20.859 16.297 1.929 1 96.88 137 SER B CA 1
ATOM 5105 C C . SER B 1 137 ? -21.359 16.938 0.639 1 96.88 137 SER B C 1
ATOM 5107 O O . SER B 1 137 ? -20.953 16.531 -0.456 1 96.88 137 SER B O 1
ATOM 5109 N N . HIS B 1 138 ? -22.188 18 0.812 1 98 138 HIS B N 1
ATOM 5110 C CA . HIS B 1 138 ? -22.797 18.656 -0.337 1 98 138 HIS B CA 1
ATOM 5111 C C . HIS B 1 138 ? -22.734 20.172 -0.205 1 98 138 HIS B C 1
ATOM 5113 O O . HIS B 1 138 ? -23.547 20.891 -0.792 1 98 138 HIS B O 1
ATOM 5119 N N . HIS B 1 139 ? -21.844 20.656 0.619 1 98.38 139 HIS B N 1
ATOM 5120 C CA . HIS B 1 139 ? -21.625 22.094 0.739 1 98.38 139 HIS B CA 1
ATOM 5121 C C . HIS B 1 139 ? -20.156 22.453 0.574 1 98.38 139 HIS B C 1
ATOM 5123 O O . HIS B 1 139 ? -19.281 21.578 0.676 1 98.38 139 HIS B O 1
ATOM 5129 N N . SER B 1 140 ? -19.969 23.719 0.301 1 98.62 140 SER B N 1
ATOM 5130 C CA . SER B 1 140 ? -18.641 24.203 -0.048 1 98.62 140 SER B CA 1
ATOM 5131 C C . SER B 1 140 ? -18.328 25.516 0.656 1 98.62 140 SER B C 1
ATOM 5133 O O . SER B 1 140 ? -19.25 26.281 0.991 1 98.62 140 SER B O 1
ATOM 5135 N N . MET B 1 141 ? -17.062 25.703 0.907 1 98.62 141 MET B N 1
ATOM 5136 C CA . MET B 1 141 ? -16.594 26.953 1.493 1 98.62 141 MET B CA 1
ATOM 5137 C C . MET B 1 141 ? -15.344 27.453 0.778 1 98.62 141 MET B C 1
ATOM 5139 O O . MET B 1 141 ? -14.562 26.656 0.254 1 98.62 141 MET B O 1
ATOM 5143 N N . ALA B 1 142 ? -15.195 28.75 0.779 1 98.44 142 ALA B N 1
ATOM 5144 C CA . ALA B 1 142 ? -14.008 29.406 0.249 1 98.44 142 ALA B CA 1
ATOM 5145 C C . ALA B 1 142 ? -13.516 30.484 1.198 1 98.44 142 ALA B C 1
ATOM 5147 O O . ALA B 1 142 ? -14.312 31.234 1.779 1 98.44 142 ALA B O 1
ATOM 5148 N N . LEU B 1 143 ? -12.289 30.516 1.399 1 98.69 143 LEU B N 1
ATOM 5149 C CA . LEU B 1 143 ? -11.609 31.547 2.193 1 98.69 143 LEU B CA 1
ATOM 5150 C C . LEU B 1 143 ? -10.781 32.469 1.306 1 98.69 143 LEU B C 1
ATOM 5152 O O . LEU B 1 143 ? -9.922 32 0.555 1 98.69 143 LEU B O 1
ATOM 5156 N N . THR B 1 144 ? -11.062 33.781 1.397 1 97.56 144 THR B N 1
ATOM 5157 C CA . THR B 1 144 ? -10.359 34.75 0.556 1 97.56 144 THR B CA 1
ATOM 5158 C C . THR B 1 144 ? -9.047 35.188 1.215 1 97.56 144 THR B C 1
ATOM 5160 O O . THR B 1 144 ? -8.828 34.906 2.396 1 97.56 144 THR B O 1
ATOM 5163 N N . GLN B 1 145 ? -8.195 35.812 0.468 1 96.88 145 GLN B N 1
ATOM 5164 C CA . GLN B 1 145 ? -6.918 36.312 0.958 1 96.88 145 GLN B CA 1
ATOM 5165 C C . GLN B 1 145 ? -7.125 37.375 2.047 1 96.88 145 GLN B C 1
ATOM 5167 O O . GLN B 1 145 ? -6.289 37.5 2.941 1 96.88 145 GLN B O 1
ATOM 5172 N N . GLU B 1 146 ? -8.297 38.062 2.025 1 95.25 146 GLU B N 1
ATOM 5173 C CA . GLU B 1 146 ? -8.609 39.125 2.984 1 95.25 146 GLU B CA 1
ATOM 5174 C C . GLU B 1 146 ? -9.188 38.531 4.273 1 95.25 146 GLU B C 1
ATOM 5176 O O . GLU B 1 146 ? -9.508 39.281 5.203 1 95.25 146 GLU B O 1
ATOM 5181 N N . GLY B 1 147 ? -9.398 37.219 4.289 1 97.19 147 GLY B N 1
ATOM 5182 C CA . GLY B 1 147 ? -9.883 36.594 5.5 1 97.19 147 GLY B CA 1
ATOM 5183 C C . GLY B 1 147 ? -11.398 36.5 5.555 1 97.19 147 GLY B C 1
ATOM 5184 O O . GLY B 1 147 ? -11.977 36.344 6.633 1 97.19 147 GLY B O 1
ATOM 5185 N N . GLU B 1 148 ? -12.023 36.625 4.441 1 96.94 148 GLU B N 1
ATOM 5186 C CA . GLU B 1 148 ? -13.477 36.5 4.367 1 96.94 148 GLU B CA 1
ATOM 5187 C C . GLU B 1 148 ? -13.875 35.062 3.984 1 96.94 148 GLU B C 1
ATOM 5189 O O . GLU B 1 148 ? -13.211 34.438 3.17 1 96.94 148 GLU B O 1
ATOM 5194 N N . VAL B 1 149 ? -14.992 34.625 4.574 1 98.38 149 VAL B N 1
ATOM 5195 C CA . VAL B 1 149 ? -15.469 33.281 4.309 1 98.38 149 VAL B CA 1
ATOM 5196 C C . VAL B 1 149 ? -16.75 33.344 3.475 1 98.38 149 VAL B C 1
ATOM 5198 O O . VAL B 1 149 ? -17.656 34.094 3.777 1 98.38 149 VAL B O 1
ATOM 5201 N N . PHE B 1 150 ? -16.766 32.594 2.418 1 97.94 150 PHE B N 1
ATOM 5202 C CA . PHE B 1 150 ? -17.953 32.344 1.605 1 97.94 150 PHE B CA 1
ATOM 5203 C C . PHE B 1 150 ? -18.375 30.891 1.666 1 97.94 150 PHE B C 1
ATOM 5205 O O . PHE B 1 150 ? -17.531 30 1.747 1 97.94 150 PHE B O 1
ATOM 5212 N N . ALA B 1 151 ? -19.688 30.656 1.625 1 98.38 151 ALA B N 1
ATOM 5213 C CA . ALA B 1 151 ? -20.203 29.281 1.659 1 98.38 151 ALA B CA 1
ATOM 5214 C C . ALA B 1 151 ? -21.438 29.141 0.778 1 98.38 151 ALA B C 1
ATOM 5216 O O . ALA B 1 151 ? -22.141 30.125 0.534 1 98.38 151 ALA B O 1
ATOM 5217 N N . TRP B 1 152 ? -21.656 27.938 0.235 1 98.38 152 TRP B N 1
ATOM 5218 C CA . TRP B 1 152 ? -22.812 27.656 -0.62 1 98.38 152 TRP B CA 1
ATOM 5219 C C . TRP B 1 152 ? -23.109 26.172 -0.669 1 98.38 152 TRP B C 1
ATOM 5221 O O . TRP B 1 152 ? -22.375 25.359 -0.091 1 98.38 152 TRP B O 1
ATOM 5231 N N . GLY B 1 153 ? -24.234 25.812 -1.322 1 98.25 153 GLY B N 1
ATOM 5232 C CA . GLY B 1 153 ? -24.625 24.422 -1.485 1 98.25 153 GLY B CA 1
ATOM 5233 C C . GLY B 1 153 ? -25.734 24 -0.543 1 98.25 153 GLY B C 1
ATOM 5234 O O . GLY B 1 153 ? -26.672 24.766 -0.302 1 98.25 153 GLY B O 1
ATOM 5235 N N . TYR B 1 154 ? -25.656 22.734 -0.167 1 98.31 154 TYR B N 1
ATOM 5236 C CA . TYR B 1 154 ? -26.656 22.125 0.703 1 98.31 154 TYR B CA 1
ATOM 5237 C C . TYR B 1 154 ? -26.641 22.766 2.09 1 98.31 154 TYR B C 1
ATOM 5239 O O . TYR B 1 154 ? -25.562 22.984 2.656 1 98.31 154 TYR B O 1
ATOM 5247 N N . ASN B 1 155 ? -27.844 23.062 2.656 1 98.19 155 ASN B N 1
ATOM 5248 C CA . ASN B 1 155 ? -27.875 23.828 3.895 1 98.19 155 ASN B CA 1
ATOM 5249 C C . ASN B 1 155 ? -29.016 23.375 4.809 1 98.19 155 ASN B C 1
ATOM 5251 O O . ASN B 1 155 ? -29.609 24.203 5.512 1 98.19 155 ASN B O 1
ATOM 5255 N N . ASN B 1 156 ? -29.281 22.141 4.855 1 96.81 156 ASN B N 1
ATOM 5256 C CA . ASN B 1 156 ? -30.422 21.641 5.625 1 96.81 156 ASN B CA 1
ATOM 5257 C C . ASN B 1 156 ? -30.172 21.75 7.125 1 96.81 156 ASN B C 1
ATOM 5259 O O . ASN B 1 156 ? -31.109 21.781 7.914 1 96.81 156 ASN B O 1
ATOM 5263 N N . CYS B 1 157 ? -28.906 21.844 7.512 1 97.31 157 CYS B N 1
ATOM 5264 C CA . CYS B 1 157 ? -28.562 21.922 8.93 1 97.31 157 CYS B CA 1
ATOM 5265 C C . CYS B 1 157 ? -27.891 23.25 9.258 1 97.31 157 CYS B C 1
ATOM 5267 O O . CYS B 1 157 ? -27.328 23.422 10.336 1 97.31 157 CYS B O 1
ATOM 5269 N N . GLY B 1 158 ? -27.844 24.156 8.297 1 97.88 158 GLY B N 1
ATOM 5270 C CA . GLY B 1 158 ? -27.234 25.453 8.523 1 97.88 158 GLY B CA 1
ATOM 5271 C C . GLY B 1 158 ? -25.734 25.453 8.297 1 97.88 158 GLY B C 1
ATOM 5272 O O . GLY B 1 158 ? -25.016 26.328 8.781 1 97.88 158 GLY B O 1
ATOM 5273 N N . GLN B 1 159 ? -25.234 24.453 7.621 1 97.38 159 GLN B N 1
ATOM 5274 C CA . GLN B 1 159 ? -23.797 24.25 7.496 1 97.38 159 GLN B CA 1
ATOM 5275 C C . GLN B 1 159 ? -23.172 25.297 6.582 1 97.38 159 GLN B C 1
ATOM 5277 O O . GLN B 1 159 ? -21.953 25.406 6.5 1 97.38 159 GLN B O 1
ATOM 5282 N N . ILE B 1 160 ? -23.922 26.188 5.965 1 97.75 160 ILE B N 1
ATOM 5283 C CA . ILE B 1 160 ? -23.328 27.266 5.16 1 97.75 160 ILE B CA 1
ATOM 5284 C C . ILE B 1 160 ? -23.219 28.531 5.992 1 97.75 160 ILE B C 1
ATOM 5286 O O . ILE B 1 160 ? -22.547 29.484 5.598 1 97.75 160 ILE B O 1
ATOM 5290 N N . GLY B 1 161 ? -23.953 28.672 7.113 1 97.81 161 GLY B N 1
ATOM 5291 C CA . GLY B 1 161 ? -23.781 29.766 8.055 1 97.81 161 GLY B CA 1
ATOM 5292 C C . GLY B 1 161 ? -24.531 31.016 7.645 1 97.81 161 GLY B C 1
ATOM 5293 O O . GLY B 1 161 ? -24.125 32.125 8 1 97.81 161 GLY B O 1
ATOM 5294 N N . SER B 1 162 ? -25.578 30.891 6.883 1 94.81 162 SER B N 1
ATOM 5295 C CA . SER B 1 162 ? -26.312 32.031 6.355 1 94.81 162 SER B CA 1
ATOM 5296 C C . SER B 1 162 ? -27.375 32.531 7.344 1 94.81 162 SER B C 1
ATOM 5298 O O . SER B 1 162 ? -27.984 33.562 7.145 1 94.81 162 SER B O 1
ATOM 5300 N N . GLY B 1 163 ? -27.656 31.75 8.352 1 95.88 163 GLY B N 1
ATOM 5301 C CA . GLY B 1 163 ? -28.719 32.094 9.289 1 95.88 163 GLY B CA 1
ATOM 5302 C C . GLY B 1 163 ? -30.047 31.422 8.938 1 95.88 163 GLY B C 1
ATOM 5303 O O . GLY B 1 163 ? -31.031 31.625 9.633 1 95.88 163 GLY B O 1
ATOM 5304 N N . SER B 1 164 ? -29.984 30.641 7.887 1 95.31 164 SER B N 1
ATOM 5305 C CA . SER B 1 164 ? -31.172 29.891 7.457 1 95.31 164 SER B CA 1
ATOM 5306 C C . SER B 1 164 ? -30.797 28.453 7.078 1 95.31 164 SER B C 1
ATOM 5308 O O . SER B 1 164 ? -29.656 28.031 7.25 1 95.31 164 SER B O 1
ATOM 5310 N N . THR B 1 165 ? -31.828 27.734 6.586 1 96.75 165 THR B N 1
ATOM 5311 C CA . THR B 1 165 ? -31.578 26.359 6.172 1 96.75 165 THR B CA 1
ATOM 5312 C C . THR B 1 165 ? -31.781 26.203 4.664 1 96.75 165 THR B C 1
ATOM 5314 O O . THR B 1 165 ? -31.75 25.094 4.141 1 96.75 165 THR B O 1
ATOM 5317 N N . ALA B 1 166 ? -31.953 27.359 4.012 1 96.94 166 ALA B N 1
ATOM 5318 C CA . ALA B 1 166 ? -32.125 27.328 2.564 1 96.94 166 ALA B CA 1
ATOM 5319 C C . ALA B 1 166 ? -30.812 27.062 1.851 1 96.94 166 ALA B C 1
ATOM 5321 O O . ALA B 1 166 ? -29.766 27.594 2.244 1 96.94 166 ALA B O 1
ATOM 5322 N N . ASN B 1 167 ? -30.906 26.234 0.819 1 97.69 167 ASN B N 1
ATOM 5323 C CA . ASN B 1 167 ? -29.734 26.016 -0.014 1 97.69 167 ASN B CA 1
ATOM 5324 C C . ASN B 1 167 ? -29.297 27.312 -0.703 1 97.69 167 ASN B C 1
ATOM 5326 O O . ASN B 1 167 ? -30.078 28.25 -0.852 1 97.69 167 ASN B O 1
ATOM 5330 N N . GLN B 1 168 ? -28.062 27.375 -1.024 1 96.88 168 GLN B N 1
ATOM 5331 C CA . GLN B 1 168 ? -27.5 28.531 -1.722 1 96.88 168 GLN B CA 1
ATOM 5332 C C . GLN B 1 168 ? -26.781 28.094 -3 1 96.88 168 GLN B C 1
ATOM 5334 O O . GLN B 1 168 ? -25.875 27.266 -2.959 1 96.88 168 GLN B O 1
ATOM 5339 N N . SER B 1 169 ? -27.094 28.703 -4.109 1 96.94 169 SER B N 1
ATOM 5340 C CA . SER B 1 169 ? -26.594 28.234 -5.395 1 96.94 169 SER B CA 1
ATOM 5341 C C . SER B 1 169 ? -25.312 28.953 -5.785 1 96.94 169 SER B C 1
ATOM 5343 O O . SER B 1 169 ? -24.594 28.531 -6.691 1 96.94 169 SER B O 1
ATOM 5345 N N . TYR B 1 170 ? -25.062 30.109 -5.105 1 97.06 170 TYR B N 1
ATOM 5346 C CA . TYR B 1 170 ? -23.844 30.891 -5.328 1 97.06 170 TYR B CA 1
ATOM 5347 C C . TYR B 1 170 ? -23.094 31.109 -4.02 1 97.06 170 TYR B C 1
ATOM 5349 O O . TYR B 1 170 ? -23.703 31.094 -2.941 1 97.06 170 TYR B O 1
ATOM 5357 N N . PRO B 1 171 ? -21.797 31.281 -4.156 1 97.56 171 PRO B N 1
ATOM 5358 C CA . PRO B 1 171 ? -21.078 31.625 -2.928 1 97.56 171 PRO B CA 1
ATOM 5359 C C . PRO B 1 171 ? -21.672 32.844 -2.232 1 97.56 171 PRO B C 1
ATOM 5361 O O . PRO B 1 171 ? -21.938 33.875 -2.885 1 97.56 171 PRO B O 1
ATOM 5364 N N . ARG B 1 172 ? -21.891 32.656 -0.967 1 96.56 172 ARG B N 1
ATOM 5365 C CA . ARG B 1 172 ? -22.422 33.75 -0.147 1 96.56 172 ARG B CA 1
ATOM 5366 C C . ARG B 1 172 ? -21.531 34 1.072 1 96.56 172 ARG B C 1
ATOM 5368 O O . ARG B 1 172 ? -21.078 33.031 1.72 1 96.56 172 ARG B O 1
ATOM 5375 N N . LYS B 1 173 ? -21.344 35.281 1.329 1 96.25 173 LYS B N 1
ATOM 5376 C CA . LYS B 1 173 ? -20.484 35.625 2.461 1 96.25 173 LYS B CA 1
ATOM 5377 C C . LYS B 1 173 ? -21.141 35.219 3.783 1 96.25 173 LYS B C 1
ATOM 5379 O O . LYS B 1 173 ? -22.344 35.406 3.979 1 96.25 173 LYS B O 1
ATOM 5384 N N . VAL B 1 174 ? -20.344 34.656 4.617 1 97.88 174 VAL B N 1
ATOM 5385 C CA . VAL B 1 174 ? -20.781 34.375 5.98 1 97.88 174 VAL B CA 1
ATOM 5386 C C . VAL B 1 174 ? -20.641 35.625 6.844 1 97.88 174 VAL B C 1
ATOM 5388 O O . VAL B 1 174 ? -19.625 35.812 7.523 1 97.88 174 VAL B O 1
ATOM 5391 N N . THR B 1 175 ? -21.609 36.344 7.008 1 96 175 THR B N 1
ATOM 5392 C CA . THR B 1 175 ? -21.562 37.688 7.52 1 96 175 THR B CA 1
ATOM 5393 C C . THR B 1 175 ? -21.281 37.719 9.023 1 96 175 THR B C 1
ATOM 5395 O O . THR B 1 175 ? -20.734 38.656 9.555 1 96 175 THR B O 1
ATOM 5398 N N . SER B 1 176 ? -21.656 36.688 9.672 1 95.5 176 SER B N 1
ATOM 5399 C CA . SER B 1 176 ? -21.453 36.625 11.117 1 95.5 176 SER B CA 1
ATOM 5400 C C . SER B 1 176 ? -19.969 36.625 11.477 1 95.5 176 SER B C 1
ATOM 5402 O O . SER B 1 176 ? -19.609 36.844 12.633 1 95.5 176 SER B O 1
ATOM 5404 N N . LEU B 1 177 ? -19.156 36.375 10.578 1 96.38 177 LEU B N 1
ATOM 5405 C CA . LEU B 1 177 ? -17.703 36.375 10.805 1 96.38 177 LEU B CA 1
ATOM 5406 C C . LEU B 1 177 ? -17.094 37.688 10.328 1 96.38 177 LEU B C 1
ATOM 5408 O O . LEU B 1 177 ? -15.859 37.812 10.273 1 96.38 177 LEU B O 1
ATOM 5412 N N . GLN B 1 178 ? -17.953 38.594 9.953 1 92 178 GLN B N 1
ATOM 5413 C CA . GLN B 1 178 ? -17.453 39.875 9.477 1 92 178 GLN B CA 1
ATOM 5414 C C . GLN B 1 178 ? -16.594 40.562 10.531 1 92 178 GLN B C 1
ATOM 5416 O O . GLN B 1 178 ? -16.938 40.594 11.711 1 92 178 GLN B O 1
ATOM 5421 N N . GLY B 1 179 ? -15.453 41.094 10.086 1 91.38 179 GLY B N 1
ATOM 5422 C CA . GLY B 1 179 ? -14.555 41.812 11 1 91.38 179 GLY B CA 1
ATOM 5423 C C . GLY B 1 179 ? -13.5 40.875 11.594 1 91.38 179 GLY B C 1
ATOM 5424 O O . GLY B 1 179 ? -12.562 41.344 12.242 1 91.38 179 GLY B O 1
ATOM 5425 N N . ARG B 1 180 ? -13.688 39.688 11.461 1 93.56 180 ARG B N 1
ATOM 5426 C CA . ARG B 1 180 ? -12.688 38.75 11.906 1 93.56 180 ARG B CA 1
ATOM 5427 C C . ARG B 1 180 ? -11.805 38.281 10.75 1 93.56 180 ARG B C 1
ATOM 5429 O O . ARG B 1 180 ? -12.281 38.125 9.625 1 93.56 180 ARG B O 1
ATOM 5436 N N . ASN B 1 181 ? -10.594 38.188 11.031 1 95.94 181 ASN B N 1
ATOM 5437 C CA . ASN B 1 181 ? -9.664 37.688 10.016 1 95.94 181 ASN B CA 1
ATOM 5438 C C . ASN B 1 181 ? -9.508 36.188 10.078 1 95.94 181 ASN B C 1
ATOM 5440 O O . ASN B 1 181 ? -8.656 35.656 10.812 1 95.94 181 ASN B O 1
ATOM 5444 N N . VAL B 1 182 ? -10.25 35.5 9.289 1 98.12 182 VAL B N 1
ATOM 5445 C CA . VAL B 1 182 ? -10.227 34.031 9.266 1 98.12 182 VAL B CA 1
ATOM 5446 C C . VAL B 1 182 ? -8.969 33.562 8.547 1 98.12 182 VAL B C 1
ATOM 5448 O O . VAL B 1 182 ? -8.602 34.094 7.496 1 98.12 182 VAL B O 1
ATOM 5451 N N . VAL B 1 183 ? -8.297 32.5 9.102 1 97.19 183 VAL B N 1
ATOM 5452 C CA . VAL B 1 183 ? -7.043 32.062 8.523 1 97.19 183 VAL B CA 1
ATOM 5453 C C . VAL B 1 183 ? -7.176 30.594 8.102 1 97.19 183 VAL B C 1
ATOM 5455 O O . VAL B 1 183 ? -6.305 30.047 7.422 1 97.19 183 VAL B O 1
ATOM 5458 N N . GLY B 1 184 ? -8.25 29.922 8.5 1 98.31 184 GLY B N 1
ATOM 5459 C CA . GLY B 1 184 ? -8.469 28.531 8.117 1 98.31 184 GLY B CA 1
ATOM 5460 C C . GLY B 1 184 ? -9.93 28.125 8.148 1 98.31 184 GLY B C 1
ATOM 5461 O O . GLY B 1 184 ? -10.695 28.625 8.984 1 98.31 184 GLY B O 1
ATOM 5462 N N . ILE B 1 185 ? -10.297 27.234 7.297 1 98.81 185 ILE B N 1
ATOM 5463 C CA . ILE B 1 185 ? -11.656 26.719 7.254 1 98.81 185 ILE B CA 1
ATOM 5464 C C . ILE B 1 185 ? -11.625 25.203 7.078 1 98.81 185 ILE B C 1
ATOM 5466 O O . ILE B 1 185 ? -10.742 24.656 6.402 1 98.81 185 ILE B O 1
ATOM 5470 N N . VAL B 1 186 ? -12.562 24.516 7.703 1 98.5 186 VAL B N 1
ATOM 5471 C CA . VAL B 1 186 ? -12.695 23.062 7.539 1 98.5 186 VAL B CA 1
ATOM 5472 C C . VAL B 1 186 ? -14.172 22.688 7.57 1 98.5 186 VAL B C 1
ATOM 5474 O O . VAL B 1 186 ? -14.992 23.359 8.195 1 98.5 186 VAL B O 1
ATOM 5477 N N . CYS B 1 187 ? -14.492 21.594 6.883 1 98.31 187 CYS B N 1
ATOM 5478 C CA . CYS B 1 187 ? -15.859 21.078 6.855 1 98.31 187 CYS B CA 1
ATOM 5479 C C . CYS B 1 187 ? -15.914 19.656 7.367 1 98.31 187 CYS B C 1
ATOM 5481 O O . CYS B 1 187 ? -15.047 18.844 7.047 1 98.31 187 CYS B O 1
ATOM 5483 N N . GLY B 1 188 ? -16.906 19.391 8.219 1 97.62 188 GLY B N 1
ATOM 5484 C CA . GLY B 1 188 ? -17.391 18.031 8.352 1 97.62 188 GLY B CA 1
ATOM 5485 C C . GLY B 1 188 ? -18.406 17.641 7.293 1 97.62 188 GLY B C 1
ATOM 5486 O O . GLY B 1 188 ? -18.547 18.344 6.281 1 97.62 188 GLY B O 1
ATOM 5487 N N . GLN B 1 189 ? -19.125 16.641 7.551 1 97.06 189 GLN B N 1
ATOM 5488 C CA . GLN B 1 189 ? -20.125 16.234 6.566 1 97.06 189 GLN B CA 1
ATOM 5489 C C . GLN B 1 189 ? -21.25 17.25 6.465 1 97.06 189 GLN B C 1
ATOM 5491 O O . GLN B 1 189 ? -21.688 17.594 5.367 1 97.06 189 GLN B O 1
ATOM 5496 N N . THR B 1 190 ? -21.656 17.688 7.617 1 97.62 190 THR B N 1
ATOM 5497 C CA . THR B 1 190 ? -22.781 18.609 7.641 1 97.62 190 THR B CA 1
ATOM 5498 C C . THR B 1 190 ? -22.531 19.75 8.617 1 97.62 190 THR B C 1
ATOM 5500 O O . THR B 1 190 ? -23.469 20.266 9.234 1 97.62 190 THR B O 1
ATOM 5503 N N . SER B 1 191 ? -21.312 20.047 8.812 1 98.19 191 SER B N 1
ATOM 5504 C CA . SER B 1 191 ? -20.891 21.125 9.688 1 98.19 191 SER B CA 1
ATOM 5505 C C . SER B 1 191 ? -19.672 21.859 9.125 1 98.19 191 SER B C 1
ATOM 5507 O O . SER B 1 191 ? -19.016 21.359 8.211 1 98.19 191 SER B O 1
ATOM 5509 N N . SER B 1 192 ? -19.438 23.031 9.664 1 98.75 192 SER B N 1
ATOM 5510 C CA . SER B 1 192 ? -18.344 23.859 9.219 1 98.75 192 SER B CA 1
ATOM 5511 C C . SER B 1 192 ? -17.625 24.516 10.398 1 98.75 192 SER B C 1
ATOM 5513 O O . SER B 1 192 ? -18.203 24.656 11.477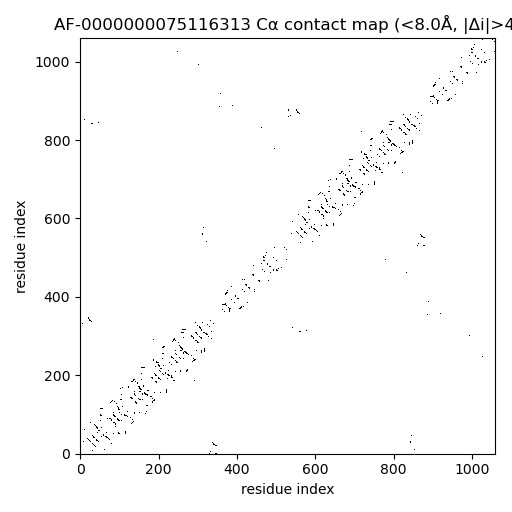 1 98.75 192 SER B O 1
ATOM 5515 N N . MET B 1 193 ? -16.375 24.781 10.195 1 98.75 193 MET B N 1
ATOM 5516 C CA . MET B 1 193 ? -15.555 25.422 11.227 1 98.75 193 MET B CA 1
ATOM 5517 C C . MET B 1 193 ? -14.586 26.422 10.602 1 98.75 193 MET B C 1
ATOM 5519 O O . MET B 1 193 ? -14.133 26.234 9.477 1 98.75 193 MET B O 1
ATOM 5523 N N . ALA B 1 194 ? -14.312 27.484 11.344 1 98.75 194 ALA B N 1
ATOM 5524 C CA . ALA B 1 194 ? -13.375 28.516 10.922 1 98.75 194 ALA B CA 1
ATOM 5525 C C . ALA B 1 194 ? -12.391 28.844 12.047 1 98.75 194 ALA B C 1
ATOM 5527 O O . ALA B 1 194 ? -12.758 28.859 13.219 1 98.75 194 ALA B O 1
ATOM 5528 N N . LEU B 1 195 ? -11.211 29.062 11.672 1 98.62 195 LEU B N 1
ATOM 5529 C CA . LEU B 1 195 ? -10.141 29.469 12.57 1 98.62 195 LEU B CA 1
ATOM 5530 C C . LEU B 1 195 ? -9.758 30.938 12.32 1 98.62 195 LEU B C 1
ATOM 5532 O O . LEU B 1 195 ? -9.422 31.312 11.195 1 98.62 195 LEU B O 1
ATOM 5536 N N . VAL B 1 196 ? -9.828 31.734 13.383 1 96.56 196 VAL B N 1
ATOM 5537 C CA . VAL B 1 196 ? -9.492 33.156 13.297 1 96.56 196 VAL B CA 1
ATOM 5538 C C . VAL B 1 196 ? -8.016 33.344 13.656 1 96.56 196 VAL B C 1
ATOM 5540 O O . VAL B 1 196 ? -7.434 32.531 14.383 1 96.56 196 VAL B O 1
ATOM 5543 N N . ASP B 1 197 ? -7.422 34.406 13.219 1 92.12 197 ASP B N 1
ATOM 5544 C CA . ASP B 1 197 ? -5.988 34.656 13.328 1 92.12 197 ASP B CA 1
ATOM 5545 C C . ASP B 1 197 ? -5.562 34.75 14.797 1 92.12 197 ASP B C 1
ATOM 5547 O O . ASP B 1 197 ? -4.418 34.469 15.141 1 92.12 197 ASP B O 1
ATOM 5551 N N . ASN B 1 198 ? -6.488 35.156 15.711 1 87.5 198 ASN B N 1
ATOM 5552 C CA . ASN B 1 198 ? -6.16 35.281 17.125 1 87.5 198 ASN B CA 1
ATOM 5553 C C . ASN B 1 198 ? -6.289 33.938 17.844 1 87.5 198 ASN B C 1
ATOM 5555 O O . ASN B 1 198 ? -6.117 33.875 19.062 1 87.5 198 ASN B O 1
ATOM 5559 N N . GLY B 1 199 ? -6.727 32.906 17.125 1 93.81 199 GLY B N 1
ATOM 5560 C CA . GLY B 1 199 ? -6.781 31.578 17.688 1 93.81 199 GLY B CA 1
ATOM 5561 C C . GLY B 1 199 ? -8.188 31.141 18.062 1 93.81 199 GLY B C 1
ATOM 5562 O O . GLY B 1 199 ? -8.406 30 18.453 1 93.81 199 GLY B O 1
ATOM 5563 N N . GLU B 1 200 ? -9.125 32.031 17.922 1 95.75 200 GLU B N 1
ATOM 5564 C CA . GLU B 1 200 ? -10.508 31.656 18.203 1 95.75 200 GLU B CA 1
ATOM 5565 C C . GLU B 1 200 ? -11.062 30.719 17.141 1 95.75 200 GLU B C 1
ATOM 5567 O O . GLU B 1 200 ? -10.695 30.828 15.961 1 95.75 200 GLU B O 1
ATOM 5572 N N . VAL B 1 201 ? -11.906 29.859 17.594 1 98.56 201 VAL B N 1
ATOM 5573 C CA . VAL B 1 201 ? -12.523 28.891 16.688 1 98.56 201 VAL B CA 1
ATOM 5574 C C . VAL B 1 201 ? -14.039 29.078 16.688 1 98.56 201 VAL B C 1
ATOM 5576 O O . VAL B 1 201 ? -14.648 29.281 17.734 1 98.56 201 VAL B O 1
ATOM 5579 N N . TYR B 1 202 ? -14.609 29.094 15.523 1 98.69 202 TYR B N 1
ATOM 5580 C CA . TYR B 1 202 ? -16.062 29.156 15.344 1 98.69 202 TYR B CA 1
ATOM 5581 C C . TYR B 1 202 ? -16.578 27.938 14.609 1 98.69 202 TYR B C 1
ATOM 5583 O O . TYR B 1 202 ? -15.938 27.438 13.68 1 98.69 202 TYR B O 1
ATOM 5591 N N . SER B 1 203 ? -17.75 27.453 15.023 1 98.69 203 SER B N 1
ATOM 5592 C CA . SER B 1 203 ? -18.375 26.312 14.367 1 98.69 203 SER B CA 1
ATOM 5593 C C . SER B 1 203 ? -19.859 26.531 14.156 1 98.69 203 SER B C 1
ATOM 5595 O O . SER B 1 203 ? -20.5 27.297 14.891 1 98.69 203 SER B O 1
ATOM 5597 N N . TRP B 1 204 ? -20.438 25.922 13.109 1 98.81 204 TRP B N 1
ATOM 5598 C CA . TRP B 1 204 ? -21.875 26.031 12.828 1 98.81 204 TRP B CA 1
ATOM 5599 C C . TRP B 1 204 ? -22.344 24.844 11.992 1 98.81 204 TRP B C 1
ATOM 5601 O O . TRP B 1 204 ? -21.531 24.078 11.461 1 98.81 204 TRP B O 1
ATOM 5611 N N . GLY B 1 205 ? -23.672 24.656 11.914 1 98.56 205 GLY B N 1
ATOM 5612 C CA . GLY B 1 205 ? -24.281 23.531 11.211 1 98.56 205 GLY B CA 1
ATOM 5613 C C . GLY B 1 205 ? -24.891 22.5 12.141 1 98.56 205 GLY B C 1
ATOM 5614 O O . GLY B 1 205 ? -25.469 22.844 13.172 1 98.56 205 GLY B O 1
ATOM 5615 N N . ASN B 1 206 ? -24.812 21.25 11.641 1 98.31 206 ASN B N 1
ATOM 5616 C CA . ASN B 1 206 ? -25.344 20.125 12.414 1 98.31 206 ASN B CA 1
ATOM 5617 C C . ASN B 1 206 ? -24.594 19.938 13.727 1 98.31 206 ASN B C 1
ATOM 5619 O O . ASN B 1 206 ? -23.375 20.062 13.766 1 98.31 206 ASN B O 1
ATOM 5623 N N . ASN B 1 207 ? -25.375 19.594 14.789 1 98.19 207 ASN B N 1
ATOM 5624 C CA . ASN B 1 207 ? -24.766 19.406 16.094 1 98.19 207 ASN B CA 1
ATOM 5625 C C . ASN B 1 207 ? -25.438 18.266 16.859 1 98.19 207 ASN B C 1
ATOM 5627 O O . ASN B 1 207 ? -25.469 18.281 18.094 1 98.19 207 ASN B O 1
ATOM 5631 N N . SER B 1 208 ? -25.953 17.328 16.188 1 96.56 208 SER B N 1
ATOM 5632 C CA . SER B 1 208 ? -26.75 16.266 16.797 1 96.56 208 SER B CA 1
ATOM 5633 C C . SER B 1 208 ? -25.891 15.391 17.703 1 96.56 208 SER B C 1
ATOM 5635 O O . SER B 1 208 ? -26.406 14.742 18.609 1 96.56 208 SER B O 1
ATOM 5637 N N . ILE B 1 209 ? -24.609 15.438 17.5 1 96.44 209 ILE B N 1
ATOM 5638 C CA . ILE B 1 209 ? -23.766 14.555 18.297 1 96.44 209 ILE B CA 1
ATOM 5639 C C . ILE B 1 209 ? -22.641 15.367 18.953 1 96.44 209 ILE B C 1
ATOM 5641 O O . ILE B 1 209 ? -21.641 14.805 19.406 1 96.44 209 ILE B O 1
ATOM 5645 N N . GLY B 1 210 ? -22.766 16.672 18.922 1 97.5 210 GLY B N 1
ATOM 5646 C CA . GLY B 1 210 ? -21.812 17.547 19.594 1 97.5 210 GLY B CA 1
ATOM 5647 C C . GLY B 1 210 ? -20.625 17.922 18.719 1 97.5 210 GLY B C 1
ATOM 5648 O O . GLY B 1 210 ? -19.578 18.328 19.219 1 97.5 210 GLY B O 1
ATOM 5649 N N . GLN B 1 211 ? -20.734 17.781 17.438 1 97.06 211 GLN B N 1
ATOM 5650 C CA . GLN B 1 211 ? -19.594 17.953 16.531 1 97.06 211 GLN B CA 1
ATOM 5651 C C . GLN B 1 211 ? -19.219 19.438 16.406 1 97.06 211 GLN B C 1
ATOM 5653 O O . GLN B 1 211 ? -18.141 19.766 15.898 1 97.06 211 GLN B O 1
ATOM 5658 N N . LEU B 1 212 ? -20 20.359 16.984 1 98.25 212 LEU B N 1
ATOM 5659 C CA . LEU B 1 212 ? -19.656 21.766 16.922 1 98.25 212 LEU B CA 1
ATOM 5660 C C . LEU B 1 212 ? -18.812 22.172 18.125 1 98.25 212 LEU B C 1
ATOM 5662 O O . LEU B 1 212 ? -18.172 23.234 18.125 1 98.25 212 LEU B O 1
ATOM 5666 N N . GLY B 1 213 ? -18.891 21.453 19.234 1 98.5 213 GLY B N 1
ATOM 5667 C CA . GLY B 1 213 ? -18.047 21.703 20.391 1 98.5 213 GLY B CA 1
ATOM 5668 C C . GLY B 1 213 ? -18.562 22.844 21.25 1 98.5 213 GLY B C 1
ATOM 5669 O O . GLY B 1 213 ? -17.781 23.469 21.969 1 98.5 213 GLY B O 1
ATOM 5670 N N . ILE B 1 214 ? -19.859 23.141 21.203 1 97.75 214 ILE B N 1
ATOM 5671 C CA . ILE B 1 214 ? -20.359 24.344 21.875 1 97.75 214 ILE B CA 1
ATOM 5672 C C . ILE B 1 214 ? -21.047 23.953 23.172 1 97.75 214 ILE B C 1
ATOM 5674 O O . ILE B 1 214 ? -21.75 24.781 23.781 1 97.75 214 ILE B O 1
ATOM 5678 N N . GLY B 1 215 ? -20.984 22.781 23.609 1 96.88 215 GLY B N 1
ATOM 5679 C CA . GLY B 1 215 ? -21.5 22.359 24.906 1 96.88 215 GLY B CA 1
ATOM 5680 C C . GLY B 1 215 ? -22.969 21.969 24.875 1 96.88 215 GLY B C 1
ATOM 5681 O O . GLY B 1 215 ? -23.594 21.828 25.938 1 96.88 215 GLY B O 1
ATOM 5682 N N . SER B 1 216 ? -23.469 21.891 23.672 1 95 216 SER B N 1
ATOM 5683 C CA . SER B 1 216 ? -24.859 21.484 23.469 1 95 216 SER B CA 1
ATOM 5684 C C . SER B 1 216 ? -25 20.672 22.188 1 95 216 SER B C 1
ATOM 5686 O O . SER B 1 216 ? -24.031 20.422 21.484 1 95 216 SER B O 1
ATOM 5688 N N . ASN B 1 217 ? -26.266 20.25 21.922 1 96.25 217 ASN B N 1
ATOM 5689 C CA . ASN B 1 217 ? -26.547 19.516 20.703 1 96.25 217 ASN B CA 1
ATOM 5690 C C . ASN B 1 217 ? -27.453 20.312 19.766 1 96.25 217 ASN B C 1
ATOM 5692 O O . ASN B 1 217 ? -28.047 19.75 18.844 1 96.25 217 ASN B O 1
ATOM 5696 N N . GLU B 1 218 ? -27.453 21.594 20.016 1 96.19 218 GLU B N 1
ATOM 5697 C CA . GLU B 1 218 ? -28.328 22.438 19.203 1 96.19 218 GLU B CA 1
ATOM 5698 C C . GLU B 1 218 ? -27.688 22.781 17.875 1 96.19 218 GLU B C 1
ATOM 5700 O O . GLU B 1 218 ? -26.5 23.094 17.812 1 96.19 218 GLU B O 1
ATOM 5705 N N . VAL B 1 219 ? -28.484 22.734 16.844 1 97.38 219 VAL B N 1
ATOM 5706 C CA . VAL B 1 219 ? -28.047 23.141 15.523 1 97.38 219 VAL B CA 1
ATOM 5707 C C . VAL B 1 219 ? -27.734 24.641 15.523 1 97.38 219 VAL B C 1
ATOM 5709 O O . VAL B 1 219 ? -28.438 25.422 16.156 1 97.38 219 VAL B O 1
ATOM 5712 N N . GLN B 1 220 ? -26.703 25.031 14.883 1 98.06 220 GLN B N 1
ATOM 5713 C CA . GLN B 1 220 ? -26.344 26.453 14.773 1 98.06 220 GLN B CA 1
ATOM 5714 C C . GLN B 1 220 ? -26.406 26.906 13.32 1 98.06 220 GLN B C 1
ATOM 5716 O O . GLN B 1 220 ? -25.625 26.438 12.477 1 98.06 220 GLN B O 1
ATOM 5721 N N . LEU B 1 221 ? -27.188 27.891 13.062 1 98.25 221 LEU B N 1
ATOM 5722 C CA . LEU B 1 221 ? -27.406 28.359 11.688 1 98.25 221 LEU B CA 1
ATOM 5723 C C . LEU B 1 221 ? -26.359 29.406 11.312 1 98.25 221 LEU B C 1
ATOM 5725 O O . LEU B 1 221 ? -26.25 29.781 10.141 1 98.25 221 LEU B O 1
ATOM 5729 N N . SER B 1 222 ? -25.625 29.859 12.289 1 98.25 222 SER B N 1
ATOM 5730 C CA . SER B 1 222 ? -24.531 30.828 12.117 1 98.25 222 SER B CA 1
ATOM 5731 C C . SER B 1 222 ? -23.328 30.453 12.977 1 98.25 222 SER B C 1
ATOM 5733 O O . SER B 1 222 ? -23.469 29.75 13.984 1 98.25 222 SER B O 1
ATOM 5735 N N . PRO B 1 223 ? -22.203 30.969 12.602 1 98.38 223 PRO B N 1
ATOM 5736 C CA . PRO B 1 223 ? -21 30.641 13.367 1 98.38 223 PRO B CA 1
ATOM 5737 C C . PRO B 1 223 ? -21.125 30.984 14.844 1 98.38 223 PRO B C 1
ATOM 5739 O O . PRO B 1 223 ? -21.578 32.094 15.188 1 98.38 223 PRO B O 1
ATOM 5742 N N . CYS B 1 224 ? -20.781 30.031 15.656 1 97.5 224 CYS B N 1
ATOM 5743 C CA . CYS B 1 224 ? -20.766 30.188 17.109 1 97.5 224 CYS B CA 1
ATOM 5744 C C . CYS B 1 224 ? -19.391 29.859 17.672 1 97.5 224 CYS B C 1
ATOM 5746 O O . CYS B 1 224 ? -18.75 28.906 17.219 1 97.5 224 CYS B O 1
ATOM 5748 N N . PRO B 1 225 ? -18.938 30.641 18.656 1 97.5 225 PRO B N 1
ATOM 5749 C CA . PRO B 1 225 ? -17.609 30.375 19.219 1 97.5 225 PRO B CA 1
ATOM 5750 C C . PRO B 1 225 ? -17.562 29.078 20.016 1 97.5 225 PRO B C 1
ATOM 5752 O O . PRO B 1 225 ? -18.516 28.734 20.719 1 97.5 225 PRO B O 1
ATOM 5755 N N . VAL B 1 226 ? -16.484 28.375 19.844 1 98.44 226 VAL B N 1
ATOM 5756 C CA . VAL B 1 226 ? -16.203 27.234 20.703 1 98.44 226 VAL B CA 1
ATOM 5757 C C . VAL B 1 226 ? -15.602 27.719 22.016 1 98.44 226 VAL B C 1
ATOM 5759 O O . VAL B 1 226 ? -14.383 27.719 22.188 1 98.44 226 VAL B O 1
ATOM 5762 N N . THR B 1 227 ? -16.375 27.938 22.938 1 97 227 THR B N 1
ATOM 5763 C CA . THR B 1 227 ? -16.031 28.719 24.125 1 97 227 THR B CA 1
ATOM 5764 C C . THR B 1 227 ? -15.039 27.953 25 1 97 227 THR B C 1
ATOM 5766 O O . THR B 1 227 ? -14.219 28.562 25.688 1 97 227 THR B O 1
ATOM 5769 N N . ALA B 1 228 ? -15.102 26.688 24.953 1 97.12 228 ALA B N 1
ATOM 5770 C CA . ALA B 1 228 ? -14.219 25.875 25.781 1 97.12 228 ALA B CA 1
ATOM 5771 C C . ALA B 1 228 ? -12.758 26.062 25.375 1 97.12 228 ALA B C 1
ATOM 5773 O O . ALA B 1 228 ? -11.852 25.688 26.109 1 97.12 228 ALA B O 1
ATOM 5774 N N . LEU B 1 229 ? -12.508 26.594 24.234 1 97.31 229 LEU B N 1
ATOM 5775 C CA . LEU B 1 229 ? -11.148 26.828 23.766 1 97.31 229 LEU B CA 1
ATOM 5776 C C . LEU B 1 229 ? -10.727 28.266 23.984 1 97.31 229 LEU B C 1
ATOM 5778 O O . LEU B 1 229 ? -9.648 28.688 23.562 1 97.31 229 LEU B O 1
ATOM 5782 N N . GLN B 1 230 ? -11.609 29 24.609 1 92.56 230 GLN B N 1
ATOM 5783 C CA . GLN B 1 230 ? -11.289 30.406 24.875 1 92.56 230 GLN B CA 1
ATOM 5784 C C . GLN B 1 230 ? -10.039 30.531 25.734 1 92.56 230 GLN B C 1
ATOM 5786 O O . GLN B 1 230 ? -9.867 29.781 26.703 1 92.56 230 GLN B O 1
ATOM 5791 N N . GLY B 1 231 ? -9.164 31.469 25.406 1 87.69 231 GLY B N 1
ATOM 5792 C CA . GLY B 1 231 ? -7.922 31.656 26.141 1 87.69 231 GLY B CA 1
ATOM 5793 C C . GLY B 1 231 ? -6.754 30.906 25.547 1 87.69 231 GLY B C 1
ATOM 5794 O O . GLY B 1 231 ? -5.594 31.188 25.859 1 87.69 231 GLY B O 1
ATOM 5795 N N . LEU B 1 232 ? -7.078 29.969 24.719 1 91.19 232 LEU B N 1
ATOM 5796 C CA . LEU B 1 232 ? -6.047 29.234 24 1 91.19 232 LEU B CA 1
ATOM 5797 C C . LEU B 1 232 ? -5.836 29.812 22.609 1 91.19 232 LEU B C 1
ATOM 5799 O O . LEU B 1 232 ? -6.734 30.453 22.047 1 91.19 232 LEU B O 1
ATOM 5803 N N . CYS B 1 233 ? -4.656 29.672 22.125 1 91.44 233 CYS B N 1
ATOM 5804 C CA . CYS B 1 233 ? -4.379 30.062 20.75 1 91.44 233 CYS B CA 1
ATOM 5805 C C . CYS B 1 233 ? -4.32 28.844 19.828 1 91.44 233 CYS B C 1
ATOM 5807 O O . CYS B 1 233 ? -3.273 28.219 19.703 1 91.44 233 CYS B O 1
ATOM 5809 N N . VAL B 1 234 ? -5.402 28.578 19.172 1 96.31 234 VAL B N 1
ATOM 5810 C CA . VAL B 1 234 ? -5.48 27.422 18.266 1 96.31 234 VAL B CA 1
ATOM 5811 C C . VAL B 1 234 ? -4.742 27.734 16.969 1 96.31 234 VAL B C 1
ATOM 5813 O O . VAL B 1 234 ? -4.871 28.844 16.422 1 96.31 234 VAL B O 1
ATOM 5816 N N . GLN B 1 235 ? -3.951 26.766 16.484 1 93.62 235 GLN B N 1
ATOM 5817 C CA . GLN B 1 235 ? -3.152 26.969 15.281 1 93.62 235 GLN B CA 1
ATOM 5818 C C . GLN B 1 235 ? -3.654 26.094 14.133 1 93.62 235 GLN B C 1
ATOM 5820 O O . GLN B 1 235 ? -3.416 26.406 12.969 1 93.62 235 GLN B O 1
ATOM 5825 N N . GLN B 1 236 ? -4.285 25.062 14.461 1 97.62 236 GLN B N 1
ATOM 5826 C CA . GLN B 1 236 ? -4.781 24.141 13.445 1 97.62 236 GLN B CA 1
ATOM 5827 C C . GLN B 1 236 ? -6.105 23.516 13.867 1 97.62 236 GLN B C 1
ATOM 5829 O O . GLN B 1 236 ? -6.289 23.172 15.031 1 97.62 236 GLN B O 1
ATOM 5834 N N . ILE B 1 237 ? -7.004 23.375 12.914 1 98.75 237 ILE B N 1
ATOM 5835 C CA . ILE B 1 237 ? -8.258 22.656 13.109 1 98.75 237 ILE B CA 1
ATOM 5836 C C . ILE B 1 237 ? -8.453 21.656 11.984 1 98.75 237 ILE B C 1
ATOM 5838 O O . ILE B 1 237 ? -8.062 21.906 10.836 1 98.75 237 ILE B O 1
ATOM 5842 N N . VAL B 1 238 ? -8.992 20.5 12.297 1 98.69 238 VAL B N 1
ATOM 5843 C CA . VAL B 1 238 ? -9.391 19.5 11.305 1 98.69 238 VAL B CA 1
ATOM 5844 C C . VAL B 1 238 ? -10.727 18.875 11.703 1 98.69 238 VAL B C 1
ATOM 5846 O O . VAL B 1 238 ? -11.078 18.859 12.891 1 98.69 238 VAL B O 1
ATOM 5849 N N . SER B 1 239 ? -11.43 18.406 10.703 1 98.38 239 SER B N 1
ATOM 5850 C CA . SER B 1 239 ? -12.711 17.75 10.938 1 98.38 239 SER B CA 1
ATOM 5851 C C . SER B 1 239 ? -12.758 16.375 10.289 1 98.38 239 SER B C 1
ATOM 5853 O O . SER B 1 239 ? -12.328 16.203 9.148 1 98.38 239 SER B O 1
ATOM 5855 N N . GLY B 1 240 ? -13.18 15.406 11.094 1 98.06 240 GLY B N 1
ATOM 5856 C CA . GLY B 1 240 ? -13.555 14.117 10.523 1 98.06 240 GLY B CA 1
ATOM 5857 C C . GLY B 1 240 ? -15 14.07 10.055 1 98.06 240 GLY B C 1
ATOM 5858 O O . GLY B 1 240 ? -15.586 15.102 9.734 1 98.06 240 GLY B O 1
ATOM 5859 N N . TYR B 1 241 ? -15.508 12.867 10.047 1 97.25 241 TYR B N 1
ATOM 5860 C CA . TYR B 1 241 ? -16.891 12.695 9.609 1 97.25 241 TYR B CA 1
ATOM 5861 C C . TYR B 1 241 ? -17.844 13.492 10.492 1 97.25 241 TYR B C 1
ATOM 5863 O O . TYR B 1 241 ? -18.688 14.242 9.992 1 97.25 241 TYR B O 1
ATOM 5871 N N . SER B 1 242 ? -17.719 13.375 11.75 1 97.75 242 SER B N 1
ATOM 5872 C CA . SER B 1 242 ? -18.531 14.086 12.734 1 97.75 242 SER B CA 1
ATOM 5873 C C . SER B 1 242 ? -17.734 14.359 14.008 1 97.75 242 SER B C 1
ATOM 5875 O O . SER B 1 242 ? -18.297 14.375 15.109 1 97.75 242 SER B O 1
ATOM 5877 N N . HIS B 1 243 ? -16.438 14.484 13.875 1 98.5 243 HIS B N 1
ATOM 5878 C CA . HIS B 1 243 ? -15.562 14.836 14.977 1 98.5 243 HIS B CA 1
ATOM 5879 C C . HIS B 1 243 ? -14.531 15.875 14.547 1 98.5 243 HIS B C 1
ATOM 5881 O O . HIS B 1 243 ? -14.289 16.047 13.352 1 98.5 243 HIS B O 1
ATOM 5887 N N . SER B 1 244 ? -14.023 16.562 15.547 1 98.75 244 SER B N 1
ATOM 5888 C CA . SER B 1 244 ? -13.102 17.656 15.273 1 98.75 244 SER B CA 1
ATOM 5889 C C . SER B 1 244 ? -11.891 17.609 16.203 1 98.75 244 SER B C 1
ATOM 5891 O O . SER B 1 244 ? -11.984 17.109 17.312 1 98.75 244 SER B O 1
ATOM 5893 N N . LEU B 1 245 ? -10.781 18.047 15.688 1 98.81 245 LEU B N 1
ATOM 5894 C CA . LEU B 1 245 ? -9.555 18.219 16.453 1 98.81 245 LEU B CA 1
ATOM 5895 C C . LEU B 1 245 ? -9.039 19.641 16.359 1 98.81 245 LEU B C 1
ATOM 5897 O O . LEU B 1 245 ? -9.227 20.312 15.336 1 98.81 245 LEU B O 1
ATOM 5901 N N . ALA B 1 246 ? -8.453 20.109 17.406 1 98.75 246 ALA B N 1
ATOM 5902 C CA . ALA B 1 246 ? -7.797 21.422 17.438 1 98.75 246 ALA B CA 1
ATOM 5903 C C . ALA B 1 246 ? -6.422 21.328 18.078 1 98.75 246 ALA B C 1
ATOM 5905 O O . ALA B 1 246 ? -6.242 20.625 19.078 1 98.75 246 ALA B O 1
ATOM 5906 N N . LEU B 1 247 ? -5.5 21.969 17.484 1 97.88 247 LEU B N 1
ATOM 5907 C CA . LEU B 1 247 ? -4.121 22 17.953 1 97.88 247 LEU B CA 1
ATOM 5908 C C . LEU B 1 247 ? -3.711 23.422 18.328 1 97.88 247 LEU B C 1
ATOM 5910 O O . LEU B 1 247 ? -3.814 24.344 17.516 1 97.88 247 LEU B O 1
ATOM 5914 N N . THR B 1 248 ? -3.258 23.609 19.547 1 94.25 248 THR B N 1
ATOM 5915 C CA . THR B 1 248 ? -2.852 24.938 20 1 94.25 248 THR B CA 1
ATOM 5916 C C . THR B 1 248 ? -1.396 25.203 19.625 1 94.25 248 THR B C 1
ATOM 5918 O O . THR B 1 248 ? -0.665 24.297 19.25 1 94.25 248 THR B O 1
ATOM 5921 N N . ASP B 1 249 ? -1.031 26.375 19.734 1 85.62 249 ASP B N 1
ATOM 5922 C CA . ASP B 1 249 ? 0.334 26.797 19.422 1 85.62 249 ASP B CA 1
ATOM 5923 C C . ASP B 1 249 ? 1.328 26.203 20.422 1 85.62 249 ASP B C 1
ATOM 5925 O O . ASP B 1 249 ? 2.518 26.078 20.125 1 85.62 249 ASP B O 1
ATOM 5929 N N . GLU B 1 250 ? 0.811 25.75 21.609 1 82.75 250 GLU B N 1
ATOM 5930 C CA . GLU B 1 250 ? 1.667 25.125 22.609 1 82.75 250 GLU B CA 1
ATOM 5931 C C . GLU B 1 250 ? 1.737 23.625 22.438 1 82.75 250 GLU B C 1
ATOM 5933 O O . GLU B 1 250 ? 2.395 22.922 23.219 1 82.75 250 GLU B O 1
ATOM 5938 N N . GLY B 1 251 ? 1.008 23.188 21.531 1 89.06 251 GLY B N 1
ATOM 5939 C CA . GLY B 1 251 ? 1.088 21.766 21.234 1 89.06 251 GLY B CA 1
ATOM 5940 C C . GLY B 1 251 ? 0.058 20.938 21.984 1 89.06 251 GLY B C 1
ATOM 5941 O O . GLY B 1 251 ? 0.22 19.734 22.125 1 89.06 251 GLY B O 1
ATOM 5942 N N . LEU B 1 252 ? -0.943 21.625 22.484 1 94.12 252 LEU B N 1
ATOM 5943 C CA . LEU B 1 252 ? -2.037 20.922 23.156 1 94.12 252 LEU B CA 1
ATOM 5944 C C . LEU B 1 252 ? -3.09 20.484 22.141 1 94.12 252 LEU B C 1
ATOM 5946 O O . LEU B 1 252 ? -3.451 21.25 21.234 1 94.12 252 LEU B O 1
ATOM 5950 N N . LEU B 1 253 ? -3.516 19.25 22.297 1 97.88 253 LEU B N 1
ATOM 5951 C CA . LEU B 1 253 ? -4.473 18.672 21.375 1 97.88 253 LEU B CA 1
ATOM 5952 C C . LEU B 1 253 ? -5.84 18.5 22.031 1 97.88 253 LEU B C 1
ATOM 5954 O O . LEU B 1 253 ? -5.938 17.938 23.125 1 97.88 253 LEU B O 1
ATOM 5958 N N . TYR B 1 254 ? -6.887 19 21.359 1 98.69 254 TYR B N 1
ATOM 5959 C CA . TYR B 1 254 ? -8.258 18.875 21.844 1 98.69 254 TYR B CA 1
ATOM 5960 C C . TYR B 1 254 ? -9.125 18.156 20.812 1 98.69 254 TYR B C 1
ATOM 5962 O O . TYR B 1 254 ? -8.898 18.266 19.609 1 98.69 254 TYR B O 1
ATOM 5970 N N . ALA B 1 255 ? -10.133 17.406 21.312 1 98.75 255 ALA B N 1
ATOM 5971 C CA . ALA B 1 255 ? -11.047 16.672 20.438 1 98.75 255 ALA B CA 1
ATOM 5972 C C . ALA B 1 255 ? -12.484 16.766 20.969 1 98.75 255 ALA B C 1
ATOM 5974 O O . ALA B 1 255 ? -12.703 16.812 22.172 1 98.75 255 ALA B O 1
ATOM 5975 N N . TRP B 1 256 ? -13.484 16.812 20.062 1 98.81 256 TRP B N 1
ATOM 5976 C CA . TRP B 1 256 ? -14.891 16.781 20.438 1 98.81 256 TRP B CA 1
ATOM 5977 C C . TRP B 1 256 ? -15.742 16.203 19.312 1 98.81 256 TRP B C 1
ATOM 5979 O O . TRP B 1 256 ? -15.273 16.062 18.172 1 98.81 256 TRP B O 1
ATOM 5989 N N . GLY B 1 257 ? -17 15.805 19.609 1 98.62 257 GLY B N 1
ATOM 5990 C CA . GLY B 1 257 ? -17.938 15.281 18.625 1 98.62 257 GLY B CA 1
ATOM 5991 C C . GLY B 1 257 ? -18.203 13.797 18.797 1 98.62 257 GLY B C 1
ATOM 5992 O O . GLY B 1 257 ? -18.312 13.305 19.922 1 98.62 257 GLY B O 1
ATOM 5993 N N . ALA B 1 258 ? -18.406 13.141 17.641 1 98.5 258 ALA B N 1
ATOM 5994 C CA . ALA B 1 258 ? -18.703 11.711 17.641 1 98.5 258 ALA B CA 1
ATOM 5995 C C . ALA B 1 258 ? -17.516 10.883 18.094 1 98.5 258 ALA B C 1
ATOM 5997 O O . ALA B 1 258 ? -16.375 11.203 17.766 1 98.5 258 ALA B O 1
ATOM 5998 N N . ASN B 1 259 ? -17.875 9.789 18.75 1 98.38 259 ASN B N 1
ATOM 5999 C CA . ASN B 1 259 ? -16.797 8.969 19.297 1 98.38 259 ASN B CA 1
ATOM 6000 C C . ASN B 1 259 ? -17.141 7.484 19.266 1 98.38 259 ASN B C 1
ATOM 6002 O O . ASN B 1 259 ? -16.578 6.695 20.031 1 98.38 259 ASN B O 1
ATOM 6006 N N . SER B 1 260 ? -18 7.078 18.406 1 97.81 260 SER B N 1
ATOM 6007 C CA . SER B 1 260 ? -18.484 5.703 18.344 1 97.81 260 SER B CA 1
ATOM 6008 C C . SER B 1 260 ? -17.359 4.73 18.016 1 97.81 260 SER B C 1
ATOM 6010 O O . SER B 1 260 ? -17.406 3.559 18.406 1 97.81 260 SER B O 1
ATOM 6012 N N . TYR B 1 261 ? -16.328 5.207 17.359 1 97.56 261 TYR B N 1
ATOM 6013 C CA . TYR B 1 261 ? -15.195 4.359 17 1 97.56 261 TYR B CA 1
ATOM 6014 C C . TYR B 1 261 ? -13.953 4.73 17.797 1 97.56 261 TYR B C 1
ATOM 6016 O O . TYR B 1 261 ? -12.859 4.23 17.531 1 97.56 261 TYR B O 1
ATOM 6024 N N . GLY B 1 262 ? -14.109 5.668 18.688 1 98 262 GLY B N 1
ATOM 6025 C CA . GLY B 1 262 ? -12.977 6.133 19.469 1 98 262 GLY B CA 1
ATOM 6026 C C . GLY B 1 262 ? -12.188 7.234 18.781 1 98 262 GLY B C 1
ATOM 6027 O O . GLY B 1 262 ? -11.016 7.461 19.094 1 98 262 GLY B O 1
ATOM 6028 N N . GLN B 1 263 ? -12.805 7.914 17.812 1 97.75 263 GLN B N 1
ATOM 6029 C CA . GLN B 1 263 ? -12.078 8.852 16.969 1 97.75 263 GLN B CA 1
ATOM 6030 C C . GLN B 1 263 ? -11.711 10.117 17.734 1 97.75 263 GLN B C 1
ATOM 6032 O O . GLN B 1 263 ? -10.938 10.945 17.234 1 97.75 263 GLN B O 1
ATOM 6037 N N . LEU B 1 264 ? -12.133 10.227 19.047 1 98.56 264 LEU B N 1
ATOM 6038 C CA . LEU B 1 264 ? -11.703 11.352 19.859 1 98.56 264 LEU B CA 1
ATOM 6039 C C . LEU B 1 264 ? -10.438 11.016 20.625 1 98.56 264 LEU B C 1
ATOM 6041 O O . LEU B 1 264 ? -9.758 11.914 21.125 1 98.56 264 LEU B O 1
ATOM 6045 N N . GLY B 1 265 ? -10.18 9.727 20.859 1 98.19 265 GLY B N 1
ATOM 6046 C CA . GLY B 1 265 ? -8.953 9.32 21.531 1 98.19 265 GLY B CA 1
ATOM 6047 C C . GLY B 1 265 ? -9.023 9.469 23.031 1 98.19 265 GLY B C 1
ATOM 6048 O O . GLY B 1 265 ? -7.996 9.641 23.688 1 98.19 265 GLY B O 1
ATOM 6049 N N . THR B 1 266 ? -10.172 9.406 23.625 1 97.44 266 THR B N 1
ATOM 6050 C CA . THR B 1 266 ? -10.352 9.68 25.047 1 97.44 266 THR B CA 1
ATOM 6051 C C . THR B 1 266 ? -10.273 8.383 25.859 1 97.44 266 THR B C 1
ATOM 6053 O O . THR B 1 266 ? -10.297 8.414 27.094 1 97.44 266 THR B O 1
ATOM 6056 N N . GLY B 1 267 ? -10.234 7.312 25.203 1 95.81 267 GLY B N 1
ATOM 6057 C CA . GLY B 1 267 ? -10.25 6.031 25.891 1 95.81 267 GLY B CA 1
ATOM 6058 C C . GLY B 1 267 ? -11.641 5.445 26.031 1 95.81 267 GLY B C 1
ATOM 6059 O O . GLY B 1 267 ? -11.797 4.316 26.5 1 95.81 267 GLY B O 1
ATOM 6060 N N . SER B 1 268 ? -12.547 6.203 25.609 1 94.31 268 SER B N 1
ATOM 6061 C CA . SER B 1 268 ? -13.93 5.742 25.641 1 94.31 268 SER B CA 1
ATOM 6062 C C . SER B 1 268 ? -14.586 5.883 24.266 1 94.31 268 SER B C 1
ATOM 6064 O O . SER B 1 268 ? -13.945 6.305 23.312 1 94.31 268 SER B O 1
ATOM 6066 N N . LYS B 1 269 ? -15.883 5.5 24.219 1 95.81 269 LYS B N 1
ATOM 6067 C CA . LYS B 1 269 ? -16.609 5.605 22.953 1 95.81 269 LYS B CA 1
ATOM 6068 C C . LYS B 1 269 ? -17.797 6.566 23.078 1 95.81 269 LYS B C 1
ATOM 6070 O O . LYS B 1 269 ? -18.672 6.598 22.219 1 95.81 269 LYS B O 1
ATOM 6075 N N . SER B 1 270 ? -17.703 7.41 24.141 1 97.25 270 SER B N 1
ATOM 6076 C CA . SER B 1 270 ? -18.766 8.383 24.344 1 97.25 270 SER B CA 1
ATOM 6077 C C . SER B 1 270 ? -18.5 9.672 23.578 1 97.25 270 SER B C 1
ATOM 6079 O O . SER B 1 270 ? -17.359 10.141 23.516 1 97.25 270 SER B O 1
ATOM 6081 N N . ASN B 1 271 ? -19.562 10.227 23.094 1 98.19 271 ASN B N 1
ATOM 6082 C CA . ASN B 1 271 ? -19.469 11.523 22.422 1 98.19 271 ASN B CA 1
ATOM 6083 C C . ASN B 1 271 ? -19.141 12.641 23.406 1 98.19 271 ASN B C 1
ATOM 6085 O O . ASN B 1 271 ? -19.422 12.531 24.609 1 98.19 271 ASN B O 1
ATOM 6089 N N . HIS B 1 272 ? -18.562 13.688 22.906 1 98.38 272 HIS B N 1
ATOM 6090 C CA . HIS B 1 272 ? -18.266 14.867 23.719 1 98.38 272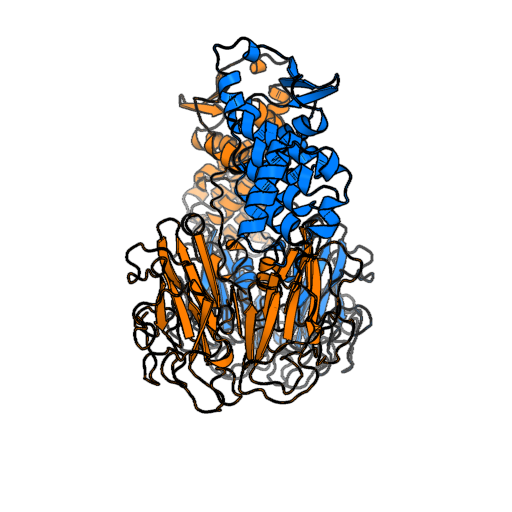 HIS B CA 1
ATOM 6091 C C . HIS B 1 272 ? -18.781 16.141 23.047 1 98.38 272 HIS B C 1
ATOM 6093 O O . HIS B 1 272 ? -18.438 16.406 21.891 1 98.38 272 HIS B O 1
ATOM 6099 N N . GLN B 1 273 ? -19.484 16.906 23.812 1 98.19 273 GLN B N 1
ATOM 6100 C CA . GLN B 1 273 ? -20.094 18.125 23.266 1 98.19 273 GLN B CA 1
ATOM 6101 C C . GLN B 1 273 ? -19.141 19.312 23.375 1 98.19 273 GLN B C 1
ATOM 6103 O O . GLN B 1 273 ? -19.391 20.359 22.797 1 98.19 273 GLN B O 1
ATOM 6108 N N . SER B 1 274 ? -18.109 19.078 24.109 1 98.5 274 SER B N 1
ATOM 6109 C CA . SER B 1 274 ? -17.078 20.109 24.297 1 98.5 274 SER B CA 1
ATOM 6110 C C . SER B 1 274 ? -15.688 19.547 24.094 1 98.5 274 SER B C 1
ATOM 6112 O O . SER B 1 274 ? -15.453 18.344 24.281 1 98.5 274 SER B O 1
ATOM 6114 N N . PRO B 1 275 ? -14.789 20.438 23.734 1 98.5 275 PRO B N 1
ATOM 6115 C CA . PRO B 1 275 ? -13.414 19.969 23.531 1 98.5 275 PRO B CA 1
ATOM 6116 C C . PRO B 1 275 ? -12.82 19.328 24.781 1 98.5 275 PRO B C 1
ATOM 6118 O O . PRO B 1 275 ? -12.984 19.844 25.891 1 98.5 275 PRO B O 1
ATOM 6121 N N . VAL B 1 276 ? -12.195 18.203 24.516 1 97.94 276 VAL B N 1
ATOM 6122 C CA . VAL B 1 276 ? -11.469 17.5 25.562 1 97.94 276 VAL B CA 1
ATOM 6123 C C . VAL B 1 276 ? -10 17.359 25.188 1 97.94 276 VAL B C 1
ATOM 6125 O O . VAL B 1 276 ? -9.672 17.016 24.047 1 97.94 276 VAL B O 1
ATOM 6128 N N . GLN B 1 277 ? -9.164 17.688 26.172 1 97.31 277 GLN B N 1
ATOM 6129 C CA . GLN B 1 277 ? -7.738 17.562 25.906 1 97.31 277 GLN B CA 1
ATOM 6130 C C . GLN B 1 277 ? -7.312 16.094 25.891 1 97.31 277 GLN B C 1
ATOM 6132 O O . GLN B 1 277 ? -7.684 15.328 26.781 1 97.31 277 GLN B O 1
ATOM 6137 N N . ILE B 1 278 ? -6.602 15.727 24.859 1 96.75 278 ILE B N 1
ATOM 6138 C CA . ILE B 1 278 ? -6.082 14.367 24.781 1 96.75 278 ILE B CA 1
ATOM 6139 C C . ILE B 1 278 ? -4.57 14.406 24.578 1 96.75 278 ILE B C 1
ATOM 6141 O O . ILE B 1 278 ? -4.004 15.453 24.25 1 96.75 278 ILE B O 1
ATOM 6145 N N . MET B 1 279 ? -3.932 13.203 24.875 1 92.44 279 MET B N 1
ATOM 6146 C CA . MET B 1 279 ? -2.48 13.078 24.766 1 92.44 279 MET B CA 1
ATOM 6147 C C . MET B 1 279 ? -1.781 14.055 25.703 1 92.44 279 MET B C 1
ATOM 6149 O O . MET B 1 279 ? -0.726 14.594 25.375 1 92.44 279 MET B O 1
ATOM 6153 N N . ALA B 1 280 ? -2.566 14.234 26.828 1 82.94 280 ALA B N 1
ATOM 6154 C CA . ALA B 1 280 ? -1.98 15.109 27.828 1 82.94 280 ALA B CA 1
ATOM 6155 C C . ALA B 1 280 ? -0.722 14.484 28.438 1 82.94 280 ALA B C 1
ATOM 6157 O O . ALA B 1 280 ? -0.686 13.289 28.703 1 82.94 280 ALA B O 1
ATOM 6158 N N . GLY B 1 281 ? 0.333 15.078 28.5 1 77.44 281 GLY B N 1
ATOM 6159 C CA . GLY B 1 281 ? 1.552 14.562 29.094 1 77.44 281 GLY B CA 1
ATOM 6160 C C . GLY B 1 281 ? 2.547 14.047 28.078 1 77.44 281 GLY B C 1
ATOM 6161 O O . GLY B 1 281 ? 3.664 13.664 28.422 1 77.44 281 GLY B O 1
ATOM 6162 N N . LYS B 1 282 ? 1.977 13.938 26.953 1 75.88 282 LYS B N 1
ATOM 6163 C CA . LYS B 1 282 ? 2.895 13.539 25.891 1 75.88 282 LYS B CA 1
ATOM 6164 C C . LYS B 1 282 ? 3.666 14.734 25.344 1 75.88 282 LYS B C 1
ATOM 6166 O O . LYS B 1 282 ? 3.453 15.867 25.781 1 75.88 282 LYS B O 1
ATOM 6171 N N . GLU B 1 283 ? 4.57 14.438 24.547 1 81.31 283 GLU B N 1
ATOM 6172 C CA . GLU B 1 283 ? 5.344 15.492 23.906 1 81.31 283 GLU B CA 1
ATOM 6173 C C . GLU B 1 283 ? 4.453 16.391 23.047 1 81.31 283 GLU B C 1
ATOM 6175 O O . GLU B 1 283 ? 3.305 16.047 22.766 1 81.31 283 GLU B O 1
ATOM 6180 N N . ARG B 1 284 ? 4.938 17.469 22.766 1 84.69 284 ARG B N 1
ATOM 6181 C CA . ARG B 1 284 ? 4.266 18.484 21.969 1 84.69 284 ARG B CA 1
ATOM 6182 C C . ARG B 1 284 ? 3.766 17.922 20.656 1 84.69 284 ARG B C 1
ATOM 6184 O O . ARG B 1 284 ? 4.512 17.25 19.938 1 84.69 284 ARG B O 1
ATOM 6191 N N . VAL B 1 285 ? 2.426 18.125 20.391 1 93.81 285 VAL B N 1
ATOM 6192 C CA . VAL B 1 285 ? 1.869 17.75 19.094 1 93.81 285 VAL B CA 1
ATOM 6193 C C . VAL B 1 285 ? 2.111 18.859 18.078 1 93.81 285 VAL B C 1
ATOM 6195 O O . VAL B 1 285 ? 1.95 20.047 18.391 1 93.81 285 VAL B O 1
ATOM 6198 N N . VAL B 1 286 ? 2.498 18.516 16.875 1 90.31 286 VAL B N 1
ATOM 6199 C CA . VAL B 1 286 ? 2.857 19.547 15.906 1 90.31 286 VAL B CA 1
ATOM 6200 C C . VAL B 1 286 ? 1.938 19.469 14.695 1 90.31 286 VAL B C 1
ATOM 6202 O O . VAL B 1 286 ? 1.888 20.406 13.883 1 90.31 286 VAL B O 1
ATOM 6205 N N . GLU B 1 287 ? 1.196 18.406 14.57 1 95 287 GLU B N 1
ATOM 6206 C CA . GLU B 1 287 ? 0.281 18.234 13.445 1 95 287 GLU B CA 1
ATOM 6207 C C . GLU B 1 287 ? -0.882 17.312 13.82 1 95 287 GLU B C 1
ATOM 6209 O O . GLU B 1 287 ? -0.7 16.344 14.547 1 95 287 GLU B O 1
ATOM 6214 N N . ILE B 1 288 ? -2.018 17.656 13.367 1 98.5 288 ILE B N 1
ATOM 6215 C CA . ILE B 1 288 ? -3.186 16.797 13.531 1 98.5 288 ILE B CA 1
ATOM 6216 C C . ILE B 1 288 ? -3.852 16.562 12.172 1 98.5 288 ILE B C 1
ATOM 6218 O O . ILE B 1 288 ? -3.734 17.406 11.266 1 98.5 288 ILE B O 1
ATOM 6222 N N . ALA B 1 289 ? -4.52 15.398 12.023 1 98.75 289 ALA B N 1
ATOM 6223 C CA . ALA B 1 289 ? -5.133 15.07 10.742 1 98.75 289 ALA B CA 1
ATOM 6224 C C . ALA B 1 289 ? -6.453 14.328 10.945 1 98.75 289 ALA B C 1
ATOM 6226 O O . ALA B 1 289 ? -6.562 13.469 11.82 1 98.75 289 ALA B O 1
ATOM 6227 N N . ALA B 1 290 ? -7.395 14.688 10.172 1 98.69 290 ALA B N 1
ATOM 6228 C CA . ALA B 1 290 ? -8.703 14.055 10.023 1 98.69 290 ALA B CA 1
ATOM 6229 C C . ALA B 1 290 ? -9.312 14.383 8.664 1 98.69 290 ALA B C 1
ATOM 6231 O O . ALA B 1 290 ? -8.867 15.305 7.977 1 98.69 290 ALA B O 1
ATOM 6232 N N . CYS B 1 291 ? -10.266 13.609 8.266 1 97.19 291 CYS B N 1
ATOM 6233 C CA . CYS B 1 291 ? -10.93 13.82 6.984 1 97.19 291 CYS B CA 1
ATOM 6234 C C . CYS B 1 291 ? -12.438 13.648 7.121 1 97.19 291 CYS B C 1
ATOM 6236 O O . CYS B 1 291 ? -12.906 12.719 7.789 1 97.19 291 CYS B O 1
ATOM 6238 N N . HIS B 1 292 ? -13.156 14.453 6.465 1 96.44 292 HIS B N 1
ATOM 6239 C CA . HIS B 1 292 ? -14.602 14.484 6.625 1 96.44 292 HIS B CA 1
ATOM 6240 C C . HIS B 1 292 ? -15.242 13.18 6.16 1 96.44 292 HIS B C 1
ATOM 6242 O O . HIS B 1 292 ? -16.391 12.898 6.484 1 96.44 292 HIS B O 1
ATOM 6248 N N . SER B 1 293 ? -14.539 12.375 5.438 1 95.69 293 SER B N 1
ATOM 6249 C CA . SER B 1 293 ? -15.102 11.141 4.91 1 95.69 293 SER B CA 1
ATOM 6250 C C . SER B 1 293 ? -14.688 9.93 5.746 1 95.69 293 SER B C 1
ATOM 6252 O O . SER B 1 293 ? -15.047 8.797 5.434 1 95.69 293 SER B O 1
ATOM 6254 N N . THR B 1 294 ? -14 10.133 6.785 1 97.25 294 THR B N 1
ATOM 6255 C CA . THR B 1 294 ? -13.492 9.008 7.559 1 97.25 294 THR B CA 1
ATOM 6256 C C . THR B 1 294 ? -13.688 9.25 9.055 1 97.25 294 THR B C 1
ATOM 6258 O O . THR B 1 294 ? -14.031 10.359 9.469 1 97.25 294 THR B O 1
ATOM 6261 N N . HIS B 1 295 ? -13.484 8.164 9.828 1 98.06 295 HIS B N 1
ATOM 6262 C CA . HIS B 1 295 ? -13.633 8.211 11.281 1 98.06 295 HIS B CA 1
ATOM 6263 C C . HIS B 1 295 ? -12.289 8 11.977 1 98.06 295 HIS B C 1
ATOM 6265 O O . HIS B 1 295 ? -12.242 7.555 13.125 1 98.06 295 HIS B O 1
ATOM 6271 N N . ILE B 1 296 ? -11.25 8.297 11.242 1 98.38 296 ILE B N 1
ATOM 6272 C CA . ILE B 1 296 ? -9.914 8.086 11.773 1 98.38 296 ILE B CA 1
ATOM 6273 C C . ILE B 1 296 ? -9.273 9.43 12.109 1 98.38 296 ILE B C 1
ATOM 6275 O O . ILE B 1 296 ? -9.609 10.445 11.5 1 98.38 296 ILE B O 1
ATOM 6279 N N . SER B 1 297 ? -8.438 9.445 13.133 1 98.81 297 SER B N 1
ATOM 6280 C CA . SER B 1 297 ? -7.66 10.609 13.547 1 98.81 297 SER B CA 1
ATOM 6281 C C . SER B 1 297 ? -6.172 10.281 13.625 1 98.81 297 SER B C 1
ATOM 6283 O O . SER B 1 297 ? -5.793 9.133 13.828 1 98.81 297 SER B O 1
ATOM 6285 N N . ALA B 1 298 ? -5.383 11.289 13.422 1 98.75 298 ALA B N 1
ATOM 6286 C CA . ALA B 1 298 ? -3.934 11.117 13.508 1 98.75 298 ALA B CA 1
ATOM 6287 C C . ALA B 1 298 ? -3.262 12.383 14.039 1 98.75 298 ALA B C 1
ATOM 6289 O O . ALA B 1 298 ? -3.816 13.477 13.938 1 98.75 298 ALA B O 1
ATOM 6290 N N . ALA B 1 299 ? -2.146 12.195 14.617 1 98.31 299 ALA B N 1
ATOM 6291 C CA . ALA B 1 299 ? -1.343 13.305 15.117 1 98.31 299 ALA B CA 1
ATOM 6292 C C . ALA B 1 299 ? 0.148 13 15.016 1 98.31 299 ALA B C 1
ATOM 6294 O O . ALA B 1 299 ? 0.551 11.836 15.055 1 98.31 299 ALA B O 1
ATOM 6295 N N . LYS B 1 300 ? 0.897 13.969 14.852 1 94.62 300 LYS B N 1
ATOM 6296 C CA . LYS B 1 300 ? 2.355 13.883 14.844 1 94.62 300 LYS B CA 1
ATOM 6297 C C . LYS B 1 300 ? 2.967 14.742 15.945 1 94.62 300 LYS B C 1
ATOM 6299 O O . LYS B 1 300 ? 2.533 15.875 16.156 1 94.62 300 LYS B O 1
ATOM 6304 N N . THR B 1 301 ? 3.922 14.188 16.609 1 90.5 301 THR B N 1
ATOM 6305 C CA . THR B 1 301 ? 4.57 14.914 17.703 1 90.5 301 THR B CA 1
ATOM 6306 C C . THR B 1 301 ? 5.863 15.57 17.203 1 90.5 301 THR B C 1
ATOM 6308 O O . THR B 1 301 ? 6.273 15.375 16.062 1 90.5 301 THR B O 1
ATOM 6311 N N . GLN B 1 302 ? 6.418 16.328 18.078 1 80.75 302 GLN B N 1
ATOM 6312 C CA . GLN B 1 302 ? 7.641 17.062 17.766 1 80.75 302 GLN B CA 1
ATOM 6313 C C . GLN B 1 302 ? 8.789 16.109 17.453 1 80.75 302 GLN B C 1
ATOM 6315 O O . GLN B 1 302 ? 9.672 16.438 16.641 1 80.75 302 GLN B O 1
ATOM 6320 N N . SER B 1 303 ? 8.703 14.914 18.109 1 75.69 303 SER B N 1
ATOM 6321 C CA . SER B 1 303 ? 9.742 13.914 17.875 1 75.69 303 SER B CA 1
ATOM 6322 C C . SER B 1 303 ? 9.43 13.07 16.641 1 75.69 303 SER B C 1
ATOM 6324 O O . SER B 1 303 ? 9.984 11.992 16.469 1 75.69 303 SER B O 1
ATOM 6326 N N . GLU B 1 304 ? 8.422 13.453 15.859 1 82.06 304 GLU B N 1
ATOM 6327 C CA . GLU B 1 304 ? 8.047 12.852 14.586 1 82.06 304 GLU B CA 1
ATOM 6328 C C . GLU B 1 304 ? 7.371 11.5 14.797 1 82.06 304 GLU B C 1
ATOM 6330 O O . GLU B 1 304 ? 7.422 10.625 13.922 1 82.06 304 GLU B O 1
ATOM 6335 N N . GLN B 1 305 ? 6.898 11.391 16.016 1 89.44 305 GLN B N 1
ATOM 6336 C CA . GLN B 1 305 ? 6.086 10.203 16.281 1 89.44 305 GLN B CA 1
ATOM 6337 C C . GLN B 1 305 ? 4.652 10.406 15.789 1 89.44 305 GLN B C 1
ATOM 6339 O O . GLN B 1 305 ? 4.055 11.453 16.031 1 89.44 305 GLN B O 1
ATOM 6344 N N . VAL B 1 306 ? 4.188 9.43 15.062 1 96.5 306 VAL B N 1
ATOM 6345 C CA . VAL B 1 306 ? 2.832 9.523 14.531 1 96.5 306 VAL B CA 1
ATOM 6346 C C . VAL B 1 306 ? 1.906 8.594 15.305 1 96.5 306 VAL B C 1
ATOM 6348 O O . VAL B 1 306 ? 2.236 7.43 15.539 1 96.5 306 VAL B O 1
ATOM 6351 N N . TYR B 1 307 ? 0.79 9.117 15.68 1 97.62 307 TYR B N 1
ATOM 6352 C CA . TYR B 1 307 ? -0.246 8.375 16.391 1 97.62 307 TYR B CA 1
ATOM 6353 C C . TYR B 1 307 ? -1.514 8.273 15.547 1 97.62 307 TYR B C 1
ATOM 6355 O O . TYR B 1 307 ? -1.827 9.18 14.773 1 97.62 307 TYR B O 1
ATOM 6363 N N . MET B 1 308 ? -2.193 7.207 15.711 1 98.19 308 MET B N 1
ATOM 6364 C CA . MET B 1 308 ? -3.488 7.043 15.055 1 98.19 308 MET B CA 1
ATOM 6365 C C . MET B 1 308 ? -4.523 6.484 16.031 1 98.19 308 MET B C 1
ATOM 6367 O O . MET B 1 308 ? -4.172 5.75 16.953 1 98.19 308 MET B O 1
ATOM 6371 N N . TRP B 1 309 ? -5.742 6.82 15.859 1 98.44 309 TRP B N 1
ATOM 6372 C CA . TRP B 1 309 ? -6.863 6.266 16.609 1 98.44 309 TRP B CA 1
ATOM 6373 C C . TRP B 1 309 ? -8.172 6.453 15.859 1 98.44 309 TRP B C 1
ATOM 6375 O O . TRP B 1 309 ? -8.195 7.039 14.773 1 98.44 309 TRP B O 1
ATOM 6385 N N . GLY B 1 310 ? -9.25 5.863 16.375 1 98.19 310 GLY B N 1
ATOM 6386 C CA . GLY B 1 310 ? -10.531 5.84 15.68 1 98.19 310 GLY B CA 1
ATOM 6387 C C . GLY B 1 310 ? -10.781 4.539 14.945 1 98.19 310 GLY B C 1
ATOM 6388 O O . GLY B 1 310 ? -10.5 3.457 15.469 1 98.19 310 GLY B O 1
ATOM 6389 N N . HIS B 1 311 ? -11.477 4.688 13.828 1 97.25 311 HIS B N 1
ATOM 6390 C CA . HIS B 1 311 ? -11.773 3.512 13.016 1 97.25 311 HIS B CA 1
ATOM 6391 C C . HIS B 1 311 ? -10.602 3.17 12.102 1 97.25 311 HIS B C 1
ATOM 6393 O O . HIS B 1 311 ? -10.508 3.695 10.992 1 97.25 311 HIS B O 1
ATOM 6399 N N . CYS B 1 312 ? -9.82 2.215 12.531 1 96 312 CYS B N 1
ATOM 6400 C CA . CYS B 1 312 ? -8.609 1.836 11.805 1 96 312 CYS B CA 1
ATOM 6401 C C . CYS B 1 312 ? -8.789 0.484 11.125 1 96 312 CYS B C 1
ATOM 6403 O O . CYS B 1 312 ? -8.57 -0.56 11.742 1 96 312 CYS B O 1
ATOM 6405 N N . ARG B 1 313 ? -9.094 0.534 9.867 1 92.31 313 ARG B N 1
ATOM 6406 C CA . ARG B 1 313 ? -9.273 -0.655 9.039 1 92.31 313 ARG B CA 1
ATOM 6407 C C . ARG B 1 313 ? -10.133 -1.693 9.75 1 92.31 313 ARG B C 1
ATOM 6409 O O . ARG B 1 313 ? -9.727 -2.846 9.906 1 92.31 313 ARG B O 1
ATOM 6416 N N . GLY B 1 314 ? -11.273 -1.228 10.266 1 91 314 GLY B N 1
ATOM 6417 C CA . GLY B 1 314 ? -12.281 -2.104 10.844 1 91 314 GLY B CA 1
ATOM 6418 C C . GLY B 1 314 ? -12.156 -2.252 12.344 1 91 314 GLY B C 1
ATOM 6419 O O . GLY B 1 314 ? -13 -2.881 12.984 1 91 314 GLY B O 1
ATOM 6420 N N . GLN B 1 315 ? -11.156 -1.702 12.906 1 94.12 315 GLN B N 1
ATOM 6421 C CA . GLN B 1 315 ? -10.977 -1.776 14.352 1 94.12 315 GLN B CA 1
ATOM 6422 C C . GLN B 1 315 ? -11.156 -0.407 15 1 94.12 315 GLN B C 1
ATOM 6424 O O . GLN B 1 315 ? -10.688 0.604 14.469 1 94.12 315 GLN B O 1
ATOM 6429 N N . SER B 1 316 ? -11.844 -0.427 16.125 1 96.06 316 SER B N 1
ATOM 6430 C CA . SER B 1 316 ? -11.992 0.792 16.906 1 96.06 316 SER B CA 1
ATOM 6431 C C . SER B 1 316 ? -10.852 0.947 17.906 1 96.06 316 SER B C 1
ATOM 6433 O O . SER B 1 316 ? -10.688 0.118 18.797 1 96.06 316 SER B O 1
ATOM 6435 N N . ILE B 1 317 ? -10.086 1.93 17.734 1 96.38 317 ILE B N 1
ATOM 6436 C CA . ILE B 1 317 ? -8.992 2.258 18.641 1 96.38 317 ILE B CA 1
ATOM 6437 C C . ILE B 1 317 ? -9.336 3.527 19.422 1 96.38 317 ILE B C 1
ATOM 6439 O O . ILE B 1 317 ? -9.367 4.621 18.859 1 96.38 317 ILE B O 1
ATOM 6443 N N . ALA B 1 318 ? -9.461 3.426 20.703 1 97.19 318 ALA B N 1
ATOM 6444 C CA . ALA B 1 318 ? -10.07 4.504 21.484 1 97.19 318 ALA B CA 1
ATOM 6445 C C . ALA B 1 318 ? -9.008 5.41 22.094 1 97.19 318 ALA B C 1
ATOM 6447 O O . ALA B 1 318 ? -9.328 6.445 22.672 1 97.19 318 ALA B O 1
ATOM 6448 N N . GLN B 1 319 ? -7.793 5 21.953 1 96.56 319 GLN B N 1
ATOM 6449 C CA . GLN B 1 319 ? -6.68 5.816 22.438 1 96.56 319 GLN B CA 1
ATOM 6450 C C . GLN B 1 319 ? -5.609 5.965 21.359 1 96.56 319 GLN B C 1
ATOM 6452 O O . GLN B 1 319 ? -5.375 5.039 20.578 1 96.56 319 GLN B O 1
ATOM 6457 N N . PRO B 1 320 ? -4.988 7.133 21.375 1 97.25 320 PRO B N 1
ATOM 6458 C CA . PRO B 1 320 ? -3.916 7.285 20.391 1 97.25 320 PRO B CA 1
ATOM 6459 C C . PRO B 1 320 ? -2.869 6.18 20.469 1 97.25 320 PRO B C 1
ATOM 6461 O O . PRO B 1 320 ? -2.293 5.957 21.547 1 97.25 320 PRO B O 1
ATOM 6464 N N . GLN B 1 321 ? -2.686 5.562 19.391 1 95.88 321 GLN B N 1
ATOM 6465 C CA . GLN B 1 321 ? -1.723 4.469 19.312 1 95.88 321 GLN B CA 1
ATOM 6466 C C . GLN B 1 321 ? -0.507 4.863 18.484 1 95.88 321 GLN B C 1
ATOM 6468 O O . GLN B 1 321 ? -0.65 5.34 17.359 1 95.88 321 GLN B O 1
ATOM 6473 N N . LEU B 1 322 ? 0.646 4.633 19.047 1 95.44 322 LEU B N 1
ATOM 6474 C CA . LEU B 1 322 ? 1.887 4.938 18.344 1 95.44 322 LEU B CA 1
ATOM 6475 C C . LEU B 1 322 ? 2.061 4.031 17.141 1 95.44 322 LEU B C 1
ATOM 6477 O O . LEU B 1 322 ? 1.813 2.826 17.219 1 95.44 322 LEU B O 1
ATOM 6481 N N . THR B 1 323 ? 2.428 4.586 15.992 1 96.19 323 THR B N 1
ATOM 6482 C CA . THR B 1 323 ? 2.664 3.846 14.758 1 96.19 323 THR B CA 1
ATOM 6483 C C . THR B 1 323 ? 4.141 3.891 14.375 1 96.19 323 THR B C 1
ATOM 6485 O O . THR B 1 323 ? 4.953 4.5 15.078 1 96.19 323 THR B O 1
ATOM 6488 N N . HIS B 1 324 ? 4.449 3.287 13.234 1 92.31 324 HIS B N 1
ATOM 6489 C CA . HIS B 1 324 ? 5.801 3.332 12.688 1 92.31 324 HIS B CA 1
ATOM 6490 C C . HIS B 1 324 ? 5.891 4.324 11.531 1 92.31 324 HIS B C 1
ATOM 6492 O O . HIS B 1 324 ? 6.883 4.34 10.797 1 92.31 324 HIS B O 1
ATOM 6498 N N . PHE B 1 325 ? 4.871 5.133 11.398 1 93.81 325 PHE B N 1
ATOM 6499 C CA . PHE B 1 325 ? 4.844 6.094 10.297 1 93.81 325 PHE B CA 1
ATOM 6500 C C . PHE B 1 325 ? 5.613 7.355 10.664 1 93.81 325 PHE B C 1
ATOM 6502 O O . PHE B 1 325 ? 5.789 7.66 11.852 1 93.81 325 PHE B O 1
ATOM 6509 N N . SER B 1 326 ? 6 8.086 9.586 1 88.81 326 SER B N 1
ATOM 6510 C CA . SER B 1 326 ? 6.688 9.359 9.805 1 88.81 326 SER B CA 1
ATOM 6511 C C . SER B 1 326 ? 5.801 10.539 9.422 1 88.81 326 SER B C 1
ATOM 6513 O O . SER B 1 326 ? 6.098 11.688 9.758 1 88.81 326 SER B O 1
ATOM 6515 N N . VAL B 1 327 ? 4.762 10.25 8.734 1 93.62 327 VAL B N 1
ATOM 6516 C CA . VAL B 1 327 ? 3.844 11.297 8.312 1 93.62 327 VAL B CA 1
ATOM 6517 C C . VAL B 1 327 ? 2.402 10.859 8.562 1 93.62 327 VAL B C 1
ATOM 6519 O O . VAL B 1 327 ? 2.082 9.672 8.469 1 93.62 327 VAL B O 1
ATOM 6522 N N . THR B 1 328 ? 1.537 11.75 8.844 1 97.75 328 THR B N 1
ATOM 6523 C CA . THR B 1 328 ? 0.142 11.438 9.133 1 97.75 328 THR B CA 1
ATOM 6524 C C . THR B 1 328 ? -0.564 10.906 7.883 1 97.75 328 THR B C 1
ATOM 6526 O O . THR B 1 328 ? -1.505 10.117 7.984 1 97.75 328 THR B O 1
ATOM 6529 N N . ASP B 1 329 ? -0.072 11.305 6.707 1 97.88 329 ASP B N 1
ATOM 6530 C CA . ASP B 1 329 ? -0.677 10.867 5.453 1 97.88 329 ASP B CA 1
ATOM 6531 C C . ASP B 1 329 ? -0.674 9.344 5.34 1 97.88 329 ASP B C 1
ATOM 6533 O O . ASP B 1 329 ? -1.606 8.75 4.793 1 97.88 329 ASP B O 1
ATOM 6537 N N . ASP B 1 330 ? 0.3 8.734 5.891 1 96.88 330 ASP B N 1
ATOM 6538 C CA . ASP B 1 330 ? 0.401 7.281 5.812 1 96.88 330 ASP B CA 1
ATOM 6539 C C . ASP B 1 330 ? -0.726 6.609 6.594 1 96.88 330 ASP B C 1
ATOM 6541 O O . ASP B 1 330 ? -1.171 5.516 6.238 1 96.88 330 ASP B O 1
ATOM 6545 N N . VAL B 1 331 ? -1.165 7.273 7.664 1 97.94 331 VAL B N 1
ATOM 6546 C CA . VAL B 1 331 ? -2.281 6.742 8.445 1 97.94 331 VAL B CA 1
ATOM 6547 C C . VAL B 1 331 ? -3.52 6.629 7.559 1 97.94 331 VAL B C 1
ATOM 6549 O O . VAL B 1 331 ? -4.219 5.613 7.59 1 97.94 331 VAL B O 1
ATOM 6552 N N . PHE B 1 332 ? -3.717 7.582 6.73 1 98 332 PHE B N 1
ATOM 6553 C CA . PHE B 1 332 ? -4.898 7.605 5.879 1 98 332 PHE B CA 1
ATOM 6554 C C . PHE B 1 332 ? -4.715 6.699 4.668 1 98 332 PHE B C 1
ATOM 6556 O O . PHE B 1 332 ? -5.668 6.062 4.211 1 98 332 PHE B O 1
ATOM 6563 N N . ALA B 1 333 ? -3.566 6.602 4.203 1 96.56 333 ALA B N 1
ATOM 6564 C CA . ALA B 1 333 ? -3.281 5.738 3.059 1 96.56 333 ALA B CA 1
ATOM 6565 C C . ALA B 1 333 ? -3.492 4.27 3.414 1 96.56 333 ALA B C 1
ATOM 6567 O O . ALA B 1 333 ? -4.004 3.496 2.602 1 96.56 333 ALA B O 1
ATOM 6568 N N . LEU B 1 334 ? -3.154 3.977 4.633 1 95.62 334 LEU B N 1
ATOM 6569 C CA . LEU B 1 334 ? -3.02 2.553 4.922 1 95.62 334 LEU B CA 1
ATOM 6570 C C . LEU B 1 334 ? -4.117 2.084 5.867 1 95.62 334 LEU B C 1
ATOM 6572 O O . LEU B 1 334 ? -4.469 0.902 5.883 1 95.62 334 LEU B O 1
ATOM 6576 N N . PHE B 1 335 ? -4.754 2.998 6.648 1 96.44 335 PHE B N 1
ATOM 6577 C CA . PHE B 1 335 ? -5.652 2.496 7.684 1 96.44 335 PHE B CA 1
ATOM 6578 C C . PHE B 1 335 ? -7.02 3.164 7.586 1 96.44 335 PHE B C 1
ATOM 6580 O O . PHE B 1 335 ? -7.977 2.727 8.227 1 96.44 335 PHE B O 1
ATOM 6587 N N . ALA B 1 336 ? -7.094 4.172 6.805 1 96.62 336 ALA B N 1
ATOM 6588 C CA . ALA B 1 336 ? -8.406 4.793 6.656 1 96.62 336 ALA B CA 1
ATOM 6589 C C . ALA B 1 336 ? -9.297 3.986 5.711 1 96.62 336 ALA B C 1
ATOM 6591 O O . ALA B 1 336 ? -8.797 3.336 4.789 1 96.62 336 ALA B O 1
ATOM 6592 N N . THR B 1 337 ? -10.594 3.988 5.941 1 93.44 337 THR B N 1
ATOM 6593 C CA . THR B 1 337 ? -11.586 3.4 5.055 1 93.44 337 THR B CA 1
ATOM 6594 C C . THR B 1 337 ? -12.68 4.41 4.719 1 93.44 337 THR B C 1
ATOM 6596 O O . THR B 1 337 ? -13.5 4.75 5.574 1 93.44 337 THR B O 1
ATOM 6599 N N . PRO B 1 338 ? -12.703 4.98 3.553 1 93.38 338 PRO B N 1
ATOM 6600 C CA . PRO B 1 338 ? -11.781 4.691 2.447 1 93.38 338 PRO B CA 1
ATOM 6601 C C . PRO B 1 338 ? -10.414 5.348 2.629 1 93.38 338 PRO B C 1
ATOM 6603 O O . PRO B 1 338 ? -10.266 6.242 3.463 1 93.38 338 PRO B O 1
ATOM 6606 N N . SER B 1 339 ? -9.414 4.914 1.835 1 95.38 339 SER B N 1
ATOM 6607 C CA . SER B 1 339 ? -8.078 5.496 1.83 1 95.38 339 SER B CA 1
ATOM 6608 C C . SER B 1 339 ? -8.047 6.793 1.025 1 95.38 339 SER B C 1
ATOM 6610 O O . SER B 1 339 ? -7.691 6.785 -0.155 1 95.38 339 SER B O 1
ATOM 6612 N N . VAL B 1 340 ? -8.367 7.848 1.646 1 97.06 340 VAL B N 1
ATOM 6613 C CA . VAL B 1 340 ? -8.438 9.141 0.977 1 97.06 340 VAL B CA 1
ATOM 6614 C C . VAL B 1 340 ? -7.508 10.133 1.668 1 97.06 340 VAL B C 1
ATOM 6616 O O . VAL B 1 340 ? -7.156 9.953 2.838 1 97.06 340 VAL B O 1
ATOM 6619 N N . MET B 1 341 ? -7.121 11.086 0.943 1 97.94 341 MET B N 1
ATOM 6620 C CA . MET B 1 341 ? -6.199 12.086 1.48 1 97.94 341 MET B CA 1
ATOM 6621 C C . MET B 1 341 ? -6.953 13.156 2.264 1 97.94 341 MET B C 1
ATOM 6623 O O . MET B 1 341 ? -8.039 13.578 1.86 1 97.94 341 MET B O 1
ATOM 6627 N N . TRP B 1 342 ? -6.367 13.57 3.391 1 97.62 342 TRP B N 1
ATOM 6628 C CA . TRP B 1 342 ? -7.027 14.555 4.25 1 97.62 342 TRP B CA 1
ATOM 6629 C C . TRP B 1 342 ? -6.637 15.977 3.855 1 97.62 342 TRP B C 1
ATOM 6631 O O . TRP B 1 342 ? -7.203 16.938 4.363 1 97.62 342 TRP B O 1
ATOM 6641 N N . ARG B 1 343 ? -5.734 16.078 2.896 1 97.12 343 ARG B N 1
ATOM 6642 C CA . ARG B 1 343 ? -5.25 17.344 2.379 1 97.12 343 ARG B CA 1
ATOM 6643 C C . ARG B 1 343 ? -4.672 17.188 0.978 1 97.12 343 ARG B C 1
ATOM 6645 O O . ARG B 1 343 ? -4.457 16.062 0.514 1 97.12 343 ARG B O 1
ATOM 6652 N N . LEU B 1 344 ? -4.559 18.344 0.297 1 97.62 344 LEU B N 1
ATOM 6653 C CA . LEU B 1 344 ? -3.742 18.344 -0.913 1 97.62 344 LEU B CA 1
ATOM 6654 C C . LEU B 1 344 ? -2.277 18.078 -0.581 1 97.62 344 LEU B C 1
ATOM 6656 O O . LEU B 1 344 ? -1.583 18.953 -0.067 1 97.62 344 LEU B O 1
ATOM 6660 N N . MET B 1 345 ? -1.904 16.891 -0.894 1 96.31 345 MET B N 1
ATOM 6661 C CA . MET B 1 345 ? -0.554 16.469 -0.545 1 96.31 345 MET B CA 1
ATOM 6662 C C . MET B 1 345 ? 0.483 17.156 -1.422 1 96.31 345 MET B C 1
ATOM 6664 O O . MET B 1 345 ? 0.269 17.328 -2.623 1 96.31 345 MET B O 1
ATOM 6668 N N . SER B 1 346 ? 1.573 17.547 -0.879 1 93.31 346 SER B N 1
ATOM 6669 C CA . SER B 1 346 ? 2.682 18.156 -1.617 1 93.31 346 SER B CA 1
ATOM 6670 C C . SER B 1 346 ? 3.971 17.359 -1.413 1 93.31 346 SER B C 1
ATOM 6672 O O . SER B 1 346 ? 4.41 17.156 -0.278 1 93.31 346 SER B O 1
ATOM 6674 N N . VAL B 1 347 ? 4.457 16.922 -2.506 1 87.94 347 VAL B N 1
ATOM 6675 C CA . VAL B 1 347 ? 5.703 16.156 -2.484 1 87.94 347 VAL B CA 1
ATOM 6676 C C . VAL B 1 347 ? 6.883 17.094 -2.744 1 87.94 347 VAL B C 1
ATOM 6678 O O . VAL B 1 347 ? 6.887 17.844 -3.727 1 87.94 347 VAL B O 1
ATOM 6681 N N . GLU B 1 348 ? 7.762 17.141 -1.835 1 75.69 348 GLU B N 1
ATOM 6682 C CA . GLU B 1 348 ? 8.953 17.953 -2.051 1 75.69 348 GLU B CA 1
ATOM 6683 C C . GLU B 1 348 ? 9.953 17.25 -2.961 1 75.69 348 GLU B C 1
ATOM 6685 O O . GLU B 1 348 ? 10.141 16.031 -2.857 1 75.69 348 GLU B O 1
ATOM 6690 N N . ARG B 1 349 ? 10.227 17.938 -4.062 1 64.88 349 ARG B N 1
ATOM 6691 C CA . ARG B 1 349 ? 11.211 17.359 -4.98 1 64.88 349 ARG B CA 1
ATOM 6692 C C . ARG B 1 349 ? 12.523 17.078 -4.27 1 64.88 349 ARG B C 1
ATOM 6694 O O . ARG B 1 349 ? 13.07 17.938 -3.578 1 64.88 349 ARG B O 1
ATOM 6701 N N . ASP B 1 350 ? 12.617 15.82 -4.02 1 60.03 350 ASP B N 1
ATOM 6702 C CA . ASP B 1 350 ? 13.945 15.531 -3.484 1 60.03 350 ASP B CA 1
ATOM 6703 C C . ASP B 1 350 ? 14.992 15.523 -4.594 1 60.03 350 ASP B C 1
ATOM 6705 O O . ASP B 1 350 ? 15.008 14.625 -5.441 1 60.03 350 ASP B O 1
ATOM 6709 N N . GLU B 1 351 ? 15.414 16.734 -4.949 1 66.06 351 GLU B N 1
ATOM 6710 C CA . GLU B 1 351 ? 16.484 16.797 -5.949 1 66.06 351 GLU B CA 1
ATOM 6711 C C . GLU B 1 351 ? 17.672 15.945 -5.535 1 66.06 351 GLU B C 1
ATOM 6713 O O . GLU B 1 351 ? 18.719 15.984 -6.18 1 66.06 351 GLU B O 1
ATOM 6718 N N . PHE B 1 352 ? 17.359 15.203 -4.488 1 73.25 352 PHE B N 1
ATOM 6719 C CA . PHE B 1 352 ? 18.516 14.484 -3.973 1 73.25 352 PHE B CA 1
ATOM 6720 C C . PHE B 1 352 ? 18.469 13.023 -4.406 1 73.25 352 PHE B C 1
ATOM 6722 O O . PHE B 1 352 ? 17.406 12.43 -4.512 1 73.25 352 PHE B O 1
ATOM 6729 N N . LEU B 1 353 ? 19.625 12.555 -4.832 1 82.44 353 LEU B N 1
ATOM 6730 C CA . LEU B 1 353 ? 19.766 11.133 -5.152 1 82.44 353 LEU B CA 1
ATOM 6731 C C . LEU B 1 353 ? 20 10.312 -3.893 1 82.44 353 LEU B C 1
ATOM 6733 O O . LEU B 1 353 ? 20.828 10.68 -3.051 1 82.44 353 LEU B O 1
ATOM 6737 N N . THR B 1 354 ? 19.203 9.305 -3.752 1 86.06 354 THR B N 1
ATOM 6738 C CA . THR B 1 354 ? 19.5 8.352 -2.689 1 86.06 354 THR B CA 1
ATOM 6739 C C . THR B 1 354 ? 20.844 7.668 -2.938 1 86.06 354 THR B C 1
ATOM 6741 O O . THR B 1 354 ? 21.422 7.801 -4.016 1 86.06 354 THR B O 1
ATOM 6744 N N . VAL B 1 355 ? 21.312 6.969 -1.967 1 91.19 355 VAL B N 1
ATOM 6745 C CA . VAL B 1 355 ? 22.578 6.238 -2.092 1 91.19 355 VAL B CA 1
ATOM 6746 C C . VAL B 1 355 ? 22.484 5.254 -3.258 1 91.19 355 VAL B C 1
ATOM 6748 O O . VAL B 1 355 ? 23.391 5.203 -4.102 1 91.19 355 VAL B O 1
ATOM 6751 N N . ALA B 1 356 ? 21.391 4.523 -3.34 1 89.25 356 ALA B N 1
ATOM 6752 C CA . ALA B 1 356 ? 21.203 3.525 -4.391 1 89.25 356 ALA B CA 1
ATOM 6753 C C . ALA B 1 356 ? 21.156 4.184 -5.766 1 89.25 356 ALA B C 1
ATOM 6755 O O . ALA B 1 356 ? 21.766 3.695 -6.723 1 89.25 356 ALA B O 1
ATOM 6756 N N . GLU B 1 357 ? 20.516 5.312 -5.875 1 87.19 357 GLU B N 1
ATOM 6757 C CA . GLU B 1 357 ? 20.391 6.02 -7.145 1 87.19 357 GLU B CA 1
ATOM 6758 C C . GLU B 1 357 ? 21.719 6.621 -7.59 1 87.19 357 GLU B C 1
ATOM 6760 O O . GLU B 1 357 ? 22.031 6.617 -8.781 1 87.19 357 GLU B O 1
ATOM 6765 N N . ALA B 1 358 ? 22.359 7.145 -6.609 1 92 358 ALA B N 1
ATOM 6766 C CA . ALA B 1 358 ? 23.672 7.738 -6.91 1 92 358 ALA B CA 1
ATOM 6767 C C . ALA B 1 358 ? 24.641 6.691 -7.449 1 92 358 ALA B C 1
ATOM 6769 O O . ALA B 1 358 ? 25.359 6.945 -8.422 1 92 358 ALA B O 1
ATOM 6770 N N . LEU B 1 359 ? 24.625 5.52 -6.863 1 94.25 359 LEU B N 1
ATOM 6771 C CA . LEU B 1 359 ? 25.531 4.461 -7.301 1 94.25 359 LEU B CA 1
ATOM 6772 C C . LEU B 1 359 ? 25.125 3.914 -8.664 1 94.25 359 LEU B C 1
ATOM 6774 O O . LEU B 1 359 ? 25.969 3.623 -9.508 1 94.25 359 LEU B O 1
ATOM 6778 N N . ARG B 1 360 ? 23.875 3.75 -8.891 1 92.44 360 ARG B N 1
ATOM 6779 C CA . ARG B 1 360 ? 23.375 3.293 -10.18 1 92.44 360 ARG B CA 1
ATOM 6780 C C . ARG B 1 360 ? 23.812 4.227 -11.305 1 92.44 360 ARG B C 1
ATOM 6782 O O . ARG B 1 360 ? 24.234 3.773 -12.367 1 92.44 360 ARG B O 1
ATOM 6789 N N . LYS B 1 361 ? 23.781 5.523 -10.977 1 92.06 361 LYS B N 1
ATOM 6790 C CA . LYS B 1 361 ? 24.141 6.539 -11.961 1 92.06 361 LYS B CA 1
ATOM 6791 C C . LYS B 1 361 ? 25.625 6.52 -12.266 1 92.06 361 LYS B C 1
ATOM 6793 O O . LYS B 1 361 ? 26.047 6.848 -13.383 1 92.06 361 LYS B O 1
ATOM 6798 N N . GLU B 1 362 ? 26.344 6.082 -11.281 1 94.69 362 GLU B N 1
ATOM 6799 C CA . GLU B 1 362 ? 27.797 6.16 -11.414 1 94.69 362 GLU B CA 1
ATOM 6800 C C . GLU B 1 362 ? 28.359 4.891 -12.039 1 94.69 362 GLU B C 1
ATOM 6802 O O . GLU B 1 362 ? 29.562 4.812 -12.32 1 94.69 362 GLU B O 1
ATOM 6807 N N . PHE B 1 363 ? 27.484 3.895 -12.375 1 95.75 363 PHE B N 1
ATOM 6808 C CA . PHE B 1 363 ? 27.984 2.697 -13.039 1 95.75 363 PHE B CA 1
ATOM 6809 C C . PHE B 1 363 ? 28.531 3.033 -14.422 1 95.75 363 PHE B C 1
ATOM 6811 O O . PHE B 1 363 ? 27.859 3.693 -15.219 1 95.75 363 PHE B O 1
ATOM 6818 N N . ASP B 1 364 ? 29.688 2.529 -14.648 1 96.25 364 ASP B N 1
ATOM 6819 C CA . ASP B 1 364 ? 30.406 2.652 -15.914 1 96.25 364 ASP B CA 1
ATOM 6820 C C . ASP B 1 364 ? 30.766 4.109 -16.203 1 96.25 364 ASP B C 1
ATOM 6822 O O . ASP B 1 364 ? 30.875 4.504 -17.359 1 96.25 364 ASP B O 1
ATOM 6826 N N . SER B 1 365 ? 30.859 4.938 -15.094 1 93.19 365 SER B N 1
ATOM 6827 C CA . SER B 1 365 ? 31.266 6.332 -15.234 1 93.19 365 SER B CA 1
ATOM 6828 C C . SER B 1 365 ? 32.781 6.461 -15.289 1 93.19 365 SER B C 1
ATOM 6830 O O . SER B 1 365 ? 33.469 6.055 -14.359 1 93.19 365 SER B O 1
ATOM 6832 N N . GLN B 1 366 ? 33.312 7.082 -16.266 1 90.81 366 GLN B N 1
ATOM 6833 C CA . GLN B 1 366 ? 34.75 7.277 -16.422 1 90.81 366 GLN B CA 1
ATOM 6834 C C . GLN B 1 366 ? 35.25 8.359 -15.477 1 90.81 366 GLN B C 1
ATOM 6836 O O . GLN B 1 366 ? 36.406 8.32 -15.055 1 90.81 366 GLN B O 1
ATOM 6841 N N . GLU B 1 367 ? 34.438 9.227 -15.047 1 86.19 367 GLU B N 1
ATOM 6842 C CA . GLU B 1 367 ? 34.812 10.406 -14.281 1 86.19 367 GLU B CA 1
ATOM 6843 C C . GLU B 1 367 ? 35.188 10.031 -12.844 1 86.19 367 GLU B C 1
ATOM 6845 O O . GLU B 1 367 ? 36.156 10.57 -12.289 1 86.19 367 GLU B O 1
ATOM 6850 N N . THR B 1 368 ? 34.438 9.102 -12.305 1 87.81 368 THR B N 1
ATOM 6851 C CA . THR B 1 368 ? 34.625 8.852 -10.883 1 87.81 368 THR B CA 1
ATOM 6852 C C . THR B 1 368 ? 35.281 7.496 -10.656 1 87.81 368 THR B C 1
ATOM 6854 O O . THR B 1 368 ? 35.781 7.207 -9.562 1 87.81 368 THR B O 1
ATOM 6857 N N . SER B 1 369 ? 35.406 6.707 -11.719 1 91.44 369 SER B N 1
ATOM 6858 C CA . SER B 1 369 ? 35.906 5.336 -11.57 1 91.44 369 SER B CA 1
ATOM 6859 C C . SER B 1 369 ? 37.375 5.309 -11.219 1 91.44 369 SER B C 1
ATOM 6861 O O . SER B 1 369 ? 38.094 6.262 -11.5 1 91.44 369 SER B O 1
ATOM 6863 N N . ASP B 1 370 ? 37.812 4.242 -10.516 1 89.31 370 ASP B N 1
ATOM 6864 C CA . ASP B 1 370 ? 39.219 4.055 -10.188 1 89.31 370 ASP B CA 1
ATOM 6865 C C . ASP B 1 370 ? 39.719 2.705 -10.695 1 89.31 370 ASP B C 1
ATOM 6867 O O . ASP B 1 370 ? 40.875 2.33 -10.438 1 89.31 370 ASP B O 1
ATOM 6871 N N . LEU B 1 371 ? 38.844 1.92 -11.367 1 92.44 371 LEU B N 1
ATOM 6872 C CA . LEU B 1 371 ? 39.156 0.62 -11.945 1 92.44 371 LEU B CA 1
ATOM 6873 C C . LEU B 1 371 ? 38.344 0.36 -13.203 1 92.44 371 LEU B C 1
ATOM 6875 O O . LEU B 1 371 ? 37.25 0.864 -13.344 1 92.44 371 LEU B O 1
ATOM 6879 N N . LYS B 1 372 ? 38.938 -0.308 -14.156 1 95.81 372 LYS B N 1
ATOM 6880 C CA . LYS B 1 372 ? 38.188 -0.717 -15.328 1 95.81 372 LYS B CA 1
ATOM 6881 C C . LYS B 1 372 ? 38.5 -2.16 -15.711 1 95.81 372 LYS B C 1
ATOM 6883 O O . LYS B 1 372 ? 39.625 -2.621 -15.555 1 95.81 372 LYS B O 1
ATOM 6888 N N . PHE B 1 373 ? 37.562 -2.869 -16.219 1 96.12 373 PHE B N 1
ATOM 6889 C CA . PHE B 1 373 ? 37.688 -4.223 -16.75 1 96.12 373 PHE B CA 1
ATOM 6890 C C . PHE B 1 373 ? 37.688 -4.215 -18.266 1 96.12 373 PHE B C 1
ATOM 6892 O O . PHE B 1 373 ? 36.906 -3.475 -18.875 1 96.12 373 PHE B O 1
ATOM 6899 N N . SER B 1 374 ? 38.531 -4.93 -18.859 1 96.62 374 SER B N 1
ATOM 6900 C CA . SER B 1 374 ? 38.531 -5.129 -20.297 1 96.62 374 SER B CA 1
ATOM 6901 C C . SER B 1 374 ? 37.969 -6.492 -20.672 1 96.62 374 SER B C 1
ATOM 6903 O O . SER B 1 374 ? 38.5 -7.527 -20.297 1 96.62 374 SER B O 1
ATOM 6905 N N . VAL B 1 375 ? 36.875 -6.52 -21.391 1 96.69 375 VAL B N 1
ATOM 6906 C CA . VAL B 1 375 ? 36.188 -7.738 -21.812 1 96.69 375 VAL B CA 1
ATOM 6907 C C . VAL B 1 375 ? 35.938 -7.691 -23.328 1 96.69 375 VAL B C 1
ATOM 6909 O O . VAL B 1 375 ? 35.188 -6.84 -23.812 1 96.69 375 VAL B O 1
ATOM 6912 N N . GLU B 1 376 ? 36.531 -8.586 -24.062 1 96.06 376 GLU B N 1
ATOM 6913 C CA . GLU B 1 376 ? 36.406 -8.641 -25.516 1 96.06 376 GLU B CA 1
ATOM 6914 C C . GLU B 1 376 ? 36.75 -7.293 -26.156 1 96.06 376 GLU B C 1
ATOM 6916 O O . GLU B 1 376 ? 36.062 -6.824 -27.047 1 96.06 376 GLU B O 1
ATOM 6921 N N . GLY B 1 377 ? 37.719 -6.602 -25.531 1 93.25 377 GLY B N 1
ATOM 6922 C CA . GLY B 1 377 ? 38.219 -5.352 -26.078 1 93.25 377 GLY B CA 1
ATOM 6923 C C . GLY B 1 377 ? 37.406 -4.141 -25.641 1 93.25 377 GLY B C 1
ATOM 6924 O O . GLY B 1 377 ? 37.75 -3.008 -26 1 93.25 377 GLY B O 1
ATOM 6925 N N . LYS B 1 378 ? 36.406 -4.285 -24.938 1 96.38 378 LYS B N 1
ATOM 6926 C CA . LYS B 1 378 ? 35.594 -3.184 -24.438 1 96.38 378 LYS B CA 1
ATOM 6927 C C . LYS B 1 378 ? 35.844 -2.947 -22.938 1 96.38 378 LYS B C 1
ATOM 6929 O O . LYS B 1 378 ? 36.094 -3.895 -22.188 1 96.38 378 LYS B O 1
ATOM 6934 N N . TYR B 1 379 ? 35.719 -1.72 -22.516 1 96.56 379 TYR B N 1
ATOM 6935 C CA . TYR B 1 379 ? 36 -1.375 -21.141 1 96.56 379 TYR B CA 1
ATOM 6936 C C . TYR B 1 379 ? 34.719 -1.142 -20.344 1 96.56 379 TYR B C 1
ATOM 6938 O O . TYR B 1 379 ? 33.75 -0.577 -20.875 1 96.56 379 TYR B O 1
ATOM 6946 N N . ILE B 1 380 ? 34.719 -1.56 -19.094 1 97.5 380 ILE B N 1
ATOM 6947 C CA . ILE B 1 380 ? 33.656 -1.274 -18.125 1 97.5 380 ILE B CA 1
ATOM 6948 C C . ILE B 1 380 ? 34.281 -0.6 -16.891 1 97.5 380 ILE B C 1
ATOM 6950 O O . ILE B 1 380 ? 35.094 -1.197 -16.188 1 97.5 380 ILE B O 1
ATOM 6954 N N . HIS B 1 381 ? 33.906 0.636 -16.625 1 96.62 381 HIS B N 1
ATOM 6955 C CA . HIS B 1 381 ? 34.438 1.408 -15.523 1 96.62 381 HIS B CA 1
ATOM 6956 C C . HIS B 1 381 ? 33.719 1.118 -14.219 1 96.62 381 HIS B C 1
ATOM 6958 O O . HIS B 1 381 ? 32.469 1.062 -14.203 1 96.62 381 HIS B O 1
ATOM 6964 N N . VAL B 1 382 ? 34.5 0.844 -13.141 1 96.62 382 VAL B N 1
ATOM 6965 C CA . VAL B 1 382 ? 33.875 0.474 -11.875 1 96.62 382 VAL B CA 1
ATOM 6966 C C . VAL B 1 382 ? 34.656 1.089 -10.719 1 96.62 382 VAL B C 1
ATOM 6968 O O . VAL B 1 382 ? 35.594 1.866 -10.93 1 96.62 382 VAL B O 1
ATOM 6971 N N . HIS B 1 383 ? 34.25 0.981 -9.539 1 93.81 383 HIS B N 1
ATOM 6972 C CA . HIS B 1 383 ? 34.875 1.449 -8.312 1 93.81 383 HIS B CA 1
ATOM 6973 C C . HIS B 1 383 ? 35.312 0.28 -7.441 1 93.81 383 HIS B C 1
ATOM 6975 O O . HIS B 1 383 ? 34.5 -0.537 -7.016 1 93.81 383 HIS B O 1
ATOM 6981 N N . LYS B 1 384 ? 36.531 0.233 -7.125 1 92 384 LYS B N 1
ATOM 6982 C CA . LYS B 1 384 ? 37.125 -0.875 -6.379 1 92 384 LYS B CA 1
ATOM 6983 C C . LYS B 1 384 ? 36.406 -1.066 -5.035 1 92 384 LYS B C 1
ATOM 6985 O O . LYS B 1 384 ? 36.094 -2.193 -4.648 1 92 384 LYS B O 1
ATOM 6990 N N . ALA B 1 385 ? 36.219 0.044 -4.355 1 91 385 ALA B N 1
ATOM 6991 C CA . ALA B 1 385 ? 35.594 -0.018 -3.035 1 91 385 ALA B CA 1
ATOM 6992 C C . ALA B 1 385 ? 34.25 -0.678 -3.107 1 91 385 ALA B C 1
ATOM 6994 O O . ALA B 1 385 ? 33.875 -1.49 -2.25 1 91 385 ALA B O 1
ATOM 6995 N N . LEU B 1 386 ? 33.469 -0.333 -4.117 1 94.25 386 LEU B N 1
ATOM 6996 C CA . LEU B 1 386 ? 32.125 -0.889 -4.262 1 94.25 386 LEU B CA 1
ATOM 6997 C C . LEU B 1 386 ? 32.188 -2.385 -4.555 1 94.25 386 LEU B C 1
ATOM 6999 O O . LEU B 1 386 ? 31.359 -3.154 -4.043 1 94.25 386 LEU B O 1
ATOM 7003 N N . LEU B 1 387 ? 33.094 -2.77 -5.398 1 94.31 387 LEU B N 1
ATOM 7004 C CA . LEU B 1 387 ? 33.25 -4.184 -5.727 1 94.31 387 LEU B CA 1
ATOM 7005 C C . LEU B 1 387 ? 33.625 -4.988 -4.484 1 94.31 387 LEU B C 1
ATOM 7007 O O . LEU B 1 387 ? 33.094 -6.074 -4.262 1 94.31 387 LEU B O 1
ATOM 7011 N N . LYS B 1 388 ? 34.469 -4.402 -3.656 1 92.31 388 LYS B N 1
ATOM 7012 C CA . LYS B 1 388 ? 34.875 -5.066 -2.422 1 92.31 388 LYS B CA 1
ATOM 7013 C C . LYS B 1 388 ? 33.719 -5.227 -1.466 1 92.31 388 LYS B C 1
ATOM 7015 O O . LYS B 1 388 ? 33.594 -6.246 -0.779 1 92.31 388 LYS B O 1
ATOM 7020 N N . ILE B 1 389 ? 32.906 -4.293 -1.463 1 92.88 389 ILE B N 1
ATOM 7021 C CA . ILE B 1 389 ? 31.781 -4.27 -0.531 1 92.88 389 ILE B CA 1
ATOM 7022 C C . ILE B 1 389 ? 30.703 -5.254 -0.992 1 92.88 389 ILE B C 1
ATOM 7024 O O . ILE B 1 389 ? 30.109 -5.957 -0.176 1 92.88 389 ILE B O 1
ATOM 7028 N N . ARG B 1 390 ? 30.469 -5.41 -2.307 1 93.69 390 ARG B N 1
ATOM 7029 C CA . ARG B 1 390 ? 29.266 -6.055 -2.824 1 93.69 390 ARG B CA 1
ATOM 7030 C C . ARG B 1 390 ? 29.562 -7.496 -3.238 1 93.69 390 ARG B C 1
ATOM 7032 O O . ARG B 1 390 ? 28.625 -8.289 -3.432 1 93.69 390 ARG B O 1
ATOM 7039 N N . CYS B 1 391 ? 30.875 -7.82 -3.344 1 93.75 391 CYS B N 1
ATOM 7040 C CA . CYS B 1 391 ? 31.203 -9.133 -3.891 1 93.75 391 CYS B CA 1
ATOM 7041 C C . CYS B 1 391 ? 32.406 -9.727 -3.178 1 93.75 391 CYS B C 1
ATOM 7043 O O . CYS B 1 391 ? 33.5 -9.133 -3.164 1 93.75 391 CYS B O 1
ATOM 7045 N N . GLU B 1 392 ? 32.281 -10.938 -2.684 1 90.81 392 GLU B N 1
ATOM 7046 C CA . GLU B 1 392 ? 33.344 -11.602 -1.931 1 90.81 392 GLU B CA 1
ATOM 7047 C C . GLU B 1 392 ? 34.531 -11.945 -2.828 1 90.81 392 GLU B C 1
ATOM 7049 O O . GLU B 1 392 ? 35.688 -11.875 -2.398 1 90.81 392 GLU B O 1
ATOM 7054 N N . HIS B 1 393 ? 34.219 -12.375 -4.043 1 92.06 393 HIS B N 1
ATOM 7055 C CA . HIS B 1 393 ? 35.281 -12.656 -5 1 92.06 393 HIS B CA 1
ATOM 7056 C C . HIS B 1 393 ? 36.25 -11.469 -5.145 1 92.06 393 HIS B C 1
ATOM 7058 O O . HIS B 1 393 ? 37.469 -11.633 -5.086 1 92.06 393 HIS B O 1
ATOM 7064 N N . PHE B 1 394 ? 35.656 -10.297 -5.266 1 92.69 394 PHE B N 1
ATOM 7065 C CA . PHE B 1 394 ? 36.469 -9.094 -5.434 1 92.69 394 PHE B CA 1
ATOM 7066 C C . PHE B 1 394 ? 37.125 -8.688 -4.117 1 92.69 394 PHE B C 1
ATOM 7068 O O . PHE B 1 394 ? 38.219 -8.148 -4.102 1 92.69 394 PHE B O 1
ATOM 7075 N N . ARG B 1 395 ? 36.406 -8.883 -3.023 1 89.44 395 ARG B N 1
ATOM 7076 C CA . ARG B 1 395 ? 37 -8.602 -1.715 1 89.44 395 ARG B CA 1
ATOM 7077 C C . ARG B 1 395 ? 38.281 -9.383 -1.509 1 89.44 395 ARG B C 1
ATOM 7079 O O . ARG B 1 395 ? 39.25 -8.852 -0.961 1 89.44 395 ARG B O 1
ATOM 7086 N N . LEU B 1 396 ? 38.281 -10.547 -1.963 1 87.38 396 LEU B N 1
ATOM 7087 C CA . LEU B 1 396 ? 39.469 -11.391 -1.856 1 87.38 396 LEU B CA 1
ATOM 7088 C C . LEU B 1 396 ? 40.531 -10.992 -2.893 1 87.38 396 LEU B C 1
ATOM 7090 O O . LEU B 1 396 ? 41.719 -10.984 -2.6 1 87.38 396 LEU B O 1
ATOM 7094 N N . MET B 1 397 ? 40.031 -10.641 -4.035 1 86.5 397 MET B N 1
ATOM 7095 C CA . MET B 1 397 ? 40.938 -10.273 -5.129 1 86.5 397 MET B CA 1
ATOM 7096 C C . MET B 1 397 ? 41.719 -9.008 -4.797 1 86.5 397 MET B C 1
ATOM 7098 O O . MET B 1 397 ? 42.906 -8.898 -5.117 1 86.5 397 MET B O 1
ATOM 7102 N N . PHE B 1 398 ? 41.062 -8.023 -4.129 1 83.12 398 PHE B N 1
ATOM 7103 C CA . PHE B 1 398 ? 41.656 -6.719 -3.916 1 83.12 398 PHE B CA 1
ATOM 7104 C C . PHE B 1 398 ? 42.281 -6.625 -2.518 1 83.12 398 PHE B C 1
ATOM 7106 O O . PHE B 1 398 ? 42.562 -5.527 -2.031 1 83.12 398 PHE B O 1
ATOM 7113 N N . ARG B 1 399 ? 42.281 -7.645 -1.83 1 71.44 399 ARG B N 1
ATOM 7114 C CA . ARG B 1 399 ? 43.031 -7.633 -0.567 1 71.44 399 ARG B CA 1
ATOM 7115 C C . ARG B 1 399 ? 44.5 -7.332 -0.793 1 71.44 399 ARG B C 1
ATOM 7117 O O . ARG B 1 399 ? 45.031 -7.605 -1.868 1 71.44 399 ARG B O 1
ATOM 7124 N N . SER B 1 400 ? 45 -6.367 0.019 1 61.44 400 SER B N 1
ATOM 7125 C CA . SER B 1 400 ? 46.25 -5.656 0.03 1 61.44 400 SER B CA 1
ATOM 7126 C C . SER B 1 400 ? 47.375 -6.488 -0.61 1 61.44 400 SER B C 1
ATOM 7128 O O . SER B 1 400 ? 48.281 -5.945 -1.249 1 61.44 400 SER B O 1
ATOM 7130 N N . GLN B 1 401 ? 47.312 -7.684 -0.462 1 54.03 401 GLN B N 1
ATOM 7131 C CA . GLN B 1 401 ? 48.531 -8.414 -0.814 1 54.03 401 GLN B CA 1
ATOM 7132 C C . GLN B 1 401 ? 48.531 -8.781 -2.295 1 54.03 401 GLN B C 1
ATOM 7134 O O . GLN B 1 401 ? 49.562 -9.188 -2.832 1 54.03 401 GLN B O 1
ATOM 7139 N N . TRP B 1 402 ? 47.438 -8.367 -2.916 1 52.19 402 TRP B N 1
ATOM 7140 C CA . TRP B 1 402 ? 47.438 -8.898 -4.273 1 52.19 402 TRP B CA 1
ATOM 7141 C C . TRP B 1 402 ? 47.688 -7.797 -5.293 1 52.19 402 TRP B C 1
ATOM 7143 O O . TRP B 1 402 ? 47.344 -6.641 -5.078 1 52.19 402 TRP B O 1
ATOM 7153 N N . THR B 1 403 ? 48.531 -7.996 -6.289 1 53.94 403 THR B N 1
ATOM 7154 C CA . THR B 1 403 ? 49 -7.191 -7.41 1 53.94 403 THR B CA 1
ATOM 7155 C C . THR B 1 403 ? 47.844 -6.488 -8.094 1 53.94 403 THR B C 1
ATOM 7157 O O . THR B 1 403 ? 48 -5.383 -8.617 1 53.94 403 THR B O 1
ATOM 7160 N N . GLU B 1 404 ? 46.688 -6.965 -7.926 1 55.22 404 GLU B N 1
ATOM 7161 C CA . GLU B 1 404 ? 45.5 -6.465 -8.648 1 55.22 404 GLU B CA 1
ATOM 7162 C C . GLU B 1 404 ? 45 -5.176 -8.016 1 55.22 404 GLU B C 1
ATOM 7164 O O . GLU B 1 404 ? 44.375 -4.355 -8.695 1 55.22 404 GLU B O 1
ATOM 7169 N N . ASP B 1 405 ? 45.438 -4.977 -6.84 1 59.12 405 ASP B N 1
ATOM 7170 C CA . ASP B 1 405 ? 44.969 -3.799 -6.117 1 59.12 405 ASP B CA 1
ATOM 7171 C C . ASP B 1 405 ? 45.562 -2.521 -6.707 1 59.12 405 ASP B C 1
ATOM 7173 O O . ASP B 1 405 ? 44.938 -1.464 -6.672 1 59.12 405 ASP B O 1
ATOM 7177 N N . GLN B 1 406 ? 46.688 -2.793 -7.344 1 65.44 406 GLN B N 1
ATOM 7178 C CA . GLN B 1 406 ? 47.375 -1.619 -7.863 1 65.44 406 GLN B CA 1
ATOM 7179 C C . GLN B 1 406 ? 47.094 -1.434 -9.352 1 65.44 406 GLN B C 1
ATOM 7181 O O . GLN B 1 406 ? 47.5 -0.425 -9.938 1 65.44 406 GLN B O 1
ATOM 7186 N N . GLN B 1 407 ? 46.312 -2.355 -9.898 1 75.06 407 GLN B N 1
ATOM 7187 C CA . GLN B 1 407 ? 46.062 -2.279 -11.328 1 75.06 407 GLN B CA 1
ATOM 7188 C C . GLN B 1 407 ? 44.844 -1.38 -11.617 1 75.06 407 GLN B C 1
ATOM 7190 O O . GLN B 1 407 ? 43.906 -1.355 -10.844 1 75.06 407 GLN B O 1
ATOM 7195 N N . GLU B 1 408 ? 45.031 -0.757 -12.781 1 85.38 408 GLU B N 1
ATOM 7196 C CA . GLU B 1 408 ? 43.969 0.118 -13.219 1 85.38 408 GLU B CA 1
ATOM 7197 C C . GLU B 1 408 ? 43.062 -0.588 -14.227 1 85.38 408 GLU B C 1
ATOM 7199 O O . GLU B 1 408 ? 41.906 -0.163 -14.453 1 85.38 408 GLU B O 1
ATOM 7204 N N . VAL B 1 409 ? 43.656 -1.67 -14.82 1 92.75 409 VAL B N 1
ATOM 7205 C CA . VAL B 1 409 ? 42.875 -2.406 -15.812 1 92.75 409 VAL B CA 1
ATOM 7206 C C . VAL B 1 409 ? 43 -3.906 -15.555 1 92.75 409 VAL B C 1
ATOM 7208 O O . VAL B 1 409 ? 44.094 -4.426 -15.367 1 92.75 409 VAL B O 1
ATOM 7211 N N . ILE B 1 410 ? 41.938 -4.598 -15.516 1 93.38 410 ILE B N 1
ATOM 7212 C CA . ILE B 1 410 ? 41.906 -6.047 -15.344 1 93.38 410 ILE B CA 1
ATOM 7213 C C . ILE B 1 410 ? 41.25 -6.688 -16.562 1 93.38 410 ILE B C 1
ATOM 7215 O O . ILE B 1 410 ? 40.125 -6.324 -16.938 1 93.38 410 ILE B O 1
ATOM 7219 N N . GLU B 1 411 ? 41.812 -7.648 -17.156 1 94.12 411 GLU B N 1
ATOM 7220 C CA . GLU B 1 411 ? 41.281 -8.312 -18.344 1 94.12 411 GLU B CA 1
ATOM 7221 C C . GLU B 1 411 ? 40.5 -9.578 -17.984 1 94.12 411 GLU B C 1
ATOM 7223 O O . GLU B 1 411 ? 40.969 -10.391 -17.188 1 94.12 411 GLU B O 1
ATOM 7228 N N . ILE B 1 412 ? 39.375 -9.742 -18.594 1 94.25 412 ILE B N 1
ATOM 7229 C CA . ILE B 1 412 ? 38.531 -10.914 -18.406 1 94.25 412 ILE B CA 1
ATOM 7230 C C . ILE B 1 412 ? 38.312 -11.609 -19.75 1 94.25 412 ILE B C 1
ATOM 7232 O O . ILE B 1 412 ? 37.781 -11.008 -20.688 1 94.25 412 ILE B O 1
ATOM 7236 N N . SER B 1 413 ? 38.562 -12.859 -19.859 1 92.81 413 SER B N 1
ATOM 7237 C CA . SER B 1 413 ? 38.438 -13.602 -21.109 1 92.81 413 SER B CA 1
ATOM 7238 C C . SER B 1 413 ? 37.438 -14.758 -20.953 1 92.81 413 SER B C 1
ATOM 7240 O O . SER B 1 413 ? 37 -15.312 -21.953 1 92.81 413 SER B O 1
ATOM 7242 N N . GLN B 1 414 ? 37.031 -15.094 -19.875 1 92.06 414 GLN B N 1
ATOM 7243 C CA . GLN B 1 414 ? 36.219 -16.281 -19.594 1 92.06 414 GLN B CA 1
ATOM 7244 C C . GLN B 1 414 ? 34.781 -16.047 -19.938 1 92.06 414 GLN B C 1
ATOM 7246 O O . GLN B 1 414 ? 34.031 -17 -20.156 1 92.06 414 GLN B O 1
ATOM 7251 N N . PHE B 1 415 ? 34.406 -14.797 -19.938 1 94.88 415 PHE B N 1
ATOM 7252 C CA . PHE B 1 415 ? 33 -14.484 -20.125 1 94.88 415 PHE B CA 1
ATOM 7253 C C . PHE B 1 415 ? 32.812 -13.469 -21.234 1 94.88 415 PHE B C 1
ATOM 7255 O O . PHE B 1 415 ? 33.719 -12.695 -21.547 1 94.88 415 PHE B O 1
ATOM 7262 N N . SER B 1 416 ? 31.641 -13.492 -21.828 1 94.56 416 SER B N 1
ATOM 7263 C CA . SER B 1 416 ? 31.328 -12.523 -22.875 1 94.56 416 SER B CA 1
ATOM 7264 C C . SER B 1 416 ? 31.047 -11.148 -22.281 1 94.56 416 SER B C 1
ATOM 7266 O O . SER B 1 416 ? 30.844 -11.016 -21.062 1 94.56 416 SER B O 1
ATOM 7268 N N . TYR B 1 417 ? 31 -10.094 -23.094 1 95.44 417 TYR B N 1
ATOM 7269 C CA . TYR B 1 417 ? 30.812 -8.719 -22.641 1 95.44 417 TYR B CA 1
ATOM 7270 C C . TYR B 1 417 ? 29.438 -8.516 -22.031 1 95.44 417 TYR B C 1
ATOM 7272 O O . TYR B 1 417 ? 29.312 -8.008 -20.922 1 95.44 417 TYR B O 1
ATOM 7280 N N . PRO B 1 418 ? 28.391 -9.031 -22.688 1 95.06 418 PRO B N 1
ATOM 7281 C CA . PRO B 1 418 ? 27.078 -8.789 -22.078 1 95.06 418 PRO B CA 1
ATOM 7282 C C . PRO B 1 418 ? 26.906 -9.477 -20.719 1 95.06 418 PRO B C 1
ATOM 7284 O O . PRO B 1 418 ? 26.281 -8.93 -19.828 1 95.06 418 PRO B O 1
ATOM 7287 N N . VAL B 1 419 ? 27.484 -10.594 -20.562 1 95.31 419 VAL B N 1
ATOM 7288 C CA . VAL B 1 419 ? 27.375 -11.375 -19.328 1 95.31 419 VAL B CA 1
ATOM 7289 C C . VAL B 1 419 ? 28.125 -10.672 -18.203 1 95.31 419 VAL B C 1
ATOM 7291 O O . VAL B 1 419 ? 27.562 -10.43 -17.125 1 95.31 419 VAL B O 1
ATOM 7294 N N . TYR B 1 420 ? 29.328 -10.266 -18.453 1 96.62 420 TYR B N 1
ATOM 7295 C CA . TYR B 1 420 ? 30.141 -9.68 -17.391 1 96.62 420 TYR B CA 1
ATOM 7296 C C . TYR B 1 420 ? 29.656 -8.281 -17.031 1 96.62 420 TYR B C 1
ATOM 7298 O O . TYR B 1 420 ? 29.688 -7.887 -15.867 1 96.62 420 TYR B O 1
ATOM 7306 N N . ARG B 1 421 ? 29.281 -7.52 -18.031 1 96.75 421 ARG B N 1
ATOM 7307 C CA . ARG B 1 421 ? 28.734 -6.195 -17.781 1 96.75 421 ARG B CA 1
ATOM 7308 C C . ARG B 1 421 ? 27.484 -6.277 -16.906 1 96.75 421 ARG B C 1
ATOM 7310 O O . ARG B 1 421 ? 27.312 -5.48 -15.984 1 96.75 421 ARG B O 1
ATOM 7317 N N . SER B 1 422 ? 26.625 -7.289 -17.219 1 96.12 422 SER B N 1
ATOM 7318 C CA . SER B 1 422 ? 25.406 -7.465 -16.422 1 96.12 422 SER B CA 1
ATOM 7319 C C . SER B 1 422 ? 25.734 -7.824 -14.984 1 96.12 422 SER B C 1
ATOM 7321 O O . SER B 1 422 ? 25.031 -7.402 -14.055 1 96.12 422 SER B O 1
ATOM 7323 N N . PHE B 1 423 ? 26.797 -8.57 -14.883 1 96.12 423 PHE B N 1
ATOM 7324 C CA . PHE B 1 423 ? 27.234 -8.945 -13.539 1 96.12 423 PHE B CA 1
ATOM 7325 C C . PHE B 1 423 ? 27.672 -7.723 -12.75 1 96.12 423 PHE B C 1
ATOM 7327 O O . PHE B 1 423 ? 27.234 -7.527 -11.609 1 96.12 423 PHE B O 1
ATOM 7334 N N . LEU B 1 424 ? 28.5 -6.883 -13.344 1 96.94 424 LEU B N 1
ATOM 7335 C CA . LEU B 1 424 ? 28.984 -5.68 -12.68 1 96.94 424 LEU B CA 1
ATOM 7336 C C . LEU B 1 424 ? 27.844 -4.715 -12.398 1 96.94 424 LEU B C 1
ATOM 7338 O O . LEU B 1 424 ? 27.797 -4.082 -11.336 1 96.94 424 LEU B O 1
ATOM 7342 N N . GLN B 1 425 ? 26.969 -4.598 -13.344 1 95.75 425 GLN B N 1
ATOM 7343 C CA . GLN B 1 425 ? 25.812 -3.734 -13.156 1 95.75 425 GLN B CA 1
ATOM 7344 C C . GLN B 1 425 ? 24.969 -4.195 -11.977 1 95.75 425 GLN B C 1
ATOM 7346 O O . GLN B 1 425 ? 24.438 -3.373 -11.227 1 95.75 425 GLN B O 1
ATOM 7351 N N . PHE B 1 426 ? 24.844 -5.527 -11.82 1 94.88 426 PHE B N 1
ATOM 7352 C CA . PHE B 1 426 ? 24.109 -6.113 -10.711 1 94.88 426 PHE B CA 1
ATOM 7353 C C . PHE B 1 426 ? 24.688 -5.652 -9.375 1 94.88 426 PHE B C 1
ATOM 7355 O O . PHE B 1 426 ? 23.938 -5.391 -8.43 1 94.88 426 PHE B O 1
ATOM 7362 N N . LEU B 1 427 ? 25.922 -5.469 -9.305 1 95.38 427 LEU B N 1
ATOM 7363 C CA . LEU B 1 427 ? 26.594 -5.062 -8.07 1 95.38 427 LEU B CA 1
ATOM 7364 C C . LEU B 1 427 ? 26.25 -3.613 -7.727 1 95.38 427 LEU B C 1
ATOM 7366 O O . LEU B 1 427 ? 26.359 -3.203 -6.566 1 95.38 427 LEU B O 1
ATOM 7370 N N . TYR B 1 428 ? 25.875 -2.799 -8.727 1 95.25 428 TYR B N 1
ATOM 7371 C CA . TYR B 1 428 ? 25.547 -1.39 -8.523 1 95.25 428 TYR B CA 1
ATOM 7372 C C . TYR B 1 428 ? 24.047 -1.188 -8.336 1 95.25 428 TYR B C 1
ATOM 7374 O O . TYR B 1 428 ? 23.625 -0.16 -7.812 1 95.25 428 TYR B O 1
ATOM 7382 N N . THR B 1 429 ? 23.25 -2.184 -8.828 1 92.69 429 THR B N 1
ATOM 7383 C CA . THR B 1 429 ? 21.828 -1.88 -8.953 1 92.69 429 THR B CA 1
ATOM 7384 C C . THR B 1 429 ? 20.984 -2.965 -8.289 1 92.69 429 THR B C 1
ATOM 7386 O O . THR B 1 429 ? 19.781 -2.773 -8.055 1 92.69 429 THR B O 1
ATOM 7389 N N . ASP B 1 430 ? 21.484 -4.105 -8.078 1 88.81 430 ASP B N 1
ATOM 7390 C CA . ASP B 1 430 ? 20.781 -5.262 -7.512 1 88.81 430 ASP B CA 1
ATOM 7391 C C . ASP B 1 430 ? 19.844 -5.887 -8.539 1 88.81 430 ASP B C 1
ATOM 7393 O O . ASP B 1 430 ? 19 -6.719 -8.188 1 88.81 430 ASP B O 1
ATOM 7397 N N . THR B 1 431 ? 19.906 -5.43 -9.812 1 87.5 431 THR B N 1
ATOM 7398 C CA . THR B 1 431 ? 19.016 -5.949 -10.844 1 87.5 431 THR B CA 1
ATOM 7399 C C . THR B 1 431 ? 19.812 -6.504 -12.023 1 87.5 431 THR B C 1
ATOM 7401 O O . THR B 1 431 ? 20.969 -6.145 -12.219 1 87.5 431 THR B O 1
ATOM 7404 N N . VAL B 1 432 ? 19.172 -7.516 -12.695 1 88.31 432 VAL B N 1
ATOM 7405 C CA . VAL B 1 432 ? 19.797 -8.117 -13.867 1 88.31 432 VAL B CA 1
ATOM 7406 C C . VAL B 1 432 ? 18.938 -7.852 -15.102 1 88.31 432 VAL B C 1
ATOM 7408 O O . VAL B 1 432 ? 17.719 -8.078 -15.086 1 88.31 432 VAL B O 1
ATOM 7411 N N . ASP B 1 433 ? 19.516 -7.242 -16.078 1 82.38 433 ASP B N 1
ATOM 7412 C CA . ASP B 1 433 ? 18.875 -7.012 -17.359 1 82.38 433 ASP B CA 1
ATOM 7413 C C . ASP B 1 433 ? 19.609 -7.723 -18.484 1 82.38 433 ASP B C 1
ATOM 7415 O O . ASP B 1 433 ? 20.562 -7.176 -19.062 1 82.38 433 ASP B O 1
ATOM 7419 N N . LEU B 1 434 ? 19.188 -8.984 -18.734 1 86.31 434 LEU B N 1
ATOM 7420 C CA . LEU B 1 434 ? 19.859 -9.828 -19.734 1 86.31 434 LEU B CA 1
ATOM 7421 C C . LEU B 1 434 ? 18.859 -10.758 -20.406 1 86.31 434 LEU B C 1
ATOM 7423 O O . LEU B 1 434 ? 17.953 -11.297 -19.75 1 86.31 434 LEU B O 1
ATOM 7427 N N . PRO B 1 435 ? 18.922 -10.922 -21.688 1 81.25 435 PRO B N 1
ATOM 7428 C CA . PRO B 1 435 ? 18.047 -11.891 -22.344 1 81.25 435 PRO B CA 1
ATOM 7429 C C . PRO B 1 435 ? 18.281 -13.32 -21.875 1 81.25 435 PRO B C 1
ATOM 7431 O O . PRO B 1 435 ? 19.375 -13.648 -21.391 1 81.25 435 PRO B O 1
ATOM 7434 N N . PRO B 1 436 ? 17.344 -14.25 -22.094 1 77.06 436 PRO B N 1
ATOM 7435 C CA . PRO B 1 436 ? 17.438 -15.633 -21.609 1 77.06 436 PRO B CA 1
ATOM 7436 C C . PRO B 1 436 ? 18.609 -16.391 -22.203 1 77.06 436 PRO B C 1
ATOM 7438 O O . PRO B 1 436 ? 19.219 -17.234 -21.531 1 77.06 436 PRO B O 1
ATOM 7441 N N . ASP B 1 437 ? 18.922 -16.031 -23.391 1 76.81 437 ASP B N 1
ATOM 7442 C CA . ASP B 1 437 ? 20.016 -16.75 -24.047 1 76.81 437 ASP B CA 1
ATOM 7443 C C . ASP B 1 437 ? 21.344 -16.469 -23.344 1 76.81 437 ASP B C 1
ATOM 7445 O O . ASP B 1 437 ? 22.188 -17.375 -23.234 1 76.81 437 ASP B O 1
ATOM 7449 N N . ASP B 1 438 ? 21.469 -15.297 -22.859 1 87.88 438 ASP B N 1
ATOM 7450 C CA . ASP B 1 438 ? 22.703 -14.906 -22.188 1 87.88 438 ASP B CA 1
ATOM 7451 C C . ASP B 1 438 ? 22.656 -15.258 -20.703 1 87.88 438 ASP B C 1
ATOM 7453 O O . ASP B 1 438 ? 23.672 -15.234 -20.016 1 87.88 438 ASP B O 1
ATOM 7457 N N . ALA B 1 439 ? 21.484 -15.641 -20.25 1 89.94 439 ALA B N 1
ATOM 7458 C CA . ALA B 1 439 ? 21.312 -15.898 -18.828 1 89.94 439 ALA B CA 1
ATOM 7459 C C . ALA B 1 439 ? 22.062 -17.172 -18.406 1 89.94 439 ALA B C 1
ATOM 7461 O O . ALA B 1 439 ? 22.469 -17.297 -17.25 1 89.94 439 ALA B O 1
ATOM 7462 N N . ILE B 1 440 ? 22.297 -18.062 -19.344 1 88.19 440 ILE B N 1
ATOM 7463 C CA . ILE B 1 440 ? 23.047 -19.281 -19.047 1 88.19 440 ILE B CA 1
ATOM 7464 C C . ILE B 1 440 ? 24.5 -18.922 -18.734 1 88.19 440 ILE B C 1
ATOM 7466 O O . ILE B 1 440 ? 25.094 -19.469 -17.812 1 88.19 440 ILE B O 1
ATOM 7470 N N . GLY B 1 441 ? 25.031 -18.016 -19.531 1 91.06 441 GLY B N 1
ATOM 7471 C CA . GLY B 1 441 ? 26.375 -17.531 -19.25 1 91.06 441 GLY B CA 1
ATOM 7472 C C . GLY B 1 441 ? 26.484 -16.859 -17.891 1 91.06 441 GLY B C 1
ATOM 7473 O O . GLY B 1 441 ? 27.484 -17.031 -17.188 1 91.06 441 GLY B O 1
ATOM 7474 N N . LEU B 1 442 ? 25.547 -16.062 -17.562 1 94.44 442 LEU B N 1
ATOM 7475 C CA . LEU B 1 442 ? 25.547 -15.383 -16.281 1 94.44 442 LEU B CA 1
ATOM 7476 C C . LEU B 1 442 ? 25.406 -16.375 -15.133 1 94.44 442 LEU B C 1
ATOM 7478 O O . LEU B 1 442 ? 25.969 -16.188 -14.062 1 94.44 442 LEU B O 1
ATOM 7482 N N . LEU B 1 443 ? 24.594 -17.438 -15.406 1 92.12 443 LEU B N 1
ATOM 7483 C CA . LEU B 1 443 ? 24.484 -18.5 -14.414 1 92.12 443 LEU B CA 1
ATOM 7484 C C . LEU B 1 443 ? 25.828 -19.172 -14.164 1 92.12 443 LEU B C 1
ATOM 7486 O O . LEU B 1 443 ? 26.172 -19.484 -13.023 1 92.12 443 LEU B O 1
ATOM 7490 N N . ASP B 1 444 ? 26.562 -19.359 -15.18 1 92.25 444 ASP B N 1
ATOM 7491 C CA . ASP B 1 444 ? 27.906 -19.891 -15.055 1 92.25 444 ASP B CA 1
ATOM 7492 C C . ASP B 1 444 ? 28.781 -18.969 -14.203 1 92.25 444 ASP B C 1
ATOM 7494 O O . ASP B 1 444 ? 29.484 -19.438 -13.305 1 92.25 444 ASP B O 1
ATOM 7498 N N . LEU B 1 445 ? 28.734 -17.719 -14.508 1 94.5 445 LEU B N 1
ATOM 7499 C CA . LEU B 1 445 ? 29.516 -16.734 -13.766 1 94.5 445 LEU B CA 1
ATOM 7500 C C . LEU B 1 445 ? 29.094 -16.703 -12.297 1 94.5 445 LEU B C 1
ATOM 7502 O O . LEU B 1 445 ? 29.938 -16.688 -11.398 1 94.5 445 LEU B O 1
ATOM 7506 N N . ALA B 1 446 ? 27.797 -16.641 -12.047 1 93.88 446 ALA B N 1
ATOM 7507 C CA . ALA B 1 446 ? 27.266 -16.594 -10.688 1 93.88 446 ALA B CA 1
ATOM 7508 C C . ALA B 1 446 ? 27.734 -17.812 -9.891 1 93.88 446 ALA B C 1
ATOM 7510 O O . ALA B 1 446 ? 28.016 -17.703 -8.688 1 93.88 446 ALA B O 1
ATOM 7511 N N . THR B 1 447 ? 27.797 -18.953 -10.547 1 90.94 447 THR B N 1
ATOM 7512 C CA . THR B 1 447 ? 28.25 -20.172 -9.891 1 90.94 447 THR B CA 1
ATOM 7513 C C . THR B 1 447 ? 29.75 -20.109 -9.609 1 90.94 447 THR B C 1
ATOM 7515 O O . THR B 1 447 ? 30.203 -20.484 -8.531 1 90.94 447 THR B O 1
ATOM 7518 N N . SER B 1 448 ? 30.438 -19.609 -10.531 1 91.62 448 SER B N 1
ATOM 7519 C CA . SER B 1 448 ? 31.891 -19.516 -10.406 1 91.62 448 SER B CA 1
ATOM 7520 C C . SER B 1 448 ? 32.281 -18.547 -9.289 1 91.62 448 SER B C 1
ATOM 7522 O O . SER B 1 448 ? 33.281 -18.781 -8.586 1 91.62 448 SER B O 1
ATOM 7524 N N . TYR B 1 449 ? 31.578 -17.422 -9.172 1 92.94 449 TYR B N 1
ATOM 7525 C CA . TYR B 1 449 ? 31.906 -16.406 -8.195 1 92.94 449 TYR B CA 1
ATOM 7526 C C . TYR B 1 449 ? 31.125 -16.609 -6.902 1 92.94 449 TYR B C 1
ATOM 7528 O O . TYR B 1 449 ? 31.203 -15.781 -5.984 1 92.94 449 TYR B O 1
ATOM 7536 N N . CYS B 1 450 ? 30.219 -17.641 -6.824 1 88.56 450 CYS B N 1
ATOM 7537 C CA . CYS B 1 450 ? 29.453 -18.016 -5.648 1 88.56 450 CYS B CA 1
ATOM 7538 C C . CYS B 1 450 ? 28.5 -16.891 -5.238 1 88.56 450 CYS B C 1
ATOM 7540 O O . CYS B 1 450 ? 28.453 -16.5 -4.07 1 88.56 450 CYS B O 1
ATOM 7542 N N . GLU B 1 451 ? 27.891 -16.344 -6.273 1 90.19 451 GLU B N 1
ATOM 7543 C CA . GLU B 1 451 ? 26.875 -15.336 -6.043 1 90.19 451 GLU B CA 1
ATOM 7544 C C . GLU B 1 451 ? 25.469 -15.953 -6.004 1 90.19 451 GLU B C 1
ATOM 7546 O O . GLU B 1 451 ? 24.812 -16.062 -7.035 1 90.19 451 GLU B O 1
ATOM 7551 N N . GLY B 1 452 ? 25.031 -16.203 -4.875 1 84.5 452 GLY B N 1
ATOM 7552 C CA . GLY B 1 452 ? 23.781 -16.938 -4.695 1 84.5 452 GLY B CA 1
ATOM 7553 C C . GLY B 1 452 ? 22.578 -16.172 -5.234 1 84.5 452 GLY B C 1
ATOM 7554 O O . GLY B 1 452 ? 21.75 -16.75 -5.938 1 84.5 452 GLY B O 1
ATOM 7555 N N . ARG B 1 453 ? 22.516 -14.906 -4.91 1 86.25 453 ARG B N 1
ATOM 7556 C CA . ARG B 1 453 ? 21.375 -14.125 -5.371 1 86.25 453 ARG B CA 1
ATOM 7557 C C . ARG B 1 453 ? 21.359 -14.008 -6.891 1 86.25 453 ARG B C 1
ATOM 7559 O O . ARG B 1 453 ? 20.312 -14.125 -7.52 1 86.25 453 ARG B O 1
ATOM 7566 N N . LEU B 1 454 ? 22.438 -13.805 -7.387 1 89.62 454 LEU B N 1
ATOM 7567 C CA . LEU B 1 454 ? 22.547 -13.703 -8.836 1 89.62 454 LEU B CA 1
ATOM 7568 C C . LEU B 1 454 ? 22.156 -15.016 -9.5 1 89.62 454 LEU B C 1
ATOM 7570 O O . LEU B 1 454 ? 21.5 -15.016 -10.547 1 89.62 454 LEU B O 1
ATOM 7574 N N . LYS B 1 455 ? 22.547 -16.125 -8.953 1 88.25 455 LYS B N 1
ATOM 7575 C CA . LYS B 1 455 ? 22.203 -17.453 -9.469 1 88.25 455 LYS B CA 1
ATOM 7576 C C . LYS B 1 455 ? 20.688 -17.625 -9.523 1 88.25 455 LYS B C 1
ATOM 7578 O O . LYS B 1 455 ? 20.141 -18.078 -10.531 1 88.25 455 LYS B O 1
ATOM 7583 N N . ARG B 1 456 ? 20.109 -17.281 -8.539 1 83.69 456 ARG B N 1
ATOM 7584 C CA . ARG B 1 456 ? 18.656 -17.406 -8.461 1 83.69 456 ARG B CA 1
ATOM 7585 C C . ARG B 1 456 ? 17.969 -16.531 -9.508 1 83.69 456 ARG B C 1
ATOM 7587 O O . ARG B 1 456 ? 17 -16.938 -10.141 1 83.69 456 ARG B O 1
ATOM 7594 N N . LEU B 1 457 ? 18.469 -15.289 -9.602 1 85.56 457 LEU B N 1
ATOM 7595 C CA . LEU B 1 457 ? 17.891 -14.367 -10.586 1 85.56 457 LEU B CA 1
ATOM 7596 C C . LEU B 1 457 ? 18.062 -14.906 -12 1 85.56 457 LEU B C 1
ATOM 7598 O O . LEU B 1 457 ? 17.141 -14.805 -12.812 1 85.56 457 LEU B O 1
ATOM 7602 N N . CYS B 1 458 ? 19.141 -15.539 -12.242 1 88.81 458 CYS B N 1
ATOM 7603 C CA . CYS B 1 458 ? 19.391 -16.125 -13.555 1 88.81 458 CYS B CA 1
ATOM 7604 C C . CYS B 1 458 ? 18.438 -17.297 -13.82 1 88.81 458 CYS B C 1
ATOM 7606 O O . CYS B 1 458 ? 17.906 -17.422 -14.922 1 88.81 458 CYS B O 1
ATOM 7608 N N . GLN B 1 459 ? 18.25 -18.141 -12.828 1 85.81 459 GLN B N 1
ATOM 7609 C CA . GLN B 1 459 ? 17.344 -19.266 -12.953 1 85.81 459 GLN B CA 1
ATOM 7610 C C . GLN B 1 459 ? 15.922 -18.797 -13.289 1 85.81 459 GLN B C 1
ATOM 7612 O O . GLN B 1 459 ? 15.25 -19.406 -14.133 1 85.81 459 GLN B O 1
ATOM 7617 N N . LEU B 1 460 ? 15.609 -17.797 -12.711 1 81.06 460 LEU B N 1
ATOM 7618 C CA . LEU B 1 460 ? 14.281 -17.25 -12.961 1 81.06 460 LEU B CA 1
ATOM 7619 C C . LEU B 1 460 ? 14.164 -16.75 -14.398 1 81.06 460 LEU B C 1
ATOM 7621 O O . LEU B 1 460 ? 13.148 -16.984 -15.055 1 81.06 460 LEU B O 1
ATOM 7625 N N . ILE B 1 461 ? 15.125 -16.094 -14.875 1 83.25 461 ILE B N 1
ATOM 7626 C CA . ILE B 1 461 ? 15.133 -15.57 -16.234 1 83.25 461 ILE B CA 1
ATOM 7627 C C . ILE B 1 461 ? 15.086 -16.719 -17.234 1 83.25 461 ILE B C 1
ATOM 7629 O O . ILE B 1 461 ? 14.344 -16.672 -18.219 1 83.25 461 ILE B O 1
ATOM 7633 N N . ILE B 1 462 ? 15.719 -17.781 -16.938 1 84.75 462 ILE B N 1
ATOM 7634 C CA . ILE B 1 462 ? 15.789 -18.938 -17.812 1 84.75 462 ILE B CA 1
ATOM 7635 C C . ILE B 1 462 ? 14.438 -19.641 -17.828 1 84.75 462 ILE B C 1
ATOM 7637 O O . ILE B 1 462 ? 13.938 -20.016 -18.906 1 84.75 462 ILE B O 1
ATOM 7641 N N . LYS B 1 463 ? 13.836 -19.859 -16.688 1 80.25 463 LYS B N 1
ATOM 7642 C CA . LYS B 1 463 ? 12.523 -20.5 -16.594 1 80.25 463 LYS B CA 1
ATOM 7643 C C . LYS B 1 463 ? 11.484 -19.75 -17.422 1 80.25 463 LYS B C 1
ATOM 7645 O O . LYS B 1 463 ? 10.625 -20.375 -18.047 1 80.25 463 LYS B O 1
ATOM 7650 N N . ARG B 1 464 ? 11.711 -18.516 -17.484 1 77.62 464 ARG B N 1
ATOM 7651 C CA . ARG B 1 464 ? 10.719 -17.672 -18.156 1 77.62 464 ARG B CA 1
ATOM 7652 C C . ARG B 1 464 ? 10.883 -17.734 -19.672 1 77.62 464 ARG B C 1
ATOM 7654 O O . ARG B 1 464 ? 9.953 -17.438 -20.422 1 77.62 464 ARG B O 1
ATOM 7661 N N . GLY B 1 465 ? 12.008 -18.156 -20.109 1 77.62 465 GLY B N 1
ATOM 7662 C CA . GLY B 1 465 ? 12.289 -18.125 -21.531 1 77.62 465 GLY B CA 1
ATOM 7663 C C . GLY B 1 465 ? 12.336 -19.516 -22.156 1 77.62 465 GLY B C 1
ATOM 7664 O O . GLY B 1 465 ? 12.875 -19.703 -23.25 1 77.62 465 GLY B O 1
ATOM 7665 N N . ILE B 1 466 ? 11.672 -20.484 -21.469 1 82.75 466 ILE B N 1
ATOM 7666 C CA . ILE B 1 466 ? 11.773 -21.859 -21.969 1 82.75 466 ILE B CA 1
ATOM 7667 C C . ILE B 1 466 ? 10.797 -22.047 -23.125 1 82.75 466 ILE B C 1
ATOM 7669 O O . ILE B 1 466 ? 9.68 -21.531 -23.109 1 82.75 466 ILE B O 1
ATOM 7673 N N . THR B 1 467 ? 11.18 -22.656 -24.203 1 83.12 467 THR B N 1
ATOM 7674 C CA . THR B 1 467 ? 10.398 -23.078 -25.359 1 83.12 467 THR B CA 1
ATOM 7675 C C . THR B 1 467 ? 10.727 -24.516 -25.75 1 83.12 467 THR B C 1
ATOM 7677 O O . THR B 1 467 ? 11.664 -25.109 -25.219 1 83.12 467 THR B O 1
ATOM 7680 N N . VAL B 1 468 ? 9.836 -25.109 -26.609 1 86.12 468 VAL B N 1
ATOM 7681 C CA . VAL B 1 468 ? 10.078 -26.469 -27.078 1 86.12 468 VAL B CA 1
ATOM 7682 C C . VAL B 1 468 ? 11.453 -26.547 -27.734 1 86.12 468 VAL B C 1
ATOM 7684 O O . VAL B 1 468 ? 12.18 -27.531 -27.562 1 86.12 468 VAL B O 1
ATOM 7687 N N . ASP B 1 469 ? 11.812 -25.469 -28.359 1 86.81 469 ASP B N 1
ATOM 7688 C CA . ASP B 1 469 ? 13.039 -25.469 -29.156 1 86.81 469 ASP B CA 1
ATOM 7689 C C . ASP B 1 469 ? 14.273 -25.438 -28.25 1 86.81 469 ASP B C 1
ATOM 7691 O O . ASP B 1 469 ? 15.32 -25.969 -28.609 1 86.81 469 ASP B O 1
ATOM 7695 N N . ASN B 1 470 ? 14.094 -24.812 -27.094 1 87.44 470 ASN B N 1
ATOM 7696 C CA . ASN B 1 470 ? 15.297 -24.625 -26.281 1 87.44 470 ASN B CA 1
ATOM 7697 C C . ASN B 1 470 ? 15.258 -25.453 -25 1 87.44 470 ASN B C 1
ATOM 7699 O O . ASN B 1 470 ? 16.203 -25.438 -24.219 1 87.44 470 ASN B O 1
ATOM 7703 N N . ALA B 1 471 ? 14.234 -26.25 -24.781 1 88.88 471 ALA B N 1
ATOM 7704 C CA . ALA B 1 471 ? 13.984 -26.969 -23.531 1 88.88 471 ALA B CA 1
ATOM 7705 C C . ALA B 1 471 ? 15.117 -27.953 -23.219 1 88.88 471 ALA B C 1
ATOM 7707 O O . ALA B 1 471 ? 15.586 -28.016 -22.094 1 88.88 471 ALA B O 1
ATOM 7708 N N . LEU B 1 472 ? 15.562 -28.609 -24.203 1 89.25 472 LEU B N 1
ATOM 7709 C CA . LEU B 1 472 ? 16.609 -29.609 -23.984 1 89.25 472 LEU B CA 1
ATOM 7710 C C . LEU B 1 472 ? 17.938 -28.922 -23.688 1 89.25 472 LEU B C 1
ATOM 7712 O O . LEU B 1 472 ? 18.734 -29.422 -22.875 1 89.25 472 LEU B O 1
ATOM 7716 N N . THR B 1 473 ? 18.172 -27.859 -24.359 1 88.12 473 THR B N 1
ATOM 7717 C CA . THR B 1 473 ? 19.375 -27.094 -24.094 1 88.12 473 THR B CA 1
ATOM 7718 C C . THR B 1 473 ? 19.375 -26.562 -22.656 1 88.12 473 THR B C 1
ATOM 7720 O O . THR B 1 473 ? 20.406 -26.594 -21.984 1 88.12 473 THR B O 1
ATOM 7723 N N . LEU B 1 474 ? 18.281 -26.109 -22.266 1 89.12 474 LEU B N 1
ATOM 7724 C CA . LEU B 1 474 ? 18.125 -25.594 -20.906 1 89.12 474 LEU B CA 1
ATOM 7725 C C . LEU B 1 474 ? 18.281 -26.703 -19.875 1 89.12 474 LEU B C 1
ATOM 7727 O O . LEU B 1 474 ? 18.906 -26.516 -18.828 1 89.12 474 LEU B O 1
ATOM 7731 N N . LEU B 1 475 ? 17.734 -27.875 -20.219 1 89.81 475 LEU B N 1
ATOM 7732 C CA . LEU B 1 475 ? 17.875 -29.016 -19.328 1 89.81 475 LEU B CA 1
ATOM 7733 C C . LEU B 1 475 ? 19.344 -29.406 -19.188 1 89.81 475 LEU B C 1
ATOM 7735 O O . LEU B 1 475 ? 19.812 -29.688 -18.078 1 89.81 475 LEU B O 1
ATOM 7739 N N . SER B 1 476 ? 20 -29.422 -20.266 1 88.44 476 SER B N 1
ATOM 7740 C CA . SER B 1 476 ? 21.422 -29.719 -20.25 1 88.44 476 SER B CA 1
ATOM 7741 C C . SER B 1 476 ? 22.188 -28.734 -19.391 1 88.44 476 SER B C 1
ATOM 7743 O O . SER B 1 476 ? 23.078 -29.125 -18.625 1 88.44 476 SER B O 1
ATOM 7745 N N . ALA B 1 477 ? 21.891 -27.484 -19.516 1 86.5 477 ALA B N 1
ATOM 7746 C CA . ALA B 1 477 ? 22.531 -26.438 -18.719 1 86.5 477 ALA B CA 1
ATOM 7747 C C . ALA B 1 477 ? 22.219 -26.609 -17.25 1 86.5 477 ALA B C 1
ATOM 7749 O O . ALA B 1 477 ? 23.094 -26.438 -16.391 1 86.5 477 ALA B O 1
ATOM 7750 N N . ALA B 1 478 ? 20.969 -26.922 -16.906 1 88.62 478 ALA B N 1
ATOM 7751 C CA . ALA B 1 478 ? 20.547 -27.109 -15.516 1 88.62 478 ALA B CA 1
ATOM 7752 C C . ALA B 1 478 ? 21.312 -28.25 -14.859 1 88.62 478 ALA B C 1
ATOM 7754 O O . ALA B 1 478 ? 21.703 -28.156 -13.688 1 88.62 478 ALA B O 1
ATOM 7755 N N . ILE B 1 479 ? 21.562 -29.297 -15.656 1 87.69 479 ILE B N 1
ATOM 7756 C CA . ILE B 1 479 ? 22.312 -30.438 -15.164 1 87.69 479 ILE B CA 1
ATOM 7757 C C . ILE B 1 479 ? 23.781 -30.062 -14.961 1 87.69 479 ILE B C 1
ATOM 7759 O O . ILE B 1 479 ? 24.359 -30.359 -13.922 1 87.69 479 ILE B O 1
ATOM 7763 N N . HIS B 1 480 ? 24.281 -29.359 -15.844 1 85.31 480 HIS B N 1
ATOM 7764 C CA . HIS B 1 480 ? 25.688 -28.969 -15.828 1 85.31 480 HIS B CA 1
ATOM 7765 C C . HIS B 1 480 ? 26 -28.047 -14.648 1 85.31 480 HIS B C 1
ATOM 7767 O O . HIS B 1 480 ? 27.062 -28.141 -14.039 1 85.31 480 HIS B O 1
ATOM 7773 N N . TYR B 1 481 ? 25.125 -27.172 -14.352 1 85.06 481 TYR B N 1
ATOM 7774 C CA . TYR B 1 481 ? 25.391 -26.156 -13.328 1 85.06 481 TYR B CA 1
ATOM 7775 C C . TYR B 1 481 ? 24.734 -26.547 -12.008 1 85.06 481 TYR B C 1
ATOM 7777 O O . TYR B 1 481 ? 24.594 -25.703 -11.117 1 85.06 481 TYR B O 1
ATOM 7785 N N . ASP B 1 482 ? 24.203 -27.688 -11.867 1 82.88 482 ASP B N 1
ATOM 7786 C CA . ASP B 1 482 ? 23.641 -28.266 -10.656 1 82.88 482 ASP B CA 1
ATOM 7787 C C . ASP B 1 482 ? 22.5 -27.391 -10.109 1 82.88 482 ASP B C 1
ATOM 7789 O O . ASP B 1 482 ? 22.484 -27.047 -8.922 1 82.88 482 ASP B O 1
ATOM 7793 N N . ALA B 1 483 ? 21.719 -26.922 -11.047 1 86.19 483 ALA B N 1
ATOM 7794 C CA . ALA B 1 483 ? 20.516 -26.188 -10.656 1 86.19 483 ALA B CA 1
ATOM 7795 C C . ALA B 1 483 ? 19.312 -27.109 -10.562 1 86.19 483 ALA B C 1
ATOM 7797 O O . ALA B 1 483 ? 18.547 -27.25 -11.523 1 86.19 483 ALA B O 1
ATOM 7798 N N . GLU B 1 484 ? 19.109 -27.609 -9.531 1 84.62 484 GLU B N 1
ATOM 7799 C CA . GLU B 1 484 ? 18.141 -28.688 -9.336 1 84.62 484 GLU B CA 1
ATOM 7800 C C . GLU B 1 484 ? 16.719 -28.234 -9.672 1 84.62 484 GLU B C 1
ATOM 7802 O O . GLU B 1 484 ? 15.992 -28.938 -10.367 1 84.62 484 GLU B O 1
ATOM 7807 N N . ASP B 1 485 ? 16.469 -27.109 -9.172 1 82.94 485 ASP B N 1
ATOM 7808 C CA . ASP B 1 485 ? 15.109 -26.609 -9.414 1 82.94 485 ASP B CA 1
ATOM 7809 C C . ASP B 1 485 ? 14.875 -26.375 -10.906 1 82.94 485 ASP B C 1
ATOM 7811 O O . ASP B 1 485 ? 13.805 -26.703 -11.422 1 82.94 485 ASP B O 1
ATOM 7815 N N . LEU B 1 486 ? 15.773 -25.859 -11.516 1 86.19 486 LEU B N 1
ATOM 7816 C CA . LEU B 1 486 ? 15.68 -25.609 -12.953 1 86.19 486 LEU B CA 1
ATOM 7817 C C . LEU B 1 486 ? 15.656 -26.922 -13.734 1 86.19 486 LEU B C 1
ATOM 7819 O O . LEU B 1 486 ? 14.938 -27.047 -14.727 1 86.19 486 LEU B O 1
ATOM 7823 N N . GLU B 1 487 ? 16.406 -27.875 -13.266 1 89.19 487 GLU B N 1
ATOM 7824 C CA . GLU B 1 487 ? 16.453 -29.188 -13.914 1 89.19 487 GLU B CA 1
ATOM 7825 C C . GLU B 1 487 ? 15.078 -29.859 -13.883 1 89.19 487 GLU B C 1
ATOM 7827 O O . GLU B 1 487 ? 14.602 -30.344 -14.914 1 89.19 487 GLU B O 1
ATOM 7832 N N . GLU B 1 488 ? 14.547 -29.859 -12.734 1 85.81 488 GLU B N 1
ATOM 7833 C CA . GLU B 1 488 ? 13.234 -30.469 -12.594 1 85.81 488 GLU B CA 1
ATOM 7834 C C . GLU B 1 488 ? 12.195 -29.766 -13.461 1 85.81 488 GLU B C 1
ATOM 7836 O O . GLU B 1 488 ? 11.359 -30.406 -14.094 1 85.81 488 GLU B O 1
ATOM 7841 N N . PHE B 1 489 ? 12.336 -28.562 -13.477 1 86.06 489 PHE B N 1
ATOM 7842 C CA . PHE B 1 489 ? 11.414 -27.75 -14.266 1 86.06 489 PHE B CA 1
ATOM 7843 C C . PHE B 1 489 ? 11.562 -28.062 -15.75 1 86.06 489 PHE B C 1
ATOM 7845 O O . PHE B 1 489 ? 10.562 -28.312 -16.438 1 86.06 489 PHE B O 1
ATOM 7852 N N . CYS B 1 490 ? 12.711 -28.062 -16.297 1 87.88 490 CYS B N 1
ATOM 7853 C CA . CYS B 1 490 ? 12.969 -28.328 -17.719 1 87.88 490 CYS B CA 1
ATOM 7854 C C . CYS B 1 490 ? 12.602 -29.766 -18.062 1 87.88 490 CYS B C 1
ATOM 7856 O O . CYS B 1 490 ? 12.078 -30.031 -19.156 1 87.88 490 CYS B O 1
ATOM 7858 N N . PHE B 1 491 ? 12.828 -30.656 -17.156 1 88.94 491 PHE B N 1
ATOM 7859 C CA . PHE B 1 491 ? 12.5 -32.062 -17.391 1 88.94 491 PHE B CA 1
ATOM 7860 C C . PHE B 1 491 ? 11 -32.25 -17.547 1 88.94 491 PHE B C 1
ATOM 7862 O O . PHE B 1 491 ? 10.547 -32.875 -18.516 1 88.94 491 PHE B O 1
ATOM 7869 N N . ARG B 1 492 ? 10.273 -31.734 -16.641 1 82.5 492 ARG B N 1
ATOM 7870 C CA . ARG B 1 492 ? 8.82 -31.859 -16.703 1 82.5 492 ARG B CA 1
ATOM 7871 C C . ARG B 1 492 ? 8.273 -31.234 -17.984 1 82.5 492 ARG B C 1
ATOM 7873 O O . ARG B 1 492 ? 7.32 -31.75 -18.578 1 82.5 492 ARG B O 1
ATOM 7880 N N . PHE B 1 493 ? 8.852 -30.141 -18.359 1 86.62 493 PHE B N 1
ATOM 7881 C CA . PHE B 1 493 ? 8.43 -29.5 -19.594 1 86.62 493 PHE B CA 1
ATOM 7882 C C . PHE B 1 493 ? 8.703 -30.391 -20.797 1 86.62 493 PHE B C 1
ATOM 7884 O O . PHE B 1 493 ? 7.844 -30.531 -21.672 1 86.62 493 PHE B O 1
ATOM 7891 N N . CYS B 1 494 ? 9.797 -31 -20.812 1 87.5 494 CYS B N 1
ATOM 7892 C CA . CYS B 1 494 ? 10.172 -31.891 -21.922 1 87.5 494 CYS B CA 1
ATOM 7893 C C . CYS B 1 494 ? 9.25 -33.094 -21.984 1 87.5 494 CYS B C 1
ATOM 7895 O O . CYS B 1 494 ? 8.844 -33.5 -23.078 1 87.5 494 CYS B O 1
ATOM 7897 N N . VAL B 1 495 ? 8.852 -33.594 -20.797 1 84.75 495 VAL B N 1
ATOM 7898 C CA . VAL B 1 495 ? 7.988 -34.75 -20.75 1 84.75 495 VAL B CA 1
ATOM 7899 C C . VAL B 1 495 ? 6.586 -34.406 -21.234 1 84.75 495 VAL B C 1
ATOM 7901 O O . VAL B 1 495 ? 5.949 -35.156 -21.953 1 84.75 495 VAL B O 1
ATOM 7904 N N . SER B 1 496 ? 6.18 -33.312 -20.859 1 80.75 496 SER B N 1
ATOM 7905 C CA . SER B 1 496 ? 4.848 -32.875 -21.25 1 80.75 496 SER B CA 1
ATOM 7906 C C . SER B 1 496 ? 4.75 -32.625 -22.75 1 80.75 496 SER B C 1
ATOM 7908 O O . SER B 1 496 ? 3.662 -32.688 -23.328 1 80.75 496 SER B O 1
ATOM 7910 N N . HIS B 1 497 ? 5.91 -32.344 -23.406 1 85.31 497 HIS B N 1
ATOM 7911 C CA . HIS B 1 497 ? 5.953 -32.094 -24.844 1 85.31 497 HIS B CA 1
ATOM 7912 C C . HIS B 1 497 ? 6.922 -33.031 -25.547 1 85.31 497 HIS B C 1
ATOM 7914 O O . HIS B 1 497 ? 7.664 -32.594 -26.438 1 85.31 497 HIS B O 1
ATOM 7920 N N . LEU B 1 498 ? 6.887 -34.188 -25.062 1 85.5 498 LEU B N 1
ATOM 7921 C CA . LEU B 1 498 ? 7.898 -35.156 -25.469 1 85.5 498 LEU B CA 1
ATOM 7922 C C . LEU B 1 498 ? 7.906 -35.312 -26.984 1 85.5 498 LEU B C 1
ATOM 7924 O O . LEU B 1 498 ? 8.977 -35.312 -27.609 1 85.5 498 LEU B O 1
ATOM 7928 N N . THR B 1 499 ? 6.695 -35.344 -27.641 1 85.69 499 THR B N 1
ATOM 7929 C CA . THR B 1 499 ? 6.609 -35.562 -29.078 1 85.69 499 THR B CA 1
ATOM 7930 C C . THR B 1 499 ? 7.27 -34.375 -29.812 1 85.69 499 THR B C 1
ATOM 7932 O O . THR B 1 499 ? 8.055 -34.594 -30.75 1 85.69 499 THR B O 1
ATOM 7935 N N . GLN B 1 500 ? 7.031 -33.219 -29.453 1 88.56 500 GLN B N 1
ATOM 7936 C CA . GLN B 1 500 ? 7.57 -32.031 -30.125 1 88.56 500 GLN B CA 1
ATOM 7937 C C . GLN B 1 500 ? 9.062 -31.875 -29.844 1 88.56 500 GLN B C 1
ATOM 7939 O O . GLN B 1 500 ? 9.828 -31.516 -30.734 1 88.56 500 GLN B O 1
ATOM 7944 N N . VAL B 1 501 ? 9.477 -32.125 -28.609 1 89.19 501 VAL B N 1
ATOM 7945 C CA . VAL B 1 501 ? 10.859 -31.953 -28.172 1 89.19 501 VAL B CA 1
ATOM 7946 C C . VAL B 1 501 ? 11.773 -32.906 -28.922 1 89.19 501 VAL B C 1
ATOM 7948 O O . VAL B 1 501 ? 12.898 -32.531 -29.297 1 89.19 501 VAL B O 1
ATOM 7951 N N . THR B 1 502 ? 11.297 -34.125 -29.188 1 87.81 502 THR B N 1
ATOM 7952 C CA . THR B 1 502 ? 12.109 -35.125 -29.875 1 87.81 502 THR B CA 1
ATOM 7953 C C . THR B 1 502 ? 12.266 -34.781 -31.344 1 87.81 502 THR B C 1
ATOM 7955 O O . THR B 1 502 ? 13.125 -35.344 -32.031 1 87.81 502 THR B O 1
ATOM 7958 N N . GLN B 1 503 ? 11.492 -33.812 -31.812 1 89.94 503 GLN B N 1
ATOM 7959 C CA . GLN B 1 503 ? 11.555 -33.438 -33.219 1 89.94 503 GLN B CA 1
ATOM 7960 C C . GLN B 1 503 ? 12.383 -32.188 -33.406 1 89.94 503 GLN B C 1
ATOM 7962 O O . GLN B 1 503 ? 12.594 -31.719 -34.531 1 89.94 503 GLN B O 1
ATOM 7967 N N . THR B 1 504 ? 12.891 -31.688 -32.375 1 89.81 504 THR B N 1
ATOM 7968 C CA . THR B 1 504 ? 13.664 -30.453 -32.469 1 89.81 504 THR B CA 1
ATOM 7969 C C . THR B 1 504 ? 15.117 -30.734 -32.812 1 89.81 504 THR B C 1
ATOM 7971 O O . THR B 1 504 ? 15.57 -31.875 -32.719 1 89.81 504 THR B O 1
ATOM 7974 N N . GLY B 1 505 ? 15.844 -29.75 -33.344 1 88.19 505 GLY B N 1
ATOM 7975 C CA . GLY B 1 505 ? 17.266 -29.875 -33.594 1 88.19 505 GLY B CA 1
ATOM 7976 C C . GLY B 1 505 ? 18.094 -30.109 -32.344 1 88.19 505 GLY B C 1
ATOM 7977 O O . GLY B 1 505 ? 19.078 -30.844 -32.406 1 88.19 505 GLY B O 1
ATOM 7978 N N . ALA B 1 506 ? 17.688 -29.594 -31.234 1 87.25 506 ALA B N 1
ATOM 7979 C CA . ALA B 1 506 ? 18.391 -29.734 -29.969 1 87.25 506 ALA B CA 1
ATOM 7980 C C . ALA B 1 506 ? 18.438 -31.203 -29.531 1 87.25 506 ALA B C 1
ATOM 7982 O O . ALA B 1 506 ? 19.422 -31.625 -28.906 1 87.25 506 ALA B O 1
ATOM 7983 N N . PHE B 1 507 ? 17.406 -31.922 -29.875 1 87.12 507 PHE B N 1
ATOM 7984 C CA . PHE B 1 507 ? 17.375 -33.344 -29.547 1 87.12 507 PHE B CA 1
ATOM 7985 C C . PHE B 1 507 ? 18.484 -34.094 -30.25 1 87.12 507 PHE B C 1
ATOM 7987 O O . PHE B 1 507 ? 19.188 -34.906 -29.641 1 87.12 507 PHE B O 1
ATOM 7994 N N . TRP B 1 508 ? 18.688 -33.688 -31.453 1 86.06 508 TRP B N 1
ATOM 7995 C CA . TRP B 1 508 ? 19.688 -34.375 -32.25 1 86.06 508 TRP B CA 1
ATOM 7996 C C . TRP B 1 508 ? 21.109 -33.969 -31.844 1 86.06 508 TRP B C 1
ATOM 7998 O O . TRP B 1 508 ? 22.047 -34.75 -32 1 86.06 508 TRP B O 1
ATOM 8008 N N . GLN B 1 509 ? 21.188 -32.844 -31.25 1 85.38 509 GLN B N 1
ATOM 8009 C CA . GLN B 1 509 ? 22.5 -32.312 -30.859 1 85.38 509 GLN B CA 1
ATOM 8010 C C . GLN B 1 509 ? 22.828 -32.656 -29.422 1 85.38 509 GLN B C 1
ATOM 8012 O O . GLN B 1 509 ? 23.953 -32.469 -28.969 1 85.38 509 GLN B O 1
ATOM 8017 N N . SER B 1 510 ? 21.922 -33.219 -28.688 1 85.81 510 SER B N 1
ATOM 8018 C CA . SER B 1 510 ? 22.094 -33.469 -27.266 1 85.81 510 SER B CA 1
ATOM 8019 C C . SER B 1 510 ? 23 -34.656 -27.016 1 85.81 510 SER B C 1
ATOM 8021 O O . SER B 1 510 ? 23.125 -35.562 -27.859 1 85.81 510 SER B O 1
ATOM 8023 N N . ASP B 1 511 ? 23.656 -34.594 -25.844 1 84.25 511 ASP B N 1
ATOM 8024 C CA . ASP B 1 511 ? 24.547 -35.688 -25.422 1 84.25 511 ASP B CA 1
ATOM 8025 C C . ASP B 1 511 ? 23.766 -36.969 -25.219 1 84.25 511 ASP B C 1
ATOM 8027 O O . ASP B 1 511 ? 22.703 -37 -24.578 1 84.25 511 ASP B O 1
ATOM 8031 N N . GLY B 1 512 ? 24.312 -38.062 -25.75 1 84.44 512 GLY B N 1
ATOM 8032 C CA . GLY B 1 512 ? 23.656 -39.344 -25.703 1 84.44 512 GLY B CA 1
ATOM 8033 C C . GLY B 1 512 ? 23.422 -39.844 -24.281 1 84.44 512 GLY B C 1
ATOM 8034 O O . GLY B 1 512 ? 22.359 -40.406 -23.984 1 84.44 512 GLY B O 1
ATOM 8035 N N . ALA B 1 513 ? 24.359 -39.531 -23.531 1 86.5 513 ALA B N 1
ATOM 8036 C CA . ALA B 1 513 ? 24.219 -40 -22.156 1 86.5 513 ALA B CA 1
ATOM 8037 C C . ALA B 1 513 ? 23.094 -39.25 -21.438 1 86.5 513 ALA B C 1
ATOM 8039 O O . ALA B 1 513 ? 22.328 -39.875 -20.688 1 86.5 513 ALA B O 1
ATOM 8040 N N . MET B 1 514 ? 23 -38.031 -21.672 1 87.5 514 MET B N 1
ATOM 8041 C CA . MET B 1 514 ? 21.953 -37.219 -21.062 1 87.5 514 MET B CA 1
ATOM 8042 C C . MET B 1 514 ? 20.578 -37.656 -21.562 1 87.5 514 MET B C 1
ATOM 8044 O O . MET B 1 514 ? 19.625 -37.719 -20.781 1 87.5 514 MET B O 1
ATOM 8048 N N . LEU B 1 515 ? 20.531 -38 -22.828 1 86.81 515 LEU B N 1
ATOM 8049 C CA . LEU B 1 515 ? 19.25 -38.375 -23.422 1 86.81 515 LEU B CA 1
ATOM 8050 C C . LEU B 1 515 ? 18.797 -39.719 -22.891 1 86.81 515 LEU B C 1
ATOM 8052 O O . LEU B 1 515 ? 17.594 -39.938 -22.703 1 86.81 515 LEU B O 1
ATOM 8056 N N . LYS B 1 516 ? 19.766 -40.625 -22.703 1 85.62 516 LYS B N 1
ATOM 8057 C CA . LYS B 1 516 ? 19.438 -41.938 -22.125 1 85.62 516 LYS B CA 1
ATOM 8058 C C . LYS B 1 516 ? 18.844 -41.781 -20.734 1 85.62 516 LYS B C 1
ATOM 8060 O O . LYS B 1 516 ? 17.844 -42.406 -20.406 1 85.62 516 LYS B O 1
ATOM 8065 N N . GLU B 1 517 ? 19.484 -40.969 -20.047 1 85.81 517 GLU B N 1
ATOM 8066 C CA . GLU B 1 517 ? 18.984 -40.719 -18.688 1 85.81 517 GLU B CA 1
ATOM 8067 C C . GLU B 1 517 ? 17.625 -40.031 -18.719 1 85.81 517 GLU B C 1
ATOM 8069 O O . GLU B 1 517 ? 16.766 -40.344 -17.875 1 85.81 517 GLU B O 1
ATOM 8074 N N . PHE B 1 518 ? 17.5 -39.125 -19.609 1 88.19 518 PHE B N 1
ATOM 8075 C CA . PHE B 1 518 ? 16.25 -38.406 -19.781 1 88.19 518 PHE B CA 1
ATOM 8076 C C . PHE B 1 518 ? 15.125 -39.375 -20.125 1 88.19 518 PHE B C 1
ATOM 8078 O O . PHE B 1 518 ? 14.047 -39.344 -19.531 1 88.19 518 PHE B O 1
ATOM 8085 N N . ILE B 1 519 ? 15.375 -40.25 -21.047 1 84.19 519 ILE B N 1
ATOM 8086 C CA . ILE B 1 519 ? 14.367 -41.219 -21.531 1 84.19 519 ILE B CA 1
ATOM 8087 C C . ILE B 1 519 ? 14.047 -42.219 -20.438 1 84.19 519 ILE B C 1
ATOM 8089 O O . ILE B 1 519 ? 12.891 -42.594 -20.25 1 84.19 519 ILE B O 1
ATOM 8093 N N . SER B 1 520 ? 15.047 -42.625 -19.734 1 85.88 520 SER B N 1
ATOM 8094 C CA . SER B 1 520 ? 14.852 -43.531 -18.625 1 85.88 520 SER B CA 1
ATOM 8095 C C . SER B 1 520 ? 13.969 -42.938 -17.547 1 85.88 520 SER B C 1
ATOM 8097 O O . SER B 1 520 ? 13.023 -43.562 -17.078 1 85.88 520 SER B O 1
ATOM 8099 N N . ARG B 1 521 ? 14.266 -41.688 -17.266 1 86.75 521 ARG B N 1
ATOM 8100 C CA . ARG B 1 521 ? 13.484 -41 -16.25 1 86.75 521 ARG B CA 1
ATOM 8101 C C . ARG B 1 521 ? 12.07 -40.719 -16.734 1 86.75 521 ARG B C 1
ATOM 8103 O O . ARG B 1 521 ? 11.109 -40.812 -15.969 1 86.75 521 ARG B O 1
ATOM 8110 N N . ALA B 1 522 ? 11.945 -40.312 -17.922 1 84.31 522 ALA B N 1
ATOM 8111 C CA . ALA B 1 522 ? 10.641 -40.031 -18.516 1 84.31 522 ALA B CA 1
ATOM 8112 C C . ALA B 1 522 ? 9.773 -41.312 -18.516 1 84.31 522 ALA B C 1
ATOM 8114 O O . ALA B 1 522 ? 8.562 -41.219 -18.297 1 84.31 522 ALA B O 1
ATOM 8115 N N . SER B 1 523 ? 10.375 -42.469 -18.781 1 74.44 523 SER B N 1
ATOM 8116 C CA . SER B 1 523 ? 9.672 -43.75 -18.781 1 74.44 523 SER B CA 1
ATOM 8117 C C . SER B 1 523 ? 9.133 -44.062 -17.391 1 74.44 523 SER B C 1
ATOM 8119 O O . SER B 1 523 ? 8.016 -44.594 -17.266 1 74.44 523 SER B O 1
ATOM 8121 N N . ARG B 1 524 ? 9.828 -43.75 -16.453 1 76.5 524 ARG B N 1
ATOM 8122 C CA . ARG B 1 524 ? 9.43 -44 -15.07 1 76.5 524 ARG B CA 1
ATOM 8123 C C . ARG B 1 524 ? 8.266 -43.094 -14.664 1 76.5 524 ARG B C 1
ATOM 8125 O O . ARG B 1 524 ? 7.469 -43.469 -13.797 1 76.5 524 ARG B O 1
ATOM 8132 N N . CYS B 1 525 ? 8.234 -41.969 -15.375 1 71.81 525 CYS B N 1
ATOM 8133 C CA . CYS B 1 525 ? 7.16 -41.031 -15.047 1 71.81 525 CYS B CA 1
ATOM 8134 C C . CYS B 1 525 ? 5.918 -41.344 -15.883 1 71.81 525 CYS B C 1
ATOM 8136 O O . CYS B 1 525 ? 4.934 -40.594 -15.812 1 71.81 525 CYS B O 1
ATOM 8138 N N . GLY B 1 526 ? 5.938 -42.375 -16.625 1 64.56 526 GLY B N 1
ATOM 8139 C CA . GLY B 1 526 ? 4.781 -42.812 -17.391 1 64.56 526 GLY B CA 1
ATOM 8140 C C . GLY B 1 526 ? 4.59 -42.031 -18.688 1 64.56 526 GLY B C 1
ATOM 8141 O O . GLY B 1 526 ? 3.459 -41.875 -19.141 1 64.56 526 GLY B O 1
ATOM 8142 N N . ALA B 1 527 ? 5.566 -41.438 -19.188 1 65 527 ALA B N 1
ATOM 8143 C CA . ALA B 1 527 ? 5.441 -40.594 -20.359 1 65 527 ALA B CA 1
ATOM 8144 C C . ALA B 1 527 ? 5.133 -41.438 -21.609 1 65 527 ALA B C 1
ATOM 8146 O O . ALA B 1 527 ? 4.586 -40.906 -22.578 1 65 527 ALA B O 1
ATOM 8147 N N . PHE B 1 528 ? 5.574 -42.75 -21.578 1 61 528 PHE B N 1
ATOM 8148 C CA . PHE B 1 528 ? 5.422 -43.594 -22.766 1 61 528 PHE B CA 1
ATOM 8149 C C . PHE B 1 528 ? 4.176 -44.469 -22.656 1 61 528 PHE B C 1
ATOM 8151 O O . PHE B 1 528 ? 3.791 -44.844 -21.547 1 61 528 PHE B O 1
ATOM 8158 N N . LYS B 1 529 ? 3.062 -44.156 -23.531 1 57.72 529 LYS B N 1
ATOM 8159 C CA . LYS B 1 529 ? 1.921 -45.062 -23.625 1 57.72 529 LYS B CA 1
ATOM 8160 C C . LYS B 1 529 ? 2.379 -46.5 -23.766 1 57.72 529 LYS B C 1
ATOM 8162 O O . LYS B 1 529 ? 3.314 -46.812 -24.5 1 57.72 529 LYS B O 1
ATOM 8167 N N . ASN B 1 530 ? 2.213 -47.312 -22.688 1 42.09 530 ASN B N 1
ATOM 8168 C CA . ASN B 1 530 ? 2.371 -48.719 -23.016 1 42.09 530 ASN B CA 1
ATOM 8169 C C . ASN B 1 530 ? 1.779 -49.062 -24.375 1 42.09 530 ASN B C 1
ATOM 8171 O O . ASN B 1 530 ? 0.742 -48.5 -24.766 1 42.09 530 ASN B O 1
#

Radius of gyration: 32.5 Å; Cα contacts (8 Å, |Δi|>4): 2738; chains: 2; bounding box: 81×97×65 Å

Nearest PDB structures (foldseek):
  6xzm-assembly2_B  TM=9.229E-01  e=4.520E-33  Arabidopsis thaliana
  4dnv-assembly3_A  TM=9.131E-01  e=1.200E-31  Arabidopsis thaliana
  6xzn-assembly1_A  TM=8.156E-01  e=5.967E-33  Arabidopsis thaliana
  8gqe-assembly1_B  TM=6.927E-01  e=8.532E-34  Arabidopsis thaliana
  5gwn-assembly1_A  TM=8.016E-01  e=4.164E-25  Homo sapiens